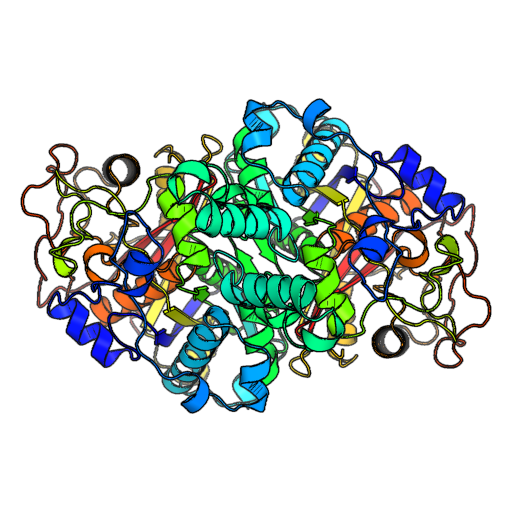Protein AF-0000000084020150 (afdb_homodimer)

Radius of gyration: 24.75 Å; Cα contacts (8 Å, |Δi|>4): 2437; chains: 2; bounding box: 61×76×61 Å

Structure (mmCIF, N/CA/C/O backbone):
data_AF-0000000084020150-model_v1
#
loop_
_entity.id
_entity.type
_entity.pdbx_description
1 polymer 3-oxoacyl-
#
loop_
_atom_site.group_PDB
_atom_site.id
_atom_site.type_symbol
_atom_site.label_atom_id
_atom_site.label_alt_id
_atom_site.label_comp_id
_atom_site.label_asym_id
_atom_site.label_entity_id
_atom_site.label_seq_id
_atom_site.pdbx_PDB_ins_code
_atom_site.Cartn_x
_atom_site.Cartn_y
_atom_site.Cartn_z
_atom_site.occupancy
_atom_site.B_iso_or_equiv
_atom_site.auth_seq_id
_atom_site.auth_comp_id
_atom_site.auth_asym_id
_atom_site.auth_atom_id
_atom_site.pdbx_PDB_model_num
ATOM 1 N N . MET A 1 1 ? -20.906 -0.604 16.922 1 82.25 1 MET A N 1
ATOM 2 C CA . MET A 1 1 ? -19.531 -0.965 16.562 1 82.25 1 MET A CA 1
ATOM 3 C C . MET A 1 1 ? -18.578 -0.72 17.734 1 82.25 1 MET A C 1
ATOM 5 O O . MET A 1 1 ? -18.844 0.125 18.594 1 82.25 1 MET A O 1
ATOM 9 N N . ARG A 1 2 ? -17.5 -1.393 17.844 1 93.94 2 ARG A N 1
ATOM 10 C CA . ARG A 1 2 ? -16.516 -1.243 18.891 1 93.94 2 ARG A CA 1
ATOM 11 C C . ARG A 1 2 ? -15.891 0.148 18.875 1 93.94 2 ARG A C 1
ATOM 13 O O . ARG A 1 2 ? -15.625 0.697 17.797 1 93.94 2 ARG A O 1
ATOM 20 N N . ARG A 1 3 ? -15.719 0.703 20.047 1 98.25 3 ARG A N 1
ATOM 21 C CA . ARG A 1 3 ? -15.086 2.014 20.141 1 98.25 3 ARG A CA 1
ATOM 22 C C . ARG A 1 3 ? -13.57 1.894 20.078 1 98.25 3 ARG A C 1
ATOM 24 O O . ARG A 1 3 ? -12.984 0.962 20.625 1 98.25 3 ARG A O 1
ATOM 31 N N . VAL A 1 4 ? -12.922 2.797 19.359 1 98.88 4 VAL A N 1
ATOM 32 C CA . VAL A 1 4 ? -11.5 2.705 19.047 1 98.88 4 VAL A CA 1
ATOM 33 C C . VAL A 1 4 ? -10.781 3.953 19.547 1 98.88 4 VAL A C 1
ATOM 35 O O . VAL A 1 4 ? -11.227 5.078 19.312 1 98.88 4 VAL A O 1
ATOM 38 N N . VAL A 1 5 ? -9.625 3.754 20.234 1 98.94 5 VAL A N 1
ATOM 39 C CA . VAL A 1 5 ? -8.898 4.863 20.844 1 98.94 5 VAL A CA 1
ATOM 40 C C . VAL A 1 5 ? -7.422 4.793 20.453 1 98.94 5 VAL A C 1
ATOM 42 O O . VAL A 1 5 ? -6.965 3.783 19.922 1 98.94 5 VAL A O 1
ATOM 45 N N . ILE A 1 6 ? -6.75 5.879 20.609 1 98.94 6 ILE A N 1
ATOM 46 C CA . ILE A 1 6 ? -5.301 5.945 20.453 1 98.94 6 ILE A CA 1
ATOM 47 C C . ILE A 1 6 ? -4.637 6.023 21.828 1 98.94 6 ILE A C 1
ATOM 49 O O . ILE A 1 6 ? -4.918 6.938 22.609 1 98.94 6 ILE A O 1
ATOM 53 N N . THR A 1 7 ? -3.676 5.098 22.062 1 98.94 7 THR A N 1
ATOM 54 C CA . THR A 1 7 ? -3.164 4.957 23.422 1 98.94 7 THR A CA 1
ATOM 55 C C . THR A 1 7 ? -1.663 5.23 23.469 1 98.94 7 THR A C 1
ATOM 57 O O . THR A 1 7 ? -1.06 5.246 24.547 1 98.94 7 THR A O 1
ATOM 60 N N . GLY A 1 8 ? -1.055 5.48 22.359 1 98.88 8 GLY A N 1
ATOM 61 C CA . GLY A 1 8 ? 0.357 5.809 22.234 1 98.88 8 GLY A CA 1
ATOM 62 C C . GLY A 1 8 ? 0.708 6.465 20.906 1 98.88 8 GLY A C 1
ATOM 63 O O . GLY A 1 8 ? -0.014 6.312 19.922 1 98.88 8 GLY A O 1
ATOM 64 N N . LEU A 1 9 ? 1.797 7.207 20.984 1 98.81 9 LEU A N 1
ATOM 65 C CA . LEU A 1 9 ? 2.234 7.844 19.734 1 98.81 9 LEU A CA 1
ATOM 66 C C . LEU A 1 9 ? 3.746 8.047 19.734 1 98.81 9 LEU A C 1
ATOM 68 O O . LEU A 1 9 ? 4.367 8.125 20.797 1 98.81 9 LEU A O 1
ATOM 72 N N . GLY A 1 10 ? 4.348 8.031 18.547 1 98.94 10 GLY A N 1
ATOM 73 C CA . GLY A 1 10 ? 5.734 8.352 18.234 1 98.94 10 GLY A CA 1
ATOM 74 C C . GLY A 1 10 ? 5.895 9.117 16.938 1 98.94 10 GLY A C 1
ATOM 75 O O . GLY A 1 10 ? 5.105 8.945 16 1 98.94 10 GLY A O 1
ATOM 76 N N . ILE A 1 11 ? 6.996 9.961 16.922 1 98.88 11 ILE A N 1
ATOM 77 C CA . ILE A 1 11 ? 7.105 10.828 15.75 1 98.88 11 ILE A CA 1
ATOM 78 C C . ILE A 1 11 ? 8.57 11.18 15.5 1 98.88 11 ILE A C 1
ATOM 80 O O . ILE A 1 11 ? 9.344 11.367 16.453 1 98.88 11 ILE A O 1
ATOM 84 N N . VAL A 1 12 ? 8.922 11.141 14.273 1 98.88 12 VAL A N 1
ATOM 85 C CA . VAL A 1 12 ? 10.172 11.648 13.711 1 98.88 12 VAL A CA 1
ATOM 86 C C . VAL A 1 12 ? 9.867 12.656 12.602 1 98.88 12 VAL A C 1
ATOM 88 O O . VAL A 1 12 ? 9.18 12.328 11.625 1 98.88 12 VAL A O 1
ATOM 91 N N . SER A 1 13 ? 10.289 13.906 12.719 1 98.75 13 SER A N 1
ATOM 92 C CA . SER A 1 13 ? 9.992 14.953 11.75 1 98.75 13 SER A CA 1
ATOM 93 C C . SER A 1 13 ? 11.008 16.094 11.844 1 98.75 13 SER A C 1
ATOM 95 O O . SER A 1 13 ? 11.867 16.094 12.719 1 98.75 13 SER A O 1
ATOM 97 N N . CYS A 1 14 ? 10.891 17.078 10.969 1 98.56 14 CYS A N 1
ATOM 98 C CA . CYS A 1 14 ? 11.773 18.234 11 1 98.56 14 CYS A CA 1
ATOM 99 C C . CYS A 1 14 ? 11.391 19.172 12.133 1 98.56 14 CYS A C 1
ATOM 101 O O . CYS A 1 14 ? 12.156 20.078 12.477 1 98.56 14 CYS A O 1
ATOM 103 N N . LEU A 1 15 ? 10.211 18.969 12.805 1 98.5 15 LEU A N 1
ATOM 104 C CA . LEU A 1 15 ? 9.812 19.766 13.961 1 98.5 15 LEU A CA 1
ATOM 105 C C . LEU A 1 15 ? 10.422 19.219 15.242 1 98.5 15 LEU A C 1
ATOM 107 O O . LEU A 1 15 ? 10.406 19.875 16.281 1 98.5 15 LEU A O 1
ATOM 111 N N . GLY A 1 16 ? 10.906 18 15.156 1 98.44 16 GLY A N 1
ATOM 112 C CA . GLY A 1 16 ? 11.453 17.281 16.297 1 98.44 16 GLY A CA 1
ATOM 113 C C . GLY A 1 16 ? 11.312 15.766 16.172 1 98.44 16 GLY A C 1
ATOM 114 O O . GLY A 1 16 ? 10.578 15.281 15.312 1 98.44 16 GLY A O 1
ATOM 115 N N . ASN A 1 17 ? 12.008 15.094 17.062 1 98.38 17 ASN A N 1
ATOM 116 C CA . ASN A 1 17 ? 12.047 13.633 17 1 98.38 17 ASN A CA 1
ATOM 117 C C . ASN A 1 17 ? 11.469 13 18.25 1 98.38 17 ASN A C 1
ATOM 119 O O . ASN A 1 17 ? 11.836 11.883 18.625 1 98.38 17 ASN A O 1
ATOM 123 N N . ASP A 1 18 ? 10.688 13.789 18.938 1 98.12 18 ASP A N 1
ATOM 124 C CA . ASP A 1 18 ? 9.898 13.352 20.078 1 98.12 18 ASP A CA 1
ATOM 125 C C . ASP A 1 18 ? 8.695 14.273 20.312 1 98.12 18 ASP A C 1
ATOM 127 O O . ASP A 1 18 ? 8.695 15.422 19.859 1 98.12 18 ASP A O 1
ATOM 131 N N . LYS A 1 19 ? 7.703 13.734 21.047 1 98.25 19 LYS A N 1
ATOM 132 C CA . LYS A 1 19 ? 6.418 14.422 21.141 1 98.25 19 LYS A CA 1
ATOM 133 C C . LYS A 1 19 ? 6.562 15.75 21.875 1 98.25 19 LYS A C 1
ATOM 135 O O . LYS A 1 19 ? 5.898 16.734 21.531 1 98.25 19 LYS A O 1
ATOM 140 N N . ASP A 1 20 ? 7.441 15.852 22.828 1 98.56 20 ASP A N 1
ATOM 141 C CA . ASP A 1 20 ? 7.578 17.078 23.609 1 98.56 20 ASP A CA 1
ATOM 142 C C . ASP A 1 20 ? 8.188 18.188 22.75 1 98.56 20 ASP A C 1
ATOM 144 O O . ASP A 1 20 ? 7.719 19.328 22.781 1 98.56 20 ASP A O 1
ATOM 148 N N . THR A 1 21 ? 9.242 17.875 22.062 1 98.69 21 THR A N 1
ATOM 149 C CA . THR A 1 21 ? 9.883 18.859 21.188 1 98.69 21 THR A CA 1
ATOM 150 C C . THR A 1 21 ? 8.93 19.312 20.094 1 98.69 21 THR A C 1
ATOM 152 O O . THR A 1 21 ? 8.852 20.516 19.781 1 98.69 21 THR A O 1
ATOM 155 N N . VAL A 1 22 ? 8.242 18.391 19.516 1 98.81 22 VAL A N 1
ATOM 156 C CA . VAL A 1 22 ? 7.281 18.719 18.469 1 98.81 22 VAL A CA 1
ATOM 157 C C . VAL A 1 22 ? 6.188 19.625 19.016 1 98.81 22 VAL A C 1
ATOM 159 O O . VAL A 1 22 ? 5.828 20.625 18.391 1 98.81 22 VAL A O 1
ATOM 162 N N . SER A 1 23 ? 5.652 19.297 20.188 1 98.75 23 SER A N 1
ATOM 163 C CA . SER A 1 23 ? 4.617 20.109 20.812 1 98.75 23 SER A CA 1
ATOM 164 C C . SER A 1 23 ? 5.109 21.531 21.062 1 98.75 23 SER A C 1
ATOM 166 O O . SER A 1 23 ? 4.395 22.5 20.781 1 98.75 23 SER A O 1
ATOM 168 N N . ALA A 1 24 ? 6.27 21.656 21.531 1 98.69 24 ALA A N 1
ATOM 169 C CA . ALA A 1 24 ? 6.84 22.969 21.828 1 98.69 24 ALA A CA 1
ATOM 170 C C . ALA A 1 24 ? 7.023 23.781 20.547 1 98.69 24 ALA A C 1
ATOM 172 O O . ALA A 1 24 ? 6.742 24.984 20.531 1 98.69 24 ALA A O 1
ATOM 173 N N . ASN A 1 25 ? 7.531 23.156 19.531 1 98.5 25 ASN A N 1
ATOM 174 C CA . ASN A 1 25 ? 7.797 23.859 18.281 1 98.5 25 ASN A CA 1
ATOM 175 C C . ASN A 1 25 ? 6.5 24.25 17.562 1 98.5 25 ASN A C 1
ATOM 177 O O . ASN A 1 25 ? 6.418 25.312 16.953 1 98.5 25 ASN A O 1
ATOM 181 N N . LEU A 1 26 ? 5.48 23.359 17.609 1 98.38 26 LEU A N 1
ATOM 182 C CA . LEU A 1 26 ? 4.164 23.719 17.094 1 98.38 26 LEU A CA 1
ATOM 183 C C . LEU A 1 26 ? 3.617 24.953 17.797 1 98.38 26 LEU A C 1
ATOM 185 O O . LEU A 1 26 ? 3.154 25.891 17.141 1 98.38 26 LEU A O 1
ATOM 189 N N . ARG A 1 27 ? 3.703 24.938 19.078 1 98.19 27 ARG A N 1
ATOM 190 C CA . ARG A 1 27 ? 3.152 26 19.906 1 98.19 27 ARG A CA 1
ATOM 191 C C . ARG A 1 27 ? 3.855 27.328 19.625 1 98.19 27 ARG A C 1
ATOM 193 O O . ARG A 1 27 ? 3.211 28.375 19.562 1 98.19 27 ARG A O 1
ATOM 200 N N . ALA A 1 28 ? 5.113 27.297 19.422 1 97.88 28 ALA A N 1
ATOM 201 C CA . ALA A 1 28 ? 5.922 28.484 19.219 1 97.88 28 ALA A CA 1
ATOM 202 C C . ALA A 1 28 ? 5.875 28.953 17.75 1 97.88 28 ALA A C 1
ATOM 204 O O . ALA A 1 28 ? 6.352 30.031 17.422 1 97.88 28 ALA A O 1
ATOM 205 N N . GLY A 1 29 ? 5.301 28.125 16.875 1 97.19 29 GLY A N 1
ATOM 206 C CA . GLY A 1 29 ? 5.293 28.453 15.453 1 97.19 29 GLY A CA 1
ATOM 207 C C . GLY A 1 29 ? 6.672 28.391 14.828 1 97.19 29 GLY A C 1
ATOM 208 O O . GLY A 1 29 ? 6.984 29.188 13.93 1 97.19 29 GLY A O 1
ATOM 209 N N . ARG A 1 30 ? 7.523 27.484 15.281 1 96.5 30 ARG A N 1
ATOM 210 C CA . ARG A 1 30 ? 8.883 27.359 14.766 1 96.5 30 ARG A CA 1
ATOM 211 C C . ARG A 1 30 ? 8.93 26.344 13.633 1 96.5 30 ARG A C 1
ATOM 213 O O . ARG A 1 30 ? 8.797 25.141 13.867 1 96.5 30 ARG A O 1
ATOM 220 N N . ALA A 1 31 ? 9.336 26.766 12.484 1 96.81 31 ALA A N 1
ATOM 221 C CA . ALA A 1 31 ? 9.375 25.906 11.305 1 96.81 31 ALA A CA 1
ATOM 222 C C . ALA A 1 31 ? 10.625 25.031 11.305 1 96.81 31 ALA A C 1
ATOM 224 O O . ALA A 1 31 ? 11.688 25.453 11.758 1 96.81 31 ALA A O 1
ATOM 225 N N . GLY A 1 32 ? 10.445 23.797 10.727 1 97.88 32 GLY A N 1
ATOM 226 C CA . GLY A 1 32 ? 11.578 22.891 10.578 1 97.88 32 GLY A CA 1
ATOM 227 C C . GLY A 1 32 ? 12.18 22.906 9.188 1 97.88 32 GLY A C 1
ATOM 228 O O . GLY A 1 32 ? 13.008 22.062 8.852 1 97.88 32 GLY A O 1
ATOM 229 N N . ILE A 1 33 ? 11.828 23.844 8.328 1 98.38 33 ILE A N 1
ATOM 230 C CA . ILE A 1 33 ? 12.211 23.922 6.922 1 98.38 33 ILE A CA 1
ATOM 231 C C . ILE A 1 33 ? 13.531 24.688 6.797 1 98.38 33 ILE A C 1
ATOM 233 O O . ILE A 1 33 ? 13.711 25.734 7.406 1 98.38 33 ILE A O 1
ATOM 237 N N . ARG A 1 34 ? 14.406 24.125 6.016 1 98.25 34 ARG A N 1
ATOM 238 C CA . ARG A 1 34 ? 15.734 24.719 5.844 1 98.25 34 ARG A CA 1
ATOM 239 C C . ARG A 1 34 ? 16.188 24.641 4.387 1 98.25 34 ARG A C 1
ATOM 241 O O . ARG A 1 34 ? 15.586 23.922 3.584 1 98.25 34 ARG A O 1
ATOM 248 N N . PHE A 1 35 ? 17.203 25.422 4.145 1 98.62 35 PHE A N 1
ATOM 249 C CA . PHE A 1 35 ? 17.906 25.281 2.873 1 98.62 35 PHE A CA 1
ATOM 250 C C . PHE A 1 35 ? 18.562 23.906 2.768 1 98.62 35 PHE A C 1
ATOM 252 O O . PHE A 1 35 ? 19.125 23.406 3.74 1 98.62 35 PHE A O 1
ATOM 259 N N . ASN A 1 36 ? 18.422 23.266 1.631 1 98.62 36 ASN A N 1
ATOM 260 C CA . ASN A 1 36 ? 19.031 21.953 1.37 1 98.62 36 ASN A CA 1
ATOM 261 C C . ASN A 1 36 ? 20.141 22.062 0.342 1 98.62 36 ASN A C 1
ATOM 263 O O . ASN A 1 36 ? 19.891 22.047 -0.864 1 98.62 36 ASN A O 1
ATOM 267 N N . PRO A 1 37 ? 21.391 22.062 0.726 1 98.44 37 PRO A N 1
ATOM 268 C CA . PRO A 1 37 ? 22.516 22.25 -0.203 1 98.44 37 PRO A CA 1
ATOM 269 C C . PRO A 1 37 ? 22.578 21.156 -1.272 1 98.44 37 PRO A C 1
ATOM 271 O O . PRO A 1 37 ? 22.984 21.438 -2.404 1 98.44 37 PRO A O 1
ATOM 274 N N . GLU A 1 38 ? 22.203 19.953 -0.986 1 98.19 38 GLU A N 1
ATOM 275 C CA . GLU A 1 38 ? 22.25 18.859 -1.957 1 98.19 38 GLU A CA 1
ATOM 276 C C . GLU A 1 38 ? 21.281 19.109 -3.115 1 98.19 38 GLU A C 1
ATOM 278 O O . GLU A 1 38 ? 21.578 18.766 -4.262 1 98.19 38 GLU A O 1
ATOM 283 N N . TYR A 1 39 ? 20.141 19.641 -2.746 1 98.81 39 TYR A N 1
ATOM 284 C CA . TYR A 1 39 ? 19.188 19.953 -3.799 1 98.81 39 TYR A CA 1
ATOM 285 C C . TYR A 1 39 ? 19.766 20.984 -4.762 1 98.81 39 TYR A C 1
ATOM 287 O O . TYR A 1 39 ? 19.609 20.859 -5.98 1 98.81 39 TYR A O 1
ATOM 295 N N . ALA A 1 40 ? 20.391 21.984 -4.223 1 98.69 40 ALA A N 1
ATOM 296 C CA . ALA A 1 40 ? 21.031 23 -5.047 1 98.69 40 ALA A CA 1
ATOM 297 C C . ALA A 1 40 ? 22.141 22.406 -5.898 1 98.69 40 ALA A C 1
ATOM 299 O O . ALA A 1 40 ? 22.281 22.734 -7.078 1 98.69 40 ALA A O 1
ATOM 300 N N . GLU A 1 41 ? 22.953 21.594 -5.293 1 98.56 41 GLU A N 1
ATOM 301 C CA . GLU A 1 41 ? 24.078 20.969 -5.98 1 98.56 41 GLU A CA 1
ATOM 302 C C . GLU A 1 41 ? 23.594 20.109 -7.152 1 98.56 41 GLU A C 1
ATOM 304 O O . GLU A 1 41 ? 24.266 20.062 -8.195 1 98.56 41 GLU A O 1
ATOM 309 N N . MET A 1 42 ? 22.453 19.484 -7.012 1 98.56 42 MET A N 1
ATOM 310 C CA . MET A 1 42 ? 21.922 18.594 -8.039 1 98.56 42 MET A CA 1
ATOM 311 C C . MET A 1 42 ? 21.172 19.375 -9.109 1 98.56 42 MET A C 1
ATOM 313 O O . MET A 1 42 ? 20.734 18.812 -10.109 1 98.56 42 MET A O 1
ATOM 317 N N . GLY A 1 43 ? 21 20.656 -8.867 1 98.56 43 GLY A N 1
ATOM 318 C CA . GLY A 1 43 ? 20.391 21.516 -9.883 1 98.56 43 GLY A CA 1
ATOM 319 C C . GLY A 1 43 ? 18.875 21.516 -9.844 1 98.56 43 GLY A C 1
ATOM 320 O O . GLY A 1 43 ? 18.234 21.781 -10.859 1 98.56 43 GLY A O 1
ATOM 321 N N . LEU A 1 44 ? 18.297 21.188 -8.734 1 98.88 44 LEU A N 1
ATOM 322 C CA . LEU A 1 44 ? 16.844 21.312 -8.609 1 98.88 44 LEU A CA 1
ATOM 323 C C . LEU A 1 44 ? 16.422 22.781 -8.594 1 98.88 44 LEU A C 1
ATOM 325 O O . LEU A 1 44 ? 17.25 23.672 -8.383 1 98.88 44 LEU A O 1
ATOM 329 N N . ARG A 1 45 ? 15.094 23.047 -8.914 1 98.69 45 ARG A N 1
ATOM 330 C CA . ARG A 1 45 ? 14.562 24.391 -8.797 1 98.69 45 ARG A CA 1
ATOM 331 C C . ARG A 1 45 ? 14.266 24.75 -7.344 1 98.69 45 ARG A C 1
ATOM 333 O O . ARG A 1 45 ? 14.445 25.891 -6.93 1 98.69 45 ARG A O 1
ATOM 340 N N . SER A 1 46 ? 13.719 23.75 -6.617 1 98.88 46 SER A N 1
ATOM 341 C CA . SER A 1 46 ? 13.492 23.922 -5.188 1 98.88 46 SER A CA 1
ATOM 342 C C . SER A 1 46 ? 14.719 23.531 -4.379 1 98.88 46 SER A C 1
ATOM 344 O O . SER A 1 46 ? 15.234 22.422 -4.516 1 98.88 46 SER A O 1
ATOM 346 N N . HIS A 1 47 ? 15.148 24.406 -3.461 1 98.88 47 HIS A N 1
ATOM 347 C CA . HIS A 1 47 ? 16.328 24.156 -2.654 1 98.88 47 HIS A CA 1
ATOM 348 C C . HIS A 1 47 ? 15.992 24.094 -1.17 1 98.88 47 HIS A C 1
ATOM 350 O O . HIS A 1 47 ? 16.844 24.359 -0.317 1 98.88 47 HIS A O 1
ATOM 356 N N . VAL A 1 48 ? 14.766 23.828 -0.809 1 98.88 48 VAL A N 1
ATOM 357 C CA . VAL A 1 48 ? 14.32 23.828 0.579 1 98.88 48 VAL A CA 1
ATOM 358 C C . VAL A 1 48 ? 13.672 22.484 0.919 1 98.88 48 VAL A C 1
ATOM 360 O O . VAL A 1 48 ? 13.102 21.828 0.049 1 98.88 48 VAL A O 1
ATOM 363 N N . SER A 1 49 ? 13.789 22.031 2.098 1 98.88 49 SER A N 1
ATOM 364 C CA . SER A 1 49 ? 13.164 20.797 2.562 1 98.88 49 SER A CA 1
ATOM 365 C C . SER A 1 49 ? 13.016 20.781 4.078 1 98.88 49 SER A C 1
ATOM 367 O O . SER A 1 49 ? 13.656 21.578 4.773 1 98.88 49 SER A O 1
ATOM 369 N N . GLY A 1 50 ? 11.992 20.031 4.57 1 98.75 50 GLY A N 1
ATOM 370 C CA . GLY A 1 50 ? 11.922 19.641 5.973 1 98.75 50 GLY A CA 1
ATOM 371 C C . GLY A 1 50 ? 12.656 18.359 6.277 1 98.75 50 GLY A C 1
ATOM 372 O O . GLY A 1 50 ? 12.031 17.297 6.43 1 98.75 50 GLY A O 1
ATOM 373 N N . SER A 1 51 ? 13.953 18.422 6.473 1 98.5 51 SER A N 1
ATOM 374 C CA . SER A 1 51 ? 14.797 17.234 6.637 1 98.5 51 SER A CA 1
ATOM 375 C C . SER A 1 51 ? 14.883 16.812 8.094 1 98.5 51 SER A C 1
ATOM 377 O O . SER A 1 51 ? 14.922 17.656 8.992 1 98.5 51 SER A O 1
ATOM 379 N N . VAL A 1 52 ? 14.828 15.492 8.281 1 98.19 52 VAL A N 1
ATOM 380 C CA . VAL A 1 52 ? 15.031 14.93 9.609 1 98.19 52 VAL A CA 1
ATOM 381 C C . VAL A 1 52 ? 16.516 14.945 9.961 1 98.19 52 VAL A C 1
ATOM 383 O O . VAL A 1 52 ? 17.359 14.594 9.133 1 98.19 52 VAL A O 1
ATOM 386 N N . GLN A 1 53 ? 16.797 15.352 11.164 1 94.81 53 GLN A N 1
ATOM 387 C CA . GLN A 1 53 ? 18.172 15.391 11.641 1 94.81 53 GLN A CA 1
ATOM 388 C C . GLN A 1 53 ? 18.438 14.281 12.656 1 94.81 53 GLN A C 1
ATOM 390 O O . GLN A 1 53 ? 18.391 14.516 13.867 1 94.81 53 GLN A O 1
ATOM 395 N N . LEU A 1 54 ? 18.75 13.148 12.219 1 97.38 54 LEU A N 1
ATOM 396 C CA . LEU A 1 54 ? 19.062 11.977 13.039 1 97.38 54 LEU A CA 1
ATOM 397 C C . LEU A 1 54 ? 20.156 11.141 12.391 1 97.38 54 LEU A C 1
ATOM 399 O O . LEU A 1 54 ? 20.219 11.016 11.164 1 97.38 54 LEU A O 1
ATOM 403 N N . ASN A 1 55 ? 21.031 10.609 13.195 1 97.44 55 ASN A N 1
ATOM 404 C CA . ASN A 1 55 ? 21.969 9.586 12.758 1 97.44 55 ASN A CA 1
ATOM 405 C C . ASN A 1 55 ? 21.391 8.18 12.914 1 97.44 55 ASN A C 1
ATOM 407 O O . ASN A 1 55 ? 21.641 7.512 13.922 1 97.44 55 ASN A O 1
ATOM 411 N N . LEU A 1 56 ? 20.734 7.676 11.922 1 98.12 56 LEU A N 1
ATOM 412 C CA . LEU A 1 56 ? 19.953 6.441 11.984 1 98.12 56 LEU A CA 1
ATOM 413 C C . LEU A 1 56 ? 20.859 5.246 12.273 1 98.12 56 LEU A C 1
ATOM 415 O O . LEU A 1 56 ? 20.469 4.328 13 1 98.12 56 LEU A O 1
ATOM 419 N N . GLU A 1 57 ? 22.062 5.23 11.75 1 97.19 57 GLU A N 1
ATOM 420 C CA . GLU A 1 57 ? 23 4.125 11.93 1 97.19 57 GLU A CA 1
ATOM 421 C C . GLU A 1 57 ? 23.375 3.959 13.398 1 97.19 57 GLU A C 1
ATOM 423 O O . GLU A 1 57 ? 23.656 2.85 13.852 1 97.19 57 GLU A O 1
ATOM 428 N N . GLU A 1 58 ? 23.359 5.07 14.117 1 97.81 58 GLU A N 1
ATOM 429 C CA . GLU A 1 58 ? 23.703 5.027 15.531 1 97.81 58 GLU A CA 1
ATOM 430 C C . GLU A 1 58 ? 22.5 4.684 16.391 1 97.81 58 GLU A C 1
ATOM 432 O O . GLU A 1 58 ? 22.641 4.156 17.5 1 97.81 58 GLU A O 1
ATOM 437 N N . LEU A 1 59 ? 21.328 4.906 15.883 1 98.38 59 LEU A N 1
ATOM 438 C CA . LEU A 1 59 ? 20.125 4.805 16.703 1 98.38 59 LEU A CA 1
ATOM 439 C C . LEU A 1 59 ? 19.469 3.436 16.547 1 98.38 59 LEU A C 1
ATOM 441 O O . LEU A 1 59 ? 18.641 3.037 17.359 1 98.38 59 LEU A O 1
ATOM 445 N N . ILE A 1 60 ? 19.797 2.738 15.477 1 98.5 60 ILE A N 1
ATOM 446 C CA . ILE A 1 60 ? 19.172 1.451 15.203 1 98.5 60 ILE A CA 1
ATOM 447 C C . ILE A 1 60 ? 20.234 0.369 15.086 1 98.5 60 ILE A C 1
ATOM 449 O O . ILE A 1 60 ? 21.25 0.562 14.422 1 98.5 60 ILE A O 1
ATOM 453 N N . ASP A 1 61 ? 20 -0.765 15.664 1 98.12 61 ASP A N 1
ATOM 454 C CA . ASP A 1 61 ? 20.906 -1.902 15.594 1 98.12 61 ASP A CA 1
ATOM 455 C C . ASP A 1 61 ? 21.219 -2.275 14.148 1 98.12 61 ASP A C 1
ATOM 457 O O . ASP A 1 61 ? 20.312 -2.359 13.312 1 98.12 61 ASP A O 1
ATOM 461 N N . ARG A 1 62 ? 22.484 -2.535 13.922 1 97.69 62 ARG A N 1
ATOM 462 C CA . ARG A 1 62 ? 22.969 -2.777 12.57 1 97.69 62 ARG A CA 1
ATOM 463 C C . ARG A 1 62 ? 22.266 -3.977 11.945 1 97.69 62 ARG A C 1
ATOM 465 O O . ARG A 1 62 ? 22 -3.988 10.734 1 97.69 62 ARG A O 1
ATOM 472 N N . LYS A 1 63 ? 21.953 -5.004 12.703 1 97.06 63 LYS A N 1
ATOM 473 C CA . LYS A 1 63 ? 21.328 -6.219 12.195 1 97.06 63 LYS A CA 1
ATOM 474 C C . LYS A 1 63 ? 19.906 -5.941 11.695 1 97.06 63 LYS A C 1
ATOM 476 O O . LYS A 1 63 ? 19.422 -6.633 10.797 1 97.06 63 LYS A O 1
ATOM 481 N N . LEU A 1 64 ? 19.328 -4.98 12.297 1 97.75 64 LEU A N 1
ATOM 482 C CA . LEU A 1 64 ? 18 -4.555 11.859 1 97.75 64 LEU A CA 1
ATOM 483 C C . LEU A 1 64 ? 18.094 -3.541 10.727 1 97.75 64 LEU A C 1
ATOM 485 O O . LEU A 1 64 ? 17.391 -3.652 9.727 1 97.75 64 LEU A O 1
ATOM 489 N N . PHE A 1 65 ? 19.047 -2.588 10.828 1 98.44 65 PHE A N 1
ATOM 490 C CA . PHE A 1 65 ? 19.172 -1.432 9.945 1 98.44 65 PHE A CA 1
ATOM 491 C C . PHE A 1 65 ? 19.562 -1.862 8.539 1 98.44 65 PHE A C 1
ATOM 493 O O . PHE A 1 65 ? 19.219 -1.186 7.559 1 98.44 65 PHE A O 1
ATOM 500 N N . ARG A 1 66 ? 20.188 -3.01 8.359 1 97.88 66 ARG A N 1
ATOM 501 C CA . ARG A 1 66 ? 20.656 -3.459 7.051 1 97.88 66 ARG A CA 1
ATOM 502 C C . ARG A 1 66 ? 19.484 -3.645 6.086 1 97.88 66 ARG A C 1
ATOM 504 O O . ARG A 1 66 ? 19.656 -3.561 4.871 1 97.88 66 ARG A O 1
ATOM 511 N N . PHE A 1 67 ? 18.234 -3.828 6.609 1 98.31 67 PHE A N 1
ATOM 512 C CA . PHE A 1 67 ? 17.062 -4.07 5.785 1 98.31 67 PHE A CA 1
ATOM 513 C C . PHE A 1 67 ? 16.297 -2.773 5.535 1 98.31 67 PHE A C 1
ATOM 515 O O . PHE A 1 67 ? 15.305 -2.762 4.801 1 98.31 67 PHE A O 1
ATOM 522 N N . MET A 1 68 ? 16.75 -1.654 6.113 1 98.62 68 MET A N 1
ATOM 523 C CA . MET A 1 68 ? 15.906 -0.464 6.156 1 98.62 68 MET A CA 1
ATOM 524 C C . MET A 1 68 ? 16.484 0.646 5.285 1 98.62 68 MET A C 1
ATOM 526 O O . MET A 1 68 ? 17.688 0.92 5.336 1 98.62 68 MET A O 1
ATOM 530 N N . GLY A 1 69 ? 15.586 1.19 4.395 1 98.38 69 GLY A N 1
ATOM 531 C CA . GLY A 1 69 ? 15.812 2.566 3.982 1 98.38 69 GLY A CA 1
ATOM 532 C C . GLY A 1 69 ? 15.32 3.584 4.996 1 98.38 69 GLY A C 1
ATOM 533 O O . GLY A 1 69 ? 14.805 3.215 6.055 1 98.38 69 GLY A O 1
ATOM 534 N N . ASP A 1 70 ? 15.422 4.844 4.664 1 98.62 70 ASP A N 1
ATOM 535 C CA . ASP A 1 70 ? 15.133 5.898 5.629 1 98.62 70 ASP A CA 1
ATOM 536 C C . ASP A 1 70 ? 13.664 5.867 6.055 1 98.62 70 ASP A C 1
ATOM 538 O O . ASP A 1 70 ? 13.344 6.105 7.223 1 98.62 70 ASP A O 1
ATOM 542 N N . ALA A 1 71 ? 12.766 5.609 5.105 1 98.81 71 ALA A N 1
ATOM 543 C CA . ALA A 1 71 ? 11.344 5.59 5.43 1 98.81 71 ALA A CA 1
ATOM 544 C C . ALA A 1 71 ? 11.047 4.586 6.539 1 98.81 71 ALA A C 1
ATOM 546 O O . ALA A 1 71 ? 10.367 4.914 7.52 1 98.81 71 ALA A O 1
ATOM 547 N N . ALA A 1 72 ? 11.516 3.369 6.359 1 98.88 72 ALA A N 1
ATOM 548 C CA . ALA A 1 72 ? 11.312 2.318 7.355 1 98.88 72 ALA A CA 1
ATOM 549 C C . ALA A 1 72 ? 12.023 2.658 8.664 1 98.88 72 ALA A C 1
ATOM 551 O O . ALA A 1 72 ? 11.5 2.385 9.75 1 98.88 72 ALA A O 1
ATOM 552 N N . ALA A 1 73 ? 13.188 3.219 8.57 1 98.94 73 ALA A N 1
ATOM 553 C CA . ALA A 1 73 ? 13.969 3.555 9.758 1 98.94 73 ALA A CA 1
ATOM 554 C C . ALA A 1 73 ? 13.258 4.609 10.602 1 98.94 73 ALA A C 1
ATOM 556 O O . ALA A 1 73 ? 13.195 4.492 11.828 1 98.94 73 ALA A O 1
ATOM 557 N N . TYR A 1 74 ? 12.75 5.695 9.953 1 98.94 74 TYR A N 1
ATOM 558 C CA . TYR A 1 74 ? 12 6.715 10.672 1 98.94 74 TYR A CA 1
ATOM 559 C C . TYR A 1 74 ? 10.781 6.117 11.352 1 98.94 74 TYR A C 1
ATOM 561 O O . TYR A 1 74 ? 10.492 6.418 12.516 1 98.94 74 TYR A O 1
ATOM 569 N N . ALA A 1 75 ? 10.055 5.273 10.641 1 98.94 75 ALA A N 1
ATOM 570 C CA . ALA A 1 75 ? 8.859 4.629 11.188 1 98.94 75 ALA A CA 1
ATOM 571 C C . ALA A 1 75 ? 9.227 3.699 12.344 1 98.94 75 ALA A C 1
ATOM 573 O O . ALA A 1 75 ? 8.477 3.574 13.312 1 98.94 75 ALA A O 1
ATOM 574 N N . TYR A 1 76 ? 10.344 3.018 12.266 1 98.94 76 TYR A N 1
ATOM 575 C CA . TYR A 1 76 ? 10.82 2.121 13.312 1 98.94 76 TYR A CA 1
ATOM 576 C C . TYR A 1 76 ? 11.055 2.881 14.609 1 98.94 76 TYR A C 1
ATOM 578 O O . TYR A 1 76 ? 10.602 2.453 15.68 1 98.94 76 TYR A O 1
ATOM 586 N N . LEU A 1 77 ? 11.75 3.967 14.516 1 98.94 77 LEU A N 1
ATOM 587 C CA . LEU A 1 77 ? 12.008 4.781 15.695 1 98.94 77 LEU A CA 1
ATOM 588 C C . LEU A 1 77 ? 10.703 5.32 16.281 1 98.94 77 LEU A C 1
ATOM 590 O O . LEU A 1 77 ? 10.531 5.34 17.5 1 98.94 77 LEU A O 1
ATOM 594 N N . ALA A 1 78 ? 9.82 5.758 15.406 1 98.94 78 ALA A N 1
ATOM 595 C CA . ALA A 1 78 ? 8.516 6.234 15.859 1 98.94 78 ALA A CA 1
ATOM 596 C C . ALA A 1 78 ? 7.738 5.125 16.562 1 98.94 78 ALA A C 1
ATOM 598 O O . ALA A 1 78 ? 7.047 5.375 17.562 1 98.94 78 ALA A O 1
ATOM 599 N N . MET A 1 79 ? 7.793 3.938 16.078 1 98.94 79 MET A N 1
ATOM 600 C CA . MET A 1 79 ? 7.09 2.816 16.703 1 98.94 79 MET A CA 1
ATOM 601 C C . MET A 1 79 ? 7.672 2.496 18.062 1 98.94 79 MET A C 1
ATOM 603 O O . MET A 1 79 ? 6.93 2.207 19.016 1 98.94 79 MET A O 1
ATOM 607 N N . GLN A 1 80 ? 8.969 2.516 18.188 1 98.81 80 GLN A N 1
ATOM 608 C CA . GLN A 1 80 ? 9.586 2.344 19.5 1 98.81 80 GLN A CA 1
ATOM 609 C C . GLN A 1 80 ? 9.047 3.355 20.5 1 98.81 80 GLN A C 1
ATOM 611 O O . GLN A 1 80 ? 8.711 2.998 21.625 1 98.81 80 GLN A O 1
ATOM 616 N N . GLN A 1 81 ? 8.961 4.602 20.062 1 98.88 81 GLN A N 1
ATOM 617 C CA . GLN A 1 81 ? 8.43 5.664 20.906 1 98.88 81 GLN A CA 1
ATOM 618 C C . GLN A 1 81 ? 6.977 5.395 21.281 1 98.88 81 GLN A C 1
ATOM 620 O O . GLN A 1 81 ? 6.582 5.586 22.438 1 98.88 81 GLN A O 1
ATOM 625 N N . ALA A 1 82 ? 6.176 4.973 20.297 1 98.94 82 ALA A N 1
ATOM 626 C CA . ALA A 1 82 ? 4.754 4.723 20.531 1 98.94 82 ALA A CA 1
ATOM 627 C C . ALA A 1 82 ? 4.555 3.596 21.547 1 98.94 82 ALA A C 1
ATOM 629 O O . ALA A 1 82 ? 3.658 3.66 22.391 1 98.94 82 ALA A O 1
ATOM 630 N N . ILE A 1 83 ? 5.332 2.555 21.422 1 98.88 83 ILE A N 1
ATOM 631 C CA . ILE A 1 83 ? 5.266 1.412 22.328 1 98.88 83 ILE A CA 1
ATOM 632 C C . ILE A 1 83 ? 5.59 1.861 23.75 1 98.88 83 ILE A C 1
ATOM 634 O O . ILE A 1 83 ? 4.871 1.521 24.688 1 98.88 83 ILE A O 1
ATOM 638 N N . GLU A 1 84 ? 6.66 2.596 23.875 1 98.75 84 GLU A N 1
ATOM 639 C CA . GLU A 1 84 ? 7.051 3.121 25.188 1 98.75 84 GLU A CA 1
ATOM 640 C C . GLU A 1 84 ? 5.973 4.039 25.75 1 98.75 84 GLU A C 1
ATOM 642 O O . GLU A 1 84 ? 5.629 3.939 26.938 1 98.75 84 GLU A O 1
ATOM 647 N N . ASP A 1 85 ? 5.504 4.887 24.953 1 98.81 85 ASP A N 1
ATOM 648 C CA . ASP A 1 85 ? 4.477 5.84 25.359 1 98.81 85 ASP A CA 1
ATOM 649 C C . ASP A 1 85 ? 3.215 5.125 25.844 1 98.81 85 ASP A C 1
ATOM 651 O O . ASP A 1 85 ? 2.564 5.562 26.781 1 98.81 85 ASP A O 1
ATOM 655 N N . ALA A 1 86 ? 2.861 4.066 25.188 1 98.75 86 ALA A N 1
ATOM 656 C CA . ALA A 1 86 ? 1.651 3.309 25.516 1 98.75 86 ALA A CA 1
ATOM 657 C C . ALA A 1 86 ? 1.883 2.373 26.688 1 98.75 86 ALA A C 1
ATOM 659 O O . ALA A 1 86 ? 0.936 1.79 27.219 1 98.75 86 ALA A O 1
ATOM 660 N N . GLY A 1 87 ? 3.104 2.188 27.094 1 98.56 87 GLY A N 1
ATOM 661 C CA . GLY A 1 87 ? 3.43 1.303 28.203 1 98.56 87 GLY A CA 1
ATOM 662 C C . GLY A 1 87 ? 3.236 -0.165 27.859 1 98.56 87 GLY A C 1
ATOM 663 O O . GLY A 1 87 ? 2.777 -0.941 28.703 1 98.56 87 GLY A O 1
ATOM 664 N N . LEU A 1 88 ? 3.559 -0.57 26.688 1 98.75 88 LEU A N 1
ATOM 665 C CA . LEU A 1 88 ? 3.307 -1.938 26.25 1 98.75 88 LEU A CA 1
ATOM 666 C C . LEU A 1 88 ? 4.543 -2.807 26.438 1 98.75 88 LEU A C 1
ATOM 668 O O . LEU A 1 88 ? 5.668 -2.361 26.188 1 98.75 88 LEU A O 1
ATOM 672 N N . SER A 1 89 ? 4.312 -4.059 26.844 1 97.88 89 SER A N 1
ATOM 673 C CA . SER A 1 89 ? 5.367 -5.062 26.906 1 97.88 89 SER A CA 1
ATOM 674 C C . SER A 1 89 ? 5.449 -5.855 25.609 1 97.88 89 SER A C 1
ATOM 676 O O . SER A 1 89 ? 4.527 -5.816 24.797 1 97.88 89 SER A O 1
ATOM 678 N N . GLU A 1 90 ? 6.531 -6.586 25.469 1 96.31 90 GLU A N 1
ATOM 679 C CA . GLU A 1 90 ? 6.703 -7.418 24.281 1 96.31 90 GLU A CA 1
ATOM 680 C C . GLU A 1 90 ? 5.586 -8.445 24.156 1 96.31 90 GLU A C 1
ATOM 682 O O . GLU A 1 90 ? 5.117 -8.734 23.047 1 96.31 90 GLU A O 1
ATOM 687 N N . GLU A 1 91 ? 5.156 -8.984 25.234 1 96.19 91 GLU A N 1
ATOM 688 C CA . GLU A 1 91 ? 4.117 -10.008 25.25 1 96.19 91 GLU A CA 1
ATOM 689 C C . GLU A 1 91 ? 2.773 -9.438 24.797 1 96.19 91 GLU A C 1
ATOM 691 O O . GLU A 1 91 ? 1.978 -10.125 24.156 1 96.19 91 GLU A O 1
ATOM 696 N N . GLN A 1 92 ? 2.555 -8.203 25.156 1 97.5 92 GLN A N 1
ATOM 697 C CA . GLN A 1 92 ? 1.308 -7.551 24.781 1 97.5 92 GLN A CA 1
ATOM 698 C C . GLN A 1 92 ? 1.288 -7.215 23.281 1 97.5 92 GLN A C 1
ATOM 700 O O . GLN A 1 92 ? 0.219 -7.062 22.703 1 97.5 92 GLN A O 1
ATOM 705 N N . ILE A 1 93 ? 2.438 -7.148 22.688 1 98.25 93 ILE A N 1
ATOM 706 C CA . ILE A 1 93 ? 2.566 -6.746 21.297 1 98.25 93 ILE A CA 1
ATOM 707 C C . ILE A 1 93 ? 2.514 -7.977 20.391 1 98.25 93 ILE A C 1
ATOM 709 O O . ILE A 1 93 ? 1.846 -7.969 19.359 1 98.25 93 ILE A O 1
ATOM 713 N N . SER A 1 94 ? 3.221 -9.039 20.75 1 97.94 94 SER A N 1
ATOM 714 C CA . SER A 1 94 ? 3.332 -10.242 19.922 1 97.94 94 SER A CA 1
ATOM 715 C C . SER A 1 94 ? 2.15 -11.18 20.156 1 97.94 94 SER A C 1
ATOM 717 O O . SER A 1 94 ? 2.266 -12.172 20.875 1 97.94 94 SER A O 1
ATOM 719 N N . SER A 1 95 ? 1.079 -10.898 19.484 1 97.81 95 SER A N 1
ATOM 720 C CA . SER A 1 95 ? -0.194 -11.602 19.562 1 97.81 95 SER A CA 1
ATOM 721 C C . SER A 1 95 ? -0.904 -11.633 18.219 1 97.81 95 SER A C 1
ATOM 723 O O . SER A 1 95 ? -0.821 -10.672 17.453 1 97.81 95 SER A O 1
ATOM 725 N N . PRO A 1 96 ? -1.665 -12.805 17.969 1 98.06 96 PRO A N 1
ATOM 726 C CA . PRO A 1 96 ? -2.441 -12.852 16.734 1 98.06 96 PRO A CA 1
ATOM 727 C C . PRO A 1 96 ? -3.498 -11.758 16.656 1 98.06 96 PRO A C 1
ATOM 729 O O . PRO A 1 96 ? -4.059 -11.508 15.578 1 98.06 96 PRO A O 1
ATOM 732 N N . ARG A 1 97 ? -3.768 -11.07 17.75 1 98.44 97 ARG A N 1
ATOM 733 C CA . ARG A 1 97 ? -4.797 -10.031 17.828 1 98.44 97 ARG A CA 1
ATOM 734 C C . ARG A 1 97 ? -4.176 -8.641 17.75 1 98.44 97 ARG A C 1
ATOM 736 O O . ARG A 1 97 ? -4.855 -7.645 18 1 98.44 97 ARG A O 1
ATOM 743 N N . VAL A 1 98 ? -2.869 -8.555 17.484 1 98.88 98 VAL A N 1
ATOM 744 C CA . VAL A 1 98 ? -2.16 -7.285 17.328 1 98.88 98 VAL A CA 1
ATOM 745 C C . VAL A 1 98 ? -1.563 -7.203 15.922 1 98.88 98 VAL A C 1
ATOM 747 O O . VAL A 1 98 ? -0.747 -8.039 15.539 1 98.88 98 VAL A O 1
ATOM 750 N N . GLY A 1 99 ? -2.027 -6.18 15.18 1 98.88 99 GLY A N 1
ATOM 751 C CA . GLY A 1 99 ? -1.592 -6.043 13.805 1 98.88 99 GLY A CA 1
ATOM 752 C C . GLY A 1 99 ? -0.795 -4.777 13.555 1 98.88 99 GLY A C 1
ATOM 753 O O . GLY A 1 99 ? -0.51 -4.023 14.484 1 98.88 99 GLY A O 1
ATOM 754 N N . LEU A 1 100 ? -0.433 -4.574 12.312 1 98.94 100 LEU A N 1
ATOM 755 C CA . LEU A 1 100 ? 0.377 -3.453 11.852 1 98.94 100 LEU A CA 1
ATOM 756 C C . LEU A 1 100 ? -0.029 -3.031 10.445 1 98.94 100 LEU A C 1
ATOM 758 O O . LEU A 1 100 ? 0.006 -3.842 9.516 1 98.94 100 LEU A O 1
ATOM 762 N N . ILE A 1 101 ? -0.469 -1.812 10.281 1 98.94 101 ILE A N 1
ATOM 763 C CA . ILE A 1 101 ? -0.793 -1.207 8.992 1 98.94 101 ILE A CA 1
ATOM 764 C C . ILE A 1 101 ? -0.071 0.132 8.852 1 98.94 101 ILE A C 1
ATOM 766 O O . ILE A 1 101 ? -0.521 1.145 9.398 1 98.94 101 ILE A O 1
ATOM 770 N N . ALA A 1 102 ? 1.011 0.134 8.086 1 98.94 102 ALA A N 1
ATOM 771 C CA . ALA A 1 102 ? 1.864 1.312 7.957 1 98.94 102 ALA A CA 1
ATOM 772 C C . ALA A 1 102 ? 2.525 1.361 6.582 1 98.94 102 ALA A C 1
ATOM 774 O O . ALA A 1 102 ? 2.963 0.334 6.059 1 98.94 102 ALA A O 1
ATOM 775 N N . GLY A 1 103 ? 2.504 2.557 5.957 1 98.69 103 GLY A N 1
ATOM 776 C CA . GLY A 1 103 ? 2.984 2.602 4.586 1 98.69 103 GLY A CA 1
ATOM 777 C C . GLY A 1 103 ? 3.797 3.848 4.277 1 98.69 103 GLY A C 1
ATOM 778 O O . GLY A 1 103 ? 4.148 4.602 5.188 1 98.69 103 GLY A O 1
ATOM 779 N N . SER A 1 104 ? 4.199 4.031 3.039 1 98.62 104 SER A N 1
ATOM 780 C CA . SER A 1 104 ? 4.883 5.176 2.449 1 98.62 104 SER A CA 1
ATOM 781 C C . SER A 1 104 ? 4.234 5.59 1.131 1 98.62 104 SER A C 1
ATOM 783 O O . SER A 1 104 ? 3.504 4.805 0.521 1 98.62 104 SER A O 1
ATOM 785 N N . GLY A 1 105 ? 4.48 6.797 0.793 1 97.44 105 GLY A N 1
ATOM 786 C CA . GLY A 1 105 ? 3.967 7.277 -0.479 1 97.44 105 GLY A CA 1
ATOM 787 C C . GLY A 1 105 ? 4.699 6.699 -1.675 1 97.44 105 GLY A C 1
ATOM 788 O O . GLY A 1 105 ? 4.145 6.629 -2.773 1 97.44 105 GLY A O 1
ATOM 789 N N . GLY A 1 106 ? 5.945 6.34 -1.452 1 95.5 106 GLY A N 1
ATOM 790 C CA . GLY A 1 106 ? 6.758 5.797 -2.529 1 95.5 106 GLY A CA 1
ATOM 791 C C . GLY A 1 106 ? 7.902 4.93 -2.037 1 95.5 106 GLY A C 1
ATOM 792 O O . GLY A 1 106 ? 8.148 4.84 -0.832 1 95.5 106 GLY A O 1
ATOM 793 N N . ALA A 1 107 ? 8.555 4.309 -3.004 1 96.12 107 ALA A N 1
ATOM 794 C CA . ALA A 1 107 ? 9.727 3.494 -2.697 1 96.12 107 ALA A CA 1
ATOM 795 C C . ALA A 1 107 ? 10.961 4.367 -2.492 1 96.12 107 ALA A C 1
ATOM 797 O O . ALA A 1 107 ? 10.984 5.531 -2.896 1 96.12 107 ALA A O 1
ATOM 798 N N . SER A 1 108 ? 11.992 3.781 -1.868 1 98.38 108 SER A N 1
ATOM 799 C CA . SER A 1 108 ? 13.266 4.48 -1.722 1 98.38 108 SER A CA 1
ATOM 800 C C . SER A 1 108 ? 13.953 4.672 -3.072 1 98.38 108 SER A C 1
ATOM 802 O O . SER A 1 108 ? 14.469 3.717 -3.654 1 98.38 108 SER A O 1
ATOM 804 N N . THR A 1 109 ? 13.984 5.879 -3.482 1 98.44 109 THR A N 1
ATOM 805 C CA . THR A 1 109 ? 14.633 6.18 -4.754 1 98.44 109 THR A CA 1
ATOM 806 C C . THR A 1 109 ? 16.156 6.125 -4.613 1 98.44 109 THR A C 1
ATOM 808 O O . THR A 1 109 ? 16.859 5.746 -5.551 1 98.44 109 THR A O 1
ATOM 811 N N . LEU A 1 110 ? 16.641 6.449 -3.449 1 98.5 110 LEU A N 1
ATOM 812 C CA . LEU A 1 110 ? 18.078 6.406 -3.182 1 98.5 110 LEU A CA 1
ATOM 813 C C . LEU A 1 110 ? 18.594 4.977 -3.283 1 98.5 110 LEU A C 1
ATOM 815 O O . LEU A 1 110 ? 19.594 4.723 -3.977 1 98.5 110 LEU A O 1
ATOM 819 N N . ASN A 1 111 ? 17.938 4.086 -2.639 1 98.69 111 ASN A N 1
ATOM 820 C CA . ASN A 1 111 ? 18.391 2.703 -2.625 1 98.69 111 ASN A CA 1
ATOM 821 C C . ASN A 1 111 ? 18.25 2.051 -3.998 1 98.69 111 ASN A C 1
ATOM 823 O O . ASN A 1 111 ? 19.078 1.217 -4.379 1 98.69 111 ASN A O 1
ATOM 827 N N . GLN A 1 112 ? 17.219 2.398 -4.699 1 98.38 112 GLN A N 1
ATOM 828 C CA . GLN A 1 112 ? 17.047 1.908 -6.062 1 98.38 112 GLN A CA 1
ATOM 829 C C . GLN A 1 112 ? 18.156 2.436 -6.969 1 98.38 112 GLN A C 1
ATOM 831 O O . GLN A 1 112 ? 18.75 1.678 -7.746 1 98.38 112 GLN A O 1
ATOM 836 N N . MET A 1 113 ? 18.375 3.713 -6.887 1 98.69 113 MET A N 1
ATOM 837 C CA . MET A 1 113 ? 19.406 4.367 -7.672 1 98.69 113 MET A CA 1
ATOM 838 C C . MET A 1 113 ? 20.766 3.717 -7.418 1 98.69 113 MET A C 1
ATOM 840 O O . MET A 1 113 ? 21.484 3.383 -8.359 1 98.69 113 MET A O 1
ATOM 844 N N . GLU A 1 114 ? 21.109 3.52 -6.172 1 98.69 114 GLU A N 1
ATOM 845 C CA . GLU A 1 114 ? 22.406 2.936 -5.816 1 98.69 114 GLU A CA 1
ATOM 846 C C . GLU A 1 114 ? 22.531 1.515 -6.359 1 98.69 114 GLU A C 1
ATOM 848 O O . GLU A 1 114 ? 23.609 1.119 -6.832 1 98.69 114 GLU A O 1
ATOM 853 N N . ALA A 1 115 ? 21.484 0.764 -6.285 1 98.75 115 ALA A N 1
ATOM 854 C CA . ALA A 1 115 ? 21.516 -0.611 -6.777 1 98.75 115 ALA A CA 1
ATOM 855 C C . ALA A 1 115 ? 21.719 -0.648 -8.289 1 98.75 115 ALA A C 1
ATOM 857 O O . ALA A 1 115 ? 22.531 -1.438 -8.789 1 98.75 115 ALA A O 1
ATOM 858 N N . ILE A 1 116 ? 20.984 0.179 -9.016 1 98.75 116 ILE A N 1
ATOM 859 C CA . ILE A 1 116 ? 21.062 0.208 -10.477 1 98.75 116 ILE A CA 1
ATOM 860 C C . ILE A 1 116 ? 22.453 0.691 -10.906 1 98.75 116 ILE A C 1
ATOM 862 O O . ILE A 1 116 ? 23.047 0.14 -11.836 1 98.75 116 ILE A O 1
ATOM 866 N N . ASP A 1 117 ? 22.953 1.741 -10.219 1 98.81 117 ASP A N 1
ATOM 867 C CA . ASP A 1 117 ? 24.297 2.219 -10.5 1 98.81 117 ASP A CA 1
ATOM 868 C C . ASP A 1 117 ? 25.328 1.125 -10.242 1 98.81 117 ASP A C 1
ATOM 870 O O . ASP A 1 117 ? 26.281 0.958 -11.023 1 98.81 117 ASP A O 1
ATOM 874 N N . THR A 1 118 ? 25.203 0.422 -9.148 1 98.88 118 THR A N 1
ATOM 875 C CA . THR A 1 118 ? 26.125 -0.664 -8.82 1 98.88 118 THR A CA 1
ATOM 876 C C . THR A 1 118 ? 26.078 -1.751 -9.891 1 98.88 118 THR A C 1
ATOM 878 O O . THR A 1 118 ? 27.125 -2.27 -10.297 1 98.88 118 THR A O 1
ATOM 881 N N . LEU A 1 119 ? 24.875 -2.123 -10.383 1 98.81 119 LEU A N 1
ATOM 882 C CA . LEU A 1 119 ? 24.75 -3.1 -11.461 1 98.81 119 LEU A CA 1
ATOM 883 C C . LEU A 1 119 ? 25.562 -2.66 -12.68 1 98.81 119 LEU A C 1
ATOM 885 O O . LEU A 1 119 ? 26.344 -3.439 -13.227 1 98.81 119 LEU A O 1
ATOM 889 N N . ARG A 1 120 ? 25.344 -1.428 -13.094 1 98.38 120 ARG A N 1
ATOM 890 C CA . ARG A 1 120 ? 25.922 -0.894 -14.312 1 98.38 120 ARG A CA 1
ATOM 891 C C . ARG A 1 120 ? 27.438 -0.809 -14.195 1 98.38 120 ARG A C 1
ATOM 893 O O . ARG A 1 120 ? 28.156 -1.037 -15.18 1 98.38 120 ARG A O 1
ATOM 900 N N . GLU A 1 121 ? 27.906 -0.499 -13.023 1 98.38 121 GLU A N 1
ATOM 901 C CA . GLU A 1 121 ? 29.328 -0.189 -12.859 1 98.38 121 GLU A CA 1
ATOM 902 C C . GLU A 1 121 ? 30.109 -1.421 -12.422 1 98.38 121 GLU A C 1
ATOM 904 O O . GLU A 1 121 ? 31.266 -1.594 -12.805 1 98.38 121 GLU A O 1
ATOM 909 N N . LYS A 1 122 ? 29.5 -2.303 -11.562 1 98.44 122 LYS A N 1
ATOM 910 C CA . LYS A 1 122 ? 30.297 -3.309 -10.867 1 98.44 122 LYS A CA 1
ATOM 911 C C . LYS A 1 122 ? 29.688 -4.699 -11.047 1 98.44 122 LYS A C 1
ATOM 913 O O . LYS A 1 122 ? 30.344 -5.703 -10.758 1 98.44 122 LYS A O 1
ATOM 918 N N . GLY A 1 123 ? 28.469 -4.797 -11.516 1 98.25 123 GLY A N 1
ATOM 919 C CA . GLY A 1 123 ? 27.828 -6.086 -11.719 1 98.25 123 GLY A CA 1
ATOM 920 C C . GLY A 1 123 ? 26.875 -6.461 -10.594 1 98.25 123 GLY A C 1
ATOM 921 O O . GLY A 1 123 ? 26.953 -5.898 -9.5 1 98.25 123 GLY A O 1
ATOM 922 N N . VAL A 1 124 ? 26.062 -7.434 -10.828 1 98.31 124 VAL A N 1
ATOM 923 C CA . VAL A 1 124 ? 24.906 -7.773 -9.992 1 98.31 124 VAL A CA 1
ATOM 924 C C . VAL A 1 124 ? 25.391 -8.312 -8.648 1 98.31 124 VAL A C 1
ATOM 926 O O . VAL A 1 124 ? 24.75 -8.086 -7.617 1 98.31 124 VAL A O 1
ATOM 929 N N . LYS A 1 125 ? 26.453 -8.977 -8.531 1 96.56 125 LYS A N 1
ATOM 930 C CA . LYS A 1 125 ? 26.969 -9.578 -7.301 1 96.56 125 LYS A CA 1
ATOM 931 C C . LYS A 1 125 ? 27.312 -8.516 -6.266 1 96.56 125 LYS A C 1
ATOM 933 O O . LYS A 1 125 ? 27.297 -8.789 -5.062 1 96.56 125 LYS A O 1
ATOM 938 N N . ARG A 1 126 ? 27.562 -7.309 -6.668 1 98.31 126 ARG A N 1
ATOM 939 C CA . ARG A 1 126 ? 28.016 -6.246 -5.777 1 98.31 126 ARG A CA 1
ATOM 940 C C . ARG A 1 126 ? 26.844 -5.449 -5.223 1 98.31 126 ARG A C 1
ATOM 942 O O . ARG A 1 126 ? 27.016 -4.629 -4.316 1 98.31 126 ARG A O 1
ATOM 949 N N . ILE A 1 127 ? 25.625 -5.68 -5.645 1 98.38 127 ILE A N 1
ATOM 950 C CA . ILE A 1 127 ? 24.438 -4.969 -5.172 1 98.38 127 ILE A CA 1
ATOM 951 C C . ILE A 1 127 ? 24.172 -5.324 -3.713 1 98.38 127 ILE A C 1
ATOM 953 O O . ILE A 1 127 ? 23.75 -4.473 -2.926 1 98.38 127 ILE A O 1
ATOM 957 N N . GLY A 1 128 ? 24.469 -6.57 -3.311 1 96.81 128 GLY A N 1
ATOM 958 C CA . GLY A 1 128 ? 24.156 -7.051 -1.976 1 96.81 128 GLY A CA 1
ATOM 959 C C . GLY A 1 128 ? 22.734 -7.57 -1.851 1 96.81 128 GLY A C 1
ATOM 960 O O . GLY A 1 128 ? 21.906 -7.336 -2.73 1 96.81 128 GLY A O 1
ATOM 961 N N . PRO A 1 129 ? 22.375 -8.195 -0.717 1 97.31 129 PRO A N 1
ATOM 962 C CA . PRO A 1 129 ? 21.125 -8.961 -0.632 1 97.31 129 PRO A CA 1
ATOM 963 C C . PRO A 1 129 ? 20 -8.172 0.011 1 97.31 129 PRO A C 1
ATOM 965 O O . PRO A 1 129 ? 18.891 -8.703 0.199 1 97.31 129 PRO A O 1
ATOM 968 N N . TYR A 1 130 ? 20.125 -6.852 0.316 1 97.88 130 TYR A N 1
ATOM 969 C CA . TYR A 1 130 ? 19.172 -6.203 1.199 1 97.88 130 TYR A CA 1
ATOM 970 C C . TYR A 1 130 ? 18.359 -5.148 0.45 1 97.88 130 TYR A C 1
ATOM 972 O O . TYR A 1 130 ? 17.531 -4.461 1.04 1 97.88 130 TYR A O 1
ATOM 980 N N . ARG A 1 131 ? 18.578 -5.008 -0.841 1 98.12 131 ARG A N 1
ATOM 981 C CA . ARG A 1 131 ? 18 -3.871 -1.557 1 98.12 131 ARG A CA 1
ATOM 982 C C . ARG A 1 131 ? 16.516 -4.086 -1.829 1 98.12 131 ARG A C 1
ATOM 984 O O . ARG A 1 131 ? 15.758 -3.123 -1.938 1 98.12 131 ARG A O 1
ATOM 991 N N . VAL A 1 132 ? 16.062 -5.352 -1.936 1 98.06 132 VAL A N 1
ATOM 992 C CA . VAL A 1 132 ? 14.633 -5.594 -2.119 1 98.06 132 VAL A CA 1
ATOM 993 C C . VAL A 1 132 ? 13.859 -5.055 -0.919 1 98.06 132 VAL A C 1
ATOM 995 O O . VAL A 1 132 ? 12.906 -4.289 -1.083 1 98.06 132 VAL A O 1
ATOM 998 N N . THR A 1 133 ? 14.273 -5.355 0.309 1 97.75 133 THR A N 1
ATOM 999 C CA . THR A 1 133 ? 13.547 -4.973 1.516 1 97.75 133 THR A CA 1
ATOM 1000 C C . THR A 1 133 ? 13.617 -3.465 1.734 1 97.75 133 THR A C 1
ATOM 1002 O O . THR A 1 133 ? 12.703 -2.875 2.32 1 97.75 133 THR A O 1
ATOM 1005 N N . ARG A 1 134 ? 14.656 -2.855 1.204 1 98.38 134 ARG A N 1
ATOM 1006 C CA . ARG A 1 134 ? 14.828 -1.415 1.354 1 98.38 134 ARG A CA 1
ATOM 1007 C C . ARG A 1 134 ? 13.945 -0.653 0.375 1 98.38 134 ARG A C 1
ATOM 1009 O O . ARG A 1 134 ? 13.656 0.529 0.577 1 98.38 134 ARG A O 1
ATOM 1016 N N . THR A 1 135 ? 13.43 -1.381 -0.675 1 98.06 135 THR A N 1
ATOM 1017 C CA . THR A 1 135 ? 12.812 -0.623 -1.756 1 98.06 135 THR A CA 1
ATOM 1018 C C . THR A 1 135 ? 11.383 -1.09 -1.99 1 98.06 135 THR A C 1
ATOM 1020 O O . THR A 1 135 ? 10.594 -0.397 -2.641 1 98.06 135 THR A O 1
ATOM 1023 N N . MET A 1 136 ? 10.977 -2.266 -1.525 1 97.94 136 MET A N 1
ATOM 1024 C CA . MET A 1 136 ? 9.656 -2.814 -1.825 1 97.94 136 MET A CA 1
ATOM 1025 C C . MET A 1 136 ? 8.555 -1.931 -1.249 1 97.94 136 MET A C 1
ATOM 1027 O O . MET A 1 136 ? 8.797 -1.158 -0.32 1 97.94 136 MET A O 1
ATOM 1031 N N . GLY A 1 137 ? 7.395 -2 -1.849 1 98.12 137 GLY A N 1
ATOM 1032 C CA . GLY A 1 137 ? 6.281 -1.144 -1.472 1 98.12 137 GLY A CA 1
ATOM 1033 C C . GLY A 1 137 ? 5.867 -1.31 -0.022 1 98.12 137 GLY A C 1
ATOM 1034 O O . GLY A 1 137 ? 5.348 -0.373 0.591 1 98.12 137 GLY A O 1
ATOM 1035 N N . SER A 1 138 ? 6.098 -2.465 0.529 1 98.44 138 SER A N 1
ATOM 1036 C CA . SER A 1 138 ? 5.695 -2.77 1.898 1 98.44 138 SER A CA 1
ATOM 1037 C C . SER A 1 138 ? 6.871 -2.643 2.861 1 98.44 138 SER A C 1
ATOM 1039 O O . SER A 1 138 ? 6.871 -3.25 3.934 1 98.44 138 SER A O 1
ATOM 1041 N N . THR A 1 139 ? 7.914 -1.879 2.527 1 98.56 139 THR A N 1
ATOM 1042 C CA . THR A 1 139 ? 9.141 -1.792 3.311 1 98.56 139 THR A CA 1
ATOM 1043 C C . THR A 1 139 ? 8.836 -1.389 4.75 1 98.56 139 THR A C 1
ATOM 1045 O O . THR A 1 139 ? 9.43 -1.923 5.691 1 98.56 139 THR A O 1
ATOM 1048 N N . VAL A 1 140 ? 7.879 -0.494 4.977 1 98.81 140 VAL A N 1
ATOM 1049 C CA . VAL A 1 140 ? 7.625 0.008 6.324 1 98.81 140 VAL A CA 1
ATOM 1050 C C . VAL A 1 140 ? 7.008 -1.097 7.18 1 98.81 140 VAL A C 1
ATOM 1052 O O . VAL A 1 140 ? 7.535 -1.437 8.242 1 98.81 140 VAL A O 1
ATOM 1055 N N . SER A 1 141 ? 5.953 -1.708 6.684 1 98.75 141 SER A N 1
ATOM 1056 C CA . SER A 1 141 ? 5.297 -2.744 7.473 1 98.75 141 SER A CA 1
ATOM 1057 C C . SER A 1 141 ? 6.207 -3.951 7.668 1 98.75 141 SER A C 1
ATOM 1059 O O . SER A 1 141 ? 6.281 -4.508 8.766 1 98.75 141 SER A O 1
ATOM 1061 N N . ALA A 1 142 ? 6.949 -4.34 6.645 1 98.5 142 ALA A N 1
ATOM 1062 C CA . ALA A 1 142 ? 7.82 -5.512 6.711 1 98.5 142 ALA A CA 1
ATOM 1063 C C . ALA A 1 142 ? 8.938 -5.305 7.73 1 98.5 142 ALA A C 1
ATOM 1065 O O . ALA A 1 142 ? 9.211 -6.184 8.555 1 98.5 142 ALA A O 1
ATOM 1066 N N . CYS A 1 143 ? 9.555 -4.129 7.695 1 98.62 143 CYS A N 1
ATOM 1067 C CA . CYS A 1 143 ? 10.727 -3.857 8.516 1 98.62 143 CYS A CA 1
ATOM 1068 C C . CYS A 1 143 ? 10.336 -3.611 9.969 1 98.62 143 CYS A C 1
ATOM 1070 O O . CYS A 1 143 ? 11.18 -3.66 10.859 1 98.62 143 CYS A O 1
ATOM 1072 N N . LEU A 1 144 ? 9.086 -3.316 10.188 1 98.75 144 LEU A N 1
ATOM 1073 C CA . LEU A 1 144 ? 8.625 -3.152 11.562 1 98.75 144 LEU A CA 1
ATOM 1074 C C . LEU A 1 144 ? 8.078 -4.465 12.117 1 98.75 144 LEU A C 1
ATOM 1076 O O . LEU A 1 144 ? 8.32 -4.801 13.273 1 98.75 144 LEU A O 1
ATOM 1080 N N . ALA A 1 145 ? 7.391 -5.27 11.328 1 98.5 145 ALA A N 1
ATOM 1081 C CA . ALA A 1 145 ? 6.715 -6.477 11.789 1 98.5 145 ALA A CA 1
ATOM 1082 C C . ALA A 1 145 ? 7.719 -7.496 12.32 1 98.5 145 ALA A C 1
ATOM 1084 O O . ALA A 1 145 ? 7.441 -8.203 13.297 1 98.5 145 ALA A O 1
ATOM 1085 N N . THR A 1 146 ? 8.891 -7.578 11.734 1 96.69 146 THR A N 1
ATOM 1086 C CA . THR A 1 146 ? 9.875 -8.609 12.062 1 96.69 146 THR A CA 1
ATOM 1087 C C . THR A 1 146 ? 10.484 -8.367 13.438 1 96.69 146 THR A C 1
ATOM 1089 O O . THR A 1 146 ? 10.367 -9.203 14.336 1 96.69 146 THR A O 1
ATOM 1092 N N . PRO A 1 147 ? 11.062 -7.184 13.648 1 97.44 147 PRO A N 1
ATOM 1093 C CA . PRO A 1 147 ? 11.711 -6.977 14.945 1 97.44 147 PRO A CA 1
ATOM 1094 C C . PRO A 1 147 ? 10.711 -6.875 16.094 1 97.44 147 PRO A C 1
ATOM 1096 O O . PRO A 1 147 ? 11.039 -7.207 17.234 1 97.44 147 PRO A O 1
ATOM 1099 N N . PHE A 1 148 ? 9.469 -6.449 15.867 1 98.5 148 PHE A N 1
ATOM 1100 C CA . PHE A 1 148 ? 8.5 -6.293 16.938 1 98.5 148 PHE A CA 1
ATOM 1101 C C . PHE A 1 148 ? 7.594 -7.512 17.031 1 98.5 148 PHE A C 1
ATOM 1103 O O . PHE A 1 148 ? 6.645 -7.527 17.828 1 98.5 148 PHE A O 1
ATOM 1110 N N . LYS A 1 149 ? 7.809 -8.531 16.234 1 98.19 149 LYS A N 1
ATOM 1111 C CA . LYS A 1 149 ? 7.18 -9.844 16.281 1 98.19 149 LYS A CA 1
ATOM 1112 C C . LYS A 1 149 ? 5.66 -9.734 16.172 1 98.19 149 LYS A C 1
ATOM 1114 O O . LYS A 1 149 ? 4.938 -10.297 17 1 98.19 149 LYS A O 1
ATOM 1119 N N . ILE A 1 150 ? 5.246 -8.961 15.25 1 98.69 150 ILE A N 1
ATOM 1120 C CA . ILE A 1 150 ? 3.82 -8.797 15 1 98.69 150 ILE A CA 1
ATOM 1121 C C . ILE A 1 150 ? 3.246 -10.086 14.406 1 98.69 150 ILE A C 1
ATOM 1123 O O . ILE A 1 150 ? 3.814 -10.656 13.477 1 98.69 150 ILE A O 1
ATOM 1127 N N . LYS A 1 151 ? 2.018 -10.516 14.875 1 98.62 151 LYS A N 1
ATOM 1128 C CA . LYS A 1 151 ? 1.469 -11.789 14.43 1 98.62 151 LYS A CA 1
ATOM 1129 C C . LYS A 1 151 ? 0.118 -11.602 13.75 1 98.62 151 LYS A C 1
ATOM 1131 O O . LYS A 1 151 ? -0.36 -12.492 13.047 1 98.62 151 LYS A O 1
ATOM 1136 N N . GLY A 1 152 ? -0.555 -10.453 13.961 1 98.69 152 GLY A N 1
ATOM 1137 C CA . GLY A 1 152 ? -1.834 -10.156 13.336 1 98.69 152 GLY A CA 1
ATOM 1138 C C . GLY A 1 152 ? -1.7 -9.688 11.898 1 98.69 152 GLY A C 1
ATOM 1139 O O . GLY A 1 152 ? -0.761 -10.07 11.195 1 98.69 152 GLY A O 1
ATOM 1140 N N . VAL A 1 153 ? -2.666 -8.93 11.469 1 98.75 153 VAL A N 1
ATOM 1141 C CA . VAL A 1 153 ? -2.666 -8.391 10.109 1 98.75 153 VAL A CA 1
ATOM 1142 C C . VAL A 1 153 ? -1.428 -7.52 9.898 1 98.75 153 VAL A C 1
ATOM 1144 O O . VAL A 1 153 ? -0.993 -6.812 10.812 1 98.75 153 VAL A O 1
ATOM 1147 N N . ASN A 1 154 ? -0.848 -7.609 8.664 1 98.62 154 ASN A N 1
ATOM 1148 C CA . ASN A 1 154 ? 0.373 -6.871 8.352 1 98.62 154 ASN A CA 1
ATOM 1149 C C . ASN A 1 154 ? 0.463 -6.535 6.867 1 98.62 154 ASN A C 1
ATOM 1151 O O . ASN A 1 154 ? 0.712 -7.418 6.043 1 98.62 154 ASN A O 1
ATOM 1155 N N . PHE A 1 155 ? 0.267 -5.266 6.512 1 98.88 155 PHE A N 1
ATOM 1156 C CA . PHE A 1 155 ? 0.483 -4.781 5.156 1 98.88 155 PHE A CA 1
ATOM 1157 C C . PHE A 1 155 ? 0.6 -3.262 5.137 1 98.88 155 PHE A C 1
ATOM 1159 O O . PHE A 1 155 ? 0.368 -2.604 6.152 1 98.88 155 PHE A O 1
ATOM 1166 N N . SER A 1 156 ? 1.035 -2.74 4.027 1 98.88 156 SER A N 1
ATOM 1167 C CA . SER A 1 156 ? 1.138 -1.299 3.82 1 98.88 156 SER A CA 1
ATOM 1168 C C . SER A 1 156 ? 0.025 -0.791 2.91 1 98.88 156 SER A C 1
ATOM 1170 O O . SER A 1 156 ? -0.354 -1.464 1.949 1 98.88 156 SER A O 1
ATOM 1172 N N . ILE A 1 157 ? -0.46 0.362 3.248 1 98.88 157 ILE A N 1
ATOM 1173 C CA . ILE A 1 157 ? -1.326 1.104 2.34 1 98.88 157 ILE A CA 1
ATOM 1174 C C . ILE A 1 157 ? -0.553 2.271 1.728 1 98.88 157 ILE A C 1
ATOM 1176 O O . ILE A 1 157 ? 0.237 2.926 2.412 1 98.88 157 ILE A O 1
ATOM 1180 N N . SER A 1 158 ? -0.755 2.455 0.446 1 98.75 158 SER A N 1
ATOM 1181 C CA . SER A 1 158 ? -0.275 3.646 -0.247 1 98.75 158 SER A CA 1
ATOM 1182 C C . SER A 1 158 ? -1.413 4.367 -0.962 1 98.75 158 SER A C 1
ATOM 1184 O O . SER A 1 158 ? -2.18 3.746 -1.701 1 98.75 158 SER A O 1
ATOM 1186 N N . SER A 1 159 ? -1.504 5.598 -0.697 1 98.44 159 SER A N 1
ATOM 1187 C CA . SER A 1 159 ? -2.463 6.504 -1.323 1 98.44 159 SER A CA 1
ATOM 1188 C C . SER A 1 159 ? -1.908 7.922 -1.413 1 98.44 159 SER A C 1
ATOM 1190 O O . SER A 1 159 ? -2.594 8.883 -1.065 1 98.44 159 SER A O 1
ATOM 1192 N N . ALA A 1 160 ? -0.693 8.008 -1.796 1 97.62 160 ALA A N 1
ATOM 1193 C CA . ALA A 1 160 ? -0.007 9.297 -1.883 1 97.62 160 ALA A CA 1
ATOM 1194 C C . ALA A 1 160 ? -0.051 10.031 -0.547 1 97.62 160 ALA A C 1
ATOM 1196 O O . ALA A 1 160 ? 0.328 9.477 0.487 1 97.62 160 ALA A O 1
ATOM 1197 N N . CYS A 1 161 ? -0.528 11.281 -0.557 1 98.06 161 CYS A N 1
ATOM 1198 C CA . CYS A 1 161 ? -0.45 12.141 0.618 1 98.06 161 CYS A CA 1
ATOM 1199 C C . CYS A 1 161 ? -1.447 11.703 1.684 1 98.06 161 CYS A C 1
ATOM 1201 O O . CYS A 1 161 ? -1.347 12.117 2.842 1 98.06 161 CYS A O 1
ATOM 1203 N N . ALA A 1 162 ? -2.348 10.766 1.391 1 98.69 162 ALA A N 1
ATOM 1204 C CA . ALA A 1 162 ? -3.361 10.32 2.342 1 98.69 162 ALA A CA 1
ATOM 1205 C C . ALA A 1 162 ? -2.971 8.977 2.965 1 98.69 162 ALA A C 1
ATOM 1207 O O . ALA A 1 162 ? -3.736 8.398 3.74 1 98.69 162 ALA A O 1
ATOM 1208 N N . THR A 1 163 ? -1.83 8.5 2.717 1 98.88 163 THR A N 1
ATOM 1209 C CA . THR A 1 163 ? -1.369 7.148 3.006 1 98.88 163 THR A CA 1
ATOM 1210 C C . THR A 1 163 ? -1.568 6.812 4.48 1 98.88 163 THR A C 1
ATOM 1212 O O . THR A 1 163 ? -2.359 5.934 4.82 1 98.88 163 THR A O 1
ATOM 1215 N N . SER A 1 164 ? -0.958 7.555 5.336 1 98.94 164 SER A N 1
ATOM 1216 C CA . SER A 1 164 ? -0.939 7.137 6.734 1 98.94 164 SER A CA 1
ATOM 1217 C C . SER A 1 164 ? -2.26 7.457 7.426 1 98.94 164 SER A C 1
ATOM 1219 O O . SER A 1 164 ? -2.588 6.859 8.453 1 98.94 164 SER A O 1
ATOM 1221 N N . ALA A 1 165 ? -3.072 8.406 6.875 1 98.94 165 ALA A N 1
ATOM 1222 C CA . ALA A 1 165 ? -4.438 8.586 7.367 1 98.94 165 ALA A CA 1
ATOM 1223 C C . ALA A 1 165 ? -5.297 7.363 7.047 1 98.94 165 ALA A C 1
ATOM 1225 O O . ALA A 1 165 ? -6.07 6.906 7.891 1 98.94 165 ALA A O 1
ATOM 1226 N N . HIS A 1 166 ? -5.125 6.863 5.824 1 98.94 166 HIS A N 1
ATOM 1227 C CA . HIS A 1 166 ? -5.82 5.633 5.465 1 98.94 166 HIS A CA 1
ATOM 1228 C C . HIS A 1 166 ? -5.359 4.465 6.328 1 98.94 166 HIS A C 1
ATOM 1230 O O . HIS A 1 166 ? -6.148 3.578 6.652 1 98.94 166 HIS A O 1
ATOM 1236 N N . CYS A 1 167 ? -4.059 4.445 6.676 1 98.94 167 CYS A N 1
ATOM 1237 C CA . CYS A 1 167 ? -3.568 3.385 7.551 1 98.94 167 CYS A CA 1
ATOM 1238 C C . CYS A 1 167 ? -4.277 3.42 8.898 1 98.94 167 CYS A C 1
ATOM 1240 O O . CYS A 1 167 ? -4.688 2.379 9.414 1 98.94 167 CYS A O 1
ATOM 1242 N N . ILE A 1 168 ? -4.449 4.574 9.477 1 99 168 ILE A N 1
ATOM 1243 C CA . ILE A 1 168 ? -5.129 4.727 10.758 1 99 168 ILE A CA 1
ATOM 1244 C C . ILE A 1 168 ? -6.594 4.324 10.609 1 99 168 ILE A C 1
ATOM 1246 O O . ILE A 1 168 ? -7.133 3.596 11.453 1 99 168 ILE A O 1
ATOM 1250 N N . GLY A 1 169 ? -7.254 4.812 9.539 1 98.94 169 GLY A N 1
ATOM 1251 C CA . GLY A 1 169 ? -8.633 4.434 9.289 1 98.94 169 GLY A CA 1
ATOM 1252 C C . GLY A 1 169 ? -8.82 2.936 9.133 1 98.94 169 GLY A C 1
ATOM 1253 O O . GLY A 1 169 ? -9.766 2.361 9.672 1 98.94 169 GLY A O 1
ATOM 1254 N N . SER A 1 170 ? -7.945 2.316 8.383 1 98.94 170 SER A N 1
ATOM 1255 C CA . SER A 1 170 ? -8.008 0.874 8.18 1 98.94 170 SER A CA 1
ATOM 1256 C C . SER A 1 170 ? -7.781 0.12 9.484 1 98.94 170 SER A C 1
ATOM 1258 O O . SER A 1 170 ? -8.383 -0.933 9.711 1 98.94 170 SER A O 1
ATOM 1260 N N . ALA A 1 171 ? -6.848 0.616 10.297 1 98.94 171 ALA A N 1
ATOM 1261 C CA . ALA A 1 171 ? -6.645 0.029 11.625 1 98.94 171 ALA A CA 1
ATOM 1262 C C . ALA A 1 171 ? -7.934 0.055 12.438 1 98.94 171 ALA A C 1
ATOM 1264 O O . ALA A 1 171 ? -8.305 -0.945 13.055 1 98.94 171 ALA A O 1
ATOM 1265 N N . MET A 1 172 ? -8.609 1.155 12.445 1 98.88 172 MET A N 1
ATOM 1266 C CA . MET A 1 172 ? -9.898 1.288 13.125 1 98.88 172 MET A CA 1
ATOM 1267 C C . MET A 1 172 ? -10.891 0.25 12.617 1 98.88 172 MET A C 1
ATOM 1269 O O . MET A 1 172 ? -11.586 -0.392 13.406 1 98.88 172 MET A O 1
ATOM 1273 N N . GLU A 1 173 ? -10.938 0.051 11.32 1 98.75 173 GLU A N 1
ATOM 1274 C CA . GLU A 1 173 ? -11.898 -0.862 10.711 1 98.75 173 GLU A CA 1
ATOM 1275 C C . GLU A 1 173 ? -11.602 -2.311 11.086 1 98.75 173 GLU A C 1
ATOM 1277 O O . GLU A 1 173 ? -12.523 -3.115 11.258 1 98.75 173 GLU A O 1
ATOM 1282 N N . GLN A 1 174 ? -10.289 -2.654 11.18 1 98.81 174 GLN A N 1
ATOM 1283 C CA . GLN A 1 174 ? -9.938 -4.004 11.609 1 98.81 174 GLN A CA 1
ATOM 1284 C C . GLN A 1 174 ? -10.438 -4.277 13.023 1 98.81 174 GLN A C 1
ATOM 1286 O O . GLN A 1 174 ? -10.852 -5.395 13.336 1 98.81 174 GLN A O 1
ATOM 1291 N N . ILE A 1 175 ? -10.336 -3.303 13.867 1 98.88 175 ILE A N 1
ATOM 1292 C CA . ILE A 1 175 ? -10.812 -3.428 15.242 1 98.88 175 ILE A CA 1
ATOM 1293 C C . ILE A 1 175 ? -12.336 -3.486 15.25 1 98.88 175 ILE A C 1
ATOM 1295 O O . ILE A 1 175 ? -12.922 -4.305 15.969 1 98.88 175 ILE A O 1
ATOM 1299 N N . GLN A 1 176 ? -12.992 -2.686 14.438 1 98.44 176 GLN A N 1
ATOM 1300 C CA . GLN A 1 176 ? -14.445 -2.66 14.375 1 98.44 176 GLN A CA 1
ATOM 1301 C C . GLN A 1 176 ? -15 -3.979 13.836 1 98.44 176 GLN A C 1
ATOM 1303 O O . GLN A 1 176 ? -16.094 -4.41 14.219 1 98.44 176 GLN A O 1
ATOM 1308 N N . LEU A 1 177 ? -14.25 -4.637 12.992 1 97.75 177 LEU A N 1
ATOM 1309 C CA . LEU A 1 177 ? -14.633 -5.934 12.438 1 97.75 177 LEU A CA 1
ATOM 1310 C C . LEU A 1 177 ? -14.422 -7.043 13.461 1 97.75 177 LEU A C 1
ATOM 1312 O O . LEU A 1 177 ? -14.836 -8.18 13.242 1 97.75 177 LEU A O 1
ATOM 1316 N N . GLY A 1 178 ? -13.758 -6.746 14.602 1 97.75 178 GLY A N 1
ATOM 1317 C CA . GLY A 1 178 ? -13.461 -7.73 15.625 1 97.75 178 GLY A CA 1
ATOM 1318 C C . GLY A 1 178 ? -12.289 -8.625 15.273 1 97.75 178 GLY A C 1
ATOM 1319 O O . GLY A 1 178 ? -12.07 -9.656 15.914 1 97.75 178 GLY A O 1
ATOM 1320 N N . LYS A 1 179 ? -11.492 -8.234 14.312 1 97.94 179 LYS A N 1
ATOM 1321 C CA . LYS A 1 179 ? -10.398 -9.07 13.836 1 97.94 179 LYS A CA 1
ATOM 1322 C C . LYS A 1 179 ? -9.109 -8.773 14.602 1 97.94 179 LYS A C 1
ATOM 1324 O O . LYS A 1 179 ? -8.211 -9.617 14.664 1 97.94 179 LYS A O 1
ATOM 1329 N N . GLN A 1 180 ? -8.969 -7.559 15.094 1 98.75 180 GLN A N 1
ATOM 1330 C CA . GLN A 1 180 ? -7.816 -7.125 15.883 1 98.75 180 GLN A CA 1
ATOM 1331 C C . GLN A 1 180 ? -8.258 -6.391 17.141 1 98.75 180 GLN A C 1
ATOM 1333 O O . GLN A 1 180 ? -9.305 -5.734 17.156 1 98.75 180 GLN A O 1
ATOM 1338 N N . ASP A 1 181 ? -7.465 -6.453 18.234 1 98.88 181 ASP A N 1
ATOM 1339 C CA . ASP A 1 181 ? -7.707 -5.676 19.453 1 98.88 181 ASP A CA 1
ATOM 1340 C C . ASP A 1 181 ? -6.836 -4.426 19.484 1 98.88 181 ASP A C 1
ATOM 1342 O O . ASP A 1 181 ? -7.191 -3.432 20.125 1 98.88 181 ASP A O 1
ATOM 1346 N N . MET A 1 182 ? -5.727 -4.504 18.828 1 98.88 182 MET A N 1
ATOM 1347 C CA . MET A 1 182 ? -4.75 -3.426 18.734 1 98.88 182 MET A CA 1
ATOM 1348 C C . MET A 1 182 ? -4.043 -3.453 17.391 1 98.88 182 MET A C 1
ATOM 1350 O O . MET A 1 182 ? -3.725 -4.523 16.875 1 98.88 182 MET A O 1
ATOM 1354 N N . VAL A 1 183 ? -3.852 -2.297 16.781 1 98.94 183 VAL A N 1
ATOM 1355 C CA . VAL A 1 183 ? -3.121 -2.186 15.516 1 98.94 183 VAL A CA 1
ATOM 1356 C C . VAL A 1 183 ? -2.174 -0.989 15.57 1 98.94 183 VAL A C 1
ATOM 1358 O O . VAL A 1 183 ? -2.598 0.134 15.859 1 98.94 183 VAL A O 1
ATOM 1361 N N . PHE A 1 184 ? -0.906 -1.223 15.352 1 99 184 PHE A N 1
ATOM 1362 C CA . PHE A 1 184 ? -0.008 -0.106 15.086 1 99 184 PHE A CA 1
ATOM 1363 C C . PHE A 1 184 ? -0.253 0.462 13.688 1 99 184 PHE A C 1
ATOM 1365 O O . PHE A 1 184 ? -0.308 -0.284 12.711 1 99 184 PHE A O 1
ATOM 1372 N N . ALA A 1 185 ? -0.445 1.766 13.609 1 99 185 ALA A N 1
ATOM 1373 C CA . ALA A 1 185 ? -0.789 2.393 12.336 1 99 185 ALA A CA 1
ATOM 1374 C C . ALA A 1 185 ? 0.032 3.658 12.109 1 99 185 ALA A C 1
ATOM 1376 O O . ALA A 1 185 ? 0.311 4.402 13.055 1 99 185 ALA A O 1
ATOM 1377 N N . GLY A 1 186 ? 0.475 3.881 10.891 1 98.94 186 GLY A N 1
ATOM 1378 C CA . GLY A 1 186 ? 1.232 5.078 10.562 1 98.94 186 GLY A CA 1
ATOM 1379 C C . GLY A 1 186 ? 1.983 4.969 9.242 1 98.94 186 GLY A C 1
ATOM 1380 O O . GLY A 1 186 ? 1.438 4.48 8.25 1 98.94 186 GLY A O 1
ATOM 1381 N N . GLY A 1 187 ? 3.219 5.574 9.289 1 98.81 187 GLY A N 1
ATOM 1382 C CA . GLY A 1 187 ? 3.986 5.562 8.055 1 98.81 187 GLY A CA 1
ATOM 1383 C C . GLY A 1 187 ? 5.34 6.23 8.18 1 98.81 187 GLY A C 1
ATOM 1384 O O . GLY A 1 187 ? 5.703 6.703 9.258 1 98.81 187 GLY A O 1
ATOM 1385 N N . GLY A 1 188 ? 6.129 6.102 7.133 1 98.94 188 GLY A N 1
ATOM 1386 C CA . GLY A 1 188 ? 7.426 6.73 6.953 1 98.94 188 GLY A CA 1
ATOM 1387 C C . GLY A 1 188 ? 7.676 7.195 5.531 1 98.94 188 GLY A C 1
ATOM 1388 O O . GLY A 1 188 ? 7.109 6.641 4.586 1 98.94 188 GLY A O 1
ATOM 1389 N N . GLU A 1 189 ? 8.5 8.195 5.445 1 98.81 189 GLU A N 1
ATOM 1390 C CA . GLU A 1 189 ? 8.836 8.719 4.129 1 98.81 189 GLU A CA 1
ATOM 1391 C C . GLU A 1 189 ? 10.305 9.148 4.066 1 98.81 189 GLU A C 1
ATOM 1393 O O . GLU A 1 189 ? 10.812 9.773 5 1 98.81 189 GLU A O 1
ATOM 1398 N N . GLU A 1 190 ? 10.875 8.789 2.977 1 98.31 190 GLU A N 1
ATOM 1399 C CA . GLU A 1 190 ? 12.234 9.203 2.656 1 98.31 190 GLU A CA 1
ATOM 1400 C C . GLU A 1 190 ? 12.258 10.594 2.021 1 98.31 190 GLU A C 1
ATOM 1402 O O . GLU A 1 190 ? 11.289 10.992 1.367 1 98.31 190 GLU A O 1
ATOM 1407 N N . GLU A 1 191 ? 13.297 11.375 2.287 1 98.56 191 GLU A N 1
ATOM 1408 C CA . GLU A 1 191 ? 13.57 12.641 1.615 1 98.56 191 GLU A CA 1
ATOM 1409 C C . GLU A 1 191 ? 14.977 12.648 1.009 1 98.56 191 GLU A C 1
ATOM 1411 O O . GLU A 1 191 ? 15.969 12.508 1.726 1 98.56 191 GLU A O 1
ATOM 1416 N N . HIS A 1 192 ? 15.086 12.742 -0.27 1 98.69 192 HIS A N 1
ATOM 1417 C CA . HIS A 1 192 ? 16.312 12.727 -1.049 1 98.69 192 HIS A CA 1
ATOM 1418 C C . HIS A 1 192 ? 16.109 13.383 -2.412 1 98.69 192 HIS A C 1
ATOM 1420 O O . HIS A 1 192 ? 15.008 13.367 -2.955 1 98.69 192 HIS A O 1
ATOM 1426 N N . TRP A 1 193 ? 17.109 13.938 -3 1 98.69 193 TRP A N 1
ATOM 1427 C CA . TRP A 1 193 ? 16.969 14.656 -4.262 1 98.69 193 TRP A CA 1
ATOM 1428 C C . TRP A 1 193 ? 16.453 13.742 -5.363 1 98.69 193 TRP A C 1
ATOM 1430 O O . TRP A 1 193 ? 15.758 14.188 -6.273 1 98.69 193 TRP A O 1
ATOM 1440 N N . SER A 1 194 ? 16.797 12.406 -5.305 1 98.62 194 SER A N 1
ATOM 1441 C CA . SER A 1 194 ? 16.359 11.445 -6.312 1 98.62 194 SER A CA 1
ATOM 1442 C C . SER A 1 194 ? 14.844 11.25 -6.273 1 98.62 194 SER A C 1
ATOM 1444 O O . SER A 1 194 ? 14.242 10.82 -7.258 1 98.62 194 SER A O 1
ATOM 1446 N N . GLN A 1 195 ? 14.242 11.523 -5.188 1 98.38 195 GLN A N 1
ATOM 1447 C CA . GLN A 1 195 ? 12.789 11.516 -5.055 1 98.38 195 GLN A CA 1
ATOM 1448 C C . GLN A 1 195 ? 12.203 12.891 -5.363 1 98.38 195 GLN A C 1
ATOM 1450 O O . GLN A 1 195 ? 11.234 13 -6.125 1 98.38 195 GLN A O 1
ATOM 1455 N N . SER A 1 196 ? 12.805 13.93 -4.816 1 98.62 196 SER A N 1
ATOM 1456 C CA . SER A 1 196 ? 12.289 15.289 -4.887 1 98.62 196 SER A CA 1
ATOM 1457 C C . SER A 1 196 ? 12.312 15.82 -6.316 1 98.62 196 SER A C 1
ATOM 1459 O O . SER A 1 196 ? 11.492 16.656 -6.688 1 98.62 196 SER A O 1
ATOM 1461 N N . CYS A 1 197 ? 13.234 15.305 -7.156 1 98.81 197 CYS A N 1
ATOM 1462 C CA . CYS A 1 197 ? 13.352 15.789 -8.523 1 98.81 197 CYS A CA 1
ATOM 1463 C C . CYS A 1 197 ? 12.094 15.484 -9.328 1 98.81 197 CYS A C 1
ATOM 1465 O O . CYS A 1 197 ? 11.75 16.219 -10.258 1 98.81 197 CYS A O 1
ATOM 1467 N N . LEU A 1 198 ? 11.391 14.398 -8.977 1 98.56 198 LEU A N 1
ATOM 1468 C CA . LEU A 1 198 ? 10.148 14.039 -9.656 1 98.56 198 LEU A CA 1
ATOM 1469 C C . LEU A 1 198 ? 9.078 15.109 -9.438 1 98.56 198 LEU A C 1
ATOM 1471 O O . LEU A 1 198 ? 8.406 15.523 -10.383 1 98.56 198 LEU A O 1
ATOM 1475 N N . PHE A 1 199 ? 8.969 15.555 -8.195 1 98.31 199 PHE A N 1
ATOM 1476 C CA . PHE A 1 199 ? 7.988 16.578 -7.844 1 98.31 199 PHE A CA 1
ATOM 1477 C C . PHE A 1 199 ? 8.414 17.938 -8.375 1 98.31 199 PHE A C 1
ATOM 1479 O O . PHE A 1 199 ? 7.566 18.75 -8.758 1 98.31 199 PHE A O 1
ATOM 1486 N N . ASP A 1 200 ? 9.656 18.156 -8.297 1 98.69 200 ASP A N 1
ATOM 1487 C CA . ASP A 1 200 ? 10.203 19.391 -8.852 1 98.69 200 ASP A CA 1
ATOM 1488 C C . ASP A 1 200 ? 9.898 19.516 -10.344 1 98.69 200 ASP A C 1
ATOM 1490 O O . ASP A 1 200 ? 9.508 20.578 -10.82 1 98.69 200 ASP A O 1
ATOM 1494 N N . ALA A 1 201 ? 10.07 18.438 -11.055 1 98.44 201 ALA A N 1
ATOM 1495 C CA . ALA A 1 201 ? 9.898 18.391 -12.508 1 98.44 201 ALA A CA 1
ATOM 1496 C C . ALA A 1 201 ? 8.461 18.719 -12.906 1 98.44 201 ALA A C 1
ATOM 1498 O O . ALA A 1 201 ? 8.219 19.297 -13.961 1 98.44 201 ALA A O 1
ATOM 1499 N N . MET A 1 202 ? 7.531 18.406 -12.109 1 97 202 MET A N 1
ATOM 1500 C CA . MET A 1 202 ? 6.141 18.672 -12.461 1 97 202 MET A CA 1
ATOM 1501 C C . MET A 1 202 ? 5.699 20.031 -11.93 1 97 202 MET A C 1
ATOM 1503 O O . MET A 1 202 ? 4.527 20.391 -12.039 1 97 202 MET A O 1
ATOM 1507 N N . GLY A 1 203 ? 6.578 20.75 -11.195 1 97 203 GLY A N 1
ATOM 1508 C CA . GLY A 1 203 ? 6.301 22.109 -10.766 1 97 203 GLY A CA 1
ATOM 1509 C C . GLY A 1 203 ? 5.5 22.172 -9.484 1 97 203 GLY A C 1
ATOM 1510 O O . GLY A 1 203 ? 4.809 23.172 -9.227 1 97 203 GLY A O 1
ATOM 1511 N N . ALA A 1 204 ? 5.617 21.156 -8.625 1 97.06 204 ALA A N 1
ATOM 1512 C CA . ALA A 1 204 ? 4.777 21.094 -7.434 1 97.06 204 ALA A CA 1
ATOM 1513 C C . ALA A 1 204 ? 5.48 21.703 -6.227 1 97.06 204 ALA A C 1
ATOM 1515 O O . ALA A 1 204 ? 4.84 22.031 -5.223 1 97.06 204 ALA A O 1
ATOM 1516 N N . LEU A 1 205 ? 6.789 21.906 -6.301 1 98.56 205 LEU A N 1
ATOM 1517 C CA . LEU A 1 205 ? 7.551 22.344 -5.133 1 98.56 205 LEU A CA 1
ATOM 1518 C C . LEU A 1 205 ? 7.758 23.844 -5.141 1 98.56 205 LEU A C 1
ATOM 1520 O O . LEU A 1 205 ? 7.785 24.469 -6.207 1 98.56 205 LEU A O 1
ATOM 1524 N N . SER A 1 206 ? 7.914 24.391 -3.955 1 98.69 206 SER A N 1
ATOM 1525 C CA . SER A 1 206 ? 8.219 25.812 -3.805 1 98.69 206 SER A CA 1
ATOM 1526 C C . SER A 1 206 ? 9.586 26.141 -4.398 1 98.69 206 SER A C 1
ATOM 1528 O O . SER A 1 206 ? 10.562 25.438 -4.152 1 98.69 206 SER A O 1
ATOM 1530 N N . THR A 1 207 ? 9.625 27.203 -5.199 1 98.31 207 THR A N 1
ATOM 1531 C CA . THR A 1 207 ? 10.883 27.562 -5.852 1 98.31 207 THR A CA 1
ATOM 1532 C C . THR A 1 207 ? 11.219 29.031 -5.609 1 98.31 207 THR A C 1
ATOM 1534 O O . THR A 1 207 ? 12.367 29.438 -5.793 1 98.31 207 THR A O 1
ATOM 1537 N N . GLN A 1 208 ? 10.305 29.844 -5.156 1 97.94 208 GLN A N 1
ATOM 1538 C CA . GLN A 1 208 ? 10.492 31.297 -5.086 1 97.94 208 GLN A CA 1
ATOM 1539 C C . GLN A 1 208 ? 11.062 31.703 -3.732 1 97.94 208 GLN A C 1
ATOM 1541 O O . GLN A 1 208 ? 11.359 32.875 -3.514 1 97.94 208 GLN A O 1
ATOM 1546 N N . TYR A 1 209 ? 11.273 30.766 -2.861 1 98.31 209 TYR A N 1
ATOM 1547 C CA . TYR A 1 209 ? 11.672 31.109 -1.501 1 98.31 209 TYR A CA 1
ATOM 1548 C C . TYR A 1 209 ? 12.945 30.391 -1.1 1 98.31 209 TYR A C 1
ATOM 1550 O O . TYR A 1 209 ? 13.148 30.078 0.079 1 98.31 209 TYR A O 1
ATOM 1558 N N . ASN A 1 210 ? 13.75 30.047 -2.035 1 98.5 210 ASN A N 1
ATOM 1559 C CA . ASN A 1 210 ? 15 29.344 -1.776 1 98.5 210 ASN A CA 1
ATOM 1560 C C . ASN A 1 210 ? 15.906 30.125 -0.832 1 98.5 210 ASN A C 1
ATOM 1562 O O . ASN A 1 210 ? 16.641 29.547 -0.041 1 98.5 210 ASN A O 1
ATOM 1566 N N . ASP A 1 211 ? 15.789 31.484 -0.787 1 98.19 211 ASP A N 1
ATOM 1567 C CA . ASP A 1 211 ? 16.656 32.344 0.018 1 98.19 211 ASP A CA 1
ATOM 1568 C C . ASP A 1 211 ? 16.047 32.594 1.399 1 98.19 211 ASP A C 1
ATOM 1570 O O . ASP A 1 211 ? 16.734 33.094 2.299 1 98.19 211 ASP A O 1
ATOM 1574 N N . THR A 1 212 ? 14.828 32.25 1.606 1 98 212 THR A N 1
ATOM 1575 C CA . THR A 1 212 ? 14.133 32.375 2.881 1 98 212 THR A CA 1
ATOM 1576 C C . THR A 1 212 ? 13.375 31.078 3.203 1 98 212 THR A C 1
ATOM 1578 O O . THR A 1 212 ? 12.141 31.094 3.299 1 98 212 THR A O 1
ATOM 1581 N N . PRO A 1 213 ? 14.141 30.016 3.432 1 98.06 213 PRO A N 1
ATOM 1582 C CA . PRO A 1 213 ? 13.531 28.688 3.582 1 98.06 213 PRO A CA 1
ATOM 1583 C C . PRO A 1 213 ? 12.438 28.672 4.645 1 98.06 213 PRO A C 1
ATOM 1585 O O . PRO A 1 213 ? 11.422 27.984 4.469 1 98.06 213 PRO A O 1
ATOM 1588 N N . GLU A 1 214 ? 12.555 29.375 5.707 1 95.81 214 GLU A N 1
ATOM 1589 C CA . GLU A 1 214 ? 11.602 29.375 6.812 1 95.81 214 GLU A CA 1
ATOM 1590 C C . GLU A 1 214 ? 10.266 29.984 6.395 1 95.81 214 GLU A C 1
ATOM 1592 O O . GLU A 1 214 ? 9.258 29.812 7.082 1 95.81 214 GLU A O 1
ATOM 1597 N N . LYS A 1 215 ? 10.219 30.625 5.23 1 97.06 215 LYS A N 1
ATOM 1598 C CA . LYS A 1 215 ? 9 31.266 4.75 1 97.06 215 LYS A CA 1
ATOM 1599 C C . LYS A 1 215 ? 8.406 30.516 3.561 1 97.06 215 LYS A C 1
ATOM 1601 O O . LYS A 1 215 ? 7.383 30.922 3.01 1 97.06 215 LYS A O 1
ATOM 1606 N N . ALA A 1 216 ? 9.039 29.406 3.166 1 98 216 ALA A N 1
ATOM 1607 C CA . ALA A 1 216 ? 8.742 28.766 1.889 1 98 216 ALA A CA 1
ATOM 1608 C C . ALA A 1 216 ? 7.355 28.125 1.909 1 98 216 ALA A C 1
ATOM 1610 O O . ALA A 1 216 ? 6.598 28.234 0.942 1 98 216 ALA A O 1
ATOM 1611 N N . SER A 1 217 ? 7.113 27.375 2.932 1 97.62 217 SER A N 1
ATOM 1612 C CA . SER A 1 217 ? 5.785 26.781 3.055 1 97.62 217 SER A CA 1
ATOM 1613 C C . SER A 1 217 ? 4.785 27.781 3.625 1 97.62 217 SER A C 1
ATOM 1615 O O . SER A 1 217 ? 4.953 28.266 4.75 1 97.62 217 SER A O 1
ATOM 1617 N N . ARG A 1 218 ? 3.758 28.125 2.908 1 98 218 ARG A N 1
ATOM 1618 C CA . ARG A 1 218 ? 2.904 29.266 3.27 1 98 218 ARG A CA 1
ATOM 1619 C C . ARG A 1 218 ? 1.477 29.047 2.779 1 98 218 ARG A C 1
ATOM 1621 O O . ARG A 1 218 ? 0.932 29.875 2.053 1 98 218 ARG A O 1
ATOM 1628 N N . ALA A 1 219 ? 0.877 27.984 3.246 1 97.81 219 ALA A N 1
ATOM 1629 C CA . ALA A 1 219 ? -0.488 27.625 2.875 1 97.81 219 ALA A CA 1
ATOM 1630 C C . ALA A 1 219 ? -1.437 28.812 3.053 1 97.81 219 ALA A C 1
ATOM 1632 O O . ALA A 1 219 ? -1.403 29.484 4.078 1 97.81 219 ALA A O 1
ATOM 1633 N N . TYR A 1 220 ? -2.279 29.109 1.978 1 97.56 220 TYR A N 1
ATOM 1634 C CA . TYR A 1 220 ? -3.371 30.062 1.936 1 97.56 220 TYR A CA 1
ATOM 1635 C C . TYR A 1 220 ? -2.842 31.484 1.723 1 97.56 220 TYR A C 1
ATOM 1637 O O . TYR A 1 220 ? -3.621 32.406 1.542 1 97.56 220 TYR A O 1
ATOM 1645 N N . ASP A 1 221 ? -1.532 31.672 1.779 1 98.06 221 ASP A N 1
ATOM 1646 C CA . ASP A 1 221 ? -0.985 32.969 1.397 1 98.06 221 ASP A CA 1
ATOM 1647 C C . ASP A 1 221 ? -1.205 33.25 -0.089 1 98.06 221 ASP A C 1
ATOM 1649 O O . ASP A 1 221 ? -1.146 32.312 -0.909 1 98.06 221 ASP A O 1
ATOM 1653 N N . ALA A 1 222 ? -1.376 34.438 -0.441 1 97.5 222 ALA A N 1
ATOM 1654 C CA . ALA A 1 222 ? -1.656 34.844 -1.818 1 97.5 222 ALA A CA 1
ATOM 1655 C C . ALA A 1 222 ? -0.464 34.531 -2.727 1 97.5 222 ALA A C 1
ATOM 1657 O O . ALA A 1 222 ? -0.629 34.344 -3.93 1 97.5 222 ALA A O 1
ATOM 1658 N N . LYS A 1 223 ? 0.7 34.469 -2.162 1 97.38 223 LYS A N 1
ATOM 1659 C CA . LYS A 1 223 ? 1.905 34.344 -2.973 1 97.38 223 LYS A CA 1
ATOM 1660 C C . LYS A 1 223 ? 2.506 32.938 -2.809 1 97.38 223 LYS A C 1
ATOM 1662 O O . LYS A 1 223 ? 3.689 32.719 -3.08 1 97.38 223 LYS A O 1
ATOM 1667 N N . ARG A 1 224 ? 1.713 32 -2.326 1 98.12 224 ARG A N 1
ATOM 1668 C CA . ARG A 1 224 ? 2.205 30.641 -2.221 1 98.12 224 ARG A CA 1
ATOM 1669 C C . ARG A 1 224 ? 2.568 30.078 -3.592 1 98.12 224 ARG A C 1
ATOM 1671 O O . ARG A 1 224 ? 1.981 30.469 -4.602 1 98.12 224 ARG A O 1
ATOM 1678 N N . ASP A 1 225 ? 3.521 29.062 -3.611 1 97.88 225 ASP A N 1
ATOM 1679 C CA . ASP A 1 225 ? 3.951 28.641 -4.941 1 97.88 225 ASP A CA 1
ATOM 1680 C C . ASP A 1 225 ? 4.27 27.141 -4.961 1 97.88 225 ASP A C 1
ATOM 1682 O O . ASP A 1 225 ? 5.016 26.672 -5.824 1 97.88 225 ASP A O 1
ATOM 1686 N N . GLY A 1 226 ? 3.873 26.359 -3.961 1 97.94 226 GLY A N 1
ATOM 1687 C CA . GLY A 1 226 ? 4.109 24.922 -3.938 1 97.94 226 GLY A CA 1
ATOM 1688 C C . GLY A 1 226 ? 4.43 24.406 -2.551 1 97.94 226 GLY A C 1
ATOM 1689 O O . GLY A 1 226 ? 4.668 25.172 -1.625 1 97.94 226 GLY A O 1
ATOM 1690 N N . PHE A 1 227 ? 4.395 23.078 -2.449 1 97.88 227 PHE A N 1
ATOM 1691 C CA . PHE A 1 227 ? 4.691 22.547 -1.126 1 97.88 227 PHE A CA 1
ATOM 1692 C C . PHE A 1 227 ? 6.191 22.375 -0.935 1 97.88 227 PHE A C 1
ATOM 1694 O O . PHE A 1 227 ? 6.957 22.453 -1.897 1 97.88 227 PHE A O 1
ATOM 1701 N N . VAL A 1 228 ? 6.648 22.328 0.277 1 98.81 228 VAL A N 1
ATOM 1702 C CA . VAL A 1 228 ? 8.023 22.016 0.65 1 98.81 228 VAL A CA 1
ATOM 1703 C C . VAL A 1 228 ? 8.117 20.547 1.051 1 98.81 228 VAL A C 1
ATOM 1705 O O . VAL A 1 228 ? 7.441 20.109 1.981 1 98.81 228 VAL A O 1
ATOM 1708 N N . ILE A 1 229 ? 8.961 19.844 0.38 1 98.75 229 ILE A N 1
ATOM 1709 C CA . ILE A 1 229 ? 9.07 18.406 0.629 1 98.75 229 ILE A CA 1
ATOM 1710 C C . ILE A 1 229 ? 9.742 18.172 1.979 1 98.75 229 ILE A C 1
ATOM 1712 O O . ILE A 1 229 ? 10.562 18.984 2.424 1 98.75 229 ILE A O 1
ATOM 1716 N N . ALA A 1 230 ? 9.336 17.109 2.643 1 98.81 230 ALA A N 1
ATOM 1717 C CA . ALA A 1 230 ? 9.914 16.719 3.926 1 98.81 230 ALA A CA 1
ATOM 1718 C C . ALA A 1 230 ? 9.977 15.195 4.062 1 98.81 230 ALA A C 1
ATOM 1720 O O . ALA A 1 230 ? 9.43 14.469 3.232 1 98.81 230 ALA A O 1
ATOM 1721 N N . GLY A 1 231 ? 10.727 14.648 5.012 1 98.56 231 GLY A N 1
ATOM 1722 C CA . GLY A 1 231 ? 10.773 13.25 5.406 1 98.56 231 GLY A CA 1
ATOM 1723 C C . GLY A 1 231 ? 10.383 13.031 6.855 1 98.56 231 GLY A C 1
ATOM 1724 O O . GLY A 1 231 ? 10.07 13.977 7.574 1 98.56 231 GLY A O 1
ATOM 1725 N N . GLY A 1 232 ? 10.352 11.773 7.238 1 98.81 232 GLY A N 1
ATOM 1726 C CA . GLY A 1 232 ? 10.055 11.453 8.625 1 98.81 232 GLY A CA 1
ATOM 1727 C C . GLY A 1 232 ? 9.164 10.234 8.781 1 98.81 232 GLY A C 1
ATOM 1728 O O . GLY A 1 232 ? 9.062 9.414 7.867 1 98.81 232 GLY A O 1
ATOM 1729 N N . GLY A 1 233 ? 8.688 10.078 10 1 98.88 233 GLY A N 1
ATOM 1730 C CA . GLY A 1 233 ? 7.812 8.961 10.336 1 98.88 233 GLY A CA 1
ATOM 1731 C C . GLY A 1 233 ? 6.891 9.258 11.508 1 98.88 233 GLY A C 1
ATOM 1732 O O . GLY A 1 233 ? 7.09 10.234 12.227 1 98.88 233 GLY A O 1
ATOM 1733 N N . GLY A 1 234 ? 5.902 8.547 11.594 1 98.94 234 GLY A N 1
ATOM 1734 C CA . GLY A 1 234 ? 4.941 8.578 12.688 1 98.94 234 GLY A CA 1
ATOM 1735 C C . GLY A 1 234 ? 4.219 7.258 12.891 1 98.94 234 GLY A C 1
ATOM 1736 O O . GLY A 1 234 ? 3.961 6.535 11.922 1 98.94 234 GLY A O 1
ATOM 1737 N N . MET A 1 235 ? 3.959 6.957 14.141 1 99 235 MET A N 1
ATOM 1738 C CA . MET A 1 235 ? 3.221 5.75 14.508 1 99 235 MET A CA 1
ATOM 1739 C C . MET A 1 235 ? 2.279 6.023 15.672 1 99 235 MET A C 1
ATOM 1741 O O . MET A 1 235 ? 2.639 6.734 16.609 1 99 235 MET A O 1
ATOM 1745 N N . VAL A 1 236 ? 1.08 5.449 15.594 1 99 236 VAL A N 1
ATOM 1746 C CA . VAL A 1 236 ? 0.153 5.5 16.719 1 99 236 VAL A CA 1
ATOM 1747 C C . VAL A 1 236 ? -0.302 4.09 17.078 1 99 236 VAL A C 1
ATOM 1749 O O . VAL A 1 236 ? -0.26 3.184 16.25 1 99 236 VAL A O 1
ATOM 1752 N N . VAL A 1 237 ? -0.648 3.916 18.344 1 99 237 VAL A N 1
ATOM 1753 C CA . VAL A 1 237 ? -1.254 2.676 18.828 1 99 237 VAL A CA 1
ATOM 1754 C C . VAL A 1 237 ? -2.775 2.801 18.797 1 99 237 VAL A C 1
ATOM 1756 O O . VAL A 1 237 ? -3.369 3.453 19.656 1 99 237 VAL A O 1
ATOM 1759 N N . VAL A 1 238 ? -3.416 2.186 17.812 1 99 238 VAL A N 1
ATOM 1760 C CA . VAL A 1 238 ? -4.871 2.139 17.688 1 99 238 VAL A CA 1
ATOM 1761 C C . VAL A 1 238 ? -5.41 0.922 18.438 1 99 238 VAL A C 1
ATOM 1763 O O . VAL A 1 238 ? -4.984 -0.207 18.188 1 99 238 VAL A O 1
ATOM 1766 N N . GLU A 1 239 ? -6.355 1.16 19.312 1 98.94 239 GLU A N 1
ATOM 1767 C CA . GLU A 1 239 ? -6.711 0.1 20.25 1 98.94 239 GLU A CA 1
ATOM 1768 C C . GLU A 1 239 ? -8.211 0.109 20.547 1 98.94 239 GLU A C 1
ATOM 1770 O O . GLU A 1 239 ? -8.836 1.171 20.594 1 98.94 239 GLU A O 1
ATOM 1775 N N . GLU A 1 240 ? -8.742 -1.087 20.703 1 98.88 240 GLU A N 1
ATOM 1776 C CA . GLU A 1 240 ? -10.125 -1.202 21.172 1 98.88 240 GLU A CA 1
ATOM 1777 C C . GLU A 1 240 ? -10.273 -0.653 22.578 1 98.88 240 GLU A C 1
ATOM 1779 O O . GLU A 1 240 ? -9.422 -0.9 23.438 1 98.88 240 GLU A O 1
ATOM 1784 N N . LEU A 1 241 ? -11.359 0.078 22.875 1 98.69 241 LEU A N 1
ATOM 1785 C CA . LEU A 1 241 ? -11.492 0.848 24.109 1 98.69 241 LEU A CA 1
ATOM 1786 C C . LEU A 1 241 ? -11.445 -0.065 25.328 1 98.69 241 LEU A C 1
ATOM 1788 O O . LEU A 1 241 ? -10.711 0.204 26.281 1 98.69 241 LEU A O 1
ATOM 1792 N N . GLU A 1 242 ? -12.234 -1.167 25.328 1 98.44 242 GLU A N 1
ATOM 1793 C CA . GLU A 1 242 ? -12.273 -2.025 26.516 1 98.44 242 GLU A CA 1
ATOM 1794 C C . GLU A 1 242 ? -10.93 -2.699 26.75 1 98.44 242 GLU A C 1
ATOM 1796 O O . GLU A 1 242 ? -10.555 -2.953 27.906 1 98.44 242 GLU A O 1
ATOM 1801 N N . HIS A 1 243 ? -10.281 -3.053 25.688 1 98.44 243 HIS A N 1
ATOM 1802 C CA . HIS A 1 243 ? -8.938 -3.598 25.797 1 98.44 243 HIS A CA 1
ATOM 1803 C C . HIS A 1 243 ? -7.984 -2.598 26.438 1 98.44 243 HIS A C 1
ATOM 1805 O O . HIS A 1 243 ? -7.18 -2.965 27.297 1 98.44 243 HIS A O 1
ATOM 1811 N N . ALA A 1 244 ? -8.008 -1.354 26.062 1 98.56 244 ALA A N 1
ATOM 1812 C CA . ALA A 1 244 ? -7.176 -0.28 26.609 1 98.56 244 ALA A CA 1
ATOM 1813 C C . ALA A 1 244 ? -7.473 -0.05 28.078 1 98.56 244 ALA A C 1
ATOM 1815 O O . ALA A 1 244 ? -6.555 0.097 28.891 1 98.56 244 ALA A O 1
ATOM 1816 N N . LEU A 1 245 ? -8.75 -0.007 28.438 1 98.19 245 LEU A N 1
ATOM 1817 C CA . LEU A 1 245 ? -9.164 0.248 29.812 1 98.19 245 LEU A CA 1
ATOM 1818 C C . LEU A 1 245 ? -8.711 -0.882 30.719 1 98.19 245 LEU A C 1
ATOM 1820 O O . LEU A 1 245 ? -8.289 -0.635 31.859 1 98.19 245 LEU A O 1
ATOM 1824 N N . LYS A 1 246 ? -8.781 -2.098 30.25 1 98 246 LYS A N 1
ATOM 1825 C CA . LYS A 1 246 ? -8.414 -3.266 31.047 1 98 246 LYS A CA 1
ATOM 1826 C C . LYS A 1 246 ? -6.957 -3.201 31.5 1 98 246 LYS A C 1
ATOM 1828 O O . LYS A 1 246 ? -6.609 -3.652 32.594 1 98 246 LYS A O 1
ATOM 1833 N N . ARG A 1 247 ? -6.152 -2.609 30.719 1 96.62 247 ARG A N 1
ATOM 1834 C CA . ARG A 1 247 ? -4.742 -2.561 31.094 1 96.62 247 ARG A CA 1
ATOM 1835 C C . ARG A 1 247 ? -4.379 -1.2 31.688 1 96.62 247 ARG A C 1
ATOM 1837 O O . ARG A 1 247 ? -3.197 -0.884 31.844 1 96.62 247 ARG A O 1
ATOM 1844 N N . GLY A 1 248 ? -5.32 -0.271 31.844 1 97.19 248 GLY A N 1
ATOM 1845 C CA . GLY A 1 248 ? -5.082 1.029 32.438 1 97.19 248 GLY A CA 1
ATOM 1846 C C . GLY A 1 248 ? -4.301 1.97 31.547 1 97.19 248 GLY A C 1
ATOM 1847 O O . GLY A 1 248 ? -3.482 2.76 32.031 1 97.19 248 GLY A O 1
ATOM 1848 N N . ALA A 1 249 ? -4.586 1.926 30.281 1 97.94 249 ALA A N 1
ATOM 1849 C CA . ALA A 1 249 ? -3.824 2.715 29.312 1 97.94 249 ALA A CA 1
ATOM 1850 C C . ALA A 1 249 ? -4.188 4.195 29.406 1 97.94 249 ALA A C 1
ATOM 1852 O O . ALA A 1 249 ? -5.348 4.543 29.641 1 97.94 249 ALA A O 1
ATOM 1853 N N . LYS A 1 250 ? -3.162 5.012 29.234 1 97.19 250 LYS A N 1
ATOM 1854 C CA . LYS A 1 250 ? -3.455 6.395 28.875 1 97.19 250 LYS A CA 1
ATOM 1855 C C . LYS A 1 250 ? -4.125 6.48 27.5 1 97.19 250 LYS A C 1
ATOM 1857 O O . LYS A 1 250 ? -3.73 5.773 26.578 1 97.19 250 LYS A O 1
ATOM 1862 N N . ILE A 1 251 ? -5.16 7.32 27.422 1 98.56 251 ILE A N 1
ATOM 1863 C CA . ILE A 1 251 ? -5.871 7.477 26.156 1 98.56 251 ILE A CA 1
ATOM 1864 C C . ILE A 1 251 ? -5.742 8.914 25.672 1 98.56 251 ILE A C 1
ATOM 1866 O O . ILE A 1 251 ? -6.133 9.852 26.375 1 98.56 251 ILE A O 1
ATOM 1870 N N . TYR A 1 252 ? -5.172 9.086 24.469 1 98.62 252 TYR A N 1
ATOM 1871 C CA . TYR A 1 252 ? -4.988 10.406 23.859 1 98.62 252 TYR A CA 1
ATOM 1872 C C . TYR A 1 252 ? -6.289 10.914 23.25 1 98.62 252 TYR A C 1
ATOM 1874 O O . TYR A 1 252 ? -6.629 12.094 23.391 1 98.62 252 TYR A O 1
ATOM 1882 N N . ALA A 1 253 ? -6.961 10.07 22.516 1 98.81 253 ALA A N 1
ATOM 1883 C CA . ALA A 1 253 ? -8.188 10.445 21.797 1 98.81 253 ALA A CA 1
ATOM 1884 C C . ALA A 1 253 ? -8.961 9.211 21.359 1 98.81 253 ALA A C 1
ATOM 1886 O O . ALA A 1 253 ? -8.422 8.102 21.344 1 98.81 253 ALA A O 1
ATOM 1887 N N . GLU A 1 254 ? -10.234 9.414 21.156 1 98.75 254 GLU A N 1
ATOM 1888 C CA . GLU A 1 254 ? -11.07 8.43 20.484 1 98.75 254 GLU A CA 1
ATOM 1889 C C . GLU A 1 254 ? -11.234 8.766 19 1 98.75 254 GLU A C 1
ATOM 1891 O O . GLU A 1 254 ? -11.445 9.922 18.641 1 98.75 254 GLU A O 1
ATOM 1896 N N . ILE A 1 255 ? -11 7.773 18.141 1 98.88 255 ILE A N 1
ATOM 1897 C CA . ILE A 1 255 ? -11.328 7.965 16.734 1 98.88 255 ILE A CA 1
ATOM 1898 C C . ILE A 1 255 ? -12.828 7.812 16.516 1 98.88 255 ILE A C 1
ATOM 1900 O O . ILE A 1 255 ? -13.359 6.695 16.562 1 98.88 255 ILE A O 1
ATOM 1904 N N . VAL A 1 256 ? -13.508 8.914 16.172 1 98.56 256 VAL A N 1
ATOM 1905 C CA . VAL A 1 256 ? -14.969 8.875 16.172 1 98.56 256 VAL A CA 1
ATOM 1906 C C . VAL A 1 256 ? -15.492 9.039 14.742 1 98.56 256 VAL A C 1
ATOM 1908 O O . VAL A 1 256 ? -16.672 8.812 14.469 1 98.56 256 VAL A O 1
ATOM 1911 N N . GLY A 1 257 ? -14.594 9.367 13.828 1 98.69 257 GLY A N 1
ATOM 1912 C CA . GLY A 1 257 ? -14.969 9.523 12.43 1 98.69 257 GLY A CA 1
ATOM 1913 C C . GLY A 1 257 ? -13.852 9.164 11.469 1 98.69 257 GLY A C 1
ATOM 1914 O O . GLY A 1 257 ? -12.68 9.453 11.734 1 98.69 257 GLY A O 1
ATOM 1915 N N . TYR A 1 258 ? -14.25 8.609 10.352 1 98.88 258 TYR A N 1
ATOM 1916 C CA . TYR A 1 258 ? -13.32 8.273 9.273 1 98.88 258 TYR A CA 1
ATOM 1917 C C . TYR A 1 258 ? -14.031 8.273 7.926 1 98.88 258 TYR A C 1
ATOM 1919 O O . TYR A 1 258 ? -15.07 7.629 7.762 1 98.88 258 TYR A O 1
ATOM 1927 N N . GLY A 1 259 ? -13.453 9.016 6.973 1 98.81 259 GLY A N 1
ATOM 1928 C CA . GLY A 1 259 ? -13.914 9.008 5.594 1 98.81 259 GLY A CA 1
ATOM 1929 C C . GLY A 1 259 ? -12.828 8.648 4.602 1 98.81 259 GLY A C 1
ATOM 1930 O O . GLY A 1 259 ? -11.664 9.023 4.781 1 98.81 259 GLY A O 1
ATOM 1931 N N . ALA A 1 260 ? -13.203 7.93 3.611 1 98.81 260 ALA A N 1
ATOM 1932 C CA . ALA A 1 260 ? -12.344 7.582 2.48 1 98.81 260 ALA A CA 1
ATOM 1933 C C . ALA A 1 260 ? -13.109 7.66 1.164 1 98.81 260 ALA A C 1
ATOM 1935 O O . ALA A 1 260 ? -14.117 6.969 0.985 1 98.81 260 ALA A O 1
ATOM 1936 N N . THR A 1 261 ? -12.648 8.531 0.271 1 98.69 261 THR A N 1
ATOM 1937 C CA . THR A 1 261 ? -13.32 8.711 -1.01 1 98.69 261 THR A CA 1
ATOM 1938 C C . THR A 1 261 ? -12.305 8.883 -2.137 1 98.69 261 THR A C 1
ATOM 1940 O O . THR A 1 261 ? -11.109 9.008 -1.885 1 98.69 261 THR A O 1
ATOM 1943 N N . SER A 1 262 ? -12.836 8.852 -3.32 1 98.5 262 SER A N 1
ATOM 1944 C CA . SER A 1 262 ? -12.086 9.172 -4.535 1 98.5 262 SER A CA 1
ATOM 1945 C C . SER A 1 262 ? -12.781 10.258 -5.344 1 98.5 262 SER A C 1
ATOM 1947 O O . SER A 1 262 ? -14.008 10.312 -5.402 1 98.5 262 SER A O 1
ATOM 1949 N N . ASP A 1 263 ? -11.984 11.078 -6 1 97.31 263 ASP A N 1
ATOM 1950 C CA . ASP A 1 263 ? -12.523 12.141 -6.84 1 97.31 263 ASP A CA 1
ATOM 1951 C C . ASP A 1 263 ? -13.078 11.57 -8.148 1 97.31 263 ASP A C 1
ATOM 1953 O O . ASP A 1 263 ? -14.117 12.023 -8.633 1 97.31 263 ASP A O 1
ATOM 1957 N N . GLY A 1 264 ? -12.352 10.547 -8.695 1 95.69 264 GLY A N 1
ATOM 1958 C CA . GLY A 1 264 ? -12.703 10.062 -10.016 1 95.69 264 GLY A CA 1
ATOM 1959 C C . GLY A 1 264 ? -12.68 11.148 -11.078 1 95.69 264 GLY A C 1
ATOM 1960 O O . GLY A 1 264 ? -13.539 11.18 -11.953 1 95.69 264 GLY A O 1
ATOM 1961 N N . TYR A 1 265 ? -11.758 12.047 -11.016 1 92.12 265 TYR A N 1
ATOM 1962 C CA . TYR A 1 265 ? -11.828 13.297 -11.773 1 92.12 265 TYR A CA 1
ATOM 1963 C C . TYR A 1 265 ? -10.516 13.57 -12.484 1 92.12 265 TYR A C 1
ATOM 1965 O O . TYR A 1 265 ? -10.422 13.422 -13.711 1 92.12 265 TYR A O 1
ATOM 1973 N N . ASP A 1 266 ? -9.516 13.82 -11.805 1 92.31 266 ASP A N 1
ATOM 1974 C CA . ASP A 1 266 ? -8.211 14.188 -12.344 1 92.31 266 ASP A CA 1
ATOM 1975 C C . ASP A 1 266 ? -7.082 13.586 -11.508 1 92.31 266 ASP A C 1
ATOM 1977 O O . ASP A 1 266 ? -7.242 13.352 -10.312 1 92.31 266 ASP A O 1
ATOM 1981 N N . MET A 1 267 ? -5.918 13.461 -12.148 1 92.62 267 MET A N 1
ATOM 1982 C CA . MET A 1 267 ? -4.789 12.781 -11.516 1 92.62 267 MET A CA 1
ATOM 1983 C C . MET A 1 267 ? -4.129 13.672 -10.477 1 92.62 267 MET A C 1
ATOM 1985 O O . MET A 1 267 ? -3.676 13.188 -9.438 1 92.62 267 MET A O 1
ATOM 1989 N N . VAL A 1 268 ? -4.062 15 -10.828 1 87.81 268 VAL A N 1
ATOM 1990 C CA . VAL A 1 268 ? -3.23 15.844 -9.977 1 87.81 268 VAL A CA 1
ATOM 1991 C C . VAL A 1 268 ? -4.07 16.969 -9.383 1 87.81 268 VAL A C 1
ATOM 1993 O O . VAL A 1 268 ? -3.729 17.516 -8.328 1 87.81 268 VAL A O 1
ATOM 1996 N N . ALA A 1 269 ? -5.16 17.297 -10.008 1 88.19 269 ALA A N 1
ATOM 1997 C CA . ALA A 1 269 ? -6.012 18.375 -9.523 1 88.19 269 ALA A CA 1
ATOM 1998 C C . ALA A 1 269 ? -7.172 17.844 -8.695 1 88.19 269 ALA A C 1
ATOM 2000 O O . ALA A 1 269 ? -7.891 16.938 -9.141 1 88.19 269 ALA A O 1
ATOM 2001 N N . PRO A 1 270 ? -7.359 18.391 -7.52 1 89.44 270 PRO A N 1
ATOM 2002 C CA . PRO A 1 270 ? -8.508 17.953 -6.723 1 89.44 270 PRO A CA 1
ATOM 2003 C C . PRO A 1 270 ? -9.836 18.484 -7.262 1 89.44 270 PRO A C 1
ATOM 2005 O O . PRO A 1 270 ? -9.891 19.594 -7.785 1 89.44 270 PRO A O 1
ATOM 2008 N N . SER A 1 271 ? -10.883 17.781 -7.109 1 88.5 271 SER A N 1
ATOM 2009 C CA . SER A 1 271 ? -12.203 18.188 -7.574 1 88.5 271 SER A CA 1
ATOM 2010 C C . SER A 1 271 ? -12.891 19.094 -6.559 1 88.5 271 SER A C 1
ATOM 2012 O O . SER A 1 271 ? -13.781 19.875 -6.914 1 88.5 271 SER A O 1
ATOM 2014 N N . GLY A 1 272 ? -12.555 18.953 -5.367 1 92 272 GLY A N 1
ATOM 2015 C CA . GLY A 1 272 ? -13.289 19.578 -4.285 1 92 272 GLY A CA 1
ATOM 2016 C C . GLY A 1 272 ? -14.477 18.766 -3.816 1 92 272 GLY A C 1
ATOM 2017 O O . GLY A 1 272 ? -14.719 18.641 -2.613 1 92 272 GLY A O 1
ATOM 2018 N N . GLU A 1 273 ? -15.18 18.203 -4.766 1 96.25 273 GLU A N 1
ATOM 2019 C CA . GLU A 1 273 ? -16.344 17.391 -4.445 1 96.25 273 GLU A CA 1
ATOM 2020 C C . GLU A 1 273 ? -15.953 16.156 -3.646 1 96.25 273 GLU A C 1
ATOM 2022 O O . GLU A 1 273 ? -16.625 15.789 -2.68 1 96.25 273 GLU A O 1
ATOM 2027 N N . GLY A 1 274 ? -14.93 15.438 -4.012 1 97.31 274 GLY A N 1
ATOM 2028 C CA . GLY A 1 274 ? -14.469 14.266 -3.289 1 97.31 274 GLY A CA 1
ATOM 2029 C C . GLY A 1 274 ? -14.062 14.562 -1.858 1 97.31 274 GLY A C 1
ATOM 2030 O O . GLY A 1 274 ? -14.297 13.758 -0.958 1 97.31 274 GLY A O 1
ATOM 2031 N N . ALA A 1 275 ? -13.438 15.719 -1.692 1 97.88 275 ALA A N 1
ATOM 2032 C CA . ALA A 1 275 ? -13.047 16.156 -0.356 1 97.88 275 ALA A CA 1
ATOM 2033 C C . ALA A 1 275 ? -14.273 16.438 0.506 1 97.88 275 ALA A C 1
ATOM 2035 O O . ALA A 1 275 ? -14.305 16.094 1.687 1 97.88 275 ALA A O 1
ATOM 2036 N N . LEU A 1 276 ? -15.281 17.141 -0.099 1 98.5 276 LEU A N 1
ATOM 2037 C CA . LEU A 1 276 ? -16.531 17.406 0.607 1 98.5 276 LEU A CA 1
ATOM 2038 C C . LEU A 1 276 ? -17.203 16.094 1.032 1 98.5 276 LEU A C 1
ATOM 2040 O O . LEU A 1 276 ? -17.578 15.938 2.197 1 98.5 276 LEU A O 1
ATOM 2044 N N . ARG A 1 277 ? -17.344 15.148 0.115 1 98.56 277 ARG A N 1
ATOM 2045 C CA . ARG A 1 277 ? -17.953 13.859 0.413 1 98.56 277 ARG A CA 1
ATOM 2046 C C . ARG A 1 277 ? -17.188 13.125 1.503 1 98.56 277 ARG A C 1
ATOM 2048 O O . ARG A 1 277 ? -17.781 12.43 2.334 1 98.56 277 ARG A O 1
ATOM 2055 N N . CYS A 1 278 ? -15.898 13.281 1.49 1 98.75 278 CYS A N 1
ATOM 2056 C CA . CYS A 1 278 ? -15.047 12.625 2.477 1 98.75 278 CYS A CA 1
ATOM 2057 C C . CYS A 1 278 ? -15.32 13.156 3.877 1 98.75 278 CYS A C 1
ATOM 2059 O O . CYS A 1 278 ? -15.469 12.383 4.824 1 98.75 278 CYS A O 1
ATOM 2061 N N . MET A 1 279 ? -15.344 14.469 4.004 1 98.81 279 MET A N 1
ATOM 2062 C CA . MET A 1 279 ? -15.648 15.078 5.297 1 98.81 279 MET A CA 1
ATOM 2063 C C . MET A 1 279 ? -17.062 14.703 5.754 1 98.81 279 MET A C 1
ATOM 2065 O O . MET A 1 279 ? -17.281 14.438 6.938 1 98.81 279 MET A O 1
ATOM 2069 N N . GLN A 1 280 ? -18 14.672 4.84 1 98.75 280 GLN A N 1
ATOM 2070 C CA . GLN A 1 280 ? -19.375 14.289 5.172 1 98.75 280 GLN A CA 1
ATOM 2071 C C . GLN A 1 280 ? -19.422 12.852 5.684 1 98.75 280 GLN A C 1
ATOM 2073 O O . GLN A 1 280 ? -20.109 12.562 6.668 1 98.75 280 GLN A O 1
ATOM 2078 N N . LEU A 1 281 ? -18.719 12.008 5.02 1 98.69 281 LEU A N 1
ATOM 2079 C CA . LEU A 1 281 ? -18.656 10.617 5.438 1 98.69 281 LEU A CA 1
ATOM 2080 C C . LEU A 1 281 ? -18.062 10.492 6.832 1 98.69 281 LEU A C 1
ATOM 2082 O O . LEU A 1 281 ? -18.578 9.75 7.672 1 98.69 281 LEU A O 1
ATOM 2086 N N . ALA A 1 282 ? -16.984 11.172 7.09 1 98.75 282 ALA A N 1
ATOM 2087 C CA . ALA A 1 282 ? -16.344 11.141 8.406 1 98.75 282 ALA A CA 1
ATOM 2088 C C . ALA A 1 282 ? -17.297 11.648 9.484 1 98.75 282 ALA A C 1
ATOM 2090 O O . ALA A 1 282 ? -17.328 11.117 10.594 1 98.75 282 ALA A O 1
ATOM 2091 N N . MET A 1 283 ? -18.078 12.594 9.195 1 98.56 283 MET A N 1
ATOM 2092 C CA . MET A 1 283 ? -18.953 13.25 10.164 1 98.56 283 MET A CA 1
ATOM 2093 C C . MET A 1 283 ? -20.219 12.438 10.406 1 98.56 283 MET A C 1
ATOM 2095 O O . MET A 1 283 ? -20.953 12.688 11.359 1 98.56 283 MET A O 1
ATOM 2099 N N . SER A 1 284 ? -20.438 11.453 9.555 1 98.06 284 SER A N 1
ATOM 2100 C CA . SER A 1 284 ? -21.688 10.695 9.625 1 98.06 284 SER A CA 1
ATOM 2101 C C . SER A 1 284 ? -21.828 9.977 10.961 1 98.06 284 SER A C 1
ATOM 2103 O O . SER A 1 284 ? -22.938 9.602 11.359 1 98.06 284 SER A O 1
ATOM 2105 N N . THR A 1 285 ? -20.75 9.844 11.711 1 97.38 285 THR A N 1
ATOM 2106 C CA . THR A 1 285 ? -20.781 9.148 13 1 97.38 285 THR A CA 1
ATOM 2107 C C . THR A 1 285 ? -20.453 10.102 14.141 1 97.38 285 THR A C 1
ATOM 2109 O O . THR A 1 285 ? -20.188 9.672 15.266 1 97.38 285 THR A O 1
ATOM 2112 N N . VAL A 1 286 ? -20.344 11.344 13.859 1 97.81 286 VAL A N 1
ATOM 2113 C CA . VAL A 1 286 ? -19.938 12.352 14.836 1 97.81 286 VAL A CA 1
ATOM 2114 C C . VAL A 1 286 ? -21.141 13.219 15.219 1 97.81 286 VAL A C 1
ATOM 2116 O O . VAL A 1 286 ? -21.828 13.75 14.344 1 97.81 286 VAL A O 1
ATOM 2119 N N . ASP A 1 287 ? -21.375 13.43 16.5 1 95.38 287 ASP A N 1
ATOM 2120 C CA . ASP A 1 287 ? -22.562 14.141 16.953 1 95.38 287 ASP A CA 1
ATOM 2121 C C . ASP A 1 287 ? -22.188 15.469 17.609 1 95.38 287 ASP A C 1
ATOM 2123 O O . ASP A 1 287 ? -23.016 16.078 18.297 1 95.38 287 ASP A O 1
ATOM 2127 N N . GLN A 1 288 ? -20.969 15.852 17.5 1 95.62 288 GLN A N 1
ATOM 2128 C CA . GLN A 1 288 ? -20.484 17.109 18.094 1 95.62 288 GLN A CA 1
ATOM 2129 C C . GLN A 1 288 ? -19.828 17.984 17.031 1 95.62 288 GLN A C 1
ATOM 2131 O O . GLN A 1 288 ? -19.406 17.5 15.984 1 95.62 288 GLN A O 1
ATOM 2136 N N . PRO A 1 289 ? -19.844 19.281 17.328 1 97.31 289 PRO A N 1
ATOM 2137 C CA . PRO A 1 289 ? -19.156 20.172 16.391 1 97.31 289 PRO A CA 1
ATOM 2138 C C . PRO A 1 289 ? -17.641 19.953 16.391 1 97.31 289 PRO A C 1
ATOM 2140 O O . PRO A 1 289 ? -17.094 19.422 17.359 1 97.31 289 PRO A O 1
ATOM 2143 N N . ILE A 1 290 ? -17.016 20.344 15.32 1 98.69 290 ILE A N 1
ATOM 2144 C CA . ILE A 1 290 ? -15.562 20.328 15.211 1 98.69 290 ILE A CA 1
ATOM 2145 C C . ILE A 1 290 ? -14.984 21.625 15.75 1 98.69 290 ILE A C 1
ATOM 2147 O O . ILE A 1 290 ? -15.398 22.719 15.344 1 98.69 290 ILE A O 1
ATOM 2151 N N . ASP A 1 291 ? -14.023 21.531 16.625 1 98.62 291 ASP A N 1
ATOM 2152 C CA . ASP A 1 291 ? -13.414 22.719 17.219 1 98.62 291 ASP A CA 1
ATOM 2153 C C . ASP A 1 291 ? -12.25 23.219 16.359 1 98.62 291 ASP A C 1
ATOM 2155 O O . ASP A 1 291 ? -11.969 24.422 16.328 1 98.62 291 ASP A O 1
ATOM 2159 N N . TYR A 1 292 ? -11.586 22.312 15.758 1 98.81 292 TYR A N 1
ATOM 2160 C CA . TYR A 1 292 ? -10.375 22.609 15 1 98.81 292 TYR A CA 1
ATOM 2161 C C . TYR A 1 292 ? -10.25 21.703 13.781 1 98.81 292 TYR A C 1
ATOM 2163 O O . TYR A 1 292 ? -10.516 20.5 13.867 1 98.81 292 TYR A O 1
ATOM 2171 N N . LEU A 1 293 ? -9.906 22.297 12.672 1 98.81 293 LEU A N 1
ATOM 2172 C CA . LEU A 1 293 ? -9.648 21.562 11.438 1 98.81 293 LEU A CA 1
ATOM 2173 C C . LEU A 1 293 ? -8.211 21.766 10.984 1 98.81 293 LEU A C 1
ATOM 2175 O O . LEU A 1 293 ? -7.809 22.875 10.633 1 98.81 293 LEU A O 1
ATOM 2179 N N . ASN A 1 294 ? -7.414 20.719 11.062 1 98.81 294 ASN A N 1
ATOM 2180 C CA . ASN A 1 294 ? -6.133 20.672 10.367 1 98.81 294 ASN A CA 1
ATOM 2181 C C . ASN A 1 294 ? -6.309 20.281 8.898 1 98.81 294 ASN A C 1
ATOM 2183 O O . ASN A 1 294 ? -6.586 19.125 8.578 1 98.81 294 ASN A O 1
ATOM 2187 N N . THR A 1 295 ? -6.113 21.172 8.016 1 98.44 295 THR A N 1
ATOM 2188 C CA . THR A 1 295 ? -6.348 20.938 6.594 1 98.44 295 THR A CA 1
ATOM 2189 C C . THR A 1 295 ? -5.16 20.219 5.961 1 98.44 295 THR A C 1
ATOM 2191 O O . THR A 1 295 ? -4.094 20.125 6.566 1 98.44 295 THR A O 1
ATOM 2194 N N . HIS A 1 296 ? -5.367 19.656 4.758 1 98.12 296 HIS A N 1
ATOM 2195 C CA . HIS A 1 296 ? -4.234 19.188 3.975 1 98.12 296 HIS A CA 1
ATOM 2196 C C . HIS A 1 296 ? -3.264 20.312 3.656 1 98.12 296 HIS A C 1
ATOM 2198 O O . HIS A 1 296 ? -2.062 20.203 3.91 1 98.12 296 HIS A O 1
ATOM 2204 N N . GLY A 1 297 ? -3.74 21.453 3.113 1 97 297 GLY A N 1
ATOM 2205 C CA . GLY A 1 297 ? -3.064 22.734 3.033 1 97 297 GLY A CA 1
ATOM 2206 C C . GLY A 1 297 ? -1.61 22.609 2.615 1 97 297 GLY A C 1
ATOM 2207 O O . GLY A 1 297 ? -0.709 22.969 3.383 1 97 297 GLY A O 1
ATOM 2208 N N . THR A 1 298 ? -1.35 22.297 1.367 1 93.25 298 THR A N 1
ATOM 2209 C CA . THR A 1 298 ? 0.009 22 0.926 1 93.25 298 THR A CA 1
ATOM 2210 C C . THR A 1 298 ? 0.703 23.266 0.427 1 93.25 298 THR A C 1
ATOM 2212 O O . THR A 1 298 ? 1.893 23.234 0.107 1 93.25 298 THR A O 1
ATOM 2215 N N . SER A 1 299 ? 0.054 24.344 0.393 1 97.06 299 SER A N 1
ATOM 2216 C CA . SER A 1 299 ? 0.653 25.578 -0.104 1 97.06 299 SER A CA 1
ATOM 2217 C C . SER A 1 299 ? 0.689 25.594 -1.628 1 97.06 299 SER A C 1
ATOM 2219 O O . SER A 1 299 ? 1.57 26.219 -2.225 1 97.06 299 SER A O 1
ATOM 2221 N N . THR A 1 300 ? -0.118 24.812 -2.283 1 95.31 300 THR A N 1
ATOM 2222 C CA . THR A 1 300 ? -0.272 24.906 -3.73 1 95.31 300 THR A CA 1
ATOM 2223 C C . THR A 1 300 ? -1.479 25.766 -4.098 1 95.31 300 THR A C 1
ATOM 2225 O O . THR A 1 300 ? -2.512 25.703 -3.424 1 95.31 300 THR A O 1
ATOM 2228 N N . PRO A 1 301 ? -1.396 26.547 -5.141 1 93.94 301 PRO A N 1
ATOM 2229 C CA . PRO A 1 301 ? -2.5 27.438 -5.5 1 93.94 301 PRO A CA 1
ATOM 2230 C C . PRO A 1 301 ? -3.805 26.688 -5.762 1 93.94 301 PRO A C 1
ATOM 2232 O O . PRO A 1 301 ? -4.84 27.031 -5.18 1 93.94 301 PRO A O 1
ATOM 2235 N N . VAL A 1 302 ? -3.74 25.641 -6.492 1 92.12 302 VAL A N 1
ATOM 2236 C CA . VAL A 1 302 ? -4.941 24.922 -6.906 1 92.12 302 VAL A CA 1
ATOM 2237 C C . VAL A 1 302 ? -5.484 24.109 -5.738 1 92.12 302 VAL A C 1
ATOM 2239 O O . VAL A 1 302 ? -6.688 24.109 -5.469 1 92.12 302 VAL A O 1
ATOM 2242 N N . GLY A 1 303 ? -4.641 23.406 -5.047 1 93.94 303 GLY A N 1
ATOM 2243 C CA . GLY A 1 303 ? -5.055 22.531 -3.961 1 93.94 303 GLY A CA 1
ATOM 2244 C C . GLY A 1 303 ? -5.668 23.266 -2.791 1 93.94 303 GLY A C 1
ATOM 2245 O O . GLY A 1 303 ? -6.699 22.859 -2.26 1 93.94 303 GLY A O 1
ATOM 2246 N N . ASP A 1 304 ? -5.066 24.391 -2.396 1 96.12 304 ASP A N 1
ATOM 2247 C CA . ASP A 1 304 ? -5.543 25.141 -1.244 1 96.12 304 ASP A CA 1
ATOM 2248 C C . ASP A 1 304 ? -6.941 25.703 -1.493 1 96.12 304 ASP A C 1
ATOM 2250 O O . ASP A 1 304 ? -7.816 25.609 -0.629 1 96.12 304 ASP A O 1
ATOM 2254 N N . VAL A 1 305 ? -7.148 26.219 -2.633 1 95.81 305 VAL A N 1
ATOM 2255 C CA . VAL A 1 305 ? -8.43 26.859 -2.945 1 95.81 305 VAL A CA 1
ATOM 2256 C C . VAL A 1 305 ? -9.516 25.781 -3.053 1 95.81 305 VAL A C 1
ATOM 2258 O O . VAL A 1 305 ? -10.633 25.984 -2.566 1 95.81 305 VAL A O 1
ATOM 2261 N N . ALA A 1 306 ? -9.188 24.703 -3.701 1 95.75 306 ALA A N 1
ATOM 2262 C CA . ALA A 1 306 ? -10.164 23.609 -3.84 1 95.75 306 ALA A CA 1
ATOM 2263 C C . ALA A 1 306 ? -10.586 23.078 -2.475 1 95.75 306 ALA A C 1
ATOM 2265 O O . ALA A 1 306 ? -11.766 22.797 -2.248 1 95.75 306 ALA A O 1
ATOM 2266 N N . GLU A 1 307 ? -9.633 22.906 -1.569 1 96.62 307 GLU A N 1
ATOM 2267 C CA . GLU A 1 307 ? -9.938 22.406 -0.229 1 96.62 307 GLU A CA 1
ATOM 2268 C C . GLU A 1 307 ? -10.797 23.406 0.542 1 96.62 307 GLU A C 1
ATOM 2270 O O . GLU A 1 307 ? -11.742 23.016 1.229 1 96.62 307 GLU A O 1
ATOM 2275 N N . ILE A 1 308 ? -10.469 24.672 0.439 1 96.38 308 ILE A N 1
ATOM 2276 C CA . ILE A 1 308 ? -11.203 25.703 1.167 1 96.38 308 ILE A CA 1
ATOM 2277 C C . ILE A 1 308 ? -12.641 25.766 0.662 1 96.38 308 ILE A C 1
ATOM 2279 O O . ILE A 1 308 ? -13.57 25.969 1.444 1 96.38 308 ILE A O 1
ATOM 2283 N N . LYS A 1 309 ? -12.797 25.625 -0.605 1 96.25 309 LYS A N 1
ATOM 2284 C CA . LYS A 1 309 ? -14.141 25.578 -1.159 1 96.25 309 LYS A CA 1
ATOM 2285 C C . LYS A 1 309 ? -14.93 24.406 -0.583 1 96.25 309 LYS A C 1
ATOM 2287 O O . LYS A 1 309 ? -16.109 24.547 -0.241 1 96.25 309 LYS A O 1
ATOM 2292 N N . ALA A 1 310 ? -14.312 23.25 -0.506 1 97.56 310 ALA A N 1
ATOM 2293 C CA . ALA A 1 310 ? -14.961 22.078 0.082 1 97.56 310 ALA A CA 1
ATOM 2294 C C . ALA A 1 310 ? -15.32 22.328 1.544 1 97.56 310 ALA A C 1
ATOM 2296 O O . ALA A 1 310 ? -16.406 21.953 1.995 1 97.56 310 ALA A O 1
ATOM 2297 N N . VAL A 1 311 ? -14.445 22.984 2.303 1 97.94 311 VAL A N 1
ATOM 2298 C CA . VAL A 1 311 ? -14.656 23.266 3.719 1 97.94 311 VAL A CA 1
ATOM 2299 C C . VAL A 1 311 ? -15.82 24.25 3.881 1 97.94 311 VAL A C 1
ATOM 2301 O O . VAL A 1 311 ? -16.656 24.078 4.77 1 97.94 311 VAL A O 1
ATOM 2304 N N . ARG A 1 312 ? -15.852 25.25 3.049 1 97.06 312 ARG A N 1
ATOM 2305 C CA . ARG A 1 312 ? -16.938 26.203 3.062 1 97.06 312 ARG A CA 1
ATOM 2306 C C . ARG A 1 312 ? -18.281 25.516 2.836 1 97.06 312 ARG A C 1
ATOM 2308 O O . ARG A 1 312 ? -19.266 25.812 3.533 1 97.06 312 ARG A O 1
ATOM 2315 N N . ASN A 1 313 ? -18.297 24.672 1.865 1 97.38 313 ASN A N 1
ATOM 2316 C CA . ASN A 1 313 ? -19.516 23.938 1.563 1 97.38 313 ASN A CA 1
ATOM 2317 C C . ASN A 1 313 ? -19.922 23.016 2.713 1 97.38 313 ASN A C 1
ATOM 2319 O O . ASN A 1 313 ? -21.109 22.781 2.947 1 97.38 313 ASN A O 1
ATOM 2323 N N . MET A 1 314 ? -19 22.516 3.428 1 97.56 314 MET A N 1
ATOM 2324 C CA . MET A 1 314 ? -19.234 21.562 4.516 1 97.56 314 MET A CA 1
ATOM 2325 C C . MET A 1 314 ? -19.781 22.281 5.746 1 97.56 314 MET A C 1
ATOM 2327 O O . MET A 1 314 ? -20.734 21.812 6.371 1 97.56 314 MET A O 1
ATOM 2331 N N . PHE A 1 315 ? -19.188 23.422 6.051 1 97.44 315 PHE A N 1
ATOM 2332 C CA . PHE A 1 315 ? -19.438 23.984 7.379 1 97.44 315 PHE A CA 1
ATOM 2333 C C . PHE A 1 315 ? -20.172 25.297 7.285 1 97.44 315 PHE A C 1
ATOM 2335 O O . PHE A 1 315 ? -20.859 25.703 8.227 1 97.44 315 PHE A O 1
ATOM 2342 N N . GLY A 1 316 ? -19.984 26.094 6.168 1 94.81 316 GLY A N 1
ATOM 2343 C CA . GLY A 1 316 ? -20.578 27.422 6.062 1 94.81 316 GLY A CA 1
ATOM 2344 C C . GLY A 1 316 ? -20.172 28.344 7.195 1 94.81 316 GLY A C 1
ATOM 2345 O O . GLY A 1 316 ? -18.984 28.5 7.477 1 94.81 316 GLY A O 1
ATOM 2346 N N . ASP A 1 317 ? -21.141 28.891 7.945 1 93.69 317 ASP A N 1
ATOM 2347 C CA . ASP A 1 317 ? -20.906 29.859 9.008 1 93.69 317 ASP A CA 1
ATOM 2348 C C . ASP A 1 317 ? -20.5 29.156 10.305 1 93.69 317 ASP A C 1
ATOM 2350 O O . ASP A 1 317 ? -20.125 29.828 11.273 1 93.69 317 ASP A O 1
ATOM 2354 N N . LYS A 1 318 ? -20.516 27.891 10.312 1 95.75 318 LYS A N 1
ATOM 2355 C CA . LYS A 1 318 ? -20.156 27.125 11.5 1 95.75 318 LYS A CA 1
ATOM 2356 C C . LYS A 1 318 ? -18.766 26.516 11.344 1 95.75 318 LYS A C 1
ATOM 2358 O O . LYS A 1 318 ? -18.453 25.5 11.984 1 95.75 318 LYS A O 1
ATOM 2363 N N . ALA A 1 319 ? -17.984 27.109 10.469 1 97.75 319 ALA A N 1
ATOM 2364 C CA . ALA A 1 319 ? -16.641 26.578 10.25 1 97.75 319 ALA A CA 1
ATOM 2365 C C . ALA A 1 319 ? -15.805 26.656 11.523 1 97.75 319 ALA A C 1
ATOM 2367 O O . ALA A 1 319 ? -15.859 27.641 12.258 1 97.75 319 ALA A O 1
ATOM 2368 N N . PRO A 1 320 ? -15.078 25.609 11.812 1 98.25 320 PRO A N 1
ATOM 2369 C CA . PRO A 1 320 ? -14.172 25.641 12.961 1 98.25 320 PRO A CA 1
ATOM 2370 C C . PRO A 1 320 ? -12.922 26.484 12.703 1 98.25 320 PRO A C 1
ATOM 2372 O O . PRO A 1 320 ? -12.727 26.969 11.594 1 98.25 320 PRO A O 1
ATOM 2375 N N . ALA A 1 321 ? -12.086 26.672 13.805 1 98.25 321 ALA A N 1
ATOM 2376 C CA . ALA A 1 321 ? -10.75 27.219 13.578 1 98.25 321 ALA A CA 1
ATOM 2377 C C . ALA A 1 321 ? -9.969 26.344 12.609 1 98.25 321 ALA A C 1
ATOM 2379 O O . ALA A 1 321 ? -10.047 25.109 12.664 1 98.25 321 ALA A O 1
ATOM 2380 N N . ILE A 1 322 ? -9.266 27.016 11.664 1 98.31 322 ILE A N 1
ATOM 2381 C CA . ILE A 1 322 ? -8.602 26.281 10.594 1 98.31 322 ILE A CA 1
ATOM 2382 C C . ILE A 1 322 ? -7.129 26.672 10.539 1 98.31 322 ILE A C 1
ATOM 2384 O O . ILE A 1 322 ? -6.789 27.859 10.609 1 98.31 322 ILE A O 1
ATOM 2388 N N . SER A 1 323 ? -6.281 25.734 10.438 1 98.06 323 SER A N 1
ATOM 2389 C CA . SER A 1 323 ? -4.898 26.016 10.078 1 98.06 323 SER A CA 1
ATOM 2390 C C . SER A 1 323 ? -4.27 24.844 9.32 1 98.06 323 SER A C 1
ATOM 2392 O O . SER A 1 323 ? -4.844 23.75 9.266 1 98.06 323 SER A O 1
ATOM 2394 N N . SER A 1 324 ? -3.148 25.078 8.672 1 98.31 324 SER A N 1
ATOM 2395 C CA . SER A 1 324 ? -2.287 24.047 8.109 1 98.31 324 SER A CA 1
ATOM 2396 C C . SER A 1 324 ? -0.97 23.953 8.875 1 98.31 324 SER A C 1
ATOM 2398 O O . SER A 1 324 ? -0.169 24.891 8.859 1 98.31 324 SER A O 1
ATOM 2400 N N . THR A 1 325 ? -0.72 22.797 9.398 1 98.5 325 THR A N 1
ATOM 2401 C CA . THR A 1 325 ? 0.537 22.609 10.117 1 98.5 325 THR A CA 1
ATOM 2402 C C . THR A 1 325 ? 1.695 22.453 9.133 1 98.5 325 THR A C 1
ATOM 2404 O O . THR A 1 325 ? 2.861 22.562 9.516 1 98.5 325 THR A O 1
ATOM 2407 N N . LYS A 1 326 ? 1.449 22.203 7.836 1 98.19 326 LYS A N 1
ATOM 2408 C CA . LYS A 1 326 ? 2.496 22.016 6.836 1 98.19 326 LYS A CA 1
ATOM 2409 C C . LYS A 1 326 ? 3.295 23.297 6.621 1 98.19 326 LYS A C 1
ATOM 2411 O O . LYS A 1 326 ? 4.406 23.25 6.094 1 98.19 326 LYS A O 1
ATOM 2416 N N . SER A 1 327 ? 2.711 24.391 7.016 1 97.5 327 SER A N 1
ATOM 2417 C CA . SER A 1 327 ? 3.457 25.641 6.957 1 97.5 327 SER A CA 1
ATOM 2418 C C . SER A 1 327 ? 4.699 25.578 7.84 1 97.5 327 SER A C 1
ATOM 2420 O O . SER A 1 327 ? 5.645 26.344 7.641 1 97.5 327 SER A O 1
ATOM 2422 N N . LEU A 1 328 ? 4.684 24.703 8.828 1 98.19 328 LEU A N 1
ATOM 2423 C CA . LEU A 1 328 ? 5.809 24.531 9.742 1 98.19 328 LEU A CA 1
ATOM 2424 C C . LEU A 1 328 ? 6.605 23.281 9.398 1 98.19 328 LEU A C 1
ATOM 2426 O O . LEU A 1 328 ? 7.836 23.281 9.469 1 98.19 328 LEU A O 1
ATOM 2430 N N . SER A 1 329 ? 5.938 22.25 8.984 1 98.25 329 SER A N 1
ATOM 2431 C CA . SER A 1 329 ? 6.547 20.938 8.914 1 98.25 329 SER A CA 1
ATOM 2432 C C . SER A 1 329 ? 6.934 20.578 7.484 1 98.25 329 SER A C 1
ATOM 2434 O O . SER A 1 329 ? 7.664 19.609 7.254 1 98.25 329 SER A O 1
ATOM 2436 N N . GLY A 1 330 ? 6.469 21.375 6.531 1 98.31 330 GLY A N 1
ATOM 2437 C CA . GLY A 1 330 ? 6.523 20.844 5.176 1 98.31 330 GLY A CA 1
ATOM 2438 C C . GLY A 1 330 ? 5.637 19.625 4.973 1 98.31 330 GLY A C 1
ATOM 2439 O O . GLY A 1 330 ? 4.672 19.438 5.715 1 98.31 330 GLY A O 1
ATOM 2440 N N . HIS A 1 331 ? 5.883 18.953 3.91 1 98.62 331 HIS A N 1
ATOM 2441 C CA . HIS A 1 331 ? 5.027 17.828 3.525 1 98.62 331 HIS A CA 1
ATOM 2442 C C . HIS A 1 331 ? 5.824 16.531 3.434 1 98.62 331 HIS A C 1
ATOM 2444 O O . HIS A 1 331 ? 6.578 16.328 2.479 1 98.62 331 HIS A O 1
ATOM 2450 N N . SER A 1 332 ? 5.539 15.641 4.371 1 98.69 332 SER A N 1
ATOM 2451 C CA . SER A 1 332 ? 6.238 14.367 4.445 1 98.69 332 SER A CA 1
ATOM 2452 C C . SER A 1 332 ? 5.512 13.289 3.645 1 98.69 332 SER A C 1
ATOM 2454 O O . SER A 1 332 ? 5.496 12.117 4.035 1 98.69 332 SER A O 1
ATOM 2456 N N . LEU A 1 333 ? 4.812 13.656 2.684 1 98.19 333 LEU A N 1
ATOM 2457 C CA . LEU A 1 333 ? 4.156 12.773 1.731 1 98.19 333 LEU A CA 1
ATOM 2458 C C . LEU A 1 333 ? 3.352 11.695 2.457 1 98.19 333 LEU A C 1
ATOM 2460 O O . LEU A 1 333 ? 2.402 12.008 3.178 1 98.19 333 LEU A O 1
ATOM 2464 N N . GLY A 1 334 ? 3.754 10.438 2.363 1 98.56 334 GLY A N 1
ATOM 2465 C CA . GLY A 1 334 ? 2.973 9.344 2.92 1 98.56 334 GLY A CA 1
ATOM 2466 C C . GLY A 1 334 ? 2.934 9.352 4.438 1 98.56 334 GLY A C 1
ATOM 2467 O O . GLY A 1 334 ? 2.061 8.719 5.043 1 98.56 334 GLY A O 1
ATOM 2468 N N . ALA A 1 335 ? 3.838 10.031 5.09 1 98.81 335 ALA A N 1
ATOM 2469 C CA . ALA A 1 335 ? 3.887 10.055 6.547 1 98.81 335 ALA A CA 1
ATOM 2470 C C . ALA A 1 335 ? 3.102 11.234 7.105 1 98.81 335 ALA A C 1
ATOM 2472 O O . ALA A 1 335 ? 2.85 11.305 8.312 1 98.81 335 ALA A O 1
ATOM 2473 N N . ALA A 1 336 ? 2.658 12.125 6.262 1 98.88 336 ALA A N 1
ATOM 2474 C CA . ALA A 1 336 ? 2.082 13.398 6.703 1 98.88 336 ALA A CA 1
ATOM 2475 C C . ALA A 1 336 ? 0.809 13.164 7.512 1 98.88 336 ALA A C 1
ATOM 2477 O O . ALA A 1 336 ? 0.585 13.828 8.531 1 98.88 336 ALA A O 1
ATOM 2478 N N . GLY A 1 337 ? -0.03 12.227 7.066 1 98.88 337 GLY A N 1
ATOM 2479 C CA . GLY A 1 337 ? -1.305 11.984 7.723 1 98.88 337 GLY A CA 1
ATOM 2480 C C . GLY A 1 337 ? -1.16 11.617 9.188 1 98.88 337 GLY A C 1
ATOM 2481 O O . GLY A 1 337 ? -1.865 12.156 10.039 1 98.88 337 GLY A O 1
ATOM 2482 N N . VAL A 1 338 ? -0.265 10.711 9.469 1 98.94 338 VAL A N 1
ATOM 2483 C CA . VAL A 1 338 ? -0.078 10.281 10.852 1 98.94 338 VAL A CA 1
ATOM 2484 C C . VAL A 1 338 ? 0.604 11.391 11.648 1 98.94 338 VAL A C 1
ATOM 2486 O O . VAL A 1 338 ? 0.309 11.586 12.836 1 98.94 338 VAL A O 1
ATOM 2489 N N . GLN A 1 339 ? 1.567 12.125 11.055 1 98.94 339 GLN A N 1
ATOM 2490 C CA . GLN A 1 339 ? 2.18 13.258 11.742 1 98.94 339 GLN A CA 1
ATOM 2491 C C . GLN A 1 339 ? 1.134 14.297 12.125 1 98.94 339 GLN A C 1
ATOM 2493 O O . GLN A 1 339 ? 1.145 14.805 13.25 1 98.94 339 GLN A O 1
ATOM 2498 N N . GLU A 1 340 ? 0.254 14.547 11.258 1 98.94 340 GLU A N 1
ATOM 2499 C CA . GLU A 1 340 ? -0.783 15.547 11.492 1 98.94 340 GLU A CA 1
ATOM 2500 C C . GLU A 1 340 ? -1.774 15.07 12.547 1 98.94 340 GLU A C 1
ATOM 2502 O O . GLU A 1 340 ? -2.252 15.867 13.359 1 98.94 340 GLU A O 1
ATOM 2507 N N . ALA A 1 341 ? -2.105 13.781 12.508 1 98.94 341 ALA A N 1
ATOM 2508 C CA . ALA A 1 341 ? -2.924 13.242 13.594 1 98.94 341 ALA A CA 1
ATOM 2509 C C . ALA A 1 341 ? -2.248 13.445 14.945 1 98.94 341 ALA A C 1
ATOM 2511 O O . ALA A 1 341 ? -2.902 13.812 15.922 1 98.94 341 ALA A O 1
ATOM 2512 N N . ILE A 1 342 ? -0.969 13.195 14.992 1 98.94 342 ILE A N 1
ATOM 2513 C CA . ILE A 1 342 ? -0.201 13.352 16.219 1 98.94 342 ILE A CA 1
ATOM 2514 C C . ILE A 1 342 ? -0.161 14.828 16.609 1 98.94 342 ILE A C 1
ATOM 2516 O O . ILE A 1 342 ? -0.365 15.172 17.781 1 98.94 342 ILE A O 1
ATOM 2520 N N . TYR A 1 343 ? 0.088 15.773 15.625 1 98.94 343 TYR A N 1
ATOM 2521 C CA . TYR A 1 343 ? 0.044 17.203 15.906 1 98.94 343 TYR A CA 1
ATOM 2522 C C . TYR A 1 343 ? -1.277 17.594 16.562 1 98.94 343 TYR A C 1
ATOM 2524 O O . TYR A 1 343 ? -1.296 18.344 17.547 1 98.94 343 TYR A O 1
ATOM 2532 N N . CYS A 1 344 ? -2.352 17.078 16.016 1 98.88 344 CYS A N 1
ATOM 2533 C CA . CYS A 1 344 ? -3.682 17.406 16.531 1 98.88 344 CYS A CA 1
ATOM 2534 C C . CYS A 1 344 ? -3.84 16.938 17.969 1 98.88 344 CYS A C 1
ATOM 2536 O O . CYS A 1 344 ? -4.355 17.672 18.812 1 98.88 344 CYS A O 1
ATOM 2538 N N . MET A 1 345 ? -3.398 15.75 18.266 1 98.81 345 MET A N 1
ATOM 2539 C CA . MET A 1 345 ? -3.539 15.219 19.609 1 98.81 345 MET A CA 1
ATOM 2540 C C . MET A 1 345 ? -2.664 15.984 20.594 1 98.81 345 MET A C 1
ATOM 2542 O O . MET A 1 345 ? -3.049 16.188 21.75 1 98.81 345 MET A O 1
ATOM 2546 N N . LEU A 1 346 ? -1.46 16.359 20.156 1 98.81 346 LEU A N 1
ATOM 2547 C CA . LEU A 1 346 ? -0.591 17.156 21.016 1 98.81 346 LEU A CA 1
ATOM 2548 C C . LEU A 1 346 ? -1.216 18.516 21.297 1 98.81 346 LEU A C 1
ATOM 2550 O O . LEU A 1 346 ? -1.11 19.031 22.422 1 98.81 346 LEU A O 1
ATOM 2554 N N . MET A 1 347 ? -1.827 19.109 20.328 1 98.75 347 MET A N 1
ATOM 2555 C CA . MET A 1 347 ? -2.533 20.375 20.531 1 98.75 347 MET A CA 1
ATOM 2556 C C . MET A 1 347 ? -3.703 20.188 21.5 1 98.75 347 MET A C 1
ATOM 2558 O O . MET A 1 347 ? -3.949 21.047 22.344 1 98.75 347 MET A O 1
ATOM 2562 N N . MET A 1 348 ? -4.461 19.078 21.375 1 98.31 348 MET A N 1
ATOM 2563 C CA . MET A 1 348 ? -5.547 18.766 22.297 1 98.31 348 MET A CA 1
ATOM 2564 C C . MET A 1 348 ? -5.031 18.672 23.719 1 98.31 348 MET A C 1
ATOM 2566 O O . MET A 1 348 ? -5.617 19.266 24.641 1 98.31 348 MET A O 1
ATOM 2570 N N . GLU A 1 349 ? -3.961 17.984 23.859 1 97.25 349 GLU A N 1
ATOM 2571 C CA . GLU A 1 349 ? -3.377 17.781 25.188 1 97.25 349 GLU A CA 1
ATOM 2572 C C . GLU A 1 349 ? -2.869 19.109 25.766 1 97.25 349 GLU A C 1
ATOM 2574 O O . GLU A 1 349 ? -3.002 19.344 26.969 1 97.25 349 GLU A O 1
ATOM 2579 N N . GLY A 1 350 ? -2.277 19.891 24.953 1 97.62 350 GLY A N 1
ATOM 2580 C CA . GLY A 1 350 ? -1.644 21.125 25.406 1 97.62 350 GLY A CA 1
ATOM 2581 C C . GLY A 1 350 ? -2.594 22.297 25.438 1 97.62 350 GLY A C 1
ATOM 2582 O O . GLY A 1 350 ? -2.221 23.391 25.891 1 97.62 350 GLY A O 1
ATOM 2583 N N . ASN A 1 351 ? -3.779 22.156 24.984 1 98.19 351 ASN A N 1
ATOM 2584 C CA . ASN A 1 351 ? -4.797 23.203 24.953 1 98.19 351 ASN A CA 1
ATOM 2585 C C . ASN A 1 351 ? -4.32 24.422 24.172 1 98.19 351 ASN A C 1
ATOM 2587 O O . ASN A 1 351 ? -4.363 25.547 24.688 1 98.19 351 ASN A O 1
ATOM 2591 N N . PHE A 1 352 ? -3.879 24.25 22.969 1 98.62 352 PHE A N 1
ATOM 2592 C CA . PHE A 1 352 ? -3.525 25.312 22.047 1 98.62 352 PHE A CA 1
ATOM 2593 C C . PHE A 1 352 ? -3.822 24.891 20.609 1 98.62 352 PHE A C 1
ATOM 2595 O O . PHE A 1 352 ? -4.027 23.719 20.328 1 98.62 352 PHE A O 1
ATOM 2602 N N . MET A 1 353 ? -3.977 25.828 19.703 1 98.62 353 MET A N 1
ATOM 2603 C CA . MET A 1 353 ? -4.102 25.625 18.25 1 98.62 353 MET A CA 1
ATOM 2604 C C . MET A 1 353 ? -2.986 26.344 17.5 1 98.62 353 MET A C 1
ATOM 2606 O O . MET A 1 353 ? -2.891 27.578 17.562 1 98.62 353 MET A O 1
ATOM 2610 N N . ALA A 1 354 ? -2.156 25.609 16.844 1 98.44 354 ALA A N 1
ATOM 2611 C CA . ALA A 1 354 ? -1.078 26.234 16.078 1 98.44 354 ALA A CA 1
ATOM 2612 C C . ALA A 1 354 ? -1.631 27.031 14.898 1 98.44 354 ALA A C 1
ATOM 2614 O O . ALA A 1 354 ? -2.605 26.609 14.266 1 98.44 354 ALA A O 1
ATOM 2615 N N . GLY A 1 355 ? -1.035 28.141 14.57 1 97.38 355 GLY A N 1
ATOM 2616 C CA . GLY A 1 355 ? -1.431 28.922 13.414 1 97.38 355 GLY A CA 1
ATOM 2617 C C . GLY A 1 355 ? -0.782 28.453 12.125 1 97.38 355 GLY A C 1
ATOM 2618 O O . GLY A 1 355 ? 0.17 27.672 12.148 1 97.38 355 GLY A O 1
ATOM 2619 N N . SER A 1 356 ? -1.347 28.875 10.977 1 96.5 356 SER A N 1
ATOM 2620 C CA . SER A 1 356 ? -0.671 28.734 9.688 1 96.5 356 SER A CA 1
ATOM 2621 C C . SER A 1 356 ? 0.417 29.797 9.523 1 96.5 356 SER A C 1
ATOM 2623 O O . SER A 1 356 ? 0.121 30.969 9.32 1 96.5 356 SER A O 1
ATOM 2625 N N . ALA A 1 357 ? 1.581 29.359 9.477 1 96.75 357 ALA A N 1
ATOM 2626 C CA . ALA A 1 357 ? 2.717 30.281 9.422 1 96.75 357 ALA A CA 1
ATOM 2627 C C . ALA A 1 357 ? 2.844 30.906 8.039 1 96.75 357 ALA A C 1
ATOM 2629 O O . ALA A 1 357 ? 2.322 30.375 7.055 1 96.75 357 ALA A O 1
ATOM 2630 N N . ASN A 1 358 ? 3.475 32.125 7.965 1 97.44 358 ASN A N 1
ATOM 2631 C CA . ASN A 1 358 ? 4.016 32.75 6.766 1 97.44 358 ASN A CA 1
ATOM 2632 C C . ASN A 1 358 ? 2.906 33.344 5.891 1 97.44 358 ASN A C 1
ATOM 2634 O O . ASN A 1 358 ? 3.064 33.438 4.676 1 97.44 358 ASN A O 1
ATOM 2638 N N . ILE A 1 359 ? 1.754 33.594 6.477 1 97.38 359 ILE A N 1
ATOM 2639 C CA . ILE A 1 359 ? 0.719 34.281 5.727 1 97.38 359 ILE A CA 1
ATOM 2640 C C . ILE A 1 359 ? 0.929 35.812 5.852 1 97.38 359 ILE A C 1
ATOM 2642 O O . ILE A 1 359 ? 0.592 36.406 6.879 1 97.38 359 ILE A O 1
ATOM 2646 N N . ASP A 1 360 ? 1.405 36.406 4.836 1 96.5 360 ASP A N 1
ATOM 2647 C CA . ASP A 1 360 ? 1.536 37.875 4.781 1 96.5 360 ASP A CA 1
ATOM 2648 C C . ASP A 1 360 ? 0.259 38.531 4.25 1 96.5 360 ASP A C 1
ATOM 2650 O O . ASP A 1 360 ? -0.142 39.594 4.715 1 96.5 360 ASP A O 1
ATOM 2654 N N . GLU A 1 361 ? -0.281 37.906 3.275 1 96.38 361 GLU A N 1
ATOM 2655 C CA . GLU A 1 361 ? -1.559 38.281 2.676 1 96.38 361 GLU A CA 1
ATOM 2656 C C . GLU A 1 361 ? -2.414 37.062 2.385 1 96.38 361 GLU A C 1
ATOM 2658 O O . GLU A 1 361 ? -2.023 36.188 1.599 1 96.38 361 GLU A O 1
ATOM 2663 N N . LEU A 1 362 ? -3.514 37.062 3.043 1 96.31 362 LEU A N 1
ATOM 2664 C CA . LEU A 1 362 ? -4.418 35.938 2.838 1 96.31 362 LEU A CA 1
ATOM 2665 C C . LEU A 1 362 ? -4.98 35.938 1.419 1 96.31 362 LEU A C 1
ATOM 2667 O O . LEU A 1 362 ? -5.379 37 0.909 1 96.31 362 LEU A O 1
ATOM 2671 N N . ASP A 1 363 ? -4.945 34.812 0.749 1 96.5 363 ASP A N 1
ATOM 2672 C CA . ASP A 1 363 ? -5.629 34.688 -0.534 1 96.5 363 ASP A CA 1
ATOM 2673 C C . ASP A 1 363 ? -7.09 35.125 -0.427 1 96.5 363 ASP A C 1
ATOM 2675 O O . ASP A 1 363 ? -7.793 34.719 0.5 1 96.5 363 ASP A O 1
ATOM 2679 N N . ALA A 1 364 ? -7.602 35.844 -1.333 1 95.19 364 ALA A N 1
ATOM 2680 C CA . ALA A 1 364 ? -8.945 36.406 -1.306 1 95.19 364 ALA A CA 1
ATOM 2681 C C . ALA A 1 364 ? -10 35.281 -1.306 1 95.19 364 ALA A C 1
ATOM 2683 O O . ALA A 1 364 ? -11.078 35.438 -0.721 1 95.19 364 ALA A O 1
ATOM 2684 N N . GLU A 1 365 ? -9.68 34.188 -1.844 1 93.38 365 GLU A N 1
ATOM 2685 C CA . GLU A 1 365 ? -10.625 33.062 -1.928 1 93.38 365 GLU A CA 1
ATOM 2686 C C . GLU A 1 365 ? -10.773 32.375 -0.581 1 93.38 365 GLU A C 1
ATOM 2688 O O . GLU A 1 365 ? -11.727 31.609 -0.374 1 93.38 365 GLU A O 1
ATOM 2693 N N . VAL A 1 366 ? -9.945 32.625 0.363 1 91.88 366 VAL A N 1
ATOM 2694 C CA . VAL A 1 366 ? -9.914 31.922 1.634 1 91.88 366 VAL A CA 1
ATOM 2695 C C . VAL A 1 366 ? -10.328 32.875 2.766 1 91.88 366 VAL A C 1
ATOM 2697 O O . VAL A 1 366 ? -10.609 32.406 3.879 1 91.88 366 VAL A O 1
ATOM 2700 N N . GLY A 1 367 ? -10.477 34.125 2.5 1 86.69 367 GLY A N 1
ATOM 2701 C CA . GLY A 1 367 ? -10.547 35.188 3.496 1 86.69 367 GLY A CA 1
ATOM 2702 C C . GLY A 1 367 ? -11.828 35.188 4.305 1 86.69 367 GLY A C 1
ATOM 2703 O O . GLY A 1 367 ? -11.891 35.75 5.391 1 86.69 367 GLY A O 1
ATOM 2704 N N . ASP A 1 368 ? -12.789 34.406 3.959 1 90.62 368 ASP A N 1
ATOM 2705 C CA . ASP A 1 368 ? -14.078 34.406 4.652 1 90.62 368 ASP A CA 1
ATOM 2706 C C . ASP A 1 368 ? -14.133 33.312 5.707 1 90.62 368 ASP A C 1
ATOM 2708 O O . ASP A 1 368 ? -15.117 33.188 6.434 1 90.62 368 ASP A O 1
ATOM 2712 N N . LEU A 1 369 ? -13.086 32.5 5.832 1 95.88 369 LEU A N 1
ATOM 2713 C CA . LEU A 1 369 ? -13.039 31.406 6.809 1 95.88 369 LEU A CA 1
ATOM 2714 C C . LEU A 1 369 ? -12.109 31.75 7.969 1 95.88 369 LEU A C 1
ATOM 2716 O O . LEU A 1 369 ? -11.242 32.625 7.836 1 95.88 369 LEU A O 1
ATOM 2720 N N . PRO A 1 370 ? -12.305 31.172 9.109 1 97.31 370 PRO A N 1
ATOM 2721 C CA . PRO A 1 370 ? -11.516 31.5 10.297 1 97.31 370 PRO A CA 1
ATOM 2722 C C . PRO A 1 370 ? -10.125 30.859 10.281 1 97.31 370 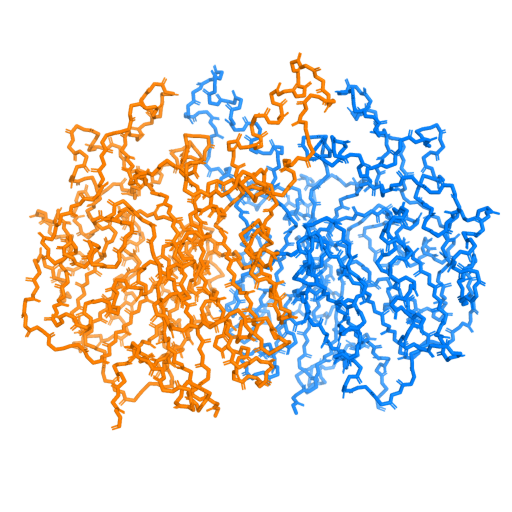PRO A C 1
ATOM 2724 O O . PRO A 1 370 ? -9.812 30.047 11.156 1 97.31 370 PRO A O 1
ATOM 2727 N N . ILE A 1 371 ? -9.266 31.312 9.422 1 97.62 371 ILE A N 1
ATOM 2728 C CA . ILE A 1 371 ? -7.891 30.828 9.32 1 97.62 371 ILE A CA 1
ATOM 2729 C C . ILE A 1 371 ? -7.055 31.406 10.453 1 97.62 371 ILE A C 1
ATOM 2731 O O . ILE A 1 371 ? -6.992 32.625 10.633 1 97.62 371 ILE A O 1
ATOM 2735 N N . LEU A 1 372 ? -6.449 30.547 11.219 1 97.81 372 LEU A N 1
ATOM 2736 C CA . LEU A 1 372 ? -5.578 30.984 12.305 1 97.81 372 LEU A CA 1
ATOM 2737 C C . LEU A 1 372 ? -4.234 31.469 11.758 1 97.81 372 LEU A C 1
ATOM 2739 O O . LEU A 1 372 ? -3.525 30.703 11.094 1 97.81 372 LEU A O 1
ATOM 2743 N N . LEU A 1 373 ? -3.863 32.656 12.07 1 96.06 373 LEU A N 1
ATOM 2744 C CA . LEU A 1 373 ? -2.613 33.25 11.586 1 96.06 373 LEU A CA 1
ATOM 2745 C C . LEU A 1 373 ? -1.505 33.094 12.625 1 96.06 373 LEU A C 1
ATOM 2747 O O . LEU A 1 373 ? -0.321 33.188 12.289 1 96.06 373 LEU A O 1
ATOM 2751 N N . LYS A 1 374 ? -1.942 32.969 13.883 1 96.12 374 LYS A N 1
ATOM 2752 C CA . LYS A 1 374 ? -1.035 32.75 15.008 1 96.12 374 LYS A CA 1
ATOM 2753 C C . LYS A 1 374 ? -1.579 31.703 15.953 1 96.12 374 LYS A C 1
ATOM 2755 O O . LYS A 1 374 ? -2.76 31.359 15.898 1 96.12 374 LYS A O 1
ATOM 2760 N N . THR A 1 375 ? -0.64 31.219 16.75 1 98.25 375 THR A N 1
ATOM 2761 C CA . THR A 1 375 ? -1.053 30.234 17.75 1 98.25 375 THR A CA 1
ATOM 2762 C C . THR A 1 375 ? -2.084 30.828 18.703 1 98.25 375 THR A C 1
ATOM 2764 O O . THR A 1 375 ? -1.913 31.953 19.188 1 98.25 375 THR A O 1
ATOM 2767 N N . ARG A 1 376 ? -3.195 30.125 18.844 1 98.38 376 ARG A N 1
ATOM 2768 C CA . ARG A 1 376 ? -4.176 30.469 19.875 1 98.38 376 ARG A CA 1
ATOM 2769 C C . ARG A 1 376 ? -3.91 29.672 21.156 1 98.38 376 ARG A C 1
ATOM 2771 O O . ARG A 1 376 ? -4.047 28.453 21.188 1 98.38 376 ARG A O 1
ATOM 2778 N N . GLU A 1 377 ? -3.568 30.344 22.266 1 98.06 377 GLU A N 1
ATOM 2779 C CA . GLU A 1 377 ? -3.289 29.719 23.547 1 98.06 377 GLU A CA 1
ATOM 2780 C C . GLU A 1 377 ? -4.574 29.484 24.344 1 98.06 377 GLU A C 1
ATOM 2782 O O . GLU A 1 377 ? -5.605 30.094 24.047 1 98.06 377 GLU A O 1
ATOM 2787 N N . ASN A 1 378 ? -4.488 28.594 25.25 1 97.69 378 ASN A N 1
ATOM 2788 C CA . ASN A 1 378 ? -5.59 28.281 26.156 1 97.69 378 ASN A CA 1
ATOM 2789 C C . ASN A 1 378 ? -6.867 27.953 25.391 1 97.69 378 ASN A C 1
ATOM 2791 O O . ASN A 1 378 ? -7.949 28.438 25.75 1 97.69 378 ASN A O 1
ATOM 2795 N N . ALA A 1 379 ? -6.738 27.281 24.312 1 96.62 379 ALA A N 1
ATOM 2796 C CA . ALA A 1 379 ? -7.859 26.844 23.484 1 96.62 379 ALA A CA 1
ATOM 2797 C C . ALA A 1 379 ? -8.289 25.438 23.844 1 96.62 379 ALA A C 1
ATOM 2799 O O . ALA A 1 379 ? -7.477 24.5 23.844 1 96.62 379 ALA A O 1
ATOM 2800 N N . LYS A 1 380 ? -9.445 25.344 24.328 1 93.38 380 LYS A N 1
ATOM 2801 C CA . LYS A 1 380 ? -9.969 24.016 24.562 1 93.38 380 LYS A CA 1
ATOM 2802 C C . LYS A 1 380 ? -10.406 23.344 23.266 1 93.38 380 LYS A C 1
ATOM 2804 O O . LYS A 1 380 ? -11.25 23.891 22.531 1 93.38 380 LYS A O 1
ATOM 2809 N N . ILE A 1 381 ? -9.82 22.219 22.906 1 96.56 381 ILE A N 1
ATOM 2810 C CA . ILE A 1 381 ? -10.117 21.438 21.719 1 96.56 381 ILE A CA 1
ATOM 2811 C C . ILE A 1 381 ? -10.648 20.062 22.125 1 96.56 381 ILE A C 1
ATOM 2813 O O . ILE A 1 381 ? -9.891 19.203 22.609 1 96.56 381 ILE A O 1
ATOM 2817 N N . ASP A 1 382 ? -11.898 19.828 21.875 1 97.62 382 ASP A N 1
ATOM 2818 C CA . ASP A 1 382 ? -12.492 18.547 22.219 1 97.62 382 ASP A CA 1
ATOM 2819 C C . ASP A 1 382 ? -12.633 17.641 21 1 97.62 382 ASP A C 1
ATOM 2821 O O . ASP A 1 382 ? -12.641 16.422 21.125 1 97.62 382 ASP A O 1
ATOM 2825 N N . THR A 1 383 ? -12.812 18.25 19.875 1 98.56 383 THR A N 1
ATOM 2826 C CA . THR A 1 383 ? -12.961 17.5 18.625 1 98.56 383 THR A CA 1
ATOM 2827 C C . THR A 1 383 ? -12.133 18.141 17.516 1 98.56 383 THR A C 1
ATOM 2829 O O . THR A 1 383 ? -12.18 19.344 17.312 1 98.56 383 THR A O 1
ATOM 2832 N N . VAL A 1 384 ? -11.367 17.281 16.828 1 98.81 384 VAL A N 1
ATOM 2833 C CA . VAL A 1 384 ? -10.531 17.781 15.75 1 98.81 384 VAL A CA 1
ATOM 2834 C C . VAL A 1 384 ? -10.773 16.953 14.484 1 98.81 384 VAL A C 1
ATOM 2836 O O . VAL A 1 384 ? -11.086 15.766 14.57 1 98.81 384 VAL A O 1
ATOM 2839 N N . MET A 1 385 ? -10.727 17.609 13.359 1 98.88 385 MET A N 1
ATOM 2840 C CA . MET A 1 385 ? -10.742 16.969 12.047 1 98.88 385 MET A CA 1
ATOM 2841 C C . MET A 1 385 ? -9.406 17.156 11.336 1 98.88 385 MET A C 1
ATOM 2843 O O . MET A 1 385 ? -8.812 18.234 11.383 1 98.88 385 MET A O 1
ATOM 2847 N N . SER A 1 386 ? -8.891 16.125 10.789 1 98.94 386 SER A N 1
ATOM 2848 C CA . SER A 1 386 ? -7.664 16.156 10.008 1 98.94 386 SER A CA 1
ATOM 2849 C C . SER A 1 386 ? -7.895 15.625 8.594 1 98.94 386 SER A C 1
ATOM 2851 O O . SER A 1 386 ? -8.305 14.477 8.414 1 98.94 386 SER A O 1
ATOM 2853 N N . ASN A 1 387 ? -7.594 16.484 7.578 1 98.75 387 ASN A N 1
ATOM 2854 C CA . ASN A 1 387 ? -7.781 16.109 6.176 1 98.75 387 ASN A CA 1
ATOM 2855 C C . ASN A 1 387 ? -6.457 15.742 5.512 1 98.75 387 ASN A C 1
ATOM 2857 O O . ASN A 1 387 ? -5.426 16.359 5.781 1 98.75 387 ASN A O 1
ATOM 2861 N N . SER A 1 388 ? -6.469 14.711 4.715 1 98.56 388 SER A N 1
ATOM 2862 C CA . SER A 1 388 ? -5.383 14.281 3.842 1 98.56 388 SER A CA 1
ATOM 2863 C C . SER A 1 388 ? -5.887 13.984 2.434 1 98.56 388 SER A C 1
ATOM 2865 O O . SER A 1 388 ? -6.711 13.094 2.24 1 98.56 388 SER A O 1
ATOM 2867 N N . PHE A 1 389 ? -5.355 14.641 1.447 1 97.62 389 PHE A N 1
ATOM 2868 C CA . PHE A 1 389 ? -5.766 14.484 0.056 1 97.62 389 PHE A CA 1
ATOM 2869 C C . PHE A 1 389 ? -4.559 14.211 -0.836 1 97.62 389 PHE A C 1
ATOM 2871 O O . PHE A 1 389 ? -3.537 14.898 -0.732 1 97.62 389 PHE A O 1
ATOM 2878 N N . GLY A 1 390 ? -4.723 13.18 -1.678 1 95.56 390 GLY A N 1
ATOM 2879 C CA . GLY A 1 390 ? -3.551 12.758 -2.428 1 95.56 390 GLY A CA 1
ATOM 2880 C C . GLY A 1 390 ? -3.781 12.727 -3.928 1 95.56 390 GLY A C 1
ATOM 2881 O O . GLY A 1 390 ? -4.926 12.727 -4.387 1 95.56 390 GLY A O 1
ATOM 2882 N N . PHE A 1 391 ? -2.582 12.719 -4.668 1 94.06 391 PHE A N 1
ATOM 2883 C CA . PHE A 1 391 ? -2.605 12.492 -6.109 1 94.06 391 PHE A CA 1
ATOM 2884 C C . PHE A 1 391 ? -3.4 11.242 -6.453 1 94.06 391 PHE A C 1
ATOM 2886 O O . PHE A 1 391 ? -3.34 10.242 -5.73 1 94.06 391 PHE A O 1
ATOM 2893 N N . GLY A 1 392 ? -4.113 11.305 -7.543 1 94.19 392 GLY A N 1
ATOM 2894 C CA . GLY A 1 392 ? -4.992 10.211 -7.914 1 94.19 392 GLY A CA 1
ATOM 2895 C C . GLY A 1 392 ? -6.414 10.391 -7.414 1 94.19 392 GLY A C 1
ATOM 2896 O O . GLY A 1 392 ? -7.293 9.578 -7.723 1 94.19 392 GLY A O 1
ATOM 2897 N N . GLY A 1 393 ? -6.59 11.477 -6.66 1 96 393 GLY A N 1
ATOM 2898 C CA . GLY A 1 393 ? -7.926 11.836 -6.219 1 96 393 GLY A CA 1
ATOM 2899 C C . GLY A 1 393 ? -8.359 11.094 -4.969 1 96 393 GLY A C 1
ATOM 2900 O O . GLY A 1 393 ? -9.555 11.023 -4.668 1 96 393 GLY A O 1
ATOM 2901 N N . THR A 1 394 ? -7.438 10.547 -4.234 1 98 394 THR A N 1
ATOM 2902 C CA . THR A 1 394 ? -7.75 9.82 -3.012 1 98 394 THR A CA 1
ATOM 2903 C C . THR A 1 394 ? -7.859 10.773 -1.826 1 98 394 THR A C 1
ATOM 2905 O O . THR A 1 394 ? -7.098 11.742 -1.73 1 98 394 THR A O 1
ATOM 2908 N N . ASN A 1 395 ? -8.859 10.586 -0.969 1 98.62 395 ASN A N 1
ATOM 2909 C CA . ASN A 1 395 ? -9.117 11.445 0.182 1 98.62 395 ASN A CA 1
ATOM 2910 C C . ASN A 1 395 ? -9.32 10.625 1.455 1 98.62 395 ASN A C 1
ATOM 2912 O O . ASN A 1 395 ? -9.969 9.578 1.428 1 98.62 395 ASN A O 1
ATOM 2916 N N . ALA A 1 396 ? -8.742 11.109 2.523 1 98.88 396 ALA A N 1
ATOM 2917 C CA . ALA A 1 396 ? -8.984 10.57 3.859 1 98.88 396 ALA A CA 1
ATOM 2918 C C . ALA A 1 396 ? -9.25 11.688 4.863 1 98.88 396 ALA A C 1
ATOM 2920 O O . ALA A 1 396 ? -8.578 12.727 4.84 1 98.88 396 ALA A O 1
ATOM 2921 N N . THR A 1 397 ? -10.266 11.539 5.684 1 98.94 397 THR A N 1
ATOM 2922 C CA . THR A 1 397 ? -10.562 12.438 6.797 1 98.94 397 THR A CA 1
ATOM 2923 C C . THR A 1 397 ? -10.695 11.664 8.102 1 98.94 397 THR A C 1
ATOM 2925 O O . THR A 1 397 ? -11.398 10.648 8.156 1 98.94 397 THR A O 1
ATOM 2928 N N . LEU A 1 398 ? -9.977 12.102 9.094 1 98.94 398 LEU A N 1
ATOM 2929 C CA . LEU A 1 398 ? -10.102 11.555 10.438 1 98.94 398 LEU A CA 1
ATOM 2930 C C . LEU A 1 398 ? -10.734 12.57 11.383 1 98.94 398 LEU A C 1
ATOM 2932 O O . LEU A 1 398 ? -10.438 13.766 11.305 1 98.94 398 LEU A O 1
ATOM 2936 N N . VAL A 1 399 ? -11.594 12.109 12.266 1 98.94 399 VAL A N 1
ATOM 2937 C CA . VAL A 1 399 ? -12.094 12.922 13.367 1 98.94 399 VAL A CA 1
ATOM 2938 C C . VAL A 1 399 ? -11.719 12.281 14.703 1 98.94 399 VAL A C 1
ATOM 2940 O O . VAL A 1 399 ? -12.055 11.125 14.961 1 98.94 399 VAL A O 1
ATOM 2943 N N . LEU A 1 400 ? -11.016 13.055 15.523 1 98.88 400 LEU A N 1
ATOM 2944 C CA . LEU A 1 400 ? -10.578 12.625 16.844 1 98.88 400 LEU A CA 1
ATOM 2945 C C . LEU A 1 400 ? -11.289 13.414 17.938 1 98.88 400 LEU A C 1
ATOM 2947 O O . LEU A 1 400 ? -11.477 14.625 17.797 1 98.88 400 LEU A O 1
ATOM 2951 N N . LYS A 1 401 ? -11.641 12.758 18.953 1 98.75 401 LYS A N 1
ATOM 2952 C CA . LYS A 1 401 ? -12.336 13.359 20.094 1 98.75 401 LYS A CA 1
ATOM 2953 C C . LYS A 1 401 ? -11.555 13.156 21.391 1 98.75 401 LYS A C 1
ATOM 2955 O O . LYS A 1 401 ? -11.047 12.07 21.656 1 98.75 401 LYS A O 1
ATOM 2960 N N . ARG A 1 402 ? -11.477 14.211 22.156 1 98 402 ARG A N 1
ATOM 2961 C CA . ARG A 1 402 ? -10.883 14.094 23.484 1 98 402 ARG A CA 1
ATOM 2962 C C . ARG A 1 402 ? -11.586 13.023 24.312 1 98 402 ARG A C 1
ATOM 2964 O O . ARG A 1 402 ? -12.82 12.984 24.359 1 98 402 ARG A O 1
ATOM 2971 N N . PHE A 1 403 ? -10.773 12.156 24.859 1 95.81 403 PHE A N 1
ATOM 2972 C CA . PHE A 1 403 ? -11.375 11.086 25.656 1 95.81 403 PHE A CA 1
ATOM 2973 C C . PHE A 1 403 ? -11.773 11.586 27.031 1 95.81 403 PHE A C 1
ATOM 2975 O O . PHE A 1 403 ? -10.969 12.219 27.734 1 95.81 403 PHE A O 1
ATOM 2982 N N . GLN A 1 404 ? -13.07 11.414 27.391 1 87.44 404 GLN A N 1
ATOM 2983 C CA . GLN A 1 404 ? -13.586 11.758 28.719 1 87.44 404 GLN A CA 1
ATOM 2984 C C . GLN A 1 404 ? -13.984 10.508 29.5 1 87.44 404 GLN A C 1
ATOM 2986 O O . GLN A 1 404 ? -14.727 9.664 28.984 1 87.44 404 GLN A O 1
ATOM 2991 N N . ASN A 1 405 ? -13.336 10.172 30.625 1 69.12 405 ASN A N 1
ATOM 2992 C CA . ASN A 1 405 ? -13.641 9.023 31.469 1 69.12 405 ASN A CA 1
ATOM 2993 C C . ASN A 1 405 ? -15.102 9.023 31.906 1 69.12 405 ASN A C 1
ATOM 2995 O O . ASN A 1 405 ? -15.664 10.078 32.219 1 69.12 405 ASN A O 1
ATOM 2999 N N . MET B 1 1 ? -22.844 -11.516 8.5 1 82.62 1 MET B N 1
ATOM 3000 C CA . MET B 1 1 ? -22.141 -10.57 7.629 1 82.62 1 MET B CA 1
ATOM 3001 C C . MET B 1 1 ? -22.625 -10.695 6.188 1 82.62 1 MET B C 1
ATOM 3003 O O . MET B 1 1 ? -23.109 -11.75 5.781 1 82.62 1 MET B O 1
ATOM 3007 N N . ARG B 1 2 ? -22.547 -9.695 5.387 1 93.88 2 ARG B N 1
ATOM 3008 C CA . ARG B 1 2 ? -22.953 -9.695 3.99 1 93.88 2 ARG B CA 1
ATOM 3009 C C . ARG B 1 2 ? -22.141 -10.695 3.174 1 93.88 2 ARG B C 1
ATOM 3011 O O . ARG B 1 2 ? -20.938 -10.844 3.385 1 93.88 2 ARG B O 1
ATOM 3018 N N . ARG B 1 3 ? -22.828 -11.406 2.309 1 98.25 3 ARG B N 1
ATOM 3019 C CA . ARG B 1 3 ? -22.156 -12.359 1.437 1 98.25 3 ARG B CA 1
ATOM 3020 C C . ARG B 1 3 ? -21.516 -11.648 0.243 1 98.25 3 ARG B C 1
ATOM 3022 O O . ARG B 1 3 ? -22.109 -10.719 -0.317 1 98.25 3 ARG B O 1
ATOM 3029 N N . VAL B 1 4 ? -20.312 -12.039 -0.126 1 98.88 4 VAL B N 1
ATOM 3030 C CA . VAL B 1 4 ? -19.5 -11.336 -1.119 1 98.88 4 VAL B CA 1
ATOM 3031 C C . VAL B 1 4 ? -19.141 -12.289 -2.256 1 98.88 4 VAL B C 1
ATOM 3033 O O . VAL B 1 4 ? -18.688 -13.414 -2.012 1 98.88 4 VAL B O 1
ATOM 3036 N N . VAL B 1 5 ? -19.297 -11.828 -3.518 1 98.94 5 VAL B N 1
ATOM 3037 C CA . VAL B 1 5 ? -19.078 -12.688 -4.68 1 98.94 5 VAL B CA 1
ATOM 3038 C C . VAL B 1 5 ? -18.188 -11.969 -5.688 1 98.94 5 VAL B C 1
ATOM 3040 O O . VAL B 1 5 ? -17.938 -10.766 -5.566 1 98.94 5 VAL B O 1
ATOM 3043 N N . ILE B 1 6 ? -17.609 -12.727 -6.574 1 98.94 6 ILE B N 1
ATOM 3044 C CA . ILE B 1 6 ? -16.875 -12.195 -7.711 1 98.94 6 ILE B CA 1
ATOM 3045 C C . ILE B 1 6 ? -17.703 -12.32 -8.984 1 98.94 6 ILE B C 1
ATOM 3047 O O . ILE B 1 6 ? -18.109 -13.422 -9.352 1 98.94 6 ILE B O 1
ATOM 3051 N N . THR B 1 7 ? -17.859 -11.164 -9.688 1 98.94 7 THR B N 1
ATOM 3052 C CA . THR B 1 7 ? -18.828 -11.148 -10.781 1 98.94 7 THR B CA 1
ATOM 3053 C C . THR B 1 7 ? -18.141 -10.82 -12.102 1 98.94 7 THR B C 1
ATOM 3055 O O . THR B 1 7 ? -18.781 -10.836 -13.156 1 98.94 7 THR B O 1
ATOM 3058 N N . GLY B 1 8 ? -16.875 -10.57 -12.094 1 98.88 8 GLY B N 1
ATOM 3059 C CA . GLY B 1 8 ? -16.062 -10.289 -13.273 1 98.88 8 GLY B CA 1
ATOM 3060 C C . GLY B 1 8 ? -14.578 -10.445 -13.031 1 98.88 8 GLY B C 1
ATOM 3061 O O . GLY B 1 8 ? -14.117 -10.359 -11.891 1 98.88 8 GLY B O 1
ATOM 3062 N N . LEU B 1 9 ? -13.898 -10.703 -14.133 1 98.81 9 LEU B N 1
ATOM 3063 C CA . LEU B 1 9 ? -12.453 -10.828 -14 1 98.81 9 LEU B CA 1
ATOM 3064 C C . LEU B 1 9 ? -11.758 -10.43 -15.297 1 98.81 9 LEU B C 1
ATOM 3066 O O . LEU B 1 9 ? -12.352 -10.5 -16.375 1 98.81 9 LEU B O 1
ATOM 3070 N N . GLY B 1 10 ? -10.531 -9.914 -15.18 1 98.94 10 GLY B N 1
ATOM 3071 C CA . GLY B 1 10 ? -9.586 -9.594 -16.234 1 98.94 10 GLY B CA 1
ATOM 3072 C C . GLY B 1 10 ? -8.148 -9.922 -15.883 1 98.94 10 GLY B C 1
ATOM 3073 O O . GLY B 1 10 ? -7.77 -9.859 -14.711 1 98.94 10 GLY B O 1
ATOM 3074 N N . ILE B 1 11 ? -7.348 -10.25 -16.969 1 98.88 11 ILE B N 1
ATOM 3075 C CA . ILE B 1 11 ? -6.004 -10.719 -16.656 1 98.88 11 ILE B CA 1
ATOM 3076 C C . ILE B 1 11 ? -5.066 -10.414 -17.828 1 98.88 11 ILE B C 1
ATOM 3078 O O . ILE B 1 11 ? -5.465 -10.492 -18.984 1 98.88 11 ILE B O 1
ATOM 3082 N N . VAL B 1 12 ? -3.916 -9.969 -17.469 1 98.88 12 VAL B N 1
ATOM 3083 C CA . VAL B 1 12 ? -2.744 -9.812 -18.328 1 98.88 12 VAL B CA 1
ATOM 3084 C C . VAL B 1 12 ? -1.564 -10.578 -17.734 1 98.88 12 VAL B C 1
ATOM 3086 O O . VAL B 1 12 ? -1.161 -10.328 -16.594 1 98.88 12 VAL B O 1
ATOM 3089 N N . SER B 1 13 ? -1.013 -11.57 -18.438 1 98.75 13 SER B N 1
ATOM 3090 C CA . SER B 1 13 ? 0.072 -12.406 -17.922 1 98.75 13 SER B CA 1
ATOM 3091 C C . SER B 1 13 ? 0.85 -13.047 -19.078 1 98.75 13 SER B C 1
ATOM 3093 O O . SER B 1 13 ? 0.48 -12.906 -20.234 1 98.75 13 SER B O 1
ATOM 3095 N N . CYS B 1 14 ? 1.906 -13.766 -18.75 1 98.56 14 CYS B N 1
ATOM 3096 C CA . CYS B 1 14 ? 2.688 -14.469 -19.75 1 98.56 14 CYS B CA 1
ATOM 3097 C C . CYS B 1 14 ? 1.956 -15.719 -20.234 1 98.56 14 CYS B C 1
ATOM 3099 O O . CYS B 1 14 ? 2.334 -16.312 -21.25 1 98.56 14 CYS B O 1
ATOM 3101 N N . LEU B 1 15 ? 0.843 -16.141 -19.562 1 98.5 15 LEU B N 1
ATOM 3102 C CA . LEU B 1 15 ? 0.037 -17.266 -20.016 1 98.5 15 LEU B CA 1
ATOM 3103 C C . LEU B 1 15 ? -0.986 -16.828 -21.062 1 98.5 15 LEU B C 1
ATOM 3105 O O . LEU B 1 15 ? -1.59 -17.672 -21.734 1 98.5 15 LEU B O 1
ATOM 3109 N N . GLY B 1 16 ? -1.194 -15.531 -21.141 1 98.38 16 GLY B N 1
ATOM 3110 C CA . GLY B 1 16 ? -2.197 -14.938 -22 1 98.38 16 GLY B CA 1
ATOM 3111 C C . GLY B 1 16 ? -2.729 -13.617 -21.484 1 98.38 16 GLY B C 1
ATOM 3112 O O . GLY B 1 16 ? -2.504 -13.266 -20.312 1 98.38 16 GLY B O 1
ATOM 3113 N N . ASN B 1 17 ? -3.449 -12.945 -22.359 1 98.31 17 ASN B N 1
ATOM 3114 C CA . ASN B 1 17 ? -3.938 -11.609 -22.031 1 98.31 17 ASN B CA 1
ATOM 3115 C C . ASN B 1 17 ? -5.461 -11.555 -22.047 1 98.31 17 ASN B C 1
ATOM 3117 O O . ASN B 1 17 ? -6.039 -10.492 -22.297 1 98.31 17 ASN B O 1
ATOM 3121 N N . ASP B 1 18 ? -6.035 -12.711 -21.922 1 98.06 18 ASP B N 1
ATOM 3122 C CA . ASP B 1 18 ? -7.477 -12.875 -21.766 1 98.06 18 ASP B CA 1
ATOM 3123 C C . ASP B 1 18 ? -7.805 -14.211 -21.094 1 98.06 18 ASP B C 1
ATOM 3125 O O . ASP B 1 18 ? -6.992 -15.141 -21.125 1 98.06 18 ASP B O 1
ATOM 3129 N N . LYS B 1 19 ? -9.031 -14.289 -20.547 1 98.25 19 LYS B N 1
ATOM 3130 C CA . LYS B 1 19 ? -9.367 -15.422 -19.688 1 98.25 19 LYS B CA 1
ATOM 3131 C C . LYS B 1 19 ? -9.398 -16.719 -20.484 1 98.25 19 LYS B C 1
ATOM 3133 O O . LYS B 1 19 ? -9.008 -17.781 -19.984 1 98.25 19 LYS B O 1
ATOM 3138 N N . ASP B 1 20 ? -9.797 -16.688 -21.734 1 98.56 20 ASP B N 1
ATOM 3139 C CA . ASP B 1 20 ? -9.898 -17.906 -22.516 1 98.56 20 ASP B CA 1
ATOM 3140 C C . ASP B 1 20 ? -8.523 -18.469 -22.844 1 98.56 20 ASP B C 1
ATOM 3142 O O . ASP B 1 20 ? -8.297 -19.672 -22.719 1 98.56 20 ASP B O 1
ATOM 3146 N N . THR B 1 21 ? -7.641 -17.625 -23.281 1 98.69 21 THR B N 1
ATOM 3147 C CA . THR B 1 21 ? -6.277 -18.062 -23.578 1 98.69 21 THR B CA 1
ATOM 3148 C C . THR B 1 21 ? -5.586 -18.594 -22.328 1 98.69 21 THR B C 1
ATOM 3150 O O . THR B 1 21 ? -4.906 -19.625 -22.391 1 98.69 21 THR B O 1
ATOM 3153 N N . VAL B 1 22 ? -5.742 -17.906 -21.266 1 98.81 22 VAL B N 1
ATOM 3154 C CA . VAL B 1 22 ? -5.137 -18.328 -20 1 98.81 22 VAL B CA 1
ATOM 3155 C C . VAL B 1 22 ? -5.699 -19.688 -19.594 1 98.81 22 VAL B C 1
ATOM 3157 O O . VAL B 1 22 ? -4.945 -20.594 -19.188 1 98.81 22 VAL B O 1
ATOM 3160 N N . SER B 1 23 ? -7.008 -19.859 -19.672 1 98.75 23 SER B N 1
ATOM 3161 C CA . SER B 1 23 ? -7.633 -21.141 -19.312 1 98.75 23 SER B CA 1
ATOM 3162 C C . SER B 1 23 ? -7.086 -22.281 -20.172 1 98.75 23 SER B C 1
ATOM 3164 O O . SER B 1 23 ? -6.77 -23.344 -19.656 1 98.75 23 SER B O 1
ATOM 3166 N N . ALA B 1 24 ? -6.953 -22.047 -21.406 1 98.69 2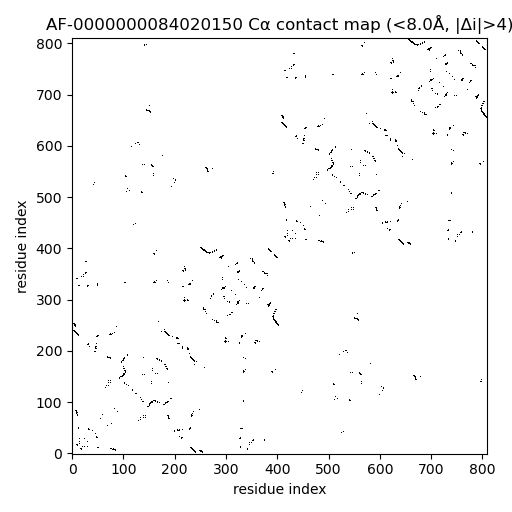4 ALA B N 1
ATOM 3167 C CA . ALA B 1 24 ? -6.457 -23.062 -22.328 1 98.69 24 ALA B CA 1
ATOM 3168 C C . ALA B 1 24 ? -5.012 -23.438 -22 1 98.69 24 ALA B C 1
ATOM 3170 O O . ALA B 1 24 ? -4.645 -24.609 -22.031 1 98.69 24 ALA B O 1
ATOM 3171 N N . ASN B 1 25 ? -4.203 -22.438 -21.766 1 98.5 25 ASN B N 1
ATOM 3172 C CA . ASN B 1 25 ? -2.787 -22.688 -21.5 1 98.5 25 ASN B CA 1
ATOM 3173 C C . ASN B 1 25 ? -2.58 -23.359 -20.141 1 98.5 25 ASN B C 1
ATOM 3175 O O . ASN B 1 25 ? -1.695 -24.219 -20 1 98.5 25 ASN B O 1
ATOM 3179 N N . LEU B 1 26 ? -3.371 -22.984 -19.125 1 98.38 26 LEU B N 1
ATOM 3180 C CA . LEU B 1 26 ? -3.346 -23.703 -17.844 1 98.38 26 LEU B CA 1
ATOM 3181 C C . LEU B 1 26 ? -3.674 -25.172 -18.031 1 98.38 26 LEU B C 1
ATOM 3183 O O . LEU B 1 26 ? -2.961 -26.047 -17.531 1 98.38 26 LEU B O 1
ATOM 3187 N N . ARG B 1 27 ? -4.699 -25.422 -18.766 1 98.25 27 ARG B N 1
ATOM 3188 C CA . ARG B 1 27 ? -5.195 -26.781 -18.984 1 98.25 27 ARG B CA 1
ATOM 3189 C C . ARG B 1 27 ? -4.168 -27.625 -19.719 1 98.25 27 ARG B C 1
ATOM 3191 O O . ARG B 1 27 ? -3.969 -28.797 -19.391 1 98.25 27 ARG B O 1
ATOM 3198 N N . ALA B 1 28 ? -3.492 -27.047 -20.641 1 97.94 28 ALA B N 1
ATOM 3199 C CA . ALA B 1 28 ? -2.531 -27.766 -21.484 1 97.94 28 ALA B CA 1
ATOM 3200 C C . ALA B 1 28 ? -1.172 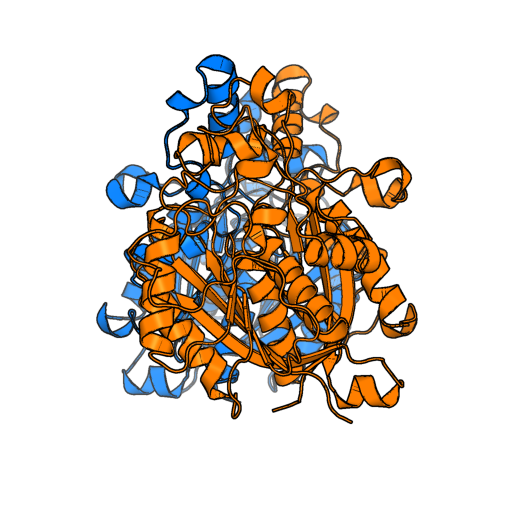-27.859 -20.797 1 97.94 28 ALA B C 1
ATOM 3202 O O . ALA B 1 28 ? -0.285 -28.578 -21.266 1 97.94 28 ALA B O 1
ATOM 3203 N N . GLY B 1 29 ? -0.987 -27.141 -19.688 1 97.25 29 GLY B N 1
ATOM 3204 C CA . GLY B 1 29 ? 0.308 -27.109 -19.016 1 97.25 29 GLY B CA 1
ATOM 3205 C C . GLY B 1 29 ? 1.37 -26.391 -19.828 1 97.25 29 GLY B C 1
ATOM 3206 O O . GLY B 1 29 ? 2.541 -26.766 -19.797 1 97.25 29 GLY B O 1
ATOM 3207 N N . ARG B 1 30 ? 0.992 -25.375 -20.562 1 96.56 30 ARG B N 1
ATOM 3208 C CA . ARG B 1 30 ? 1.921 -24.609 -21.391 1 96.56 30 ARG B CA 1
ATOM 3209 C C . ARG B 1 30 ? 2.492 -23.422 -20.609 1 96.56 30 ARG B C 1
ATOM 3211 O O . ARG B 1 30 ? 1.776 -22.469 -20.312 1 96.56 30 ARG B O 1
ATOM 3218 N N . ALA B 1 31 ? 3.768 -23.391 -20.469 1 96.94 31 ALA B N 1
ATOM 3219 C CA . ALA B 1 31 ? 4.43 -22.344 -19.688 1 96.94 31 ALA B CA 1
ATOM 3220 C C . ALA B 1 31 ? 4.598 -21.062 -20.516 1 96.94 31 ALA B C 1
ATOM 3222 O O . ALA B 1 31 ? 4.816 -21.125 -21.734 1 96.94 31 ALA B O 1
ATOM 3223 N N . GLY B 1 32 ? 4.52 -19.906 -19.781 1 97.94 32 GLY B N 1
ATOM 3224 C CA . GLY B 1 32 ? 4.758 -18.625 -20.438 1 97.94 32 GLY B CA 1
ATOM 3225 C C . GLY B 1 32 ? 6.16 -18.094 -20.219 1 97.94 32 GLY B C 1
ATOM 3226 O O . GLY B 1 32 ? 6.449 -16.938 -20.531 1 97.94 32 GLY B O 1
ATOM 3227 N N . ILE B 1 33 ? 7.09 -18.875 -19.703 1 98.31 33 ILE B N 1
ATOM 3228 C CA . ILE B 1 33 ? 8.445 -18.484 -19.312 1 98.31 33 ILE B CA 1
ATOM 3229 C C . ILE B 1 33 ? 9.383 -18.625 -20.516 1 98.31 33 ILE B C 1
ATOM 3231 O O . ILE B 1 33 ? 9.359 -19.641 -21.203 1 98.31 33 ILE B O 1
ATOM 3235 N N . ARG B 1 34 ? 10.18 -17.594 -20.719 1 98.25 34 ARG B N 1
ATOM 3236 C CA . ARG B 1 34 ? 11.086 -17.578 -21.844 1 98.25 34 ARG B CA 1
ATOM 3237 C C . ARG B 1 34 ? 12.445 -17 -21.453 1 98.25 34 ARG B C 1
ATOM 3239 O O . ARG B 1 34 ? 12.586 -16.406 -20.391 1 98.25 34 ARG B O 1
ATOM 3246 N N . PHE B 1 35 ? 13.375 -17.25 -22.359 1 98.69 35 PHE B N 1
ATOM 3247 C CA . PHE B 1 35 ? 14.656 -16.562 -22.25 1 98.69 35 PHE B CA 1
ATOM 3248 C C . PHE B 1 35 ? 14.484 -15.062 -22.438 1 98.69 35 PHE B C 1
ATOM 3250 O O . PHE B 1 35 ? 13.727 -14.617 -23.297 1 98.69 35 PHE B O 1
ATOM 3257 N N . ASN B 1 36 ? 15.109 -14.273 -21.578 1 98.62 36 ASN B N 1
ATOM 3258 C CA . ASN B 1 36 ? 15.062 -12.82 -21.656 1 98.62 36 ASN B CA 1
ATOM 3259 C C . ASN B 1 36 ? 16.406 -12.242 -22.078 1 98.62 36 ASN B C 1
ATOM 3261 O O . ASN B 1 36 ? 17.297 -12.055 -21.234 1 98.62 36 ASN B O 1
ATOM 3265 N N . PRO B 1 37 ? 16.609 -11.844 -23.297 1 98.38 37 PRO B N 1
ATOM 3266 C CA . PRO B 1 37 ? 17.906 -11.375 -23.781 1 98.38 37 PRO B CA 1
ATOM 3267 C C . PRO B 1 37 ? 18.406 -10.133 -23.047 1 98.38 37 PRO B C 1
ATOM 3269 O O . PRO B 1 37 ? 19.609 -9.953 -22.859 1 98.38 37 PRO B O 1
ATOM 3272 N N . GLU B 1 38 ? 17.531 -9.266 -22.609 1 98.19 38 GLU B N 1
ATOM 3273 C CA . GLU B 1 38 ? 17.938 -8.055 -21.891 1 98.19 38 GLU B CA 1
ATOM 3274 C C . GLU B 1 38 ? 18.594 -8.391 -20.562 1 98.19 38 GLU B C 1
ATOM 3276 O O . GLU B 1 38 ? 19.531 -7.703 -20.141 1 98.19 38 GLU B O 1
ATOM 3281 N N . TYR B 1 39 ? 18.031 -9.375 -19.938 1 98.81 39 TYR B N 1
ATOM 3282 C CA . TYR B 1 39 ? 18.641 -9.797 -18.672 1 98.81 39 TYR B CA 1
ATOM 3283 C C . TYR B 1 39 ? 20.062 -10.281 -18.891 1 98.81 39 TYR B C 1
ATOM 3285 O O . TYR B 1 39 ? 20.969 -9.953 -18.109 1 98.81 39 TYR B O 1
ATOM 3293 N N . ALA B 1 40 ? 20.266 -11.031 -19.906 1 98.62 40 ALA B N 1
ATOM 3294 C CA . ALA B 1 40 ? 21.609 -11.508 -20.25 1 98.62 40 ALA B CA 1
ATOM 3295 C C . ALA B 1 40 ? 22.531 -10.344 -20.594 1 98.62 40 ALA B C 1
ATOM 3297 O O . ALA B 1 40 ? 23.688 -10.32 -20.172 1 98.62 40 ALA B O 1
ATOM 3298 N N . GLU B 1 41 ? 22.047 -9.453 -21.391 1 98.56 41 GLU B N 1
ATOM 3299 C CA . GLU B 1 41 ? 22.828 -8.297 -21.828 1 98.56 41 GLU B CA 1
ATOM 3300 C C . GLU B 1 41 ? 23.266 -7.453 -20.641 1 98.56 41 GLU B C 1
ATOM 3302 O O . GLU B 1 41 ? 24.375 -6.906 -20.625 1 98.56 41 GLU B O 1
ATOM 3307 N N . MET B 1 42 ? 22.438 -7.363 -19.609 1 98.56 42 MET B N 1
ATOM 3308 C CA . MET B 1 42 ? 22.719 -6.535 -18.438 1 98.56 42 MET B CA 1
ATOM 3309 C C . MET B 1 42 ? 23.609 -7.289 -17.453 1 98.56 42 MET B C 1
ATOM 3311 O O . MET B 1 42 ? 24.031 -6.727 -16.438 1 98.56 42 MET B O 1
ATOM 3315 N N . GLY B 1 43 ? 23.828 -8.562 -17.703 1 98.56 43 GLY B N 1
ATOM 3316 C CA . GLY B 1 43 ? 24.75 -9.328 -16.891 1 98.56 43 GLY B CA 1
ATOM 3317 C C . GLY B 1 43 ? 24.109 -9.922 -15.648 1 98.56 43 GLY B C 1
ATOM 3318 O O . GLY B 1 43 ? 24.781 -10.18 -14.648 1 98.56 43 GLY B O 1
ATOM 3319 N N . LEU B 1 44 ? 22.828 -10.133 -15.656 1 98.88 44 LEU B N 1
ATOM 3320 C CA . LEU B 1 44 ? 22.172 -10.82 -14.555 1 98.88 44 LEU B CA 1
ATOM 3321 C C . LEU B 1 44 ? 22.547 -12.305 -14.539 1 98.88 44 LEU B C 1
ATOM 3323 O O . LEU B 1 44 ? 23.062 -12.828 -15.531 1 98.88 44 LEU B O 1
ATOM 3327 N N . ARG B 1 45 ? 22.375 -12.969 -13.336 1 98.69 45 ARG B N 1
ATOM 3328 C CA . ARG B 1 45 ? 22.594 -14.414 -13.258 1 98.69 45 ARG B CA 1
ATOM 3329 C C . ARG B 1 45 ? 21.406 -15.172 -13.844 1 98.69 45 ARG B C 1
ATOM 3331 O O . ARG B 1 45 ? 21.578 -16.234 -14.453 1 98.69 45 ARG B O 1
ATOM 3338 N N . SER B 1 46 ? 20.203 -14.656 -13.539 1 98.88 46 SER B N 1
ATOM 3339 C CA . SER B 1 46 ? 18.984 -15.219 -14.125 1 98.88 46 SER B CA 1
ATOM 3340 C C . SER B 1 46 ? 18.672 -14.578 -15.469 1 98.88 46 SER B C 1
ATOM 3342 O O . SER B 1 46 ? 18.562 -13.352 -15.57 1 98.88 46 SER B O 1
ATOM 3344 N N . HIS B 1 47 ? 18.422 -15.414 -16.484 1 98.88 47 HIS B N 1
ATOM 3345 C CA . HIS B 1 47 ? 18.156 -14.922 -17.828 1 98.88 47 HIS B CA 1
ATOM 3346 C C . HIS B 1 47 ? 16.766 -15.336 -18.297 1 98.88 47 HIS B C 1
ATOM 3348 O O . HIS B 1 47 ? 16.516 -15.438 -19.5 1 98.88 47 HIS B O 1
ATOM 3354 N N . VAL B 1 48 ? 15.852 -15.648 -17.422 1 98.88 48 VAL B N 1
ATOM 3355 C CA . VAL B 1 48 ? 14.523 -16.141 -17.766 1 98.88 48 VAL B CA 1
ATOM 3356 C C . VAL B 1 48 ? 13.461 -15.266 -17.094 1 98.88 48 VAL B C 1
ATOM 3358 O O . VAL B 1 48 ? 13.688 -14.703 -16.031 1 98.88 48 VAL B O 1
ATOM 3361 N N . SER B 1 49 ? 12.344 -15.078 -17.688 1 98.88 49 SER B N 1
ATOM 3362 C CA . SER B 1 49 ? 11.234 -14.32 -17.141 1 98.88 49 SER B CA 1
ATOM 3363 C C . SER B 1 49 ? 9.914 -14.711 -17.797 1 98.88 49 SER B C 1
ATOM 3365 O O . SER B 1 49 ? 9.906 -15.32 -18.875 1 98.88 49 SER B O 1
ATOM 3367 N N . GLY B 1 50 ? 8.797 -14.539 -17.031 1 98.75 50 GLY B N 1
ATOM 3368 C CA . GLY B 1 50 ? 7.461 -14.539 -17.609 1 98.75 50 GLY B CA 1
ATOM 3369 C C . GLY B 1 50 ? 7.016 -13.172 -18.078 1 98.75 50 GLY B C 1
ATOM 3370 O O . GLY B 1 50 ? 6.234 -12.5 -17.391 1 98.75 50 GLY B O 1
ATOM 3371 N N . SER B 1 51 ? 7.402 -12.766 -19.266 1 98.5 51 SER B N 1
ATOM 3372 C CA . SER B 1 51 ? 7.16 -11.414 -19.781 1 98.5 51 SER B CA 1
ATOM 3373 C C . SER B 1 51 ? 5.824 -11.336 -20.516 1 98.5 51 SER B C 1
ATOM 3375 O O . SER B 1 51 ? 5.426 -12.281 -21.188 1 98.5 51 SER B O 1
ATOM 3377 N N . VAL B 1 52 ? 5.145 -10.219 -20.266 1 98.19 52 VAL B N 1
ATOM 3378 C CA . VAL B 1 52 ? 3.912 -9.938 -20.984 1 98.19 52 VAL B CA 1
ATOM 3379 C C . VAL B 1 52 ? 4.238 -9.461 -22.406 1 98.19 52 VAL B C 1
ATOM 3381 O O . VAL B 1 52 ? 5.133 -8.633 -22.594 1 98.19 52 VAL B O 1
ATOM 3384 N N . GLN B 1 53 ? 3.514 -9.977 -23.344 1 94.62 53 GLN B N 1
ATOM 3385 C CA . GLN B 1 53 ? 3.705 -9.586 -24.734 1 94.62 53 GLN B CA 1
ATOM 3386 C C . GLN B 1 53 ? 2.543 -8.734 -25.234 1 94.62 53 GLN B C 1
ATOM 3388 O O . GLN B 1 53 ? 1.624 -9.234 -25.875 1 94.62 53 GLN B O 1
ATOM 3393 N N . LEU B 1 54 ? 2.586 -7.492 -25 1 97.38 54 LEU B N 1
ATOM 3394 C CA . LEU B 1 54 ? 1.587 -6.516 -25.422 1 97.38 54 LEU B CA 1
ATOM 3395 C C . LEU B 1 54 ? 2.246 -5.195 -25.812 1 97.38 54 LEU B C 1
ATOM 3397 O O . LEU B 1 54 ? 3.232 -4.785 -25.188 1 97.38 54 LEU B O 1
ATOM 3401 N N . ASN B 1 55 ? 1.722 -4.559 -26.828 1 97.38 55 ASN B N 1
ATOM 3402 C CA . ASN B 1 55 ? 2.076 -3.182 -27.141 1 97.38 55 ASN B CA 1
ATOM 3403 C C . ASN B 1 55 ? 1.163 -2.189 -26.422 1 97.38 55 ASN B C 1
ATOM 3405 O O . ASN B 1 55 ? 0.179 -1.72 -27 1 97.38 55 ASN B O 1
ATOM 3409 N N . LEU B 1 56 ? 1.528 -1.766 -25.25 1 98.12 56 LEU B N 1
ATOM 3410 C CA . LEU B 1 56 ? 0.684 -0.974 -24.359 1 98.12 56 LEU B CA 1
ATOM 3411 C C . LEU B 1 56 ? 0.35 0.375 -25 1 98.12 56 LEU B C 1
ATOM 3413 O O . LEU B 1 56 ? -0.764 0.88 -24.828 1 98.12 56 LEU B O 1
ATOM 3417 N N . GLU B 1 57 ? 1.269 0.969 -25.719 1 97.19 57 GLU B N 1
ATOM 3418 C CA . GLU B 1 57 ? 1.073 2.279 -26.328 1 97.19 57 GLU B CA 1
ATOM 3419 C C . GLU B 1 57 ? -0.052 2.242 -27.359 1 97.19 57 GLU B C 1
ATOM 3421 O O . GLU B 1 57 ? -0.734 3.246 -27.578 1 97.19 57 GLU B O 1
ATOM 3426 N N . GLU B 1 58 ? -0.23 1.078 -27.953 1 97.81 58 GLU B N 1
ATOM 3427 C CA . GLU B 1 58 ? -1.273 0.933 -28.969 1 97.81 58 GLU B CA 1
ATOM 3428 C C . GLU B 1 58 ? -2.613 0.579 -28.328 1 97.81 58 GLU B C 1
ATOM 3430 O O . GLU B 1 58 ? -3.672 0.854 -28.906 1 97.81 58 GLU B O 1
ATOM 3435 N N . LEU B 1 59 ? -2.578 0.043 -27.141 1 98.38 59 LEU B N 1
ATOM 3436 C CA . LEU B 1 59 ? -3.787 -0.515 -26.547 1 98.38 59 LEU B CA 1
ATOM 3437 C C . LEU B 1 59 ? -4.449 0.492 -25.609 1 98.38 59 LEU B C 1
ATOM 3439 O O . LEU B 1 59 ? -5.621 0.345 -25.266 1 98.38 59 LEU B O 1
ATOM 3443 N N . ILE B 1 60 ? -3.703 1.481 -25.172 1 98.5 60 ILE B N 1
ATOM 3444 C CA . ILE B 1 60 ? -4.227 2.455 -24.219 1 98.5 60 ILE B CA 1
ATOM 3445 C C . ILE B 1 60 ? -4.113 3.861 -24.812 1 98.5 60 ILE B C 1
ATOM 3447 O O . ILE B 1 60 ? -3.07 4.23 -25.359 1 98.5 60 ILE B O 1
ATOM 3451 N N . ASP B 1 61 ? -5.125 4.664 -24.656 1 98.12 61 ASP B N 1
ATOM 3452 C CA . ASP B 1 61 ? -5.137 6.047 -25.109 1 98.12 61 ASP B CA 1
ATOM 3453 C C . ASP B 1 61 ? -3.955 6.828 -24.547 1 98.12 61 ASP B C 1
ATOM 3455 O O . ASP B 1 61 ? -3.666 6.738 -23.344 1 98.12 61 ASP B O 1
ATOM 3459 N N . ARG B 1 62 ? -3.35 7.594 -25.406 1 97.69 62 ARG B N 1
ATOM 3460 C CA . ARG B 1 62 ? -2.123 8.305 -25.062 1 97.69 62 ARG B CA 1
ATOM 3461 C C . ARG B 1 62 ? -2.35 9.242 -23.891 1 97.69 62 ARG B C 1
ATOM 3463 O O . ARG B 1 62 ? -1.463 9.43 -23.047 1 97.69 62 ARG B O 1
ATOM 3470 N N . LYS B 1 63 ? -3.516 9.859 -23.766 1 97.12 63 LYS B N 1
ATOM 3471 C CA . LYS B 1 63 ? -3.816 10.82 -22.703 1 97.12 63 LYS B CA 1
ATOM 3472 C C . LYS B 1 63 ? -3.877 10.141 -21.344 1 97.12 63 LYS B C 1
ATOM 3474 O O . LYS B 1 63 ? -3.607 10.766 -20.312 1 97.12 63 LYS B O 1
ATOM 3479 N N . LEU B 1 64 ? -4.23 8.914 -21.406 1 97.81 64 LEU B N 1
ATOM 3480 C CA . LEU B 1 64 ? -4.254 8.117 -20.172 1 97.81 64 LEU B CA 1
ATOM 3481 C C . LEU B 1 64 ? -2.883 7.504 -19.906 1 97.81 64 LEU B C 1
ATOM 3483 O O . LEU B 1 64 ? -2.389 7.555 -18.781 1 97.81 64 LEU B O 1
ATOM 3487 N N . PHE B 1 65 ? -2.209 7.008 -20.953 1 98.44 65 PHE B N 1
ATOM 3488 C CA . PHE B 1 65 ? -0.986 6.219 -20.859 1 98.44 65 PHE B CA 1
ATOM 3489 C C . PHE B 1 65 ? 0.171 7.07 -20.359 1 98.44 65 PHE B C 1
ATOM 3491 O O . PHE B 1 65 ? 1.102 6.555 -19.734 1 98.44 65 PHE B O 1
ATOM 3498 N N . ARG B 1 66 ? 0.124 8.375 -20.531 1 97.94 66 ARG B N 1
ATOM 3499 C CA . ARG B 1 66 ? 1.222 9.25 -20.141 1 97.94 66 ARG B CA 1
ATOM 3500 C C . ARG B 1 66 ? 1.471 9.18 -18.641 1 97.94 66 ARG B C 1
ATOM 3502 O O . ARG B 1 66 ? 2.582 9.445 -18.172 1 97.94 66 ARG B O 1
ATOM 3509 N N . PHE B 1 67 ? 0.464 8.742 -17.828 1 98.31 67 PHE B N 1
ATOM 3510 C CA . PHE B 1 67 ? 0.569 8.688 -16.375 1 98.31 67 PHE B CA 1
ATOM 3511 C C . PHE B 1 67 ? 0.964 7.289 -15.914 1 98.31 67 PHE B C 1
ATOM 3513 O O . PHE B 1 67 ? 1.171 7.059 -14.727 1 98.31 67 PHE B O 1
ATOM 3520 N N . MET B 1 68 ? 1.107 6.34 -16.844 1 98.62 68 MET B N 1
ATOM 3521 C CA . MET B 1 68 ? 1.184 4.941 -16.438 1 98.62 68 MET B CA 1
ATOM 3522 C C . MET B 1 68 ? 2.57 4.367 -16.719 1 98.62 68 MET B C 1
ATOM 3524 O O . MET B 1 68 ? 3.129 4.578 -17.797 1 98.62 68 MET B O 1
ATOM 3528 N N . GLY B 1 69 ? 3.143 3.73 -15.648 1 98.38 69 GLY B N 1
ATOM 3529 C CA . GLY B 1 69 ? 4.109 2.682 -15.93 1 98.38 69 GLY B CA 1
ATOM 3530 C C . GLY B 1 69 ? 3.465 1.352 -16.281 1 98.38 69 GLY B C 1
ATOM 3531 O O . GLY B 1 69 ? 2.238 1.243 -16.312 1 98.38 69 GLY B O 1
ATOM 3532 N N . ASP B 1 70 ? 4.266 0.336 -16.469 1 98.62 70 ASP B N 1
ATOM 3533 C CA . ASP B 1 70 ? 3.762 -0.94 -16.969 1 98.62 70 ASP B CA 1
ATOM 3534 C C . ASP B 1 70 ? 2.793 -1.572 -15.961 1 98.62 70 ASP B C 1
ATOM 3536 O O . ASP B 1 70 ? 1.79 -2.17 -16.359 1 98.62 70 ASP B O 1
ATOM 3540 N N . ALA B 1 71 ? 3.104 -1.476 -14.672 1 98.81 71 ALA B N 1
ATOM 3541 C CA . ALA B 1 71 ? 2.24 -2.08 -13.656 1 98.81 71 ALA B CA 1
ATOM 3542 C C . ALA B 1 71 ? 0.815 -1.546 -13.766 1 98.81 71 ALA B C 1
ATOM 3544 O O . ALA B 1 71 ? -0.145 -2.32 -13.781 1 98.81 71 ALA B O 1
ATOM 3545 N N . ALA B 1 72 ? 0.689 -0.234 -13.781 1 98.88 72 ALA B N 1
ATOM 3546 C CA . ALA B 1 72 ? -0.621 0.404 -13.891 1 98.88 72 ALA B CA 1
ATOM 3547 C C . ALA B 1 72 ? -1.281 0.077 -15.227 1 98.88 72 ALA B C 1
ATOM 3549 O O . ALA B 1 72 ? -2.496 -0.125 -15.297 1 98.88 72 ALA B O 1
ATOM 3550 N N . ALA B 1 73 ? -0.507 0.048 -16.281 1 98.94 73 ALA B N 1
ATOM 3551 C CA . ALA B 1 73 ? -1.04 -0.219 -17.609 1 98.94 73 ALA B CA 1
ATOM 3552 C C . ALA B 1 73 ? -1.625 -1.626 -17.688 1 98.94 73 ALA B C 1
ATOM 3554 O O . ALA B 1 73 ? -2.711 -1.822 -18.25 1 98.94 73 ALA B O 1
ATOM 3555 N N . TYR B 1 74 ? -0.878 -2.645 -17.188 1 98.94 74 TYR B N 1
ATOM 3556 C CA . TYR B 1 74 ? -1.389 -4.012 -17.172 1 98.94 74 TYR B CA 1
ATOM 3557 C C . TYR B 1 74 ? -2.686 -4.098 -16.375 1 98.94 74 TYR B C 1
ATOM 3559 O O . TYR B 1 74 ? -3.645 -4.742 -16.812 1 98.94 74 TYR B O 1
ATOM 3567 N N . ALA B 1 75 ? -2.715 -3.461 -15.211 1 98.94 75 ALA B N 1
ATOM 3568 C CA . ALA B 1 75 ? -3.904 -3.469 -14.367 1 98.94 75 ALA B CA 1
ATOM 3569 C C . ALA B 1 75 ? -5.07 -2.758 -15.047 1 98.94 75 ALA B C 1
ATOM 3571 O O . ALA B 1 75 ? -6.227 -3.154 -14.891 1 98.94 75 ALA B O 1
ATOM 3572 N N . TYR B 1 76 ? -4.805 -1.698 -15.766 1 98.94 76 TYR B N 1
ATOM 3573 C CA . TYR B 1 76 ? -5.82 -0.949 -16.5 1 98.94 76 TYR B CA 1
ATOM 3574 C C . TYR B 1 76 ? -6.508 -1.829 -17.531 1 98.94 76 TYR B C 1
ATOM 3576 O O . TYR B 1 76 ? -7.738 -1.862 -17.609 1 98.94 76 TYR B O 1
ATOM 3584 N N . LEU B 1 77 ? -5.723 -2.51 -18.312 1 98.94 77 LEU B N 1
ATOM 3585 C CA . LEU B 1 77 ? -6.281 -3.408 -19.312 1 98.94 77 LEU B CA 1
ATOM 3586 C C . LEU B 1 77 ? -7.09 -4.52 -18.672 1 98.94 77 LEU B C 1
ATOM 3588 O O . LEU B 1 77 ? -8.164 -4.883 -19.156 1 98.94 77 LEU B O 1
ATOM 3592 N N . ALA B 1 78 ? -6.562 -5.062 -17.578 1 98.94 78 ALA B N 1
ATOM 3593 C CA . ALA B 1 78 ? -7.293 -6.09 -16.844 1 98.94 78 ALA B CA 1
ATOM 3594 C C . ALA B 1 78 ? -8.617 -5.555 -16.312 1 98.94 78 ALA B C 1
ATOM 3596 O O . ALA B 1 78 ? -9.625 -6.27 -16.312 1 98.94 78 ALA B O 1
ATOM 3597 N N . MET B 1 79 ? -8.656 -4.359 -15.836 1 98.94 79 MET B N 1
ATOM 3598 C CA . MET B 1 79 ? -9.883 -3.77 -15.312 1 98.94 79 MET B CA 1
ATOM 3599 C C . MET B 1 79 ? -10.906 -3.568 -16.422 1 98.94 79 MET B C 1
ATOM 3601 O O . MET B 1 79 ? -12.102 -3.807 -16.234 1 98.94 79 MET B O 1
ATOM 3605 N N . GLN B 1 80 ? -10.461 -3.109 -17.578 1 98.81 80 GLN B N 1
ATOM 3606 C CA . GLN B 1 80 ? -11.359 -3.014 -18.719 1 98.81 80 GLN B CA 1
ATOM 3607 C C . GLN B 1 80 ? -12.023 -4.355 -19.016 1 98.81 80 GLN B C 1
ATOM 3609 O O . GLN B 1 80 ? -13.234 -4.418 -19.234 1 98.81 80 GLN B O 1
ATOM 3614 N N . GLN B 1 81 ? -11.219 -5.402 -19 1 98.88 81 GLN B N 1
ATOM 3615 C CA . GLN B 1 81 ? -11.727 -6.746 -19.234 1 98.88 81 GLN B CA 1
ATOM 3616 C C . GLN B 1 81 ? -12.734 -7.152 -18.156 1 98.88 81 GLN B C 1
ATOM 3618 O O . GLN B 1 81 ? -13.773 -7.734 -18.469 1 98.88 81 GLN B O 1
ATOM 3623 N N . ALA B 1 82 ? -12.414 -6.859 -16.906 1 98.94 82 ALA B N 1
ATOM 3624 C CA . ALA B 1 82 ? -13.281 -7.234 -15.789 1 98.94 82 ALA B CA 1
ATOM 3625 C C . ALA B 1 82 ? -14.633 -6.527 -15.891 1 98.94 82 ALA B C 1
ATOM 3627 O O . ALA B 1 82 ? -15.672 -7.125 -15.602 1 98.94 82 ALA B O 1
ATOM 3628 N N . ILE B 1 83 ? -14.617 -5.27 -16.234 1 98.88 83 ILE B N 1
ATOM 3629 C CA . ILE B 1 83 ? -15.836 -4.477 -16.375 1 98.88 83 ILE B CA 1
ATOM 3630 C C . ILE B 1 83 ? -16.703 -5.074 -17.484 1 98.88 83 ILE B C 1
ATOM 3632 O O . ILE B 1 83 ? -17.906 -5.258 -17.297 1 98.88 83 ILE B O 1
ATOM 3636 N N . GLU B 1 84 ? -16.078 -5.348 -18.609 1 98.75 84 GLU B N 1
ATOM 3637 C CA . GLU B 1 84 ? -16.797 -5.961 -19.719 1 98.75 84 GLU B CA 1
ATOM 3638 C C . GLU B 1 84 ? -17.359 -7.324 -19.328 1 98.75 84 GLU B C 1
ATOM 3640 O O . GLU B 1 84 ? -18.516 -7.637 -19.625 1 98.75 84 GLU B O 1
ATOM 3645 N N . ASP B 1 85 ? -16.578 -8.094 -18.719 1 98.81 85 ASP B N 1
ATOM 3646 C CA . ASP B 1 85 ? -16.953 -9.43 -18.297 1 98.81 85 ASP B CA 1
ATOM 3647 C C . ASP B 1 85 ? -18.141 -9.383 -17.328 1 98.81 85 ASP B C 1
ATOM 3649 O O . ASP B 1 85 ? -19.031 -10.242 -17.391 1 98.81 85 ASP B O 1
ATOM 3653 N N . ALA B 1 86 ? -18.172 -8.43 -16.469 1 98.75 86 ALA B N 1
ATOM 3654 C CA . ALA B 1 86 ? -19.219 -8.289 -15.461 1 98.75 86 ALA B CA 1
ATOM 3655 C C . ALA B 1 86 ? -20.469 -7.629 -16.047 1 98.75 86 ALA B C 1
ATOM 3657 O O . ALA B 1 86 ? -21.516 -7.586 -15.406 1 98.75 86 ALA B O 1
ATOM 3658 N N . GLY B 1 87 ? -20.359 -7.082 -17.219 1 98.56 87 GLY B N 1
ATOM 3659 C CA . GLY B 1 87 ? -21.484 -6.414 -17.859 1 98.56 87 GLY B CA 1
ATOM 3660 C C . GLY B 1 87 ? -21.844 -5.098 -17.188 1 98.56 87 GLY B C 1
ATOM 3661 O O . GLY B 1 87 ? -23.031 -4.766 -17.078 1 98.56 87 GLY B O 1
ATOM 3662 N N . LEU B 1 88 ? -20.906 -4.34 -16.766 1 98.75 88 LEU B N 1
ATOM 3663 C CA . LEU B 1 88 ? -21.172 -3.111 -16.031 1 98.75 88 LEU B CA 1
ATOM 3664 C C . LEU B 1 88 ? -21.141 -1.901 -16.953 1 98.75 88 LEU B C 1
ATOM 3666 O O . LEU B 1 88 ? -20.312 -1.813 -17.859 1 98.75 88 LEU B O 1
ATOM 3670 N N . SER B 1 89 ? -22.062 -0.958 -16.703 1 97.88 89 SER B N 1
ATOM 3671 C CA . SER B 1 89 ? -22.062 0.333 -17.375 1 97.88 89 SER B CA 1
ATOM 3672 C C . SER B 1 89 ? -21.25 1.367 -16.594 1 97.88 89 SER B C 1
ATOM 3674 O O . SER B 1 89 ? -20.938 1.161 -15.422 1 97.88 89 SER B O 1
ATOM 3676 N N . GLU B 1 90 ? -20.969 2.463 -17.25 1 96.12 90 GLU B N 1
ATOM 3677 C CA . GLU B 1 90 ? -20.234 3.541 -16.594 1 96.12 90 GLU B CA 1
ATOM 3678 C C . GLU B 1 90 ? -21 4.062 -15.367 1 96.12 90 GLU B C 1
ATOM 3680 O O . GLU B 1 90 ? -20.391 4.391 -14.352 1 96.12 90 GLU B O 1
ATOM 3685 N N . GLU B 1 91 ? -22.266 4.141 -15.453 1 96.06 91 GLU B N 1
ATOM 3686 C CA . GLU B 1 91 ? -23.094 4.656 -14.367 1 96.06 91 GLU B CA 1
ATOM 3687 C C . GLU B 1 91 ? -23.047 3.727 -13.156 1 96.06 91 GLU B C 1
ATOM 3689 O O . GLU B 1 91 ? -23.125 4.184 -12.016 1 96.06 91 GLU B O 1
ATOM 3694 N N . GLN B 1 92 ? -22.953 2.465 -13.438 1 97.44 92 GLN B N 1
ATOM 3695 C CA . GLN B 1 92 ? -22.906 1.48 -12.359 1 97.44 92 GLN B CA 1
ATOM 3696 C C . GLN B 1 92 ? -21.562 1.508 -11.648 1 97.44 92 GLN B C 1
ATOM 3698 O O . GLN B 1 92 ? -21.453 1.091 -10.492 1 97.44 92 GLN B O 1
ATOM 3703 N N . ILE B 1 93 ? -20.578 2.033 -12.312 1 98.19 93 ILE B N 1
ATOM 3704 C CA . ILE B 1 93 ? -19.219 2.033 -11.789 1 98.19 93 ILE B CA 1
ATOM 3705 C C . ILE B 1 93 ? -18.969 3.318 -11.008 1 98.19 93 ILE B C 1
ATOM 3707 O O . ILE B 1 93 ? -18.375 3.289 -9.93 1 98.19 93 ILE B O 1
ATOM 3711 N N . SER B 1 94 ? -19.391 4.453 -11.523 1 98 94 SER B N 1
ATOM 3712 C CA . SER B 1 94 ? -19.125 5.754 -10.922 1 98 94 SER B CA 1
ATOM 3713 C C . SER B 1 94 ? -20.156 6.09 -9.844 1 98 94 SER B C 1
ATOM 3715 O O . SER B 1 94 ? -21.078 6.855 -10.086 1 98 94 SER B O 1
ATOM 3717 N N . SER B 1 95 ? -19.922 5.578 -8.68 1 97.81 95 SER B N 1
ATOM 3718 C CA . SER B 1 95 ? -20.781 5.703 -7.516 1 97.81 95 SER B CA 1
ATOM 3719 C C . SER B 1 95 ? -19.969 5.762 -6.227 1 97.81 95 SER B C 1
ATOM 3721 O O . SER B 1 95 ? -18.938 5.109 -6.113 1 97.81 95 SER B O 1
ATOM 3723 N N . PRO B 1 96 ? -20.531 6.566 -5.203 1 98.06 96 PRO B N 1
ATOM 3724 C CA . PRO B 1 96 ? -19.844 6.59 -3.91 1 98.06 96 PRO B CA 1
ATOM 3725 C C . PRO B 1 96 ? -19.797 5.215 -3.244 1 98.06 96 PRO B C 1
ATOM 3727 O O . PRO B 1 96 ? -19.047 5.02 -2.285 1 98.06 96 PRO B O 1
ATOM 3730 N N . ARG B 1 97 ? -20.562 4.254 -3.752 1 98.44 97 ARG B N 1
ATOM 3731 C CA . ARG B 1 97 ? -20.641 2.918 -3.168 1 98.44 97 ARG B CA 1
ATOM 3732 C C . ARG B 1 97 ? -19.797 1.923 -3.955 1 98.44 97 ARG B C 1
ATOM 3734 O O . ARG B 1 97 ? -19.891 0.713 -3.742 1 98.44 97 ARG B O 1
ATOM 3741 N N . VAL B 1 98 ? -19 2.404 -4.922 1 98.88 98 VAL B N 1
ATOM 3742 C CA . VAL B 1 98 ? -18.094 1.577 -5.711 1 98.88 98 VAL B CA 1
ATOM 3743 C C . VAL B 1 98 ? -16.656 2.045 -5.5 1 98.88 98 VAL B C 1
ATOM 3745 O O . VAL B 1 98 ? -16.312 3.199 -5.785 1 98.88 98 VAL B O 1
ATOM 3748 N N . GLY B 1 99 ? -15.836 1.112 -4.965 1 98.88 99 GLY B N 1
ATOM 3749 C CA . GLY B 1 99 ? -14.461 1.466 -4.645 1 98.88 99 GLY B CA 1
ATOM 3750 C C . GLY B 1 99 ? -13.445 0.696 -5.461 1 98.88 99 GLY B C 1
ATOM 3751 O O . GLY B 1 99 ? -13.805 -0.086 -6.344 1 98.88 99 GLY B O 1
ATOM 3752 N N . LEU B 1 100 ? -12.195 0.939 -5.168 1 98.94 100 LEU B N 1
ATOM 3753 C CA . LEU B 1 100 ? -11.047 0.35 -5.855 1 98.94 100 LEU B CA 1
ATOM 3754 C C . LEU B 1 100 ? -9.883 0.136 -4.891 1 98.94 100 LEU B C 1
ATOM 3756 O O . LEU B 1 100 ? -9.414 1.084 -4.258 1 98.94 100 LEU B O 1
ATOM 3760 N N . ILE B 1 101 ? -9.461 -1.087 -4.719 1 98.94 101 ILE B N 1
ATOM 3761 C CA . ILE B 1 101 ? -8.297 -1.46 -3.926 1 98.94 101 ILE B CA 1
ATOM 3762 C C . ILE B 1 101 ? -7.367 -2.35 -4.754 1 98.94 101 ILE B C 1
ATOM 3764 O O . ILE B 1 101 ? -7.613 -3.551 -4.891 1 98.94 101 ILE B O 1
ATOM 3768 N N . ALA B 1 102 ? -6.293 -1.768 -5.254 1 98.94 102 ALA B N 1
ATOM 3769 C CA . ALA B 1 102 ? -5.383 -2.463 -6.16 1 98.94 102 ALA B CA 1
ATOM 3770 C C . ALA B 1 102 ? -3.955 -1.942 -6.004 1 98.94 102 ALA B C 1
ATOM 3772 O O . ALA B 1 102 ? -3.738 -0.736 -5.867 1 98.94 102 ALA B O 1
ATOM 3773 N N . GLY B 1 103 ? -2.986 -2.877 -5.934 1 98.69 103 GLY B N 1
ATOM 3774 C CA . GLY B 1 103 ? -1.638 -2.426 -5.637 1 98.69 103 GLY B CA 1
ATOM 3775 C C . GLY B 1 103 ? -0.573 -3.16 -6.43 1 98.69 103 GLY B C 1
ATOM 3776 O O . GLY B 1 103 ? -0.888 -3.908 -7.355 1 98.69 103 GLY B O 1
ATOM 3777 N N . SER B 1 104 ? 0.688 -2.891 -6.164 1 98.62 104 SER B N 1
ATOM 3778 C CA . SER B 1 104 ? 1.897 -3.52 -6.688 1 98.62 104 SER B CA 1
ATOM 3779 C C . SER B 1 104 ? 2.879 -3.844 -5.566 1 98.62 104 SER B C 1
ATOM 3781 O O . SER B 1 104 ? 2.787 -3.283 -4.473 1 98.62 104 SER B O 1
ATOM 3783 N N . GLY B 1 105 ? 3.721 -4.762 -5.871 1 97.44 105 GLY B N 1
ATOM 3784 C CA . GLY B 1 105 ? 4.75 -5.102 -4.898 1 97.44 105 GLY B CA 1
ATOM 3785 C C . GLY B 1 105 ? 5.812 -4.031 -4.754 1 97.44 105 GLY B C 1
ATOM 3786 O O . GLY B 1 105 ? 6.457 -3.926 -3.709 1 97.44 105 GLY B O 1
ATOM 3787 N N . GLY B 1 106 ? 6.012 -3.291 -5.828 1 95.56 106 GLY B N 1
ATOM 3788 C CA . GLY B 1 106 ? 7.023 -2.246 -5.816 1 95.56 106 GLY B CA 1
ATOM 3789 C C . GLY B 1 106 ? 6.746 -1.14 -6.816 1 95.56 106 GLY B C 1
ATOM 3790 O O . GLY B 1 106 ? 5.828 -1.249 -7.633 1 95.56 106 GLY B O 1
ATOM 3791 N N . ALA B 1 107 ? 7.555 -0.096 -6.695 1 96.06 107 ALA B N 1
ATOM 3792 C CA . ALA B 1 107 ? 7.465 1.018 -7.633 1 96.06 107 ALA B CA 1
ATOM 3793 C C . ALA B 1 107 ? 8.148 0.677 -8.953 1 96.06 107 ALA B C 1
ATOM 3795 O O . ALA B 1 107 ? 8.945 -0.262 -9.023 1 96.06 107 ALA B O 1
ATOM 3796 N N . SER B 1 108 ? 7.836 1.451 -9.992 1 98.38 108 SER B N 1
ATOM 3797 C CA . SER B 1 108 ? 8.5 1.282 -11.281 1 98.38 108 SER B CA 1
ATOM 3798 C C . SER B 1 108 ? 9.977 1.676 -11.195 1 98.38 108 SER B C 1
ATOM 3800 O O . SER B 1 108 ? 10.297 2.861 -11.109 1 98.38 108 SER B O 1
ATOM 3802 N N . THR B 1 109 ? 10.789 0.706 -11.297 1 98.44 109 THR B N 1
ATOM 3803 C CA . THR B 1 109 ? 12.227 0.975 -11.25 1 98.44 109 THR B CA 1
ATOM 3804 C C . THR B 1 109 ? 12.703 1.576 -12.57 1 98.44 109 THR B C 1
ATOM 3806 O O . THR B 1 109 ? 13.617 2.4 -12.586 1 98.44 109 THR B O 1
ATOM 3809 N N . LEU B 1 110 ? 12.062 1.213 -13.648 1 98.5 110 LEU B N 1
ATOM 3810 C CA . LEU B 1 110 ? 12.414 1.741 -14.961 1 98.5 110 LEU B CA 1
ATOM 3811 C C . LEU B 1 110 ? 12.164 3.244 -15.023 1 98.5 110 LEU B C 1
ATOM 3813 O O . LEU B 1 110 ? 13.039 4.008 -15.43 1 98.5 110 LEU B O 1
ATOM 3817 N N . ASN B 1 111 ? 11.016 3.631 -14.594 1 98.69 111 ASN B N 1
ATOM 3818 C CA . ASN B 1 111 ? 10.664 5.043 -14.672 1 98.69 111 ASN B CA 1
ATOM 3819 C C . ASN B 1 111 ? 11.492 5.883 -13.711 1 98.69 111 ASN B C 1
ATOM 3821 O O . ASN B 1 111 ? 11.828 7.035 -14.008 1 98.69 111 ASN B O 1
ATOM 3825 N N . GLN B 1 112 ? 11.781 5.332 -12.555 1 98.38 112 GLN B N 1
ATOM 3826 C CA . GLN B 1 112 ? 12.656 6.02 -11.617 1 98.38 112 GLN B CA 1
ATOM 3827 C C . GLN B 1 112 ? 14.062 6.18 -12.195 1 98.38 112 GLN B C 1
ATOM 3829 O O . GLN B 1 112 ? 14.656 7.258 -12.109 1 98.38 112 GLN B O 1
ATOM 3834 N N . MET B 1 113 ? 14.562 5.098 -12.695 1 98.69 113 MET B N 1
ATOM 3835 C CA . MET B 1 113 ? 15.891 5.094 -13.305 1 98.69 113 MET B CA 1
ATOM 3836 C C . MET B 1 113 ? 15.984 6.141 -14.406 1 98.69 113 MET B C 1
ATOM 3838 O O . MET B 1 113 ? 16.938 6.926 -14.445 1 98.69 113 MET B O 1
ATOM 3842 N N . GLU B 1 114 ? 15.016 6.172 -15.289 1 98.69 114 GLU B N 1
ATOM 3843 C CA . GLU B 1 114 ? 15.023 7.109 -16.406 1 98.69 114 GLU B CA 1
ATOM 3844 C C . GLU B 1 114 ? 14.984 8.555 -15.914 1 98.69 114 GLU B C 1
ATOM 3846 O O . GLU B 1 114 ? 15.656 9.422 -16.469 1 98.69 114 GLU B O 1
ATOM 3851 N N . ALA B 1 115 ? 14.203 8.805 -14.914 1 98.75 115 ALA B N 1
ATOM 3852 C CA . ALA B 1 115 ? 14.094 10.156 -14.375 1 98.75 115 ALA B CA 1
ATOM 3853 C C . ALA B 1 115 ? 15.414 10.609 -13.766 1 98.75 115 ALA B C 1
ATOM 3855 O O . ALA B 1 115 ? 15.852 11.742 -13.992 1 98.75 115 ALA B O 1
ATOM 3856 N N . ILE B 1 116 ? 16.031 9.758 -12.977 1 98.75 116 ILE B N 1
ATOM 3857 C CA . ILE B 1 116 ? 17.281 10.094 -12.297 1 98.75 116 ILE B CA 1
ATOM 3858 C C . ILE B 1 116 ? 18.391 10.289 -13.328 1 98.75 116 ILE B C 1
ATOM 3860 O O . ILE B 1 116 ? 19.188 11.219 -13.219 1 98.75 116 ILE B O 1
ATOM 3864 N N . ASP B 1 117 ? 18.438 9.383 -14.336 1 98.81 117 ASP B N 1
ATOM 3865 C CA . ASP B 1 117 ? 19.406 9.539 -15.414 1 98.81 117 ASP B CA 1
ATOM 3866 C C . ASP B 1 117 ? 19.188 10.859 -16.156 1 98.81 117 ASP B C 1
ATOM 3868 O O . ASP B 1 117 ? 20.156 11.547 -16.5 1 98.81 117 ASP B O 1
ATOM 3872 N N . THR B 1 118 ? 17.969 11.195 -16.453 1 98.88 118 THR B N 1
ATOM 3873 C CA . THR B 1 118 ? 17.656 12.445 -17.141 1 98.88 118 THR B CA 1
ATOM 3874 C C . THR B 1 118 ? 18.109 13.641 -16.297 1 98.88 118 THR B C 1
ATOM 3876 O O . THR B 1 118 ? 18.672 14.602 -16.828 1 98.88 118 THR B O 1
ATOM 3879 N N . LEU B 1 119 ? 17.859 13.625 -14.969 1 98.81 119 LEU B N 1
ATOM 3880 C CA . LEU B 1 119 ? 18.328 14.695 -14.094 1 98.81 119 LEU B CA 1
ATOM 3881 C C . LEU B 1 119 ? 19.828 14.891 -14.219 1 98.81 119 LEU B C 1
ATOM 3883 O O . LEU B 1 119 ? 20.297 16.016 -14.406 1 98.81 119 LEU B O 1
ATOM 3887 N N . ARG B 1 120 ? 20.562 13.797 -14.109 1 98.38 120 ARG B N 1
ATOM 3888 C CA . ARG B 1 120 ? 22.016 13.82 -14.086 1 98.38 120 ARG B CA 1
ATOM 3889 C C . ARG B 1 120 ? 22.578 14.305 -15.422 1 98.38 120 ARG B C 1
ATOM 3891 O O . ARG B 1 120 ? 23.578 15.008 -15.453 1 98.38 120 ARG B O 1
ATOM 3898 N N . GLU B 1 121 ? 21.922 13.953 -16.484 1 98.38 121 GLU B N 1
ATOM 3899 C CA . GLU B 1 121 ? 22.484 14.18 -17.812 1 98.38 121 GLU B CA 1
ATOM 3900 C C . GLU B 1 121 ? 21.969 15.492 -18.406 1 98.38 121 GLU B C 1
ATOM 3902 O O . GLU B 1 121 ? 22.688 16.172 -19.125 1 98.38 121 GLU B O 1
ATOM 3907 N N . LYS B 1 122 ? 20.672 15.852 -18.125 1 98.44 122 LYS B N 1
ATOM 3908 C CA . LYS B 1 122 ? 20.031 16.906 -18.922 1 98.44 122 LYS B CA 1
ATOM 3909 C C . LYS B 1 122 ? 19.391 17.953 -18.016 1 98.44 122 LYS B C 1
ATOM 3911 O O . LYS B 1 122 ? 19.047 19.047 -18.469 1 98.44 122 LYS B O 1
ATOM 3916 N N . GLY B 1 123 ? 19.25 17.672 -16.75 1 98.25 123 GLY B N 1
ATOM 3917 C CA . GLY B 1 123 ? 18.656 18.625 -15.82 1 98.25 123 GLY B CA 1
ATOM 3918 C C . GLY B 1 123 ? 17.188 18.344 -15.523 1 98.25 123 GLY B C 1
ATOM 3919 O O . GLY B 1 123 ? 16.531 17.625 -16.281 1 98.25 123 GLY B O 1
ATOM 3920 N N . VAL B 1 124 ? 16.688 18.922 -14.5 1 98.31 124 VAL B N 1
ATOM 3921 C CA . VAL B 1 124 ? 15.391 18.594 -13.906 1 98.31 124 VAL B CA 1
ATOM 3922 C C . VAL B 1 124 ? 14.273 18.969 -14.883 1 98.31 124 VAL B C 1
ATOM 3924 O O . VAL B 1 124 ? 13.234 18.297 -14.93 1 98.31 124 VAL B O 1
ATOM 3927 N N . LYS B 1 125 ? 14.352 19.953 -15.695 1 96.56 125 LYS B N 1
ATOM 3928 C CA . LYS B 1 125 ? 13.312 20.422 -16.609 1 96.56 125 LYS B CA 1
ATOM 3929 C C . LYS B 1 125 ? 13.008 19.359 -17.672 1 96.56 125 LYS B C 1
ATOM 3931 O O . LYS B 1 125 ? 11.906 19.328 -18.219 1 96.56 125 LYS B O 1
ATOM 3936 N N . ARG B 1 126 ? 13.914 18.469 -17.922 1 98.31 126 ARG B N 1
ATOM 3937 C CA . ARG B 1 126 ? 13.773 17.5 -19 1 98.31 126 ARG B CA 1
ATOM 3938 C C . ARG B 1 126 ? 13.141 16.203 -18.5 1 98.31 126 ARG B C 1
ATOM 3940 O O . ARG B 1 126 ? 12.773 15.336 -19.297 1 98.31 126 ARG B O 1
ATOM 3947 N N . ILE B 1 127 ? 12.898 16.016 -17.219 1 98.38 127 ILE B N 1
ATOM 3948 C CA . ILE B 1 127 ? 12.297 14.828 -16.641 1 98.38 127 ILE B CA 1
ATOM 3949 C C . ILE B 1 127 ? 10.844 14.711 -17.094 1 98.38 127 ILE B C 1
ATOM 3951 O O . ILE B 1 127 ? 10.352 13.609 -17.344 1 98.38 127 ILE B O 1
ATOM 3955 N N . GLY B 1 128 ? 10.172 15.852 -17.266 1 96.94 128 GLY B N 1
ATOM 3956 C CA . GLY B 1 128 ? 8.75 15.852 -17.594 1 96.94 128 GLY B CA 1
ATOM 3957 C C . GLY B 1 128 ? 7.863 15.742 -16.359 1 96.94 128 GLY B C 1
ATOM 3958 O O . GLY B 1 128 ? 8.336 15.406 -15.273 1 96.94 128 GLY B O 1
ATOM 3959 N N . PRO B 1 129 ? 6.531 15.922 -16.5 1 97.38 129 PRO B N 1
ATOM 3960 C CA . PRO B 1 129 ? 5.66 16.109 -15.344 1 97.38 129 PRO B CA 1
ATOM 3961 C C . PRO B 1 129 ? 4.965 14.82 -14.914 1 97.38 129 PRO B C 1
ATOM 3963 O O . PRO B 1 129 ? 4.164 14.836 -13.977 1 97.38 129 PRO B O 1
ATOM 3966 N N . TYR B 1 130 ? 5.277 13.617 -15.477 1 97.94 130 TYR B N 1
ATOM 3967 C CA . TYR B 1 130 ? 4.402 12.469 -15.281 1 97.94 130 TYR B CA 1
ATOM 3968 C C . TYR B 1 130 ? 5.098 11.391 -14.461 1 97.94 130 TYR B C 1
ATOM 3970 O O . TYR B 1 130 ? 4.523 10.328 -14.211 1 97.94 130 TYR B O 1
ATOM 3978 N N . ARG B 1 131 ? 6.293 11.633 -14 1 98.06 131 ARG B N 1
ATOM 3979 C CA . ARG B 1 131 ? 7.086 10.562 -13.422 1 98.06 131 ARG B CA 1
ATOM 3980 C C . ARG B 1 131 ? 6.625 10.242 -12 1 98.06 131 ARG B C 1
ATOM 3982 O O . ARG B 1 131 ? 6.781 9.117 -11.531 1 98.06 131 ARG B O 1
ATOM 3989 N N . VAL B 1 132 ? 6.039 11.219 -11.289 1 98.06 132 VAL B N 1
ATOM 3990 C CA . VAL B 1 132 ? 5.508 10.93 -9.961 1 98.06 132 VAL B CA 1
ATOM 3991 C C . VAL B 1 132 ? 4.41 9.875 -10.062 1 98.06 132 VAL B C 1
ATOM 3993 O O . VAL B 1 132 ? 4.449 8.859 -9.359 1 98.06 132 VAL B O 1
ATOM 3996 N N . THR B 1 133 ? 3.455 10.031 -10.969 1 97.81 133 THR B N 1
ATOM 3997 C CA . THR B 1 133 ? 2.311 9.133 -11.078 1 97.81 133 THR B CA 1
ATOM 3998 C C . THR B 1 133 ? 2.746 7.758 -11.586 1 97.81 133 THR B C 1
ATOM 4000 O O . THR B 1 133 ? 2.125 6.746 -11.266 1 97.81 133 THR B O 1
ATOM 4003 N N . ARG B 1 134 ? 3.84 7.738 -12.312 1 98.38 134 ARG B N 1
ATOM 4004 C CA . ARG B 1 134 ? 4.348 6.484 -12.859 1 98.38 134 ARG B CA 1
ATOM 4005 C C . ARG B 1 134 ? 5.09 5.684 -11.789 1 98.38 134 ARG B C 1
ATOM 4007 O O . ARG B 1 134 ? 5.266 4.473 -11.93 1 98.38 134 ARG B O 1
ATOM 4014 N N . THR B 1 135 ? 5.465 6.371 -10.672 1 98.06 135 THR B N 1
ATOM 4015 C CA . THR B 1 135 ? 6.395 5.699 -9.766 1 98.06 135 THR B CA 1
ATOM 4016 C C . THR B 1 135 ? 5.816 5.613 -8.359 1 98.06 135 THR B C 1
ATOM 4018 O O . THR B 1 135 ? 6.301 4.836 -7.531 1 98.06 135 THR B O 1
ATOM 4021 N N . MET B 1 136 ? 4.812 6.402 -7.996 1 97.94 136 MET B N 1
ATOM 4022 C CA . MET B 1 136 ? 4.305 6.445 -6.629 1 97.94 136 MET B CA 1
ATOM 4023 C C . MET B 1 136 ? 3.719 5.098 -6.223 1 97.94 136 MET B C 1
ATOM 4025 O O . MET B 1 136 ? 3.348 4.293 -7.082 1 97.94 136 MET B O 1
ATOM 4029 N N . GLY B 1 137 ? 3.717 4.836 -4.941 1 98.12 137 GLY B N 1
ATOM 4030 C CA . GLY B 1 137 ? 3.277 3.555 -4.414 1 98.12 137 GLY B CA 1
ATOM 4031 C C . GLY B 1 137 ? 1.844 3.219 -4.781 1 98.12 137 GLY B C 1
ATOM 4032 O O . GLY B 1 137 ? 1.483 2.043 -4.887 1 98.12 137 GLY B O 1
ATOM 4033 N N . SER B 1 138 ? 1.037 4.223 -4.996 1 98.38 138 SER B N 1
ATOM 4034 C CA . SER B 1 138 ? -0.377 4.031 -5.301 1 98.38 138 SER B CA 1
ATOM 4035 C C . SER B 1 138 ? -0.642 4.152 -6.797 1 98.38 138 SER B C 1
ATOM 4037 O O . SER B 1 138 ? -1.762 4.457 -7.211 1 98.38 138 SER B O 1
ATOM 4039 N N . THR B 1 139 ? 0.357 3.951 -7.66 1 98.56 139 THR B N 1
ATOM 4040 C CA . THR B 1 139 ? 0.245 4.168 -9.102 1 98.56 139 THR B CA 1
ATOM 4041 C C . THR B 1 139 ? -0.915 3.361 -9.68 1 98.56 139 THR B C 1
ATOM 4043 O O . THR B 1 139 ? -1.654 3.855 -10.531 1 98.56 139 THR B O 1
ATOM 4046 N N . VAL B 1 140 ? -1.146 2.145 -9.195 1 98.81 140 VAL B N 1
ATOM 4047 C CA . VAL B 1 140 ? -2.17 1.293 -9.797 1 98.81 140 VAL B CA 1
ATOM 4048 C C . VAL B 1 140 ? -3.557 1.849 -9.477 1 98.81 140 VAL B C 1
ATOM 4050 O O . VAL B 1 140 ? -4.348 2.119 -10.383 1 98.81 140 VAL B O 1
ATOM 4053 N N . SER B 1 141 ? -3.816 2.102 -8.211 1 98.75 141 SER B N 1
ATOM 4054 C CA . SER B 1 141 ? -5.137 2.596 -7.84 1 98.75 141 SER B CA 1
ATOM 4055 C C . SER B 1 141 ? -5.395 3.98 -8.422 1 98.75 141 SER B C 1
ATOM 4057 O O . SER B 1 141 ? -6.488 4.258 -8.922 1 98.75 141 SER B O 1
ATOM 4059 N N . ALA B 1 142 ? -4.395 4.848 -8.414 1 98.5 142 ALA B N 1
ATOM 4060 C CA . ALA B 1 142 ? -4.547 6.215 -8.906 1 98.5 142 ALA B CA 1
ATOM 4061 C C . ALA B 1 142 ? -4.852 6.23 -10.398 1 98.5 142 ALA B C 1
ATOM 4063 O O . ALA B 1 142 ? -5.758 6.938 -10.844 1 98.5 142 ALA B O 1
ATOM 4064 N N . CYS B 1 143 ? -4.113 5.426 -11.164 1 98.62 143 CYS B N 1
ATOM 4065 C CA . CYS B 1 143 ? -4.207 5.449 -12.617 1 98.62 143 CYS B CA 1
ATOM 4066 C C . CYS B 1 143 ? -5.473 4.746 -13.094 1 98.62 143 CYS B C 1
ATOM 4068 O O . CYS B 1 143 ? -5.883 4.906 -14.242 1 98.62 143 CYS B O 1
ATOM 4070 N N . LEU B 1 144 ? -6.059 3.965 -12.234 1 98.75 144 LEU B N 1
ATOM 4071 C CA . LEU B 1 144 ? -7.316 3.326 -12.602 1 98.75 144 LEU B CA 1
ATOM 4072 C C . LEU B 1 144 ? -8.508 4.164 -12.133 1 98.75 144 LEU B C 1
ATOM 4074 O O . LEU B 1 144 ? -9.5 4.289 -12.852 1 98.75 144 LEU B O 1
ATOM 4078 N N . ALA B 1 145 ? -8.445 4.789 -10.969 1 98.5 145 ALA B N 1
ATOM 4079 C CA . ALA B 1 145 ? -9.57 5.504 -10.383 1 98.5 145 ALA B CA 1
ATOM 4080 C C . ALA B 1 145 ? -9.992 6.684 -11.258 1 98.5 145 ALA B C 1
ATOM 4082 O O . ALA B 1 145 ? -11.18 6.988 -11.367 1 98.5 145 ALA B O 1
ATOM 4083 N N . THR B 1 146 ? -9.055 7.344 -11.898 1 96.75 146 THR B N 1
ATOM 4084 C CA . THR B 1 146 ? -9.312 8.57 -12.641 1 96.75 146 THR B CA 1
ATOM 4085 C C . THR B 1 146 ? -10.102 8.281 -13.914 1 96.75 146 THR B C 1
ATOM 4087 O O . THR B 1 146 ? -11.211 8.781 -14.086 1 96.75 146 THR B O 1
ATOM 4090 N N . PRO B 1 147 ? -9.578 7.398 -14.773 1 97.5 147 PRO B N 1
ATOM 4091 C CA . PRO B 1 147 ? -10.305 7.176 -16.031 1 97.5 147 PRO B CA 1
ATOM 4092 C C . PRO B 1 147 ? -11.633 6.441 -15.82 1 97.5 147 PRO B C 1
ATOM 4094 O O . PRO B 1 147 ? -12.562 6.609 -16.609 1 97.5 147 PRO B O 1
ATOM 4097 N N . PHE B 1 148 ? -11.789 5.637 -14.773 1 98.5 148 PHE B N 1
ATOM 4098 C CA . PHE B 1 148 ? -13.016 4.883 -14.562 1 98.5 148 PHE B CA 1
ATOM 4099 C C . PHE B 1 148 ? -13.938 5.605 -13.586 1 98.5 148 PHE B C 1
ATOM 4101 O O . PHE B 1 148 ? -14.977 5.074 -13.195 1 98.5 148 PHE B O 1
ATOM 4108 N N . LYS B 1 149 ? -13.57 6.773 -13.109 1 98.19 149 LYS B N 1
ATOM 4109 C CA . LYS B 1 149 ? -14.375 7.699 -12.312 1 98.19 149 LYS B CA 1
ATOM 4110 C C . LYS B 1 149 ? -14.875 7.031 -11.031 1 98.19 149 LYS B C 1
ATOM 4112 O O . LYS B 1 149 ? -16.062 7.078 -10.734 1 98.19 149 LYS B O 1
ATOM 4117 N N . ILE B 1 150 ? -13.984 6.402 -10.383 1 98.69 150 ILE B N 1
ATOM 4118 C CA . ILE B 1 150 ? -14.297 5.762 -9.109 1 98.69 150 ILE B CA 1
ATOM 4119 C C . ILE B 1 150 ? -14.539 6.824 -8.047 1 98.69 150 ILE B C 1
ATOM 4121 O O . ILE B 1 150 ? -13.75 7.762 -7.902 1 98.69 150 ILE B O 1
ATOM 4125 N N . LYS B 1 151 ? -15.602 6.637 -7.172 1 98.62 151 LYS B N 1
ATOM 4126 C CA . LYS B 1 151 ? -15.945 7.672 -6.199 1 98.62 151 LYS B CA 1
ATOM 4127 C C . LYS B 1 151 ? -15.859 7.133 -4.773 1 98.62 151 LYS B C 1
ATOM 4129 O O . LYS B 1 151 ? -15.812 7.906 -3.814 1 98.62 151 LYS B O 1
ATOM 4134 N N . GLY B 1 152 ? -15.859 5.793 -4.59 1 98.69 152 GLY B N 1
ATOM 4135 C CA . GLY B 1 152 ? -15.75 5.176 -3.277 1 98.69 152 GLY B CA 1
ATOM 4136 C C . GLY B 1 152 ? -14.328 5.129 -2.756 1 98.69 152 GLY B C 1
ATOM 4137 O O . GLY B 1 152 ? -13.508 5.992 -3.082 1 98.69 152 GLY B O 1
ATOM 4138 N N . VAL B 1 153 ? -14.078 4.172 -1.909 1 98.75 153 VAL B N 1
ATOM 4139 C CA . VAL B 1 153 ? -12.75 3.994 -1.332 1 98.75 153 VAL B CA 1
ATOM 4140 C C . VAL B 1 153 ? -11.734 3.742 -2.443 1 98.75 153 VAL B C 1
ATOM 4142 O O . VAL B 1 153 ? -12.039 3.07 -3.432 1 98.75 153 VAL B O 1
ATOM 4145 N N . ASN B 1 154 ? -10.508 4.328 -2.268 1 98.62 154 ASN B N 1
ATOM 4146 C CA . ASN B 1 154 ? -9.469 4.211 -3.283 1 98.62 154 ASN B CA 1
ATOM 4147 C C . ASN B 1 154 ? -8.078 4.281 -2.666 1 98.62 154 ASN B C 1
ATOM 4149 O O . ASN B 1 154 ? -7.629 5.352 -2.248 1 98.62 154 ASN B O 1
ATOM 4153 N N . PHE B 1 155 ? -7.375 3.146 -2.609 1 98.88 155 PHE B N 1
ATOM 4154 C CA . PHE B 1 155 ? -5.977 3.102 -2.199 1 98.88 155 PHE B CA 1
ATOM 4155 C C . PHE B 1 155 ? -5.332 1.789 -2.627 1 98.88 155 PHE B C 1
ATOM 4157 O O . PHE B 1 155 ? -6.016 0.88 -3.102 1 98.88 155 PHE B O 1
ATOM 4164 N N . SER B 1 156 ? -4.035 1.738 -2.535 1 98.88 156 SER B N 1
ATOM 4165 C CA . SER B 1 156 ? -3.268 0.534 -2.834 1 98.88 156 SER B CA 1
ATOM 4166 C C . SER B 1 156 ? -2.781 -0.142 -1.557 1 98.88 156 SER B C 1
ATOM 4168 O O . SER B 1 156 ? -2.398 0.532 -0.598 1 98.88 156 SER B O 1
ATOM 4170 N N . ILE B 1 157 ? -2.828 -1.435 -1.583 1 98.88 157 ILE B N 1
ATOM 4171 C CA . ILE B 1 157 ? -2.148 -2.23 -0.567 1 98.88 157 ILE B CA 1
ATOM 4172 C C . ILE B 1 157 ? -0.877 -2.842 -1.154 1 98.88 157 ILE B C 1
ATOM 4174 O O . ILE B 1 157 ? -0.866 -3.275 -2.309 1 98.88 157 ILE B O 1
ATOM 4178 N N . SER B 1 158 ? 0.166 -2.799 -0.369 1 98.75 158 SER B N 1
ATOM 4179 C CA . SER B 1 158 ? 1.395 -3.521 -0.681 1 98.75 158 SER B CA 1
ATOM 4180 C C . SER B 1 158 ? 1.8 -4.441 0.464 1 98.75 158 SER B C 1
ATOM 4182 O O . SER B 1 158 ? 1.856 -4.02 1.619 1 98.75 158 SER B O 1
ATOM 4184 N N . SER B 1 159 ? 2.027 -5.641 0.121 1 98.44 159 SER B N 1
ATOM 4185 C CA . SER B 1 159 ? 2.502 -6.68 1.03 1 98.44 159 SER B CA 1
ATOM 4186 C C . SER B 1 159 ? 3.352 -7.711 0.296 1 98.44 159 SER B C 1
ATOM 4188 O O . SER B 1 159 ? 3.16 -8.914 0.467 1 98.44 159 SER B O 1
ATOM 4190 N N . ALA B 1 160 ? 4.195 -7.238 -0.53 1 97.62 160 ALA B N 1
ATOM 4191 C CA . ALA B 1 160 ? 5.043 -8.102 -1.345 1 97.62 160 ALA B CA 1
ATOM 4192 C C . ALA B 1 160 ? 4.207 -9.078 -2.166 1 97.62 160 ALA B C 1
ATOM 4194 O O . ALA B 1 160 ? 3.291 -8.672 -2.883 1 97.62 160 ALA B O 1
ATOM 4195 N N . CYS B 1 161 ? 4.516 -10.367 -2.064 1 98.12 161 CYS B N 1
ATOM 4196 C CA . CYS B 1 161 ? 3.91 -11.375 -2.928 1 98.12 161 CYS B CA 1
ATOM 4197 C C . CYS B 1 161 ? 2.453 -11.609 -2.551 1 98.12 161 CYS B C 1
ATOM 4199 O O . CYS B 1 161 ? 1.694 -12.203 -3.322 1 98.12 161 CYS B O 1
ATOM 4201 N N . ALA B 1 162 ? 1.963 -11.062 -1.438 1 98.69 162 ALA B N 1
ATOM 4202 C CA . ALA B 1 162 ? 0.589 -11.266 -0.985 1 98.69 162 ALA B CA 1
ATOM 4203 C C . ALA B 1 162 ? -0.285 -10.062 -1.325 1 98.69 162 ALA B C 1
ATOM 4205 O O . ALA B 1 162 ? -1.462 -10.016 -0.959 1 98.69 162 ALA B O 1
ATOM 4206 N N . THR B 1 163 ? 0.195 -9.133 -2.029 1 98.88 163 THR B N 1
ATOM 4207 C CA . THR B 1 163 ? -0.378 -7.812 -2.25 1 98.88 163 THR B CA 1
ATOM 4208 C C . THR B 1 163 ? -1.808 -7.922 -2.773 1 98.88 163 THR B C 1
ATOM 4210 O O . THR B 1 163 ? -2.756 -7.52 -2.096 1 98.88 163 THR B O 1
ATOM 4213 N N . SER B 1 164 ? -1.971 -8.547 -3.889 1 98.94 164 SER B N 1
ATOM 4214 C CA . SER B 1 164 ? -3.281 -8.484 -4.527 1 98.94 164 SER B CA 1
ATOM 4215 C C . SER B 1 164 ? -4.27 -9.43 -3.863 1 98.94 164 SER B C 1
ATOM 4217 O O . SER B 1 164 ? -5.484 -9.258 -3.984 1 98.94 164 SER B O 1
ATOM 4219 N N . ALA B 1 165 ? -3.785 -10.469 -3.125 1 98.94 165 ALA B N 1
ATOM 4220 C CA . ALA B 1 165 ? -4.684 -11.266 -2.289 1 98.94 165 ALA B CA 1
ATOM 4221 C C . ALA B 1 165 ? -5.242 -10.43 -1.14 1 98.94 165 ALA B C 1
ATOM 4223 O O . ALA B 1 165 ? -6.434 -10.508 -0.83 1 98.94 165 ALA B O 1
ATOM 4224 N N . HIS B 1 166 ? -4.359 -9.641 -0.536 1 98.94 166 HIS B N 1
ATOM 4225 C CA . HIS B 1 166 ? -4.816 -8.727 0.502 1 98.94 166 HIS B CA 1
ATOM 4226 C C . HIS B 1 166 ? -5.793 -7.695 -0.061 1 98.94 166 HIS B C 1
ATOM 4228 O O . HIS B 1 166 ? -6.727 -7.277 0.625 1 98.94 166 HIS B O 1
ATOM 4234 N N . CYS B 1 167 ? -5.547 -7.258 -1.308 1 98.94 167 CYS B N 1
ATOM 4235 C CA . CYS B 1 167 ? -6.477 -6.316 -1.923 1 98.94 167 CYS B CA 1
ATOM 4236 C C . CYS B 1 167 ? -7.871 -6.926 -2.039 1 98.94 167 CYS B C 1
ATOM 4238 O O . CYS B 1 167 ? -8.867 -6.27 -1.732 1 98.94 167 CYS B O 1
ATOM 4240 N N . ILE B 1 168 ? -7.977 -8.148 -2.453 1 99 168 ILE B N 1
ATOM 4241 C CA . ILE B 1 168 ? -9.258 -8.836 -2.582 1 99 168 ILE B CA 1
ATOM 4242 C C . ILE B 1 168 ? -9.891 -9.008 -1.205 1 99 168 ILE B C 1
ATOM 4244 O O . ILE B 1 168 ? -11.086 -8.75 -1.029 1 99 168 ILE B O 1
ATOM 4248 N N . GLY B 1 169 ? -9.078 -9.453 -0.219 1 98.94 169 GLY B N 1
ATOM 4249 C CA . GLY B 1 169 ? -9.586 -9.586 1.139 1 98.94 169 GLY B CA 1
ATOM 4250 C C . GLY B 1 169 ? -10.109 -8.281 1.71 1 98.94 169 GLY B C 1
ATOM 4251 O O . GLY B 1 169 ? -11.172 -8.258 2.338 1 98.94 169 GLY B O 1
ATOM 4252 N N . SER B 1 170 ? -9.375 -7.23 1.507 1 98.94 170 SER B N 1
ATOM 4253 C CA . SER B 1 170 ? -9.789 -5.914 1.989 1 98.94 170 SER B CA 1
ATOM 4254 C C . SER B 1 170 ? -11.062 -5.449 1.298 1 98.94 170 SER B C 1
ATOM 4256 O O . SER B 1 170 ? -11.898 -4.781 1.912 1 98.94 170 SER B O 1
ATOM 4258 N N . ALA B 1 171 ? -11.156 -5.715 0.002 1 98.94 171 ALA B N 1
ATOM 4259 C CA . ALA B 1 171 ? -12.391 -5.406 -0.716 1 98.94 171 ALA B CA 1
ATOM 4260 C C . ALA B 1 171 ? -13.586 -6.109 -0.078 1 98.94 171 ALA B C 1
ATOM 4262 O O . ALA B 1 171 ? -14.633 -5.492 0.136 1 98.94 171 ALA B O 1
ATOM 4263 N N . MET B 1 172 ? -13.453 -7.348 0.23 1 98.88 172 MET B N 1
ATOM 4264 C CA . MET B 1 172 ? -14.492 -8.109 0.912 1 98.88 172 MET B CA 1
ATOM 4265 C C . MET B 1 172 ? -14.883 -7.449 2.23 1 98.88 172 MET B C 1
ATOM 4267 O O . MET B 1 172 ? -16.062 -7.32 2.543 1 98.88 172 MET B O 1
ATOM 4271 N N . GLU B 1 173 ? -13.906 -7.004 2.98 1 98.75 173 GLU B N 1
ATOM 4272 C CA . GLU B 1 173 ? -14.141 -6.418 4.297 1 98.75 173 GLU B CA 1
ATOM 4273 C C . GLU B 1 173 ? -14.883 -5.09 4.184 1 98.75 173 GLU B C 1
ATOM 4275 O O . GLU B 1 173 ? -15.711 -4.762 5.039 1 98.75 173 GLU B O 1
ATOM 4280 N N . GLN B 1 174 ? -14.562 -4.305 3.137 1 98.81 174 GLN B N 1
ATOM 4281 C CA . GLN B 1 174 ? -15.289 -3.059 2.92 1 98.81 174 GLN B CA 1
ATOM 4282 C C . GLN B 1 174 ? -16.766 -3.322 2.67 1 98.81 174 GLN B C 1
ATOM 4284 O O . GLN B 1 174 ? -17.625 -2.549 3.104 1 98.81 174 GLN B O 1
ATOM 4289 N N . ILE B 1 175 ? -17.047 -4.336 1.938 1 98.88 175 ILE B N 1
ATOM 4290 C CA . ILE B 1 175 ? -18.438 -4.715 1.651 1 98.88 175 ILE B CA 1
ATOM 4291 C C . ILE B 1 175 ? -19.094 -5.25 2.918 1 98.88 175 ILE B C 1
ATOM 4293 O O . ILE B 1 175 ? -20.234 -4.906 3.221 1 98.88 175 ILE B O 1
ATOM 4297 N N . GLN B 1 176 ? -18.375 -6.035 3.697 1 98.5 176 GLN B N 1
ATOM 4298 C CA . GLN B 1 176 ? -18.906 -6.602 4.93 1 98.5 176 GLN B CA 1
ATOM 4299 C C . GLN B 1 176 ? -19.203 -5.512 5.961 1 98.5 176 GLN B C 1
ATOM 4301 O O . GLN B 1 176 ? -20.125 -5.637 6.758 1 98.5 176 GLN B O 1
ATOM 4306 N N . LEU B 1 177 ? -18.438 -4.449 5.926 1 97.75 177 LEU B N 1
ATOM 4307 C CA . LEU B 1 177 ? -18.641 -3.314 6.82 1 97.75 177 LEU B CA 1
ATOM 4308 C C . LEU B 1 177 ? -19.828 -2.467 6.371 1 97.75 177 LEU B C 1
ATOM 4310 O O . LEU B 1 177 ? -20.25 -1.554 7.082 1 97.75 177 LEU B O 1
ATOM 4314 N N . GLY B 1 178 ? -20.391 -2.736 5.164 1 97.75 178 GLY B N 1
ATOM 4315 C CA . GLY B 1 178 ? -21.484 -1.97 4.609 1 97.75 178 GLY B CA 1
ATOM 4316 C C . GLY B 1 178 ? -21.062 -0.642 4.016 1 97.75 178 GLY B C 1
ATOM 4317 O O . GLY B 1 178 ? -21.891 0.224 3.744 1 97.75 178 GLY B O 1
ATOM 4318 N N . LYS B 1 179 ? -19.781 -0.469 3.77 1 97.94 179 LYS B N 1
ATOM 4319 C CA . LYS B 1 179 ? -19.266 0.807 3.293 1 97.94 179 LYS B CA 1
ATOM 4320 C C . LYS B 1 179 ? -19.234 0.858 1.768 1 97.94 179 LYS B C 1
ATOM 4322 O O . LYS B 1 179 ? -19.25 1.94 1.178 1 97.94 179 L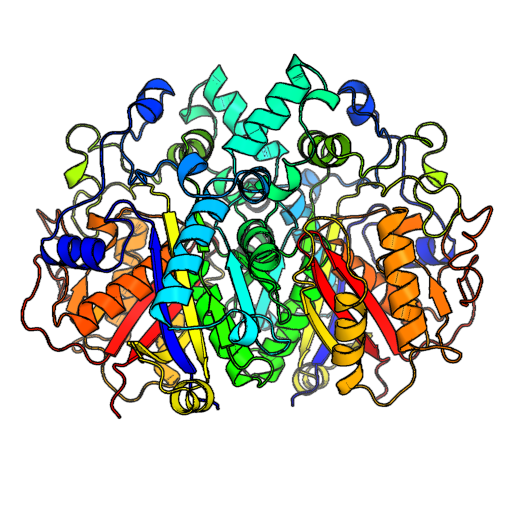YS B O 1
ATOM 4327 N N . GLN B 1 180 ? -19.141 -0.286 1.118 1 98.75 180 GLN B N 1
ATOM 4328 C CA . GLN B 1 180 ? -19.156 -0.414 -0.335 1 98.75 180 GLN B CA 1
ATOM 4329 C C . GLN B 1 180 ? -20.109 -1.524 -0.779 1 98.75 180 GLN B C 1
ATOM 4331 O O . GLN B 1 180 ? -20.281 -2.514 -0.068 1 98.75 180 GLN B O 1
ATOM 4336 N N . ASP B 1 181 ? -20.703 -1.407 -1.983 1 98.88 181 ASP B N 1
ATOM 4337 C CA . ASP B 1 181 ? -21.5 -2.469 -2.582 1 98.88 181 ASP B CA 1
ATOM 4338 C C . ASP B 1 181 ? -20.688 -3.264 -3.602 1 98.88 181 ASP B C 1
ATOM 4340 O O . ASP B 1 181 ? -20.984 -4.434 -3.855 1 98.88 181 ASP B O 1
ATOM 4344 N N . MET B 1 182 ? -19.734 -2.623 -4.168 1 98.88 182 MET B N 1
ATOM 4345 C CA . MET B 1 182 ? -18.828 -3.193 -5.168 1 98.88 182 MET B CA 1
ATOM 4346 C C . MET B 1 182 ? -17.438 -2.59 -5.051 1 98.88 182 MET B C 1
ATOM 4348 O O . MET B 1 182 ? -17.297 -1.391 -4.809 1 98.88 182 MET B O 1
ATOM 4352 N N . VAL B 1 183 ? -16.406 -3.416 -5.148 1 98.94 183 VAL B N 1
ATOM 4353 C CA . VAL B 1 183 ? -15.031 -2.951 -5.133 1 98.94 183 VAL B CA 1
ATOM 4354 C C . VAL B 1 183 ? -14.227 -3.672 -6.215 1 98.94 183 VAL B C 1
ATOM 4356 O O . VAL B 1 183 ? -14.203 -4.906 -6.262 1 98.94 183 VAL B O 1
ATOM 4359 N N . PHE B 1 184 ? -13.609 -2.932 -7.098 1 99 184 PHE B N 1
ATOM 4360 C CA . PHE B 1 184 ? -12.594 -3.523 -7.957 1 99 184 PHE B CA 1
ATOM 4361 C C . PHE B 1 184 ? -11.32 -3.814 -7.164 1 99 184 PHE B C 1
ATOM 4363 O O . PHE B 1 184 ? -10.828 -2.947 -6.441 1 99 184 PHE B O 1
ATOM 4370 N N . ALA B 1 185 ? -10.836 -5.035 -7.266 1 99 185 ALA B N 1
ATOM 4371 C CA . ALA B 1 185 ? -9.688 -5.441 -6.465 1 99 185 ALA B CA 1
ATOM 4372 C C . ALA B 1 185 ? -8.672 -6.207 -7.309 1 99 185 ALA B C 1
ATOM 4374 O O . ALA B 1 185 ? -9.047 -6.98 -8.195 1 99 185 ALA B O 1
ATOM 4375 N N . GLY B 1 186 ? -7.387 -5.953 -7.098 1 98.94 186 GLY B N 1
ATOM 4376 C CA . GLY B 1 186 ? -6.344 -6.66 -7.82 1 98.94 186 GLY B CA 1
ATOM 4377 C C . GLY B 1 186 ? -4.992 -5.977 -7.742 1 98.94 186 GLY B C 1
ATOM 4378 O O . GLY B 1 186 ? -4.578 -5.531 -6.672 1 98.94 186 GLY B O 1
ATOM 4379 N N . GLY B 1 187 ? -4.289 -6.051 -8.922 1 98.81 187 GLY B N 1
ATOM 4380 C CA . GLY B 1 187 ? -2.957 -5.461 -8.914 1 98.81 187 GLY B CA 1
ATOM 4381 C C . GLY B 1 187 ? -2.25 -5.574 -10.25 1 98.81 187 GLY B C 1
ATOM 4382 O O . GLY B 1 187 ? -2.812 -6.098 -11.219 1 98.81 187 GLY B O 1
ATOM 4383 N N . GLY B 1 188 ? -1.104 -4.922 -10.328 1 98.94 188 GLY B N 1
ATOM 4384 C CA . GLY B 1 188 ? -0.182 -4.945 -11.453 1 98.94 188 GLY B CA 1
ATOM 4385 C C . GLY B 1 188 ? 1.274 -4.945 -11.031 1 98.94 188 GLY B C 1
ATOM 4386 O O . GLY B 1 188 ? 1.613 -4.453 -9.953 1 98.94 188 GLY B O 1
ATOM 4387 N N . GLU B 1 189 ? 2.068 -5.508 -11.906 1 98.81 189 GLU B N 1
ATOM 4388 C CA . GLU B 1 189 ? 3.5 -5.543 -11.625 1 98.81 189 GLU B CA 1
ATOM 4389 C C . GLU B 1 189 ? 4.316 -5.359 -12.906 1 98.81 189 GLU B C 1
ATOM 4391 O O . GLU B 1 189 ? 3.99 -5.934 -13.945 1 98.81 189 GLU B O 1
ATOM 4396 N N . GLU B 1 190 ? 5.312 -4.559 -12.727 1 98.31 190 GLU B N 1
ATOM 4397 C CA . GLU B 1 190 ? 6.297 -4.332 -13.781 1 98.31 190 GLU B CA 1
ATOM 4398 C C . GLU B 1 190 ? 7.367 -5.422 -13.781 1 98.31 190 GLU B C 1
ATOM 4400 O O . GLU B 1 190 ? 7.672 -6 -12.734 1 98.31 190 GLU B O 1
ATOM 4405 N N . GLU B 1 191 ? 7.871 -5.785 -14.961 1 98.56 191 GLU B N 1
ATOM 4406 C CA . GLU B 1 191 ? 9.031 -6.656 -15.133 1 98.56 191 GLU B CA 1
ATOM 4407 C C . GLU B 1 191 ? 10.109 -5.992 -15.984 1 98.56 191 GLU B C 1
ATOM 4409 O O . GLU B 1 191 ? 9.867 -5.656 -17.141 1 98.56 191 GLU B O 1
ATOM 4414 N N . HIS B 1 192 ? 11.242 -5.73 -15.438 1 98.69 192 HIS B N 1
ATOM 4415 C CA . HIS B 1 192 ? 12.383 -5.07 -16.047 1 98.69 192 HIS B CA 1
ATOM 4416 C C . HIS B 1 192 ? 13.688 -5.422 -15.336 1 98.69 192 HIS B C 1
ATOM 4418 O O . HIS B 1 192 ? 13.672 -5.715 -14.141 1 98.69 192 HIS B O 1
ATOM 4424 N N . TRP B 1 193 ? 14.781 -5.387 -15.984 1 98.69 193 TRP B N 1
ATOM 4425 C CA . TRP B 1 193 ? 16.047 -5.797 -15.391 1 98.69 193 TRP B CA 1
ATOM 4426 C C . TRP B 1 193 ? 16.406 -4.926 -14.188 1 98.69 193 TRP B C 1
ATOM 4428 O O . TRP B 1 193 ? 17.031 -5.395 -13.242 1 98.69 193 TRP B O 1
ATOM 4438 N N . SER B 1 194 ? 15.961 -3.617 -14.188 1 98.62 194 SER B N 1
ATOM 4439 C CA . SER B 1 194 ? 16.25 -2.701 -13.086 1 98.62 194 SER B CA 1
ATOM 4440 C C . SER B 1 194 ? 15.523 -3.125 -11.812 1 98.62 194 SER B C 1
ATOM 4442 O O . SER B 1 194 ? 15.922 -2.748 -10.711 1 98.62 194 SER B O 1
ATOM 4444 N N . GLN B 1 195 ? 14.492 -3.85 -11.93 1 98.38 195 GLN B N 1
ATOM 4445 C CA . GLN B 1 195 ? 13.781 -4.441 -10.797 1 98.38 195 GLN B CA 1
ATOM 4446 C C . GLN B 1 195 ? 14.336 -5.824 -10.461 1 98.38 195 GLN B C 1
ATOM 4448 O O . GLN B 1 195 ? 14.617 -6.125 -9.305 1 98.38 195 GLN B O 1
ATOM 4453 N N . SER B 1 196 ? 14.531 -6.641 -11.484 1 98.62 196 SER B N 1
ATOM 4454 C CA . SER B 1 196 ? 14.906 -8.039 -11.336 1 98.62 196 SER B CA 1
ATOM 4455 C C . SER B 1 196 ? 16.297 -8.18 -10.742 1 98.62 196 SER B C 1
ATOM 4457 O O . SER B 1 196 ? 16.594 -9.164 -10.062 1 98.62 196 SER B O 1
ATOM 4459 N N . CYS B 1 197 ? 17.172 -7.172 -10.953 1 98.81 197 CYS B N 1
ATOM 4460 C CA . CYS B 1 197 ? 18.547 -7.254 -10.461 1 98.81 197 CYS B CA 1
ATOM 4461 C C . CYS B 1 197 ? 18.562 -7.285 -8.938 1 98.81 197 CYS B C 1
ATOM 4463 O O . CYS B 1 197 ? 19.484 -7.867 -8.336 1 98.81 197 CYS B O 1
ATOM 4465 N N . LEU B 1 198 ? 17.578 -6.66 -8.289 1 98.56 198 LEU B N 1
ATOM 4466 C CA . LEU B 1 198 ? 17.5 -6.66 -6.828 1 98.56 198 LEU B CA 1
ATOM 4467 C C . LEU B 1 198 ? 17.281 -8.078 -6.297 1 98.56 198 LEU B C 1
ATOM 4469 O O . LEU B 1 198 ? 17.953 -8.492 -5.348 1 98.56 198 LEU B O 1
ATOM 4473 N N . PHE B 1 199 ? 16.375 -8.805 -6.941 1 98.31 199 PHE B N 1
ATOM 4474 C CA . PHE B 1 199 ? 16.078 -10.18 -6.543 1 98.31 199 PHE B CA 1
ATOM 4475 C C . PHE B 1 199 ? 17.219 -11.117 -6.922 1 98.31 199 PHE B C 1
ATOM 4477 O O . PHE B 1 199 ? 17.5 -12.078 -6.203 1 98.31 199 PHE B O 1
ATOM 4484 N N . ASP B 1 200 ? 17.75 -10.852 -8.047 1 98.69 200 ASP B N 1
ATOM 4485 C CA . ASP B 1 200 ? 18.906 -11.633 -8.484 1 98.69 200 ASP B CA 1
ATOM 4486 C C . ASP B 1 200 ? 20.062 -11.508 -7.488 1 98.69 200 ASP B C 1
ATOM 4488 O O . ASP B 1 200 ? 20.719 -12.5 -7.156 1 98.69 200 ASP B O 1
ATOM 4492 N N . ALA B 1 201 ? 20.312 -10.312 -7.02 1 98.44 201 ALA B N 1
ATOM 4493 C CA . ALA B 1 201 ? 21.422 -10.008 -6.121 1 98.44 201 ALA B CA 1
ATOM 4494 C C . ALA B 1 201 ? 21.281 -10.758 -4.801 1 98.44 201 ALA B C 1
ATOM 4496 O O . ALA B 1 201 ? 22.281 -11.133 -4.18 1 98.44 201 ALA B O 1
ATOM 4497 N N . MET B 1 202 ? 20.125 -11.016 -4.375 1 97.06 202 MET B N 1
ATOM 4498 C CA . MET B 1 202 ? 19.938 -11.711 -3.102 1 97.06 202 MET B CA 1
ATOM 4499 C C . MET B 1 202 ? 19.844 -13.219 -3.312 1 97.06 202 MET B C 1
ATOM 4501 O O . MET B 1 202 ? 19.594 -13.969 -2.365 1 97.06 202 MET B O 1
ATOM 4505 N N . GLY B 1 203 ? 19.891 -13.688 -4.574 1 97 203 GLY B N 1
ATOM 4506 C CA . GLY B 1 203 ? 19.938 -15.109 -4.871 1 97 203 GLY B CA 1
ATOM 4507 C C . GLY B 1 203 ? 18.578 -15.773 -4.887 1 97 203 GLY B C 1
ATOM 4508 O O . GLY B 1 203 ? 18.469 -16.984 -4.672 1 97 203 GLY B O 1
ATOM 4509 N N . ALA B 1 204 ? 17.531 -15.016 -5.203 1 97.12 204 ALA B N 1
ATOM 4510 C CA . ALA B 1 204 ? 16.172 -15.547 -5.109 1 97.12 204 ALA B CA 1
ATOM 4511 C C . ALA B 1 204 ? 15.695 -16.094 -6.453 1 97.12 204 ALA B C 1
ATOM 4513 O O . ALA B 1 204 ? 14.727 -16.859 -6.512 1 97.12 204 ALA B O 1
ATOM 4514 N N . LEU B 1 205 ? 16.375 -15.758 -7.539 1 98.56 205 LEU B N 1
ATOM 4515 C CA . LEU B 1 205 ? 15.883 -16.109 -8.867 1 98.56 205 LEU B CA 1
ATOM 4516 C C . LEU B 1 205 ? 16.562 -17.375 -9.375 1 98.56 205 LEU B C 1
ATOM 4518 O O . LEU B 1 205 ? 17.688 -17.688 -8.984 1 98.56 205 LEU B O 1
ATOM 4522 N N . SER B 1 206 ? 15.852 -18.078 -10.242 1 98.69 206 SER B N 1
ATOM 4523 C CA . SER B 1 206 ? 16.406 -19.25 -10.891 1 98.69 206 SER B CA 1
ATOM 4524 C C . SER B 1 206 ? 17.578 -18.891 -11.789 1 98.69 206 SER B C 1
ATOM 4526 O O . SER B 1 206 ? 17.5 -17.953 -12.57 1 98.69 206 SER B O 1
ATOM 4528 N N . THR B 1 207 ? 18.672 -19.641 -11.648 1 98.31 207 THR B N 1
ATOM 4529 C CA . THR B 1 207 ? 19.859 -19.328 -12.438 1 98.31 207 THR B CA 1
ATOM 4530 C C . THR B 1 207 ? 20.359 -20.562 -13.172 1 98.31 207 THR B C 1
ATOM 4532 O O . THR B 1 207 ? 21.141 -20.453 -14.117 1 98.31 207 THR B O 1
ATOM 4535 N N . GLN B 1 208 ? 19.938 -21.75 -12.836 1 97.94 208 GLN B N 1
ATOM 4536 C CA . GLN B 1 208 ? 20.516 -23 -13.344 1 97.94 208 GLN B CA 1
ATOM 4537 C C . GLN B 1 208 ? 19.797 -23.453 -14.609 1 97.94 208 GLN B C 1
ATOM 4539 O O . GLN B 1 208 ? 20.203 -24.438 -15.234 1 97.94 208 GLN B O 1
ATOM 4544 N N . TYR B 1 209 ? 18.797 -22.734 -15.031 1 98.31 209 TYR B N 1
ATOM 4545 C CA . TYR B 1 209 ? 17.984 -23.203 -16.141 1 98.31 209 TYR B CA 1
ATOM 4546 C C . TYR B 1 209 ? 17.891 -22.156 -17.234 1 98.31 209 TYR B C 1
ATOM 4548 O O . TYR B 1 209 ? 16.875 -22.062 -17.938 1 98.31 209 TYR B O 1
ATOM 4556 N N . ASN B 1 210 ? 18.859 -21.328 -17.359 1 98.5 210 ASN B N 1
ATOM 4557 C CA . ASN B 1 210 ? 18.875 -20.266 -18.359 1 98.5 210 ASN B CA 1
ATOM 4558 C C . ASN B 1 210 ? 18.781 -20.844 -19.766 1 98.5 210 ASN B C 1
ATOM 4560 O O . ASN B 1 210 ? 18.203 -20.219 -20.656 1 98.5 210 ASN B O 1
ATOM 4564 N N . ASP B 1 211 ? 19.219 -22.109 -20 1 98.25 211 ASP B N 1
ATOM 4565 C CA . ASP B 1 211 ? 19.234 -22.734 -21.328 1 98.25 211 ASP B CA 1
ATOM 4566 C C . ASP B 1 211 ? 17.938 -23.5 -21.594 1 98.25 211 ASP B C 1
ATOM 4568 O O . ASP B 1 211 ? 17.672 -23.875 -22.734 1 98.25 211 ASP B O 1
ATOM 4572 N N . THR B 1 212 ? 17.141 -23.719 -20.609 1 98 212 THR B N 1
ATOM 4573 C CA . THR B 1 212 ? 15.836 -24.375 -20.719 1 98 212 THR B CA 1
ATOM 4574 C C . THR B 1 212 ? 14.766 -23.594 -19.969 1 98 212 THR B C 1
ATOM 4576 O O . THR B 1 212 ? 14.188 -24.094 -19 1 98 212 THR B O 1
ATOM 4579 N N . PRO B 1 213 ? 14.477 -22.391 -20.484 1 98.06 213 PRO B N 1
ATOM 4580 C CA . PRO B 1 213 ? 13.586 -21.484 -19.766 1 98.06 213 PRO B CA 1
ATOM 4581 C C . PRO B 1 213 ? 12.25 -22.125 -19.391 1 98.06 213 PRO B C 1
ATOM 4583 O O . PRO B 1 213 ? 11.719 -21.875 -18.312 1 98.06 213 PRO B O 1
ATOM 4586 N N . GLU B 1 214 ? 11.695 -22.953 -20.188 1 95.88 214 GLU B N 1
ATOM 4587 C CA . GLU B 1 214 ? 10.391 -23.562 -19.984 1 95.88 214 GLU B CA 1
ATOM 4588 C C . GLU B 1 214 ? 10.422 -24.531 -18.797 1 95.88 214 GLU B C 1
ATOM 4590 O O . GLU B 1 214 ? 9.375 -24.938 -18.281 1 95.88 214 GLU B O 1
ATOM 4595 N N . LYS B 1 215 ? 11.609 -24.859 -18.312 1 97.12 215 LYS B N 1
ATOM 4596 C CA . LYS B 1 215 ? 11.758 -25.812 -17.203 1 97.12 215 LYS B CA 1
ATOM 4597 C C . LYS B 1 215 ? 12.219 -25.094 -15.93 1 97.12 215 LYS B C 1
ATOM 4599 O O . LYS B 1 215 ? 12.414 -25.719 -14.891 1 97.12 215 LYS B O 1
ATOM 4604 N N . ALA B 1 216 ? 12.367 -23.766 -15.992 1 98.06 216 ALA B N 1
ATOM 4605 C CA . ALA B 1 216 ? 13.055 -23.016 -14.945 1 98.06 216 ALA B CA 1
ATOM 4606 C C . ALA B 1 216 ? 12.219 -22.984 -13.664 1 98.06 216 ALA B C 1
ATOM 4608 O O . ALA B 1 216 ? 12.758 -23.156 -12.57 1 98.06 216 ALA B O 1
ATOM 4609 N N . SER B 1 217 ? 10.992 -22.641 -13.812 1 97.62 217 SER B N 1
ATOM 4610 C CA . SER B 1 217 ? 10.117 -22.656 -12.641 1 97.62 217 SER B CA 1
ATOM 4611 C C . SER B 1 217 ? 9.617 -24.062 -12.336 1 97.62 217 SER B C 1
ATOM 4613 O O . SER B 1 217 ? 8.945 -24.672 -13.164 1 97.62 217 SER B O 1
ATOM 4615 N N . ARG B 1 218 ? 9.914 -24.594 -11.195 1 98.06 218 ARG B N 1
ATOM 4616 C CA . ARG B 1 218 ? 9.703 -26.016 -10.93 1 98.06 218 ARG B CA 1
ATOM 4617 C C . ARG B 1 218 ? 9.438 -26.266 -9.445 1 98.06 218 ARG B C 1
ATOM 4619 O O . ARG B 1 218 ? 10.141 -27.047 -8.812 1 98.06 218 ARG B O 1
ATOM 4626 N N . ALA B 1 219 ? 8.398 -25.656 -8.953 1 97.88 219 ALA B N 1
ATOM 4627 C CA . ALA B 1 219 ? 8.008 -25.766 -7.551 1 97.88 219 ALA B CA 1
ATOM 4628 C C . ALA B 1 219 ? 7.926 -27.234 -7.125 1 97.88 219 ALA B C 1
ATOM 4630 O O . ALA B 1 219 ? 7.355 -28.062 -7.84 1 97.88 219 ALA B O 1
ATOM 4631 N N . TYR B 1 220 ? 8.586 -27.578 -5.934 1 97.62 220 TYR B N 1
ATOM 4632 C CA . TYR B 1 220 ? 8.547 -28.859 -5.227 1 97.62 220 TYR B CA 1
ATOM 4633 C C . TYR B 1 220 ? 9.484 -29.859 -5.871 1 97.62 220 TYR B C 1
ATOM 4635 O O . TYR B 1 220 ? 9.68 -30.969 -5.344 1 97.62 220 TYR B O 1
ATOM 4643 N N . ASP B 1 221 ? 10.047 -29.531 -7.035 1 98.12 221 ASP B N 1
ATOM 4644 C CA . ASP B 1 221 ? 11.086 -30.406 -7.582 1 98.12 221 ASP B CA 1
ATOM 4645 C C . ASP B 1 221 ? 12.328 -30.391 -6.699 1 98.12 221 ASP B C 1
ATOM 4647 O O . ASP B 1 221 ? 12.68 -29.359 -6.121 1 98.12 221 ASP B O 1
ATOM 4651 N N . ALA B 1 222 ? 13.008 -31.453 -6.641 1 97.56 222 ALA B N 1
ATOM 4652 C CA . ALA B 1 222 ? 14.188 -31.609 -5.789 1 97.56 222 ALA B CA 1
ATOM 4653 C C . ALA B 1 222 ? 15.312 -30.688 -6.242 1 97.56 222 ALA B C 1
ATOM 4655 O O . ALA B 1 222 ? 16.156 -30.281 -5.438 1 97.56 222 ALA B O 1
ATOM 4656 N N . LYS B 1 223 ? 15.305 -30.312 -7.48 1 97.44 223 LYS B N 1
ATOM 4657 C CA . LYS B 1 223 ? 16.406 -29.531 -8.023 1 97.44 223 LYS B CA 1
ATOM 4658 C C . LYS B 1 223 ? 15.984 -28.094 -8.289 1 97.44 223 LYS B C 1
ATOM 4660 O O . LYS B 1 223 ? 16.609 -27.391 -9.094 1 97.44 223 LYS B O 1
ATOM 4665 N N . ARG B 1 224 ? 14.906 -27.656 -7.668 1 98.12 224 ARG B N 1
ATOM 4666 C CA . ARG B 1 224 ? 14.484 -26.266 -7.816 1 98.12 224 ARG B CA 1
ATOM 4667 C C . ARG B 1 224 ? 15.555 -25.312 -7.285 1 98.12 224 ARG B C 1
ATOM 4669 O O . ARG B 1 224 ? 16.297 -25.656 -6.371 1 98.12 224 ARG B O 1
ATOM 4676 N N . ASP B 1 225 ? 15.57 -24.031 -7.84 1 97.94 225 ASP B N 1
ATOM 4677 C CA . ASP B 1 225 ? 16.672 -23.188 -7.414 1 97.94 225 ASP B CA 1
ATOM 4678 C C . ASP B 1 225 ? 16.25 -21.719 -7.328 1 97.94 225 ASP B C 1
ATOM 4680 O O . ASP B 1 225 ? 17.078 -20.828 -7.391 1 97.94 225 ASP B O 1
ATOM 4684 N N . GLY B 1 226 ? 14.961 -21.406 -7.34 1 98 226 GLY B N 1
ATOM 4685 C CA . GLY B 1 226 ? 14.484 -20.047 -7.227 1 98 226 GLY B CA 1
ATOM 4686 C C . GLY B 1 226 ? 13.266 -19.766 -8.078 1 98 226 GLY B C 1
ATOM 4687 O O . GLY B 1 226 ? 12.891 -20.578 -8.93 1 98 226 GLY B O 1
ATOM 4688 N N . PHE B 1 227 ? 12.664 -18.609 -7.812 1 97.88 227 PHE B N 1
ATOM 4689 C CA . PHE B 1 227 ? 11.484 -18.312 -8.617 1 97.88 227 PHE B CA 1
ATOM 4690 C C . PHE B 1 227 ? 11.875 -17.641 -9.922 1 97.88 227 PHE B C 1
ATOM 4692 O O . PHE B 1 227 ? 13.016 -17.188 -10.078 1 97.88 227 PHE B O 1
ATOM 4699 N N . VAL B 1 228 ? 11.047 -17.703 -10.922 1 98.81 228 VAL B N 1
ATOM 4700 C CA . VAL B 1 228 ? 11.172 -16.969 -12.18 1 98.81 228 VAL B CA 1
ATOM 4701 C C . VAL B 1 228 ? 10.32 -15.711 -12.133 1 98.81 228 VAL B C 1
ATOM 4703 O O . VAL B 1 228 ? 9.102 -15.781 -11.953 1 98.81 228 VAL B O 1
ATOM 4706 N N . ILE B 1 229 ? 10.945 -14.602 -12.328 1 98.75 229 ILE B N 1
ATOM 4707 C CA . ILE B 1 229 ? 10.234 -13.336 -12.219 1 98.75 229 ILE B CA 1
ATOM 4708 C C . ILE B 1 229 ? 9.297 -13.164 -13.414 1 98.75 229 ILE B C 1
ATOM 4710 O O . ILE B 1 229 ? 9.562 -13.68 -14.5 1 98.75 229 ILE B O 1
ATOM 4714 N N . ALA B 1 230 ? 8.164 -12.516 -13.172 1 98.81 230 ALA B N 1
ATOM 4715 C CA . ALA B 1 230 ? 7.191 -12.234 -14.219 1 98.81 230 ALA B CA 1
ATOM 4716 C C . ALA B 1 230 ? 6.52 -10.883 -13.992 1 98.81 230 ALA B C 1
ATOM 4718 O O . ALA B 1 230 ? 6.695 -10.258 -12.945 1 98.81 230 ALA B O 1
ATOM 4719 N N . GLY B 1 231 ? 5.832 -10.32 -14.977 1 98.56 231 GLY B N 1
ATOM 4720 C CA . GLY B 1 231 ? 4.98 -9.148 -14.898 1 98.56 231 GLY B CA 1
ATOM 4721 C C . GLY B 1 231 ? 3.535 -9.43 -15.266 1 98.56 231 GLY B C 1
ATOM 4722 O O . GLY B 1 231 ? 3.182 -10.562 -15.586 1 98.56 231 GLY B O 1
ATOM 4723 N N . GLY B 1 232 ? 2.719 -8.391 -15.172 1 98.81 232 GLY B N 1
ATOM 4724 C CA . GLY B 1 232 ? 1.327 -8.539 -15.562 1 98.81 232 GLY B CA 1
ATOM 4725 C C . GLY B 1 232 ? 0.365 -7.832 -14.633 1 98.81 232 GLY B C 1
ATOM 4726 O O . GLY B 1 232 ? 0.764 -6.934 -13.891 1 98.81 232 GLY B O 1
ATOM 4727 N N . GLY B 1 233 ? -0.896 -8.141 -14.836 1 98.88 233 GLY B N 1
ATOM 4728 C CA . GLY B 1 233 ? -1.958 -7.559 -14.031 1 98.88 233 GLY B CA 1
ATOM 4729 C C . GLY B 1 233 ? -3.189 -8.438 -13.938 1 98.88 233 GLY B C 1
ATOM 4730 O O . GLY B 1 233 ? -3.328 -9.406 -14.695 1 98.88 233 GLY B O 1
ATOM 4731 N N . GLY B 1 234 ? -3.945 -8.203 -13 1 98.94 234 GLY B N 1
ATOM 4732 C CA . GLY B 1 234 ? -5.23 -8.852 -12.781 1 98.94 234 GLY B CA 1
ATOM 4733 C C . GLY B 1 234 ? -6.199 -7.992 -11.984 1 98.94 234 GLY B C 1
ATOM 4734 O O . GLY B 1 234 ? -5.785 -7.223 -11.117 1 98.94 234 GLY B O 1
ATOM 4735 N N . MET B 1 235 ? -7.461 -8.102 -12.344 1 99 235 MET B N 1
ATOM 4736 C CA . MET B 1 235 ? -8.531 -7.391 -11.648 1 99 235 MET B CA 1
ATOM 4737 C C . MET B 1 235 ? -9.781 -8.258 -11.531 1 99 235 MET B C 1
ATOM 4739 O O . MET B 1 235 ? -10.133 -8.969 -12.477 1 99 235 MET B O 1
ATOM 4743 N N . VAL B 1 236 ? -10.422 -8.18 -10.367 1 99 236 VAL B N 1
ATOM 4744 C CA . VAL B 1 236 ? -11.711 -8.836 -10.195 1 99 236 VAL B CA 1
ATOM 4745 C C . VAL B 1 236 ? -12.742 -7.832 -9.688 1 99 236 VAL B C 1
ATOM 4747 O O . VAL B 1 236 ? -12.383 -6.816 -9.086 1 99 236 VAL B O 1
ATOM 4750 N N . VAL B 1 237 ? -14 -8.102 -10.008 1 99 237 VAL B N 1
ATOM 4751 C CA . VAL B 1 237 ? -15.117 -7.336 -9.477 1 99 237 VAL B CA 1
ATOM 4752 C C . VAL B 1 237 ? -15.672 -8.023 -8.234 1 99 237 VAL B C 1
ATOM 4754 O O . VAL B 1 237 ? -16.375 -9.031 -8.328 1 99 237 VAL B O 1
ATOM 4757 N N . VAL B 1 238 ? -15.359 -7.488 -7.055 1 99 238 VAL B N 1
ATOM 4758 C CA . VAL B 1 238 ? -15.875 -7.98 -5.785 1 99 238 VAL B CA 1
ATOM 4759 C C . VAL B 1 238 ? -17.188 -7.27 -5.449 1 99 238 VAL B C 1
ATOM 4761 O O . VAL B 1 238 ? -17.234 -6.039 -5.426 1 99 238 VAL B O 1
ATOM 4764 N N . GLU B 1 239 ? -18.203 -8.047 -5.164 1 98.94 239 GLU B N 1
ATOM 4765 C CA . GLU B 1 239 ? -19.531 -7.445 -5.113 1 98.94 239 GLU B CA 1
ATOM 4766 C C . GLU B 1 239 ? -20.391 -8.094 -4.035 1 98.94 239 GLU B C 1
ATOM 4768 O O . GLU B 1 239 ? -20.266 -9.297 -3.781 1 98.94 239 GLU B O 1
ATOM 4773 N N . GLU B 1 240 ? -21.188 -7.254 -3.393 1 98.88 240 GLU B N 1
ATOM 4774 C CA . GLU B 1 240 ? -22.188 -7.789 -2.471 1 98.88 240 GLU B CA 1
ATOM 4775 C C . GLU B 1 240 ? -23.203 -8.664 -3.201 1 98.88 240 GLU B C 1
ATOM 4777 O O . GLU B 1 240 ? -23.656 -8.312 -4.293 1 98.88 240 GLU B O 1
ATOM 4782 N N . LEU B 1 241 ? -23.625 -9.805 -2.613 1 98.69 241 LEU B N 1
ATOM 4783 C CA . LEU B 1 241 ? -24.391 -10.82 -3.312 1 98.69 241 LEU B CA 1
ATOM 4784 C C . LEU B 1 241 ? -25.734 -10.258 -3.775 1 98.69 241 LEU B C 1
ATOM 4786 O O . LEU B 1 241 ? -26.125 -10.43 -4.938 1 98.69 241 LEU B O 1
ATOM 4790 N N . GLU B 1 242 ? -26.484 -9.57 -2.879 1 98.44 242 GLU B N 1
ATOM 4791 C CA . GLU B 1 242 ? -27.812 -9.086 -3.26 1 98.44 242 GLU B CA 1
ATOM 4792 C C . GLU B 1 242 ? -27.703 -8.016 -4.348 1 98.44 242 GLU B C 1
ATOM 4794 O O . GLU B 1 242 ? -28.594 -7.902 -5.195 1 98.44 242 GLU B O 1
ATOM 4799 N N . HIS B 1 243 ? -26.703 -7.207 -4.242 1 98.44 243 HIS B N 1
ATOM 4800 C CA . HIS B 1 243 ? -26.438 -6.223 -5.289 1 98.44 243 HIS B CA 1
ATOM 4801 C C . HIS B 1 243 ? -26.203 -6.902 -6.633 1 98.44 243 HIS B C 1
ATOM 4803 O O . HIS B 1 243 ? -26.719 -6.457 -7.66 1 98.44 243 HIS B O 1
ATOM 4809 N N . ALA B 1 244 ? -25.422 -7.941 -6.707 1 98.56 244 ALA B N 1
ATOM 4810 C CA . ALA B 1 244 ? -25.125 -8.703 -7.914 1 98.56 244 ALA B CA 1
ATOM 4811 C C . ALA B 1 244 ? -26.375 -9.359 -8.484 1 98.56 244 ALA B C 1
ATOM 4813 O O . ALA B 1 244 ? -26.609 -9.32 -9.688 1 98.56 244 ALA B O 1
ATOM 4814 N N . LEU B 1 245 ? -27.172 -9.961 -7.617 1 98.19 245 LEU B N 1
ATOM 4815 C CA . LEU B 1 245 ? -28.375 -10.656 -8.047 1 98.19 245 LEU B CA 1
ATOM 4816 C C . LEU B 1 245 ? -29.391 -9.672 -8.633 1 98.19 245 LEU B C 1
ATOM 4818 O O . LEU B 1 245 ? -30.062 -9.992 -9.625 1 98.19 245 LEU B O 1
ATOM 4822 N N . LYS B 1 246 ? -29.5 -8.508 -8.062 1 98 246 LYS B N 1
ATOM 4823 C CA . LYS B 1 246 ? -30.453 -7.5 -8.516 1 98 246 LYS B CA 1
ATOM 4824 C C . LYS B 1 246 ? -30.188 -7.094 -9.961 1 98 246 LYS B C 1
ATOM 4826 O O . LYS B 1 246 ? -31.125 -6.801 -10.711 1 98 246 LYS B O 1
ATOM 4831 N N . ARG B 1 247 ? -29 -7.148 -10.359 1 96.56 247 ARG B N 1
ATOM 4832 C CA . ARG B 1 247 ? -28.703 -6.734 -11.727 1 96.56 247 ARG B CA 1
ATOM 4833 C C . ARG B 1 247 ? -28.516 -7.941 -12.633 1 96.56 247 ARG B C 1
ATOM 4835 O O . ARG B 1 247 ? -28.031 -7.805 -13.766 1 96.56 247 ARG B O 1
ATOM 4842 N N . GLY B 1 248 ? -28.672 -9.172 -12.164 1 97.19 248 GLY B N 1
ATOM 4843 C CA . GLY B 1 248 ? -28.578 -10.383 -12.969 1 97.19 248 GLY B CA 1
ATOM 4844 C C . GLY B 1 248 ? -27.156 -10.727 -13.367 1 97.19 248 GLY B C 1
ATOM 4845 O O . GLY B 1 248 ? -26.906 -11.227 -14.461 1 97.19 248 GLY B O 1
ATOM 4846 N N . ALA B 1 249 ? -26.25 -10.516 -12.461 1 97.94 249 ALA B N 1
ATOM 4847 C CA . ALA B 1 249 ? -24.828 -10.719 -12.766 1 97.94 249 ALA B CA 1
ATOM 4848 C C . ALA B 1 249 ? -24.5 -12.203 -12.844 1 97.94 249 ALA B C 1
ATOM 4850 O O . ALA B 1 249 ? -25.031 -13.008 -12.078 1 97.94 249 ALA B O 1
ATOM 4851 N N . LYS B 1 250 ? -23.609 -12.508 -13.789 1 97.19 250 LYS B N 1
ATOM 4852 C CA . LYS B 1 250 ? -22.906 -13.781 -13.664 1 97.19 250 LYS B CA 1
ATOM 4853 C C . LYS B 1 250 ? -22.016 -13.797 -12.43 1 97.19 250 LYS B C 1
ATOM 4855 O O . LYS B 1 250 ? -21.359 -12.805 -12.109 1 97.19 250 LYS B O 1
ATOM 4860 N N . ILE B 1 251 ? -22.047 -14.938 -11.727 1 98.56 251 ILE B N 1
ATOM 4861 C CA . ILE B 1 251 ? -21.234 -15.062 -10.523 1 98.56 251 ILE B CA 1
ATOM 4862 C C . ILE B 1 251 ? -20.219 -16.188 -10.703 1 98.56 251 ILE B C 1
ATOM 4864 O O . ILE B 1 251 ? -20.609 -17.344 -10.945 1 98.56 251 ILE B O 1
ATOM 4868 N N . TYR B 1 252 ? -18.922 -15.852 -10.586 1 98.69 252 TYR B N 1
ATOM 4869 C CA . TYR B 1 252 ? -17.844 -16.828 -10.727 1 98.69 252 TYR B CA 1
ATOM 4870 C C . TYR B 1 252 ? -17.672 -17.641 -9.453 1 98.69 252 TYR B C 1
ATOM 4872 O O . TYR B 1 252 ? -17.484 -18.859 -9.508 1 98.69 252 TYR B O 1
ATOM 4880 N N . ALA B 1 253 ? -17.672 -16.984 -8.328 1 98.81 253 ALA B N 1
ATOM 4881 C CA . ALA B 1 253 ? -17.438 -17.625 -7.039 1 98.81 253 ALA B CA 1
ATOM 4882 C C . ALA B 1 253 ? -17.875 -16.719 -5.887 1 98.81 253 ALA B C 1
ATOM 4884 O O . ALA B 1 253 ? -18.062 -15.516 -6.074 1 98.81 253 ALA B O 1
ATOM 4885 N N . GLU B 1 254 ? -18.141 -17.344 -4.766 1 98.75 254 GLU B N 1
ATOM 4886 C CA . GLU B 1 254 ? -18.312 -16.641 -3.504 1 98.75 254 GLU B CA 1
ATOM 4887 C C . GLU B 1 254 ? -17.031 -16.672 -2.682 1 98.75 254 GLU B C 1
ATOM 4889 O O . GLU B 1 254 ? -16.359 -17.703 -2.59 1 98.75 254 GLU B O 1
ATOM 4894 N N . ILE B 1 255 ? -16.594 -15.492 -2.211 1 98.88 255 ILE B N 1
ATOM 4895 C CA . ILE B 1 255 ? -15.484 -15.477 -1.259 1 98.88 255 ILE B CA 1
ATOM 4896 C C . ILE B 1 255 ? -15.992 -15.867 0.127 1 98.88 255 ILE B C 1
ATOM 4898 O O . ILE B 1 255 ? -16.672 -15.078 0.797 1 98.88 255 ILE B O 1
ATOM 4902 N N . VAL B 1 256 ? -15.555 -17.031 0.625 1 98.56 256 VAL B N 1
ATOM 4903 C CA . VAL B 1 256 ? -16.172 -17.562 1.843 1 98.56 256 VAL B CA 1
ATOM 4904 C C . VAL B 1 256 ? -15.133 -17.578 2.971 1 98.56 256 VAL B C 1
ATOM 4906 O O . VAL B 1 256 ? -15.492 -17.766 4.137 1 98.56 256 VAL B O 1
ATOM 4909 N N . GLY B 1 257 ? -13.891 -17.328 2.623 1 98.69 257 GLY B N 1
ATOM 4910 C CA . GLY B 1 257 ? -12.828 -17.297 3.619 1 98.69 257 GLY B CA 1
ATOM 4911 C C . GLY B 1 257 ? -11.711 -16.344 3.27 1 98.69 257 GLY B C 1
ATOM 4912 O O . GLY B 1 257 ? -11.344 -16.203 2.102 1 98.69 257 GLY B O 1
ATOM 4913 N N . TYR B 1 258 ? -11.164 -15.742 4.293 1 98.88 258 TYR B N 1
ATOM 4914 C CA . TYR B 1 258 ? -10.023 -14.844 4.156 1 98.88 258 TYR B CA 1
ATOM 4915 C C . TYR B 1 258 ? -9.195 -14.812 5.438 1 98.88 258 TYR B C 1
ATOM 4917 O O . TYR B 1 258 ? -9.734 -14.602 6.527 1 98.88 258 TYR B O 1
ATOM 4925 N N . GLY B 1 259 ? -7.883 -15.031 5.277 1 98.81 259 GLY B N 1
ATOM 4926 C CA . GLY B 1 259 ? -6.934 -14.891 6.371 1 98.81 259 GLY B CA 1
ATOM 4927 C C . GLY B 1 259 ? -5.805 -13.93 6.062 1 98.81 259 GLY B C 1
ATOM 4928 O O . GLY B 1 259 ? -5.332 -13.867 4.922 1 98.81 259 GLY B O 1
ATOM 4929 N N . ALA B 1 260 ? -5.422 -13.203 7.043 1 98.81 260 ALA B N 1
ATOM 4930 C CA . ALA B 1 260 ? -4.27 -12.312 6.992 1 98.81 260 ALA B CA 1
ATOM 4931 C C . ALA B 1 260 ? -3.467 -12.375 8.289 1 98.81 260 ALA B C 1
ATOM 4933 O O . ALA B 1 260 ? -3.996 -12.109 9.367 1 98.81 260 ALA B O 1
ATOM 4934 N N . THR B 1 261 ? -2.199 -12.773 8.172 1 98.69 261 THR B N 1
ATOM 4935 C CA . THR B 1 261 ? -1.349 -12.898 9.344 1 98.69 261 THR B CA 1
ATOM 4936 C C . THR B 1 261 ? 0.066 -12.414 9.047 1 98.69 261 THR B C 1
ATOM 4938 O O . THR B 1 261 ? 0.396 -12.125 7.895 1 98.69 261 THR B O 1
ATOM 4941 N N . SER B 1 262 ? 0.82 -12.32 10.094 1 98.5 262 SER B N 1
ATOM 4942 C CA . SER B 1 262 ? 2.252 -12.047 10.031 1 98.5 262 SER B CA 1
ATOM 4943 C C . SER B 1 262 ? 3.053 -13.109 10.773 1 98.5 262 SER B C 1
ATOM 4945 O O . SER B 1 262 ? 2.615 -13.617 11.812 1 98.5 262 SER B O 1
ATOM 4947 N N . ASP B 1 263 ? 4.246 -13.383 10.273 1 97.25 263 ASP B N 1
ATOM 4948 C CA . ASP B 1 263 ? 5.129 -14.352 10.93 1 97.25 263 ASP B CA 1
ATOM 4949 C C . ASP B 1 263 ? 5.766 -13.758 12.18 1 97.25 263 ASP B C 1
ATOM 4951 O O . ASP B 1 263 ? 5.918 -14.453 13.188 1 97.25 263 ASP B O 1
ATOM 4955 N N . GLY B 1 264 ? 6.109 -12.438 12.086 1 95.62 264 GLY B N 1
ATOM 4956 C CA . GLY B 1 264 ? 6.879 -11.836 13.164 1 95.62 264 GLY B CA 1
ATOM 4957 C C . GLY B 1 264 ? 8.18 -12.562 13.445 1 95.62 264 GLY B C 1
ATOM 4958 O O . GLY B 1 264 ? 8.57 -12.719 14.602 1 95.62 264 GLY B O 1
ATOM 4959 N N . TYR B 1 265 ? 8.859 -13.039 12.453 1 92 265 TYR B N 1
ATOM 4960 C CA . TYR B 1 265 ? 9.93 -14.008 12.617 1 92 265 TYR B CA 1
ATOM 4961 C C . TYR B 1 265 ? 11.172 -13.586 11.836 1 92 265 TYR B C 1
ATOM 4963 O O . TYR B 1 265 ? 12.164 -13.141 12.422 1 92 265 TYR B O 1
ATOM 4971 N N . ASP B 1 266 ? 11.102 -13.578 10.594 1 92.25 266 ASP B N 1
ATOM 4972 C CA . ASP B 1 266 ? 12.227 -13.281 9.703 1 92.25 266 ASP B CA 1
ATOM 4973 C C . ASP B 1 266 ? 11.766 -12.492 8.477 1 92.25 266 ASP B C 1
ATOM 4975 O O . ASP B 1 266 ? 10.609 -12.617 8.055 1 92.25 266 ASP B O 1
ATOM 4979 N N . MET B 1 267 ? 12.727 -11.789 7.875 1 92.62 267 MET B N 1
ATOM 4980 C CA . MET B 1 267 ? 12.406 -10.883 6.77 1 92.62 267 MET B CA 1
ATOM 4981 C C . MET B 1 267 ? 12.156 -11.664 5.484 1 92.62 267 MET B C 1
ATOM 4983 O O . MET B 1 267 ? 11.289 -11.297 4.688 1 92.62 267 MET B O 1
ATOM 4987 N N . VAL B 1 268 ? 12.984 -12.75 5.312 1 87.88 268 VAL B N 1
ATOM 4988 C CA . VAL B 1 268 ? 12.945 -13.375 3.994 1 87.88 268 VAL B CA 1
ATOM 4989 C C . VAL B 1 268 ? 12.539 -14.836 4.129 1 87.88 268 VAL B C 1
ATOM 4991 O O . VAL B 1 268 ? 12.039 -15.445 3.178 1 87.88 268 VAL B O 1
ATOM 4994 N N . ALA B 1 269 ? 12.75 -15.414 5.27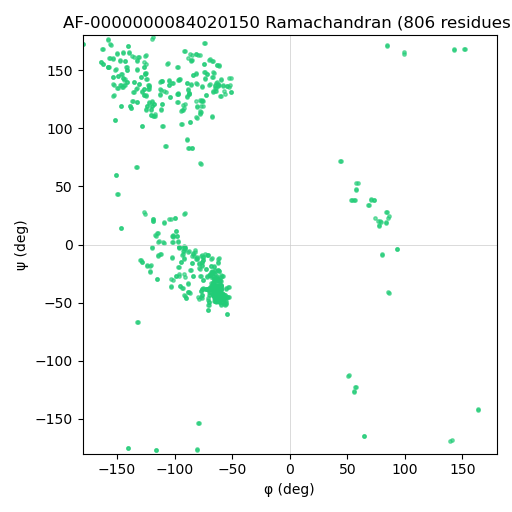7 1 88.19 269 ALA B N 1
ATOM 4995 C CA . ALA B 1 269 ? 12.414 -16.828 5.488 1 88.19 269 ALA B CA 1
ATOM 4996 C C . ALA B 1 269 ? 11.047 -16.969 6.152 1 88.19 269 ALA B C 1
ATOM 4998 O O . ALA B 1 269 ? 10.781 -16.344 7.188 1 88.19 269 ALA B O 1
ATOM 4999 N N . PRO B 1 270 ? 10.211 -17.797 5.586 1 89.69 270 PRO B N 1
ATOM 5000 C CA . PRO B 1 270 ? 8.922 -18.031 6.23 1 89.69 270 PRO B CA 1
ATOM 5001 C C . PRO B 1 270 ? 9.023 -18.906 7.48 1 89.69 270 PRO B C 1
ATOM 5003 O O . PRO B 1 270 ? 9.859 -19.812 7.535 1 89.69 270 PRO B O 1
ATOM 5006 N N . SER B 1 271 ? 8.203 -18.719 8.438 1 88.44 271 SER B N 1
ATOM 5007 C CA . SER B 1 271 ? 8.211 -19.5 9.672 1 88.44 271 SER B CA 1
ATOM 5008 C C . SER B 1 271 ? 7.434 -20.797 9.508 1 88.44 271 SER B C 1
ATOM 5010 O O . SER B 1 271 ? 7.664 -21.766 10.234 1 88.44 271 SER B O 1
ATOM 5012 N N . GLY B 1 272 ? 6.523 -20.781 8.648 1 92 272 GLY B N 1
ATOM 5013 C CA . GLY B 1 272 ? 5.566 -21.875 8.555 1 92 272 GLY B CA 1
ATOM 5014 C C . GLY B 1 272 ? 4.379 -21.703 9.484 1 92 272 GLY B C 1
ATOM 5015 O O . GLY B 1 272 ? 3.238 -21.969 9.094 1 92 272 GLY B O 1
ATOM 5016 N N . GLU B 1 273 ? 4.652 -21.266 10.68 1 96.25 273 GLU B N 1
ATOM 5017 C CA . GLU B 1 273 ? 3.6 -21.047 11.664 1 96.25 273 GLU B CA 1
ATOM 5018 C C . GLU B 1 273 ? 2.619 -19.969 11.211 1 96.25 273 GLU B C 1
ATOM 5020 O O . GLU B 1 273 ? 1.405 -20.125 11.359 1 96.25 273 GLU B O 1
ATOM 5025 N N . GLY B 1 274 ? 3.068 -18.859 10.719 1 97.31 274 GLY B N 1
ATOM 5026 C CA . GLY B 1 274 ? 2.205 -17.797 10.227 1 97.31 274 GLY B CA 1
ATOM 5027 C C . GLY B 1 274 ? 1.307 -18.234 9.086 1 97.31 274 GLY B C 1
ATOM 5028 O O . GLY B 1 274 ? 0.153 -17.797 9 1 97.31 274 GLY B O 1
ATOM 5029 N N . ALA B 1 275 ? 1.862 -19.062 8.219 1 97.88 275 ALA B N 1
ATOM 5030 C CA . ALA B 1 275 ? 1.091 -19.609 7.113 1 97.88 275 ALA B CA 1
ATOM 5031 C C . ALA B 1 275 ? -0.016 -20.531 7.617 1 97.88 275 ALA B C 1
ATOM 5033 O O . ALA B 1 275 ? -1.142 -20.5 7.117 1 97.88 275 ALA B O 1
ATOM 5034 N N . LEU B 1 276 ? 0.339 -21.406 8.602 1 98.5 276 LEU B N 1
ATOM 5035 C CA . LEU B 1 276 ? -0.654 -22.281 9.211 1 98.5 276 LEU B CA 1
ATOM 5036 C C . LEU B 1 276 ? -1.783 -21.469 9.844 1 98.5 276 LEU B C 1
ATOM 5038 O O . LEU B 1 276 ? -2.959 -21.734 9.586 1 98.5 276 LEU B O 1
ATOM 5042 N N . ARG B 1 277 ? -1.446 -20.453 10.656 1 98.56 277 ARG B N 1
ATOM 5043 C CA . ARG B 1 277 ? -2.439 -19.609 11.297 1 98.56 277 ARG B CA 1
ATOM 5044 C C . ARG B 1 277 ? -3.309 -18.906 10.266 1 98.56 277 ARG B C 1
ATOM 5046 O O . ARG B 1 277 ? -4.504 -18.703 10.484 1 98.56 277 ARG B O 1
ATOM 5053 N N . CYS B 1 278 ? -2.709 -18.547 9.172 1 98.75 278 CYS B N 1
ATOM 5054 C CA . CYS B 1 278 ? -3.428 -17.859 8.109 1 98.75 278 CYS B CA 1
ATOM 5055 C C . CYS B 1 278 ? -4.492 -18.75 7.492 1 98.75 278 CYS B C 1
ATOM 5057 O O . CYS B 1 278 ? -5.633 -18.328 7.301 1 98.75 278 CYS B O 1
ATOM 5059 N N . MET B 1 279 ? -4.109 -19.969 7.152 1 98.81 279 MET B N 1
ATOM 5060 C CA . MET B 1 279 ? -5.066 -20.922 6.602 1 98.81 279 MET B CA 1
ATOM 5061 C C . MET B 1 279 ? -6.164 -21.234 7.609 1 98.81 279 MET B C 1
ATOM 5063 O O . MET B 1 279 ? -7.336 -21.359 7.242 1 98.81 279 MET B O 1
ATOM 5067 N N . GLN B 1 280 ? -5.805 -21.359 8.875 1 98.75 280 GLN B N 1
ATOM 5068 C CA . GLN B 1 280 ? -6.789 -21.625 9.922 1 98.75 280 GLN B CA 1
ATOM 5069 C C . GLN B 1 280 ? -7.793 -20.469 10.023 1 98.75 280 GLN B C 1
ATOM 5071 O O . GLN B 1 280 ? -9 -20.703 10.148 1 98.75 280 GLN B O 1
ATOM 5076 N N . LEU B 1 281 ? -7.273 -19.297 9.984 1 98.69 281 LEU B N 1
ATOM 5077 C CA . LEU B 1 281 ? -8.133 -18.109 10.031 1 98.69 281 LEU B CA 1
ATOM 5078 C C . LEU B 1 281 ? -9.086 -18.094 8.844 1 98.69 281 LEU B C 1
ATOM 5080 O O . LEU B 1 281 ? -10.281 -17.812 9.008 1 98.69 281 LEU B O 1
ATOM 5084 N N . ALA B 1 282 ? -8.602 -18.344 7.664 1 98.75 282 ALA B N 1
ATOM 5085 C CA . ALA B 1 282 ? -9.438 -18.359 6.473 1 98.75 282 ALA B CA 1
ATOM 5086 C C . ALA B 1 282 ? -10.523 -19.438 6.59 1 98.75 282 ALA B C 1
ATOM 5088 O O . ALA B 1 282 ? -11.664 -19.219 6.16 1 98.75 282 ALA B O 1
ATOM 5089 N N . MET B 1 283 ? -10.242 -20.516 7.16 1 98.5 283 MET B N 1
ATOM 5090 C CA . MET B 1 283 ? -11.148 -21.656 7.234 1 98.5 283 MET B CA 1
ATOM 5091 C C . MET B 1 283 ? -12.18 -21.469 8.344 1 98.5 283 MET B C 1
ATOM 5093 O O . MET B 1 283 ? -13.172 -22.188 8.398 1 98.5 283 MET B O 1
ATOM 5097 N N . SER B 1 284 ? -11.945 -20.469 9.195 1 98.06 284 SER B N 1
ATOM 5098 C CA . SER B 1 284 ? -12.805 -20.297 10.359 1 98.06 284 SER B CA 1
ATOM 5099 C C . SER B 1 284 ? -14.25 -20 9.945 1 98.06 284 SER B C 1
ATOM 5101 O O . SER B 1 284 ? -15.172 -20.172 10.742 1 98.06 284 SER B O 1
ATOM 5103 N N . THR B 1 285 ? -14.469 -19.641 8.695 1 97.44 285 THR B N 1
ATOM 5104 C CA . THR B 1 285 ? -15.812 -19.312 8.219 1 97.44 285 THR B CA 1
ATOM 5105 C C . THR B 1 285 ? -16.25 -20.297 7.133 1 97.44 285 THR B C 1
ATOM 5107 O O . THR B 1 285 ? -17.234 -20.047 6.43 1 97.44 285 THR B O 1
ATOM 5110 N N . VAL B 1 286 ? -15.523 -21.312 6.914 1 97.81 286 VAL B N 1
ATOM 5111 C CA . VAL B 1 286 ? -15.773 -22.281 5.852 1 97.81 286 VAL B CA 1
ATOM 5112 C C . VAL B 1 286 ? -16.25 -23.594 6.453 1 97.81 286 VAL B C 1
ATOM 5114 O O . VAL B 1 286 ? -15.617 -24.141 7.359 1 97.81 286 VAL B O 1
ATOM 5117 N N . ASP B 1 287 ? -17.312 -24.172 5.93 1 95.38 287 ASP B N 1
ATOM 5118 C CA . ASP B 1 287 ? -17.922 -25.359 6.527 1 95.38 287 ASP B CA 1
ATOM 5119 C C . ASP B 1 287 ? -17.812 -26.562 5.594 1 95.38 287 ASP B C 1
ATOM 5121 O O . ASP B 1 287 ? -18.484 -27.578 5.785 1 95.38 287 ASP B O 1
ATOM 5125 N N . GLN B 1 288 ? -17.062 -26.438 4.551 1 95.62 288 GLN B N 1
ATOM 5126 C CA . GLN B 1 288 ? -16.859 -27.531 3.598 1 95.62 288 GLN B CA 1
ATOM 5127 C C . GLN B 1 288 ? -15.383 -27.812 3.369 1 95.62 288 GLN B C 1
ATOM 5129 O O . GLN B 1 288 ? -14.539 -26.953 3.639 1 95.62 288 GLN B O 1
ATOM 5134 N N . PRO B 1 289 ? -15.109 -29.031 2.934 1 97.31 289 PRO B N 1
ATOM 5135 C CA . PRO B 1 289 ? -13.711 -29.344 2.631 1 97.31 289 PRO B CA 1
ATOM 5136 C C . PRO B 1 289 ? -13.18 -28.562 1.434 1 97.31 289 PRO B C 1
ATOM 5138 O O . PRO B 1 289 ? -13.953 -28.109 0.594 1 97.31 289 PRO B O 1
ATOM 5141 N N . ILE B 1 290 ? -11.883 -28.422 1.371 1 98.69 290 ILE B N 1
ATOM 5142 C CA . ILE B 1 290 ? -11.211 -27.828 0.224 1 98.69 290 ILE B CA 1
ATOM 5143 C C . ILE B 1 290 ? -10.922 -28.891 -0.825 1 98.69 290 ILE B C 1
ATOM 5145 O O . ILE B 1 290 ? -10.336 -29.938 -0.514 1 98.69 290 ILE B O 1
ATOM 5149 N N . ASP B 1 291 ? -11.281 -28.641 -2.047 1 98.69 291 ASP B N 1
ATOM 5150 C CA . ASP B 1 291 ? -11.055 -29.609 -3.125 1 98.69 291 ASP B CA 1
ATOM 5151 C C . ASP B 1 291 ? -9.68 -29.422 -3.754 1 98.69 291 ASP B C 1
ATOM 5153 O O . ASP B 1 291 ? -9.078 -30.375 -4.242 1 98.69 291 ASP B O 1
ATOM 5157 N N . TYR B 1 292 ? -9.266 -28.203 -3.797 1 98.81 292 TYR B N 1
ATOM 5158 C CA . TYR B 1 292 ? -8.031 -27.828 -4.48 1 98.81 292 TYR B CA 1
ATOM 5159 C C . TYR B 1 292 ? -7.316 -26.703 -3.752 1 98.81 292 TYR B C 1
ATOM 5161 O O . TYR B 1 292 ? -7.957 -25.734 -3.309 1 98.81 292 TYR B O 1
ATOM 5169 N N . LEU B 1 293 ? -6.027 -26.844 -3.6 1 98.81 293 LEU B N 1
ATOM 5170 C CA . LEU B 1 293 ? -5.184 -25.812 -3.016 1 98.81 293 LEU B CA 1
ATOM 5171 C C . LEU B 1 293 ? -4.141 -25.328 -4.016 1 98.81 293 LEU B C 1
ATOM 5173 O O . LEU B 1 293 ? -3.26 -26.094 -4.418 1 98.81 293 LEU B O 1
ATOM 5177 N N . ASN B 1 294 ? -4.281 -24.109 -4.488 1 98.81 294 ASN B N 1
ATOM 5178 C CA . ASN B 1 294 ? -3.199 -23.422 -5.176 1 98.81 294 ASN B CA 1
ATOM 5179 C C . ASN B 1 294 ? -2.205 -22.812 -4.191 1 98.81 294 ASN B C 1
ATOM 5181 O O . ASN B 1 294 ? -2.504 -21.812 -3.535 1 98.81 294 ASN B O 1
ATOM 5185 N N . THR B 1 295 ? -1.062 -23.328 -4.09 1 98.44 295 THR B N 1
ATOM 5186 C CA . THR B 1 295 ? -0.072 -22.891 -3.113 1 98.44 295 THR B CA 1
ATOM 5187 C C . THR B 1 295 ? 0.665 -21.656 -3.605 1 98.44 295 THR B C 1
ATOM 5189 O O . THR B 1 295 ? 0.566 -21.297 -4.781 1 98.44 295 THR B O 1
ATOM 5192 N N . HIS B 1 296 ? 1.36 -20.953 -2.691 1 98.19 296 HIS B N 1
ATOM 5193 C CA . HIS B 1 296 ? 2.289 -19.906 -3.117 1 98.19 296 HIS B CA 1
ATOM 5194 C C . HIS B 1 296 ? 3.385 -20.484 -4.012 1 98.19 296 HIS B C 1
ATOM 5196 O O . HIS B 1 296 ? 3.617 -19.984 -5.113 1 98.19 296 HIS B O 1
ATOM 5202 N N . GLY B 1 297 ? 4.09 -21.547 -3.588 1 97.06 297 GLY B N 1
ATOM 5203 C CA . GLY B 1 297 ? 4.93 -22.422 -4.395 1 97.06 297 GLY B CA 1
ATOM 5204 C C . GLY B 1 297 ? 5.82 -21.656 -5.359 1 97.06 297 GLY B C 1
ATOM 5205 O O . GLY B 1 297 ? 5.688 -21.797 -6.578 1 97.06 297 GLY B O 1
ATOM 5206 N N . THR B 1 298 ? 6.832 -20.984 -4.871 1 93.44 298 THR B N 1
ATOM 5207 C CA . THR B 1 298 ? 7.633 -20.094 -5.703 1 93.44 298 THR B CA 1
ATOM 5208 C C . THR B 1 298 ? 8.82 -20.844 -6.305 1 93.44 298 THR B C 1
ATOM 5210 O O . THR B 1 298 ? 9.562 -20.297 -7.121 1 93.44 298 THR B O 1
ATOM 5213 N N . SER B 1 299 ? 9.008 -22.062 -5.98 1 97.12 299 SER B N 1
ATOM 5214 C CA . SER B 1 299 ? 10.141 -22.812 -6.496 1 97.12 299 SER B CA 1
ATOM 5215 C C . SER B 1 299 ? 11.422 -22.484 -5.742 1 97.12 299 SER B C 1
ATOM 5217 O O . SER B 1 299 ? 12.523 -22.578 -6.297 1 97.12 299 SER B O 1
ATOM 5219 N N . THR B 1 300 ? 11.328 -21.938 -4.559 1 95.44 300 THR B N 1
ATOM 5220 C CA . THR B 1 300 ? 12.492 -21.75 -3.701 1 95.44 300 THR B CA 1
ATOM 5221 C C . THR B 1 300 ? 12.633 -22.891 -2.709 1 95.44 300 THR B C 1
ATOM 5223 O O . THR B 1 300 ? 11.633 -23.406 -2.189 1 95.44 300 THR B O 1
ATOM 5226 N N . PRO B 1 301 ? 13.828 -23.328 -2.41 1 94.06 301 PRO B N 1
ATOM 5227 C CA . PRO B 1 301 ? 14.016 -24.469 -1.513 1 94.06 301 PRO B CA 1
ATOM 5228 C C . PRO B 1 301 ? 13.414 -24.25 -0.13 1 94.06 301 PRO B C 1
ATOM 5230 O O . PRO B 1 301 ? 12.641 -25.078 0.355 1 94.06 301 PRO B O 1
ATOM 5233 N N . VAL B 1 302 ? 13.641 -23.109 0.426 1 92.19 302 VAL B N 1
ATOM 5234 C CA . VAL B 1 302 ? 13.219 -22.844 1.795 1 92.19 302 VAL B CA 1
ATOM 5235 C C . VAL B 1 302 ? 11.711 -22.578 1.826 1 92.19 302 VAL B C 1
ATOM 5237 O O . VAL B 1 302 ? 11 -23.109 2.684 1 92.19 302 VAL B O 1
ATOM 5240 N N . GLY B 1 303 ? 11.219 -21.781 0.934 1 94 303 GLY B N 1
ATOM 5241 C CA . GLY B 1 303 ? 9.812 -21.406 0.916 1 94 303 GLY B CA 1
ATOM 5242 C C . GLY B 1 303 ? 8.883 -22.578 0.652 1 94 303 GLY B C 1
ATOM 5243 O O . GLY B 1 303 ? 7.863 -22.719 1.325 1 94 303 GLY B O 1
ATOM 5244 N N . ASP B 1 304 ? 9.234 -23.422 -0.297 1 96.19 304 ASP B N 1
ATOM 5245 C CA . ASP B 1 304 ? 8.375 -24.547 -0.665 1 96.19 304 ASP B CA 1
ATOM 5246 C C . ASP B 1 304 ? 8.219 -25.531 0.498 1 96.19 304 ASP B C 1
ATOM 5248 O O . ASP B 1 304 ? 7.113 -25.969 0.797 1 96.19 304 ASP B O 1
ATOM 5252 N N . VAL B 1 305 ? 9.289 -25.812 1.133 1 95.88 305 VAL B N 1
ATOM 5253 C CA . VAL B 1 305 ? 9.266 -26.797 2.209 1 95.88 305 VAL B CA 1
ATOM 5254 C C . VAL B 1 305 ? 8.492 -26.25 3.404 1 95.88 305 VAL B C 1
ATOM 5256 O O . VAL B 1 305 ? 7.711 -26.953 4.031 1 95.88 305 VAL B O 1
ATOM 5259 N N . ALA B 1 306 ? 8.742 -25 3.723 1 95.81 306 ALA B N 1
ATOM 5260 C CA . ALA B 1 306 ? 8.039 -24.375 4.844 1 95.81 306 ALA B CA 1
ATOM 5261 C C . ALA B 1 306 ? 6.531 -24.375 4.609 1 95.81 306 ALA B C 1
ATOM 5263 O O . ALA B 1 306 ? 5.754 -24.625 5.531 1 95.81 306 ALA B O 1
ATOM 5264 N N . GLU B 1 307 ? 6.113 -24.047 3.395 1 96.69 307 GLU B N 1
ATOM 5265 C CA . GLU B 1 307 ? 4.688 -24.031 3.064 1 96.69 307 GLU B CA 1
ATOM 5266 C C . GLU B 1 307 ? 4.086 -25.438 3.158 1 96.69 307 GLU B C 1
ATOM 5268 O O . GLU B 1 307 ? 2.979 -25.609 3.676 1 96.69 307 GLU B O 1
ATOM 5273 N N . ILE B 1 308 ? 4.785 -26.422 2.66 1 96.38 308 ILE B N 1
ATOM 5274 C CA . ILE B 1 308 ? 4.281 -27.781 2.66 1 96.38 308 ILE B CA 1
ATOM 5275 C C . ILE B 1 308 ? 4.137 -28.281 4.098 1 96.38 308 ILE B C 1
ATOM 5277 O O . ILE B 1 308 ? 3.184 -29 4.418 1 96.38 308 ILE B O 1
ATOM 5281 N N . LYS B 1 309 ? 5.062 -27.922 4.902 1 96.25 309 LYS B N 1
ATOM 5282 C CA . LYS B 1 309 ? 4.945 -28.281 6.316 1 96.25 309 LYS B CA 1
ATOM 5283 C C . LYS B 1 309 ? 3.693 -27.656 6.934 1 96.25 309 LYS B C 1
ATOM 5285 O O . LYS B 1 309 ? 2.984 -28.328 7.699 1 96.25 309 LYS B O 1
ATOM 5290 N N . ALA B 1 310 ? 3.438 -26.406 6.648 1 97.62 310 ALA B N 1
ATOM 5291 C CA . ALA B 1 310 ? 2.234 -25.734 7.141 1 97.62 310 ALA B CA 1
ATOM 5292 C C . ALA B 1 310 ? 0.976 -26.438 6.629 1 97.62 310 ALA B C 1
ATOM 5294 O O . ALA B 1 310 ? 0.015 -26.625 7.379 1 97.62 310 ALA B O 1
ATOM 5295 N N . VAL B 1 311 ? 0.956 -26.859 5.375 1 97.94 311 VAL B N 1
ATOM 5296 C CA . VAL B 1 311 ? -0.188 -27.516 4.754 1 97.94 311 VAL B CA 1
ATOM 5297 C C . VAL B 1 311 ? -0.422 -28.875 5.414 1 97.94 311 VAL B C 1
ATOM 5299 O O . VAL B 1 311 ? -1.564 -29.25 5.688 1 97.94 311 VAL B O 1
ATOM 5302 N N . ARG B 1 312 ? 0.639 -29.594 5.645 1 97.06 312 ARG B N 1
ATOM 5303 C CA . ARG B 1 312 ? 0.554 -30.875 6.32 1 97.06 312 ARG B CA 1
ATOM 5304 C C . ARG B 1 312 ? -0.076 -30.734 7.703 1 97.06 312 ARG B C 1
ATOM 5306 O O . ARG B 1 312 ? -0.94 -31.516 8.086 1 97.06 312 ARG B O 1
ATOM 5313 N N . ASN B 1 313 ? 0.387 -29.75 8.398 1 97.38 313 ASN B N 1
ATOM 5314 C CA . ASN B 1 313 ? -0.151 -29.5 9.734 1 97.38 313 ASN B CA 1
ATOM 5315 C C . ASN B 1 313 ? -1.62 -29.094 9.68 1 97.38 313 ASN B C 1
ATOM 5317 O O . ASN B 1 313 ? -2.391 -29.406 10.586 1 97.38 313 ASN B O 1
ATOM 5321 N N . MET B 1 314 ? -2.023 -28.453 8.664 1 97.56 314 MET B N 1
ATOM 5322 C CA . MET B 1 314 ? -3.387 -27.953 8.508 1 97.56 314 MET B CA 1
ATOM 5323 C C . MET B 1 314 ? -4.348 -29.078 8.156 1 97.56 314 MET B C 1
ATOM 5325 O O . MET B 1 314 ? -5.434 -29.172 8.734 1 97.56 314 MET B O 1
ATOM 5329 N N . PHE B 1 315 ? -3.914 -29.938 7.25 1 97.44 315 PHE B N 1
ATOM 5330 C CA . PHE B 1 315 ? -4.898 -30.828 6.645 1 97.44 315 PHE B CA 1
ATOM 5331 C C . PHE B 1 315 ? -4.617 -32.281 7.008 1 97.44 315 PHE B C 1
ATOM 5333 O O . PHE B 1 315 ? -5.523 -33.125 7 1 97.44 315 PHE B O 1
ATOM 5340 N N . GLY B 1 316 ? -3.312 -32.656 7.25 1 94.75 316 GLY B N 1
ATOM 5341 C CA . GLY B 1 316 ? -2.955 -34.031 7.492 1 94.75 316 GLY B CA 1
ATOM 5342 C C . GLY B 1 316 ? -3.367 -34.969 6.363 1 94.75 316 GLY B C 1
ATOM 5343 O O . GLY B 1 316 ? -3.053 -34.719 5.199 1 94.75 316 GLY B O 1
ATOM 5344 N N . ASP B 1 317 ? -4.172 -36 6.656 1 93.75 317 ASP B N 1
ATOM 5345 C CA . ASP B 1 317 ? -4.574 -37.031 5.688 1 93.75 317 ASP B CA 1
ATOM 5346 C C . ASP B 1 317 ? -5.746 -36.531 4.84 1 93.75 317 ASP B C 1
ATOM 5348 O O . ASP B 1 317 ? -6.141 -37.219 3.879 1 93.75 317 ASP B O 1
ATOM 5352 N N . LYS B 1 318 ? -6.25 -35.438 5.145 1 95.75 318 LYS B N 1
ATOM 5353 C CA . LYS B 1 318 ? -7.375 -34.875 4.402 1 95.75 318 LYS B CA 1
ATOM 5354 C C . LYS B 1 318 ? -6.922 -33.75 3.471 1 95.75 318 LYS B C 1
ATOM 5356 O O . LYS B 1 318 ? -7.719 -32.875 3.1 1 95.75 318 LYS B O 1
ATOM 5361 N N . ALA B 1 319 ? -5.66 -33.781 3.143 1 97.75 319 ALA B N 1
ATOM 5362 C CA . ALA B 1 319 ? -5.125 -32.719 2.262 1 97.75 319 ALA B CA 1
ATOM 5363 C C . ALA B 1 319 ? -5.812 -32.75 0.901 1 97.75 319 ALA B C 1
ATOM 5365 O O . ALA B 1 319 ? -6.059 -33.844 0.347 1 97.75 319 ALA B O 1
ATOM 5366 N N . PRO B 1 320 ? -6.156 -31.609 0.386 1 98.25 320 PRO B N 1
ATOM 5367 C CA . PRO B 1 320 ? -6.723 -31.547 -0.964 1 98.25 320 PRO B CA 1
ATOM 5368 C C . PRO B 1 320 ? -5.672 -31.766 -2.053 1 98.25 320 PRO B C 1
ATOM 5370 O O . PRO B 1 320 ? -4.48 -31.875 -1.753 1 98.25 320 PRO B O 1
ATOM 5373 N N . ALA B 1 321 ? -6.172 -31.859 -3.359 1 98.31 321 ALA B N 1
ATOM 5374 C CA . ALA B 1 321 ? -5.223 -31.781 -4.469 1 98.31 321 ALA B CA 1
ATOM 5375 C C . ALA B 1 321 ? -4.438 -30.469 -4.422 1 98.31 321 ALA B C 1
ATOM 5377 O O . ALA B 1 321 ? -4.992 -29.422 -4.105 1 98.31 321 ALA B O 1
ATOM 5378 N N . ILE B 1 322 ? -3.111 -30.609 -4.68 1 98.31 322 ILE B N 1
ATOM 5379 C CA . ILE B 1 322 ? -2.234 -29.453 -4.516 1 98.31 322 ILE B CA 1
ATOM 5380 C C . ILE B 1 322 ? -1.44 -29.219 -5.797 1 98.31 322 ILE B C 1
ATOM 5382 O O . ILE B 1 322 ? -0.903 -30.156 -6.383 1 98.31 322 ILE B O 1
ATOM 5386 N N . SER B 1 323 ? -1.379 -28.016 -6.23 1 98.12 323 SER B N 1
ATOM 5387 C CA . SER B 1 323 ? -0.406 -27.656 -7.258 1 98.12 323 SER B CA 1
ATOM 5388 C C . SER B 1 323 ? 0.029 -26.203 -7.117 1 98.12 323 SER B C 1
ATOM 5390 O O . SER B 1 323 ? -0.582 -25.438 -6.371 1 98.12 323 SER B O 1
ATOM 5392 N N . SER B 1 324 ? 1.128 -25.844 -7.766 1 98.38 324 SER B N 1
ATOM 5393 C CA . SER B 1 324 ? 1.549 -24.453 -7.953 1 98.38 324 SER B CA 1
ATOM 5394 C C . SER B 1 324 ? 1.426 -24.031 -9.414 1 98.38 324 SER B C 1
ATOM 5396 O O . SER B 1 324 ? 2.139 -24.547 -10.281 1 98.38 324 SER B O 1
ATOM 5398 N N . THR B 1 325 ? 0.649 -23.016 -9.641 1 98.5 325 THR B N 1
ATOM 5399 C CA . THR B 1 325 ? 0.5 -22.516 -11.008 1 98.5 325 THR B CA 1
ATOM 5400 C C . THR B 1 325 ? 1.724 -21.719 -11.422 1 98.5 325 THR B C 1
ATOM 5402 O O . THR B 1 325 ? 1.931 -21.453 -12.609 1 98.5 325 THR B O 1
ATOM 5405 N N . LYS B 1 326 ? 2.605 -21.297 -10.492 1 98.25 326 LYS B N 1
ATOM 5406 C CA . LYS B 1 326 ? 3.783 -20.5 -10.797 1 98.25 326 LYS B CA 1
ATOM 5407 C C . LYS B 1 326 ? 4.785 -21.281 -11.633 1 98.25 326 LYS B C 1
ATOM 5409 O O . LYS B 1 326 ? 5.66 -20.703 -12.273 1 98.25 326 LYS B O 1
ATOM 5414 N N . SER B 1 327 ? 4.641 -22.578 -11.617 1 97.56 327 SER B N 1
ATOM 5415 C CA . SER B 1 327 ? 5.48 -23.391 -12.492 1 97.56 327 SER B CA 1
ATOM 5416 C C . SER B 1 327 ? 5.238 -23.062 -13.961 1 97.56 327 SER B C 1
ATOM 5418 O O . SER B 1 327 ? 6.086 -23.328 -14.812 1 97.56 327 SER B O 1
ATOM 5420 N N . LEU B 1 328 ? 4.074 -22.516 -14.258 1 98.19 328 LE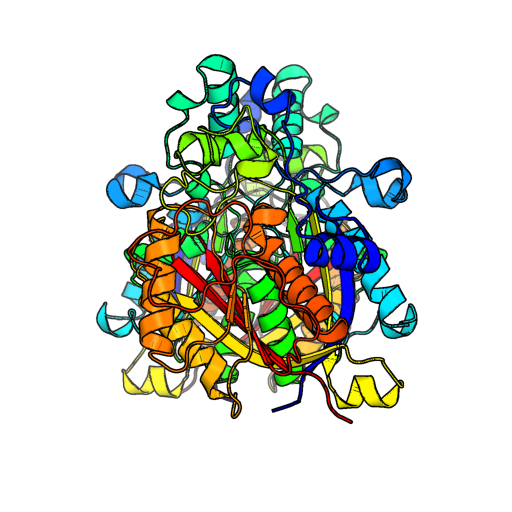U B N 1
ATOM 5421 C CA . LEU B 1 328 ? 3.717 -22.141 -15.617 1 98.19 328 LEU B CA 1
ATOM 5422 C C . LEU B 1 328 ? 3.84 -20.625 -15.812 1 98.19 328 LEU B C 1
ATOM 5424 O O . LEU B 1 328 ? 4.285 -20.172 -16.875 1 98.19 328 LEU B O 1
ATOM 5428 N N . SER B 1 329 ? 3.52 -19.875 -14.812 1 98.25 329 SER B N 1
ATOM 5429 C CA . SER B 1 329 ? 3.318 -18.438 -14.984 1 98.25 329 SER B CA 1
ATOM 5430 C C . SER B 1 329 ? 4.527 -17.641 -14.484 1 98.25 329 SER B C 1
ATOM 5432 O O . SER B 1 329 ? 4.648 -16.453 -14.758 1 98.25 329 SER B O 1
ATOM 5434 N N . GLY B 1 330 ? 5.418 -18.312 -13.789 1 98.31 330 GLY B N 1
ATOM 5435 C CA . GLY B 1 330 ? 6.355 -17.516 -13.016 1 98.31 330 GLY B CA 1
ATOM 5436 C C . GLY B 1 330 ? 5.688 -16.719 -11.906 1 98.31 330 GLY B C 1
ATOM 5437 O O . GLY B 1 330 ? 4.594 -17.078 -11.461 1 98.31 330 GLY B O 1
ATOM 5438 N N . HIS B 1 331 ? 6.406 -15.789 -11.398 1 98.69 331 HIS B N 1
ATOM 5439 C CA . HIS B 1 331 ? 5.941 -15.031 -10.242 1 98.69 331 HIS B CA 1
ATOM 5440 C C . HIS B 1 331 ? 5.848 -13.539 -10.555 1 98.69 331 HIS B C 1
ATOM 5442 O O . HIS B 1 331 ? 6.867 -12.852 -10.641 1 98.69 331 HIS B O 1
ATOM 5448 N N . SER B 1 332 ? 4.613 -13.062 -10.602 1 98.69 332 SER B N 1
ATOM 5449 C CA . SER B 1 332 ? 4.352 -11.672 -10.93 1 98.69 332 SER B CA 1
ATOM 5450 C C . SER B 1 332 ? 4.293 -10.805 -9.672 1 98.69 332 SER B C 1
ATOM 5452 O O . SER B 1 332 ? 3.521 -9.852 -9.602 1 98.69 332 SER B O 1
ATOM 5454 N N . LEU B 1 333 ? 4.926 -11.188 -8.68 1 98.25 333 LEU B N 1
ATOM 5455 C CA . LEU B 1 333 ? 5.102 -10.43 -7.441 1 98.25 333 LEU B CA 1
ATOM 5456 C C . LEU B 1 333 ? 3.758 -9.938 -6.91 1 98.25 333 LEU B C 1
ATOM 5458 O O . LEU B 1 333 ? 2.891 -10.742 -6.562 1 98.25 333 LEU B O 1
ATOM 5462 N N . GLY B 1 334 ? 3.523 -8.641 -6.914 1 98.56 334 GLY B N 1
ATOM 5463 C CA . GLY B 1 334 ? 2.324 -8.086 -6.309 1 98.56 334 GLY B CA 1
ATOM 5464 C C . GLY B 1 334 ? 1.056 -8.453 -7.059 1 98.56 334 GLY B C 1
ATOM 5465 O O . GLY B 1 334 ? -0.044 -8.359 -6.508 1 98.56 334 GLY B O 1
ATOM 5466 N N . ALA B 1 335 ? 1.15 -8.867 -8.289 1 98.81 335 ALA B N 1
ATOM 5467 C CA . ALA B 1 335 ? -0.029 -9.195 -9.086 1 98.81 335 ALA B CA 1
ATOM 5468 C C . ALA B 1 335 ? -0.358 -10.68 -8.992 1 98.81 335 ALA B C 1
ATOM 5470 O O . ALA B 1 335 ? -1.435 -11.117 -9.406 1 98.81 335 ALA B O 1
ATOM 5471 N N . ALA B 1 336 ? 0.508 -11.461 -8.398 1 98.88 336 ALA B N 1
ATOM 5472 C CA . ALA B 1 336 ? 0.396 -12.914 -8.43 1 98.88 336 ALA B CA 1
ATOM 5473 C C . ALA B 1 336 ? -0.883 -13.383 -7.746 1 98.88 336 ALA B C 1
ATOM 5475 O O . ALA B 1 336 ? -1.561 -14.297 -8.234 1 98.88 336 ALA B O 1
ATOM 5476 N N . GLY B 1 337 ? -1.224 -12.766 -6.605 1 98.88 337 GLY B N 1
ATOM 5477 C CA . GLY B 1 337 ? -2.383 -13.188 -5.836 1 98.88 337 GLY B CA 1
ATOM 5478 C C . GLY B 1 337 ? -3.676 -13.133 -6.629 1 98.88 337 GLY B C 1
ATOM 5479 O O . GLY B 1 337 ? -4.461 -14.086 -6.613 1 98.88 337 GLY B O 1
ATOM 5480 N N . VAL B 1 338 ? -3.893 -12.047 -7.305 1 98.94 338 VAL B N 1
ATOM 5481 C CA . VAL B 1 338 ? -5.125 -11.906 -8.07 1 98.94 338 VAL B CA 1
ATOM 5482 C C . VAL B 1 338 ? -5.074 -12.812 -9.297 1 98.94 338 VAL B C 1
ATOM 5484 O O . VAL B 1 338 ? -6.098 -13.367 -9.711 1 98.94 338 VAL B O 1
ATOM 5487 N N . GLN B 1 339 ? -3.904 -12.953 -9.961 1 98.94 339 GLN B N 1
ATOM 5488 C CA . GLN B 1 339 ? -3.783 -13.891 -11.078 1 98.94 339 GLN B CA 1
ATOM 5489 C C . GLN B 1 339 ? -4.129 -15.312 -10.648 1 98.94 339 GLN B C 1
ATOM 5491 O O . GLN B 1 339 ? -4.855 -16.016 -11.352 1 98.94 339 GLN B O 1
ATOM 5496 N N . GLU B 1 340 ? -3.67 -15.688 -9.523 1 98.94 340 GLU B N 1
ATOM 5497 C CA . GLU B 1 340 ? -3.908 -17.031 -9.023 1 98.94 340 GLU B CA 1
ATOM 5498 C C . GLU B 1 340 ? -5.371 -17.234 -8.641 1 98.94 340 GLU B C 1
ATOM 5500 O O . GLU B 1 340 ? -5.934 -18.312 -8.844 1 98.94 340 GLU B O 1
ATOM 5505 N N . ALA B 1 341 ? -5.969 -16.188 -8.047 1 98.94 341 ALA B N 1
ATOM 5506 C CA . ALA B 1 341 ? -7.406 -16.266 -7.801 1 98.94 341 ALA B CA 1
ATOM 5507 C C . ALA B 1 341 ? -8.172 -16.484 -9.102 1 98.94 341 ALA B C 1
ATOM 5509 O O . ALA B 1 341 ? -9.109 -17.297 -9.148 1 98.94 341 ALA B O 1
ATOM 5510 N N . ILE B 1 342 ? -7.781 -15.781 -10.125 1 99 342 ILE B N 1
ATOM 5511 C CA . ILE B 1 342 ? -8.422 -15.906 -11.43 1 99 342 ILE B CA 1
ATOM 5512 C C . ILE B 1 342 ? -8.164 -17.297 -12 1 99 342 ILE B C 1
ATOM 5514 O O . ILE B 1 342 ? -9.086 -17.953 -12.508 1 99 342 ILE B O 1
ATOM 5518 N N . TYR B 1 343 ? -6.875 -17.828 -11.914 1 98.94 343 TYR B N 1
ATOM 5519 C CA . TYR B 1 343 ? -6.578 -19.188 -12.352 1 98.94 343 TYR B CA 1
ATOM 5520 C C . TYR B 1 343 ? -7.512 -20.188 -11.68 1 98.94 343 TYR B C 1
ATOM 5522 O O . TYR B 1 343 ? -8.047 -21.094 -12.344 1 98.94 343 TYR B O 1
ATOM 5530 N N . CYS B 1 344 ? -7.707 -20.031 -10.398 1 98.88 344 CYS B N 1
ATOM 5531 C CA . CYS B 1 344 ? -8.547 -20.938 -9.633 1 98.88 344 CYS B CA 1
ATOM 5532 C C . CYS B 1 344 ? -9.984 -20.906 -10.133 1 98.88 344 CYS B C 1
ATOM 5534 O O . CYS B 1 344 ? -10.609 -21.953 -10.305 1 98.88 344 CYS B O 1
ATOM 5536 N N . MET B 1 345 ? -10.5 -19.75 -10.375 1 98.81 345 MET B N 1
ATOM 5537 C CA . MET B 1 345 ? -11.883 -19.625 -10.836 1 98.81 345 MET B CA 1
ATOM 5538 C C . MET B 1 345 ? -12.039 -20.203 -12.242 1 98.81 345 MET B C 1
ATOM 5540 O O . MET B 1 345 ? -13.078 -20.797 -12.562 1 98.81 345 MET B O 1
ATOM 5544 N N . LEU B 1 346 ? -11.039 -19.984 -13.094 1 98.81 346 LEU B N 1
ATOM 5545 C CA . LEU B 1 346 ? -11.078 -20.547 -14.438 1 98.81 346 LEU B CA 1
ATOM 5546 C C . LEU B 1 346 ? -11.055 -22.078 -14.375 1 98.81 346 LEU B C 1
ATOM 5548 O O . LEU B 1 346 ? -11.742 -22.75 -15.156 1 98.81 346 LEU B O 1
ATOM 5552 N N . MET B 1 347 ? -10.281 -22.625 -13.508 1 98.75 347 MET B N 1
ATOM 5553 C CA . MET B 1 347 ? -10.25 -24.078 -13.312 1 98.75 347 MET B CA 1
ATOM 5554 C C . MET B 1 347 ? -11.594 -24.578 -12.805 1 98.75 347 MET B C 1
ATOM 5556 O O . MET B 1 347 ? -12.07 -25.625 -13.234 1 98.75 347 MET B O 1
ATOM 5560 N N . MET B 1 348 ? -12.227 -23.859 -11.852 1 98.31 348 MET B N 1
ATOM 5561 C CA . MET B 1 348 ? -13.555 -24.203 -11.359 1 98.31 348 MET B CA 1
ATOM 5562 C C . MET B 1 348 ? -14.562 -24.234 -12.5 1 98.31 348 MET B C 1
ATOM 5564 O O . MET B 1 348 ? -15.336 -25.203 -12.617 1 98.31 348 MET B O 1
ATOM 5568 N N . GLU B 1 349 ? -14.508 -23.234 -13.297 1 97.25 349 GLU B N 1
ATOM 5569 C CA . GLU B 1 349 ? -15.445 -23.141 -14.422 1 97.25 349 GLU B CA 1
ATOM 5570 C C . GLU B 1 349 ? -15.211 -24.25 -15.438 1 97.25 349 GLU B C 1
ATOM 5572 O O . GLU B 1 349 ? -16.156 -24.781 -16 1 97.25 349 GLU B O 1
ATOM 5577 N N . GLY B 1 350 ? -13.977 -24.547 -15.68 1 97.69 350 GLY B N 1
ATOM 5578 C CA . GLY B 1 350 ? -13.625 -25.5 -16.719 1 97.69 350 GLY B CA 1
ATOM 5579 C C . GLY B 1 350 ? -13.586 -26.938 -16.219 1 97.69 350 GLY B C 1
ATOM 5580 O O . GLY B 1 350 ? -13.383 -27.859 -17 1 97.69 350 GLY B O 1
ATOM 5581 N N . ASN B 1 351 ? -13.734 -27.156 -14.969 1 98.19 351 ASN B N 1
ATOM 5582 C CA . ASN B 1 351 ? -13.727 -28.469 -14.352 1 98.19 351 ASN B CA 1
ATOM 5583 C C . ASN B 1 351 ? -12.414 -29.203 -14.617 1 98.19 351 ASN B C 1
ATOM 5585 O O . ASN B 1 351 ? -12.422 -30.344 -15.102 1 98.19 351 ASN B O 1
ATOM 5589 N N . PHE B 1 352 ? -11.32 -28.609 -14.328 1 98.62 352 PHE B N 1
ATOM 5590 C CA . PHE B 1 352 ? -9.992 -29.219 -14.383 1 98.62 352 PHE B CA 1
ATOM 5591 C C . PHE B 1 352 ? -9.086 -28.641 -13.305 1 98.62 352 PHE B C 1
ATOM 5593 O O . PHE B 1 352 ? -9.398 -27.594 -12.719 1 98.62 352 PHE B O 1
ATOM 5600 N N . MET B 1 353 ? -8.039 -29.344 -12.922 1 98.62 353 MET B N 1
ATOM 5601 C CA . MET B 1 353 ? -6.977 -28.875 -12.031 1 98.62 353 MET B CA 1
ATOM 5602 C C . MET B 1 353 ? -5.621 -28.922 -12.727 1 98.62 353 MET B C 1
ATOM 5604 O O . MET B 1 353 ? -5.148 -30 -13.102 1 98.62 353 MET B O 1
ATOM 5608 N N . ALA B 1 354 ? -5.016 -27.797 -12.906 1 98.44 354 ALA B N 1
ATOM 5609 C CA . ALA B 1 354 ? -3.699 -27.766 -13.539 1 98.44 354 ALA B CA 1
ATOM 5610 C C . ALA B 1 354 ? -2.645 -28.422 -12.656 1 98.44 354 ALA B C 1
ATOM 5612 O O . ALA B 1 354 ? -2.68 -28.281 -11.43 1 98.44 354 ALA B O 1
ATOM 5613 N N . GLY B 1 355 ? -1.699 -29.094 -13.234 1 97.38 355 GLY B N 1
ATOM 5614 C CA . GLY B 1 355 ? -0.599 -29.688 -12.484 1 97.38 355 GLY B CA 1
ATOM 5615 C C . GLY B 1 355 ? 0.552 -28.719 -12.258 1 97.38 355 GLY B C 1
ATOM 5616 O O . GLY B 1 355 ? 0.617 -27.672 -12.891 1 97.38 355 GLY B O 1
ATOM 5617 N N . SER B 1 356 ? 1.44 -29.078 -11.297 1 96.56 356 SER B N 1
ATOM 5618 C CA . SER B 1 356 ? 2.727 -28.391 -11.164 1 96.56 356 SER B CA 1
ATOM 5619 C C . SER B 1 356 ? 3.719 -28.875 -12.219 1 96.56 356 SER B C 1
ATOM 5621 O O . SER B 1 356 ? 4.211 -30 -12.141 1 96.56 356 SER B O 1
ATOM 5623 N N . ALA B 1 357 ? 4.074 -28.031 -13.055 1 96.81 357 ALA B N 1
ATOM 5624 C CA . ALA B 1 357 ? 4.941 -28.406 -14.172 1 96.81 357 ALA B CA 1
ATOM 5625 C C . ALA B 1 357 ? 6.379 -28.609 -13.711 1 96.81 357 ALA B C 1
ATOM 5627 O O . ALA B 1 357 ? 6.77 -28.109 -12.648 1 96.81 357 ALA B O 1
ATOM 5628 N N . ASN B 1 358 ? 7.156 -29.422 -14.469 1 97.5 358 ASN B N 1
ATOM 5629 C CA . ASN B 1 358 ? 8.609 -29.516 -14.43 1 97.5 358 ASN B CA 1
ATOM 5630 C C . ASN B 1 358 ? 9.102 -30.25 -13.195 1 97.5 358 ASN B C 1
ATOM 5632 O O . ASN B 1 358 ? 10.211 -30.016 -12.711 1 97.5 358 ASN B O 1
ATOM 5636 N N . ILE B 1 359 ? 8.25 -31.078 -12.602 1 97.44 359 ILE B N 1
ATOM 5637 C CA . ILE B 1 359 ? 8.711 -31.938 -11.523 1 97.44 359 ILE B CA 1
ATOM 5638 C C . ILE B 1 359 ? 9.273 -33.219 -12.094 1 97.44 359 ILE B C 1
ATOM 5640 O O . ILE B 1 359 ? 8.516 -34.125 -12.477 1 97.44 359 ILE B O 1
ATOM 5644 N N . ASP B 1 360 ? 10.555 -33.375 -12.102 1 96.62 360 ASP B N 1
ATOM 5645 C CA . ASP B 1 360 ? 11.211 -34.594 -12.516 1 96.62 360 ASP B CA 1
ATOM 5646 C C . ASP B 1 360 ? 11.383 -35.562 -11.328 1 96.62 360 ASP B C 1
ATOM 5648 O O . ASP B 1 360 ? 11.242 -36.781 -11.469 1 96.62 360 ASP B O 1
ATOM 5652 N N . GLU B 1 361 ? 11.734 -35 -10.234 1 96.44 361 GLU B N 1
ATOM 5653 C CA . GLU B 1 361 ? 11.852 -35.688 -8.953 1 96.44 361 GLU B CA 1
ATOM 5654 C C . GLU B 1 361 ? 11.266 -34.844 -7.824 1 96.44 361 GLU B C 1
ATOM 5656 O O . GLU B 1 361 ? 11.75 -33.75 -7.547 1 96.44 361 GLU B O 1
ATOM 5661 N N . LEU B 1 362 ? 10.273 -35.406 -7.254 1 96.44 362 LEU B N 1
ATOM 5662 C CA . LEU B 1 362 ? 9.633 -34.719 -6.148 1 96.44 362 LEU B CA 1
ATOM 5663 C C . LEU B 1 362 ? 10.578 -34.625 -4.949 1 96.44 362 LEU B C 1
ATOM 5665 O O . LEU B 1 362 ? 11.234 -35.594 -4.59 1 96.44 362 LEU B O 1
ATOM 5669 N N . ASP B 1 363 ? 10.711 -33.438 -4.375 1 96.62 363 ASP B N 1
ATOM 5670 C CA . ASP B 1 363 ? 11.438 -33.281 -3.117 1 96.62 363 ASP B CA 1
ATOM 5671 C C . ASP B 1 363 ? 10.906 -34.25 -2.062 1 96.62 363 ASP B C 1
ATOM 5673 O O . ASP B 1 363 ? 9.695 -34.375 -1.871 1 96.62 363 ASP B O 1
ATOM 5677 N N . ALA B 1 364 ? 11.727 -34.906 -1.333 1 95.38 364 ALA B N 1
ATOM 5678 C CA . ALA B 1 364 ? 11.359 -35.938 -0.357 1 95.38 364 ALA B CA 1
ATOM 5679 C C . ALA B 1 364 ? 10.5 -35.344 0.759 1 95.38 364 ALA B C 1
ATOM 5681 O O . ALA B 1 364 ? 9.633 -36.031 1.309 1 95.38 364 ALA B O 1
ATOM 5682 N N . GLU B 1 365 ? 10.648 -34.094 1.033 1 93.5 365 GLU B N 1
ATOM 5683 C CA . GLU B 1 365 ? 9.906 -33.438 2.104 1 93.5 365 GLU B CA 1
ATOM 5684 C C . GLU B 1 365 ? 8.461 -33.188 1.688 1 93.5 365 GLU B C 1
ATOM 5686 O O . GLU B 1 365 ? 7.605 -32.906 2.533 1 93.5 365 GLU B O 1
ATOM 5691 N N . VAL B 1 366 ? 8.125 -33.312 0.446 1 92.12 366 VAL B N 1
ATOM 5692 C CA . VAL B 1 366 ? 6.812 -32.969 -0.079 1 92.12 366 VAL B CA 1
ATOM 5693 C C . VAL B 1 366 ? 6.07 -34.219 -0.532 1 92.12 366 VAL B C 1
ATOM 5695 O O . VAL B 1 366 ? 4.863 -34.188 -0.778 1 92.12 366 VAL B O 1
ATOM 5698 N N . GLY B 1 367 ? 6.73 -35.375 -0.555 1 87.5 367 GLY B N 1
ATOM 5699 C CA . GLY B 1 367 ? 6.289 -36.562 -1.244 1 87.5 367 GLY B CA 1
ATOM 5700 C C . GLY B 1 367 ? 5.086 -37.219 -0.592 1 87.5 367 GLY B C 1
ATOM 5701 O O . GLY B 1 367 ? 4.391 -38.031 -1.223 1 87.5 367 GLY B O 1
ATOM 5702 N N . ASP B 1 368 ? 4.688 -36.812 0.557 1 90.88 368 ASP B N 1
ATOM 5703 C CA . ASP B 1 368 ? 3.586 -37.469 1.267 1 90.88 368 ASP B CA 1
ATOM 5704 C C . ASP B 1 368 ? 2.27 -36.75 1.015 1 90.88 368 ASP B C 1
ATOM 5706 O O . ASP B 1 368 ? 1.216 -37.156 1.492 1 90.88 368 ASP B O 1
ATOM 5710 N N . LEU B 1 369 ? 2.268 -35.625 0.261 1 95.94 369 LEU B N 1
ATOM 5711 C CA . LEU B 1 369 ? 1.062 -34.875 -0.035 1 95.94 369 LEU B CA 1
ATOM 5712 C C . LEU B 1 369 ? 0.619 -35.094 -1.478 1 95.94 369 LEU B C 1
ATOM 5714 O O . LEU B 1 369 ? 1.417 -35.5 -2.32 1 95.94 369 LEU B O 1
ATOM 5718 N N . PRO B 1 370 ? -0.635 -34.906 -1.779 1 97.38 370 PRO B N 1
ATOM 5719 C CA . PRO B 1 370 ? -1.165 -35.156 -3.119 1 97.38 370 PRO B CA 1
ATOM 5720 C C . PRO B 1 370 ? -0.833 -34.062 -4.113 1 97.38 370 PRO B C 1
ATOM 5722 O O . PRO B 1 370 ? -1.736 -33.406 -4.645 1 97.38 370 PRO B O 1
ATOM 5725 N N . ILE B 1 371 ? 0.409 -33.938 -4.492 1 97.69 371 ILE B N 1
ATOM 5726 C CA . ILE B 1 371 ? 0.87 -32.938 -5.465 1 97.69 371 ILE B CA 1
ATOM 5727 C C . ILE B 1 371 ? 0.499 -33.406 -6.875 1 97.69 371 ILE B C 1
ATOM 5729 O O . ILE B 1 371 ? 0.856 -34.5 -7.289 1 97.69 371 ILE B O 1
ATOM 5733 N N . LEU B 1 372 ? -0.211 -32.594 -7.574 1 97.88 372 LEU B N 1
ATOM 5734 C CA . LEU B 1 372 ? -0.578 -32.875 -8.953 1 97.88 372 LEU B CA 1
ATOM 5735 C C . LEU B 1 372 ? 0.604 -32.656 -9.891 1 97.88 372 LEU B C 1
ATOM 5737 O O . LEU B 1 372 ? 1.152 -31.562 -9.961 1 97.88 372 LEU B O 1
ATOM 5741 N N . LEU B 1 373 ? 0.958 -33.656 -10.633 1 96.25 373 LEU B N 1
ATOM 5742 C CA . LEU B 1 373 ? 2.092 -33.594 -11.547 1 96.25 373 LEU B CA 1
ATOM 5743 C C . LEU B 1 373 ? 1.628 -33.25 -12.961 1 96.25 373 LEU B C 1
ATOM 5745 O O . LEU B 1 373 ? 2.424 -32.812 -13.789 1 96.25 373 LEU B O 1
ATOM 5749 N N . LYS B 1 374 ? 0.369 -33.625 -13.219 1 96.25 374 LYS B N 1
ATOM 5750 C CA . LYS B 1 374 ? -0.272 -33.344 -14.5 1 96.25 374 LYS B CA 1
ATOM 5751 C C . LYS B 1 374 ? -1.689 -32.812 -14.305 1 96.25 374 LYS B C 1
ATOM 5753 O O . LYS B 1 374 ? -2.26 -32.938 -13.219 1 96.25 374 LYS B O 1
ATOM 5758 N N . THR B 1 375 ? -2.158 -32.188 -15.375 1 98.31 375 THR B N 1
ATOM 5759 C CA . THR B 1 375 ? -3.527 -31.703 -15.32 1 98.31 375 THR B CA 1
ATOM 5760 C C . THR B 1 375 ? -4.512 -32.844 -15.094 1 98.31 375 THR B C 1
ATOM 5762 O O . THR B 1 375 ? -4.414 -33.906 -15.742 1 98.31 375 THR B O 1
ATOM 5765 N N . ARG B 1 376 ? -5.355 -32.688 -14.094 1 98.38 376 ARG B N 1
ATOM 5766 C CA . ARG B 1 376 ? -6.48 -33.594 -13.891 1 98.38 376 ARG B CA 1
ATOM 5767 C C . ARG B 1 376 ? -7.734 -33.062 -14.594 1 98.38 376 ARG B C 1
ATOM 5769 O O . ARG B 1 376 ? -8.281 -32.031 -14.219 1 98.38 376 ARG B O 1
ATOM 5776 N N . GLU B 1 377 ? -8.258 -33.812 -15.586 1 98.06 377 GLU B N 1
ATOM 5777 C CA . GLU B 1 377 ? -9.453 -33.406 -16.344 1 98.06 377 GLU B CA 1
ATOM 5778 C C . GLU B 1 377 ? -10.719 -33.906 -15.633 1 98.06 377 GLU B C 1
ATOM 5780 O O . GLU B 1 377 ? -10.664 -34.781 -14.766 1 98.06 377 GLU B O 1
ATOM 5785 N N . ASN B 1 378 ? -11.781 -33.281 -15.977 1 97.75 378 ASN B N 1
ATOM 5786 C CA . ASN B 1 378 ? -13.102 -33.625 -15.461 1 97.75 378 ASN B CA 1
ATOM 5787 C C . ASN B 1 378 ? -13.117 -33.656 -13.93 1 97.75 378 ASN B C 1
ATOM 5789 O O . ASN B 1 378 ? -13.672 -34.562 -13.328 1 97.75 378 ASN B O 1
ATOM 5793 N N . ALA B 1 379 ? -12.422 -32.75 -13.328 1 96.75 379 ALA B N 1
ATOM 5794 C CA . ALA B 1 379 ? -12.375 -32.594 -11.875 1 96.75 379 ALA B CA 1
ATOM 5795 C C . ALA B 1 379 ? -13.406 -31.578 -11.391 1 96.75 379 ALA B C 1
ATOM 5797 O O . ALA B 1 379 ? -13.422 -30.438 -11.859 1 96.75 379 ALA B O 1
ATOM 5798 N N . LYS B 1 380 ? -14.289 -32.062 -10.656 1 93.44 380 LYS B N 1
ATOM 5799 C CA . LYS B 1 380 ? -15.227 -31.125 -10.047 1 93.44 380 LYS B CA 1
ATOM 5800 C C . LYS B 1 380 ? -14.586 -30.391 -8.867 1 93.44 380 LYS B C 1
ATOM 5802 O O . LYS B 1 380 ? -14.125 -31.031 -7.918 1 93.44 380 LYS B O 1
ATOM 5807 N N . ILE B 1 381 ? -14.492 -29.078 -8.922 1 96.69 381 ILE B N 1
ATOM 5808 C CA . ILE B 1 381 ? -13.938 -28.234 -7.883 1 96.69 381 ILE B CA 1
ATOM 5809 C C . ILE B 1 381 ? -15.016 -27.297 -7.344 1 96.69 381 ILE B C 1
ATOM 5811 O O . ILE B 1 381 ? -15.445 -26.359 -8.031 1 96.69 381 ILE B O 1
ATOM 5815 N N . ASP B 1 382 ? -15.414 -27.484 -6.121 1 97.69 382 ASP B N 1
ATOM 5816 C CA . ASP B 1 382 ? -16.438 -26.641 -5.527 1 97.69 382 ASP B CA 1
ATOM 5817 C C . ASP B 1 382 ? -15.828 -25.625 -4.578 1 97.69 382 ASP B C 1
ATOM 5819 O O . ASP B 1 382 ? -16.406 -24.547 -4.355 1 97.69 382 ASP B O 1
ATOM 5823 N N . THR B 1 383 ? -14.742 -25.969 -3.988 1 98.56 383 THR B N 1
ATOM 5824 C CA . THR B 1 383 ? -14.055 -25.078 -3.059 1 98.56 383 THR B CA 1
ATOM 5825 C C . THR B 1 383 ? -12.555 -25.078 -3.322 1 98.56 383 THR B C 1
ATOM 5827 O O . THR B 1 383 ? -11.938 -26.141 -3.461 1 98.56 383 THR B O 1
ATOM 5830 N N . VAL B 1 384 ? -12 -23.875 -3.406 1 98.81 384 VAL B N 1
ATOM 5831 C CA . VAL B 1 384 ? -10.57 -23.75 -3.648 1 98.81 384 VAL B CA 1
ATOM 5832 C C . VAL B 1 384 ? -9.945 -22.812 -2.605 1 98.81 384 VAL B C 1
ATOM 5834 O O . VAL B 1 384 ? -10.602 -21.891 -2.123 1 98.81 384 VAL B O 1
ATOM 5837 N N . MET B 1 385 ? -8.75 -23.125 -2.211 1 98.88 385 MET B N 1
ATOM 5838 C CA . MET B 1 385 ? -7.91 -22.266 -1.376 1 98.88 385 MET B CA 1
ATOM 5839 C C . MET B 1 385 ? -6.707 -21.75 -2.158 1 98.88 385 MET B C 1
ATOM 5841 O O . MET B 1 385 ? -6.086 -22.5 -2.916 1 98.88 385 MET B O 1
ATOM 5845 N N . SER B 1 386 ? -6.438 -20.5 -2.074 1 98.94 386 SER B N 1
ATOM 5846 C CA . SER B 1 386 ? -5.27 -19.891 -2.693 1 98.94 386 SER B CA 1
ATOM 5847 C C . SER B 1 386 ? -4.398 -19.188 -1.655 1 98.94 386 SER B C 1
ATOM 5849 O O . SER B 1 386 ? -4.867 -18.281 -0.96 1 98.94 386 SER B O 1
ATOM 5851 N N . ASN B 1 387 ? -3.109 -19.609 -1.573 1 98.75 387 ASN B N 1
ATOM 5852 C CA . ASN B 1 387 ? -2.168 -19.031 -0.618 1 98.75 387 ASN B CA 1
ATOM 5853 C C . ASN B 1 387 ? -1.224 -18.031 -1.288 1 98.75 387 ASN B C 1
ATOM 5855 O O . ASN B 1 387 ? -0.785 -18.25 -2.418 1 98.75 387 ASN B O 1
ATOM 5859 N N . SER B 1 388 ? -0.964 -16.938 -0.637 1 98.56 388 SER B N 1
ATOM 5860 C CA . SER B 1 388 ? 0.037 -15.938 -0.993 1 98.56 388 SER B CA 1
ATOM 5861 C C . SER B 1 388 ? 0.882 -15.547 0.214 1 98.56 388 SER B C 1
ATOM 5863 O O . SER B 1 388 ? 0.361 -15.008 1.197 1 98.56 388 SER B O 1
ATOM 5865 N N . PHE B 1 389 ? 2.158 -15.703 0.139 1 97.69 389 PHE B N 1
ATOM 5866 C CA . PHE B 1 389 ? 3.082 -15.414 1.229 1 97.69 389 PHE B CA 1
ATOM 5867 C C . PHE B 1 389 ? 4.211 -14.508 0.753 1 97.69 389 PHE B C 1
ATOM 5869 O O . PHE B 1 389 ? 4.809 -14.75 -0.297 1 97.69 389 PHE B O 1
ATOM 5876 N N . GLY B 1 390 ? 4.445 -13.445 1.553 1 95.69 390 GLY B N 1
ATOM 5877 C CA . GLY B 1 390 ? 5.387 -12.445 1.063 1 95.69 390 GLY B CA 1
ATOM 5878 C C . GLY B 1 390 ? 6.523 -12.172 2.029 1 95.69 390 GLY B C 1
ATOM 5879 O O . GLY B 1 390 ? 6.434 -12.508 3.213 1 95.69 390 GLY B O 1
ATOM 5880 N N . PHE B 1 391 ? 7.617 -11.523 1.428 1 94.19 391 PHE B N 1
ATOM 5881 C CA . PHE B 1 391 ? 8.711 -11.008 2.24 1 94.19 391 PHE B CA 1
ATOM 5882 C C . PHE B 1 391 ? 8.188 -10.109 3.355 1 94.19 391 PHE B C 1
ATOM 5884 O O . PHE B 1 391 ? 7.23 -9.359 3.158 1 94.19 39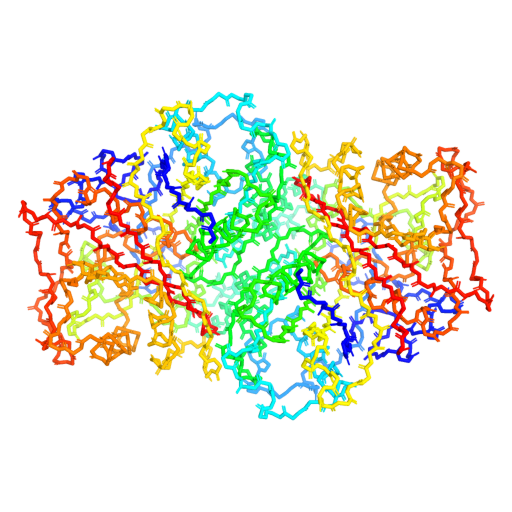1 PHE B O 1
ATOM 5891 N N . GLY B 1 392 ? 8.828 -10.203 4.496 1 94.19 392 GLY B N 1
ATOM 5892 C CA . GLY B 1 392 ? 8.352 -9.477 5.664 1 94.19 392 GLY B CA 1
ATOM 5893 C C . GLY B 1 392 ? 7.426 -10.305 6.539 1 94.19 392 GLY B C 1
ATOM 5894 O O . GLY B 1 392 ? 7.008 -9.852 7.609 1 94.19 392 GLY B O 1
ATOM 5895 N N . GLY B 1 393 ? 7.148 -11.516 6.051 1 96.06 393 GLY B N 1
ATOM 5896 C CA . GLY B 1 393 ? 6.375 -12.461 6.848 1 96.06 393 GLY B CA 1
ATOM 5897 C C . GLY B 1 393 ? 4.875 -12.242 6.734 1 96.06 393 GLY B C 1
ATOM 5898 O O . GLY B 1 393 ? 4.113 -12.695 7.59 1 96.06 393 GLY B O 1
ATOM 5899 N N . THR B 1 394 ? 4.441 -11.562 5.711 1 98 394 THR B N 1
ATOM 5900 C CA . THR B 1 394 ? 3.02 -11.312 5.512 1 98 394 THR B CA 1
ATOM 5901 C C . THR B 1 394 ? 2.361 -12.477 4.773 1 98 394 THR B C 1
ATOM 5903 O O . THR B 1 394 ? 2.963 -13.07 3.881 1 98 394 THR B O 1
ATOM 5906 N N . ASN B 1 395 ? 1.167 -12.875 5.211 1 98.62 395 ASN B N 1
ATOM 5907 C CA . ASN B 1 395 ? 0.439 -14 4.637 1 98.62 395 ASN B CA 1
ATOM 5908 C C . ASN B 1 395 ? -1.012 -13.633 4.336 1 98.62 395 ASN B C 1
ATOM 5910 O O . ASN B 1 395 ? -1.656 -12.938 5.121 1 98.62 395 ASN B O 1
ATOM 5914 N N . ALA B 1 396 ? -1.472 -14.086 3.199 1 98.88 396 ALA B N 1
ATOM 5915 C CA . ALA B 1 396 ? -2.885 -14 2.836 1 98.88 396 ALA B CA 1
ATOM 5916 C C . ALA B 1 396 ? -3.391 -15.336 2.289 1 98.88 396 ALA B C 1
ATOM 5918 O O . ALA B 1 396 ? -2.697 -16 1.516 1 98.88 396 ALA B O 1
ATOM 5919 N N . THR B 1 397 ? -4.547 -15.773 2.736 1 98.94 397 THR B N 1
ATOM 5920 C CA . THR B 1 397 ? -5.242 -16.938 2.205 1 98.94 397 THR B CA 1
ATOM 5921 C C . THR B 1 397 ? -6.676 -16.594 1.818 1 98.94 397 THR B C 1
ATOM 5923 O O . THR B 1 397 ? -7.395 -15.961 2.596 1 98.94 397 THR B O 1
ATOM 5926 N N . LEU B 1 398 ? -7.035 -16.938 0.617 1 98.94 398 LEU B N 1
ATOM 5927 C CA . LEU B 1 398 ? -8.406 -16.797 0.147 1 98.94 398 LEU B CA 1
ATOM 5928 C C . LEU B 1 398 ? -9.055 -18.172 -0.042 1 98.94 398 LEU B C 1
ATOM 5930 O O . LEU B 1 398 ? -8.414 -19.109 -0.513 1 98.94 398 LEU B O 1
ATOM 5934 N N . VAL B 1 399 ? -10.32 -18.281 0.317 1 98.94 399 VAL B N 1
ATOM 5935 C CA . VAL B 1 399 ? -11.125 -19.453 -0.017 1 98.94 399 VAL B CA 1
ATOM 5936 C C . VAL B 1 399 ? -12.32 -19.031 -0.872 1 98.94 399 VAL B C 1
ATOM 5938 O O . VAL B 1 399 ? -13.117 -18.188 -0.463 1 98.94 399 VAL B O 1
ATOM 5941 N N . LEU B 1 400 ? -12.406 -19.625 -2.043 1 98.88 400 LEU B N 1
ATOM 5942 C CA . LEU B 1 400 ? -13.484 -19.375 -2.992 1 98.88 400 LEU B CA 1
ATOM 5943 C C . LEU B 1 400 ? -14.375 -20.609 -3.145 1 98.88 400 LEU B C 1
ATOM 5945 O O . LEU B 1 400 ? -13.875 -21.734 -3.184 1 98.88 400 LEU B O 1
ATOM 5949 N N . LYS B 1 401 ? -15.617 -20.391 -3.24 1 98.75 401 LYS B N 1
ATOM 5950 C CA . LYS B 1 401 ? -16.609 -21.453 -3.381 1 98.75 401 LYS B CA 1
ATOM 5951 C C . LYS B 1 401 ? -17.438 -21.266 -4.648 1 98.75 401 LYS B C 1
ATOM 5953 O O . LYS B 1 401 ? -17.859 -20.141 -4.957 1 98.75 401 LYS B O 1
ATOM 5958 N N . ARG B 1 402 ? -17.656 -22.359 -5.348 1 98 402 ARG B N 1
ATOM 5959 C CA . ARG B 1 402 ? -18.547 -22.312 -6.496 1 98 402 ARG B CA 1
ATOM 5960 C C . ARG B 1 402 ? -19.938 -21.812 -6.09 1 98 402 ARG B C 1
ATOM 5962 O O . ARG B 1 402 ? -20.484 -22.25 -5.086 1 98 402 ARG B O 1
ATOM 5969 N N . PHE B 1 403 ? -20.422 -20.859 -6.887 1 95.75 403 PHE B N 1
ATOM 5970 C CA . PHE B 1 403 ? -21.734 -20.312 -6.555 1 95.75 403 PHE B CA 1
ATOM 5971 C C . PHE B 1 403 ? -22.844 -21.219 -7.055 1 95.75 403 PHE B C 1
ATOM 5973 O O . PHE B 1 403 ? -22.844 -21.625 -8.211 1 95.75 403 PHE B O 1
ATOM 5980 N N . GLN B 1 404 ? -23.688 -21.609 -6.066 1 87.38 404 GLN B N 1
ATOM 5981 C CA . GLN B 1 404 ? -24.875 -22.406 -6.398 1 87.38 404 GLN B CA 1
ATOM 5982 C C . GLN B 1 404 ? -26.156 -21.609 -6.18 1 87.38 404 GLN B C 1
ATOM 5984 O O . GLN B 1 404 ? -26.359 -21.047 -5.105 1 87.38 404 GLN B O 1
ATOM 5989 N N . ASN B 1 405 ? -26.938 -21.328 -7.203 1 69.19 405 ASN B N 1
ATOM 5990 C CA . ASN B 1 405 ? -28.203 -20.594 -7.113 1 69.19 405 ASN B CA 1
ATOM 5991 C C . ASN B 1 405 ? -29.156 -21.25 -6.133 1 69.19 405 ASN B C 1
ATOM 5993 O O . ASN B 1 405 ? -29.25 -22.484 -6.082 1 69.19 405 ASN B O 1
#

Foldseek 3Di:
DFWKFFFFKFKFFLQDGGLVSNLVCLQVVAFSKDFAVQLVVVPFLARIAGETDDDLPVVDDPVLCLQEDPWQSQAQSTVVRRCVRFVHDLVRQQDQQEEEEEFFQAFDLPLVVVLVVCCVPPNNVPSDDRSCLHGPRFVNQVSNCVVSNHNYYTGYAHDKQCGQLVQLVVQVVCVVVVSHFKYKTFTWFDDDSSVVRVCSVVQAAFRPCSVPRLQQQFFQAQPQRHFHEITGIMIIMMGGPVVSVVVPGHTLWIFQFKFKFFQVPAQAAAPLVRQLVRVVRRCVRPDDAFAEEAEQRRRHPRVRLSVLVSQCVNQPPNRHEYAHPCSRGTGNINRRQRVVVSNVSSCQVQQKDRARENHPDGDPSNVVHNGGHGMGHNHHGFKYKYWTARGRRIIMIIMIGGDDD/DFWKFFFFKFKFFLQDGGLVSNLVCLQVVAFSKDFAVQLVVVPFLARIAGETDDDLPVVDDPVLCLQEDPWQSQAQSTVVRRCVRFVHDLVRQQDQQEEEEEFFQAFDLVLVVVLVVCCVPPNNVPSDDRSCLHGPRFVNQVSNCVVSNHNYYTGYAHDKQCGQLVQLVVQVVCVVVVSHFKYKTFTWFDDDSSVVRVCSVVQAAFRPCSVPRLQQQFFQAQPFRHFHEITGIMIIMMGGPVVSVVVPGHTLWIFQFKFKFFQVPAQAAAPLVRQLVRVVRRCVRPDDAFAEEAEQRRRHPRHRLSVLVSQCVNQPPNRHEYAHPCSRGTGNINRRNRVVVSNVSSCQVQQKDRARENHPDGDPSNVVHNGGHGMGHNHHGFKYKYWTARGRRIIMIIMIGGDDD

Sequence (810 aa):
MRRVVITGLGIVSCLGNDKDTVSANLRAGRAGIRFNPEYAEMGLRSHVSGSVQLNLEELIDRKLFRFMGDAAAYAYLAMQQAIEDAGLSEEQISSPRVGLIAGSGGASTLNQMEAIDTLREKGVKRIGPYRVTRTMGSTVSACLATPFKIKGVNFSISSACATSAHCIGSAMEQIQLGKQDMVFAGGGEEEHWSQSCLFDAMGALSTQYNDTPEKASRAYDAKRDGFVIAGGGGMVVVEELEHALKRGAKIYAEIVGYGATSDGYDMVAPSGEGALRCMQLAMSTVDQPIDYLNTHGTSTPVGDVAEIKAVRNMFGDKAPAISSTKSLSGHSLGAAGVQEAIYCMLMMEGNFMAGSANIDELDAEVGDLPILLKTRENAKIDTVMSNSFGFGGTNATLVLKRFQNMRRVVITGLGIVSCLGNDKDTVSANLRAGRAGIRFNPEYAEMGLRSHVSGSVQLNLEELIDRKLFRFMGDAAAYAYLAMQQAIEDAGLSEEQISSPRVGLIAGSGGASTLNQMEAIDTLREKGVKRIGPYRVTRTMGSTVSACLATPFKIKGVNFSISSACATSAHCIGSAMEQIQLGKQDMVFAGGGEEEHWSQSCLFDAMGALSTQYNDTPEKASRAYDAKRDGFVIAGGGGMVVVEELEHALKRGAKIYAEIVGYGATSDGYDMVAPSGEGALRCMQLAMSTVDQPIDYLNTHGTSTPVGDVAEIKAVRNMFGDKAPAISSTKSLSGHSLGAAGVQEAIYCMLMMEGNFMAGSANIDELDAEVGDLPILLKTRENAKIDTVMSNSFGFGGTNATLVLKRFQN

Secondary structure (DSSP, 8-state):
---EEEEEEEEEBTTBSSHHHHHHHHHHT----EE-HHHHHTT-S--EEB-----HHHHS-HHHHTT--HHHHHHHHHHHHHHHHHT--HHHHSSTTEEEEEE-SS--HHHHHHHHHHHHHH-GGGS-S-HHHHHSTTHHHHHHHTTTT--S-EEEEE-GGGHHHHHHHHHHHHHHTTS-SEEEEEEEE---HHHHHHHHHTT-B--TTTT-GGGT--TTBTT---BPBB-EEEEEEEEEHHHHHHTT----EEEEEEEEEE--S-SSS--SHHHHHHHHHHHTT--S--SEEE----S-HHHHHHHHHHHHHHHGGGPPEEE-THHHH-B-GGGHHHHHHHHHHHHHHHTEE---TT-SSB-TTTTTS-B-SSPEES---SEEEEEEEETTTEEEEEEEE----/---EEEEEEEEEBTTBSSHHHHHHHHHHT----EE-HHHHHTT-S--EEB-----HHHHS-HHHHTT--HHHHHHHHHHHHHHHHHT--HHHHSSTTEEEEEE-SS--HHHHHHHHHHHHHH-GGGS-S-HHHHHSTTHHHHHHHTTTT--S-EEEEE-GGGHHHHHHHHHHHHHHTTS-SEEEEEEEE---HHHHHHHHHTT-B--TTTT-GGGS--TTBTT---BPBB-EEEEEEEEEHHHHHHTT----EEEEEEEEEE--S-SSS--SHHHHHHHHHHHTT--S--SEEE----S-HHHHHHHHHHHHHHHGGGPPEEE-THHHH-B-GGGHHHHHHHHHHHHHHHTEE---TT-SSB-TTTTTS-B-SSPEES---SEEEEEEEETTTEEEEEEEE----

pLDDT: mean 97.71, std 2.41, range [69.12, 99.0]

Organism: NCBI:txid1007099

InterPro domains:
  IPR000794 Beta-ketoacyl synthase [PTHR11712] (1-403)
  IPR000794 Beta-ketoacyl synthase [cd00834] (2-400)
  IPR014030 Beta-ketoacyl synthase-like, N-terminal domain [PF00109] (1-244)
  IPR014031 Beta-ketoacyl synthase, C-terminal domain [PF02801] (252-359)
  IPR016039 Thiolase-like [G3DSA:3.40.47.10] (6-257)
  IPR016039 Thiolase-like [G3DSA:3.40.47.10] (258-404)
  IPR016039 Thiolase-like [SSF53901] (1-251)
  IPR016039 Thiolase-like [SSF53901] (213-402)
  IPR018201 Beta-ketoacyl synthase, active site [PS00606] (152-168)
  IPR020841 Polyketide synthase, beta-ketoacyl synthase domain [PS52004] (1-402)
  IPR020841 Polyketide synthase, beta-ketoacyl synthase domain [SM00825] (4-405)

Solvent-accessible surface area (backbone atoms only — not comparable to full-atom values): 35942 Å² total; per-residue (Å²): 127,65,55,37,26,31,34,21,51,19,35,26,31,27,46,30,70,36,70,66,49,29,45,52,24,45,58,70,68,49,51,23,33,32,66,33,69,66,28,50,75,67,52,46,72,36,24,44,29,5,56,56,90,73,63,60,77,79,74,36,60,64,88,62,44,62,42,45,35,61,18,28,45,28,23,42,56,5,38,55,39,11,39,60,61,37,68,60,52,70,72,75,40,44,29,68,40,18,24,36,27,18,8,22,20,50,41,41,42,62,60,49,49,52,38,49,51,32,31,76,74,71,29,36,80,68,49,40,63,37,52,45,50,27,26,31,36,18,23,38,25,24,65,41,26,24,83,58,25,25,25,6,41,46,33,7,32,11,22,26,29,12,8,5,38,43,17,40,47,52,40,49,48,37,33,47,71,68,68,27,50,31,22,40,19,7,11,11,16,61,69,50,60,69,52,50,45,37,45,43,30,49,60,48,36,29,48,91,28,49,91,43,26,67,52,35,22,9,36,61,18,61,80,35,56,6,28,29,48,16,16,22,9,6,21,32,34,38,28,30,43,71,63,37,56,73,71,67,47,59,65,67,25,28,59,53,22,55,15,54,11,16,38,22,64,32,55,78,54,69,73,22,59,27,54,34,54,12,48,51,48,13,44,72,65,48,92,68,78,55,47,32,34,39,45,52,36,51,7,29,68,67,54,34,52,31,50,48,52,21,49,42,72,71,39,55,94,66,54,37,45,29,26,22,62,27,20,30,38,28,42,20,44,3,10,34,26,27,41,50,52,50,52,51,49,45,27,41,74,66,23,33,42,52,26,17,36,60,55,85,43,69,23,78,92,54,63,89,53,59,65,32,68,51,55,40,71,82,33,87,46,51,24,38,35,41,41,21,60,14,62,22,21,19,26,24,23,42,26,40,29,56,64,77,135,125,64,56,37,25,31,35,21,50,20,35,26,33,28,46,30,70,37,68,67,50,29,45,52,26,46,59,70,68,48,50,24,35,32,67,32,67,65,29,49,73,69,53,47,73,36,24,44,28,5,56,56,88,73,64,60,78,80,75,40,58,65,88,62,43,62,41,45,34,62,18,30,46,28,24,44,54,5,39,55,40,10,38,60,62,37,67,60,52,73,73,74,40,44,29,66,41,18,25,35,27,16,8,21,19,50,43,41,42,62,60,47,49,52,37,49,51,32,31,76,75,70,29,38,81,69,50,40,65,37,51,46,49,28,26,31,36,17,24,37,24,25,66,40,25,23,83,58,25,25,26,7,40,46,33,8,32,11,23,25,30,12,8,5,38,44,16,41,48,50,40,49,49,38,34,47,70,66,66,28,52,32,22,41,19,7,11,12,16,61,68,49,60,70,52,49,45,38,44,42,30,49,61,47,35,30,48,90,30,49,90,44,26,66,51,34,22,10,35,60,18,62,82,38,55,6,27,28,48,18,16,22,9,6,21,33,33,38,28,30,44,69,64,39,56,73,71,64,46,61,66,67,27,29,60,52,21,54,15,54,13,14,39,22,66,32,55,80,55,69,72,21,59,26,54,32,54,10,49,51,49,12,43,71,65,48,93,66,77,56,48,32,35,40,45,52,35,52,7,30,69,68,57,33,52,32,49,49,52,20,50,42,72,71,39,54,94,66,55,37,44,29,26,21,64,26,20,31,38,25,41,18,42,2,10,35,27,27,42,49,53,49,52,50,49,45,26,40,73,65,22,31,42,52,25,20,36,60,54,86,44,70,24,78,92,53,63,88,52,58,65,32,68,51,58,40,72,82,33,85,47,53,23,36,35,41,42,19,62,15,61,21,21,20,27,23,22,42,28,39,28,58,65,76,135

Nearest PDB structures (foldseek):
  7pps-assembly1_B  TM=9.999E-01  e=6.959E-89  Pseudomonas aeruginosa UCBPP-PA14
  8qer-assembly1_A  TM=9.557E-01  e=2.094E-51  Pseudomonas aeruginosa
  7f27-assembly1_B  TM=9.504E-01  e=6.350E-48  Acinetobacter baumannii ACICU
  1j3n-assembly1_A  TM=9.530E-01  e=2.546E-47  Thermus thermophilus
  7f27-assembly2_C  TM=9.361E-01  e=3.077E-47  Acinetobacter baumannii ACICU